Protein 4S1V (pdb70)

Foldseek 3Di:
DFEEEEEAQQVPCLCVAPLVCLCPPYNYDYDRDADPDLVVVLVVCQRGQEYEYDAQSAADDLVSLVRRLNHQEYQYQADDDPRDDQVSNVVSNHHYHYAHDDLVQLLVVLVVLVVCLQQLPVQQVVCVVVVHHRDRPPLDGGDALAPFAEEEEDCPPSSVSNVVVSVVSNHQYEYEYDVVSQVVQVVVVHHYAPHLLRRQQRHQEYEYDDADDPVQFQCAELVSPVNHDLAHEYEYLHEQRSHDPPSVVVSCVVRVNYAYEYLYDPDPPDDVVRHSLVVGSRYHYHPSCRQVDNVSSNSRSSSRSVVVVVVVVD/DFFEEEEAQQVPCLCVFPLVVLQPPHRYDYDRDADPDLVVVLVVQQVGQEYEYDAQRAADDLVNLVSNLNHAEYQYQADDAPRDDQVSCVVSNHHYHYAHFDLVLLLVVLVVLVVCLQALPVQQVVCVVVPHHRDRPPLDGGDALAAFAEEEEDCPPSSVVNVVVSVVSNHQYEYDYDPVNQVVQVVVVHHYDPDLLSRLQRHQEYEYDDGDDPVQFQCAELVSPVNHDLQHEYEYLHEPRSHDPPSVVVSCVVRVNYAYEYQYDPDPVDDVVHHVLVVRSRYHYHPSCSQPDRVRSNRRSSGSSVVVVVVVD/DFAEEEPAQQVPCLCVAPLVVLQPPYRYDYDHDQDQPLVVVLVVCQRGQEYEYEAQSAADDLSSLVRRLNHQEYQYQADDDDRYDQVSCVVSNHDYHYAHFDLPLLLVVLVVLVVCLQALPVQQVVVVVVPHHRDRPPLDGGDQLAAFAEEEEDCPRSNVSNVVVSVVSHHQYEYHYDPVNQVVCVVVPGHYAPDLLSRQQRHQEHEYDDADDPVQQQCAELVSPVNHDLQGEYEYLHEPRSHDPPSVLVSCVVRVNYAYEYQYDPDPVDDPPGGSLVPHSRYHYHPSCSQPDRVRSNRRSSGSSVVVVVVVVVD/DFAEEEEAQQVPCLCVAPLVVLCPPYNYDYYRDQDADQVVVLVVQQVGQEYEYEAQSAADDLSNLVSRLNHAEYQYQADDAPRYDQVSCVVSNHHYHYAHFAQVLLLVVLVVQVVCLQQVPVQQVVVVVVPDHRDRPPLDGGDALAAAAEEEEDCPRRNVSNVVVSVVSNHQYEYHYDPVGQVVCVVVPGHYDPDLLRSLQRHQEYEYDDGDDPVQFQCAELVSVVSHDLQHEYEYLHEPRSHDPPSVVVVCVVRVNYAYEYQYDPDPPDDPVGGSLVVGSRYHYHPSCRQVDRVRSNRSSNRSSVVVVVVVPDD

Structure (mmCIF, N/CA/C/O backbone):
data_4S1V
#
_entry.id   4S1V
#
_cell.length_a   51.916
_cell.length_b   83.258
_cell.length_c   85.986
_cell.angle_alpha   64.39
_cell.angle_beta   81.94
_cell.angle_gamma   76.03
#
_symmetry.space_group_name_H-M   'P 1'
#
loop_
_entity.id
_entity.type
_entity.pdbx_description
1 polymer 'D-3-phosphoglycerate dehydrogenase-related protein'
2 water water
#
loop_
_atom_site.group_PDB
_atom_site.id
_atom_site.type_symbol
_atom_site.label_atom_id
_atom_site.label_alt_id
_atom_site.label_comp_id
_atom_site.label_asym_id
_atom_site.label_entity_id
_atom_site.label_seq_id
_atom_site.pdbx_PDB_ins_code
_atom_site.Cartn_x
_atom_site.Cartn_y
_atom_site.Cartn_z
_atom_site.occupancy
_atom_site.B_iso_or_equiv
_atom_site.auth_seq_id
_atom_site.auth_comp_id
_atom_site.auth_asym_id
_atom_site.auth_atom_id
_atom_site.pdbx_PDB_model_num
ATOM 1 N N . MET A 1 1 ? -9.109 -58.740 -16.894 1.00 40.76 0 MET D N 1
ATOM 2 C CA . MET A 1 1 ? -9.794 -58.248 -18.123 1.00 41.28 0 MET D CA 1
ATOM 3 C C . MET A 1 1 ? -8.780 -57.785 -19.165 1.00 38.47 0 MET D C 1
ATOM 4 O O . MET A 1 1 ? -8.789 -58.283 -20.280 1.00 39.11 0 MET D O 1
ATOM 9 N N . MET A 1 2 ? -7.905 -56.846 -18.801 1.00 37.28 1 MET D N 1
ATOM 10 C CA . MET A 1 2 ? -6.835 -56.385 -19.704 1.00 35.64 1 MET D CA 1
ATOM 11 C C . MET A 1 2 ? -5.413 -56.591 -19.147 1.00 34.81 1 MET D C 1
ATOM 12 O O . MET A 1 2 ? -5.204 -56.577 -17.927 1.00 32.51 1 MET D O 1
ATOM 17 N N . LYS A 1 3 ? -4.440 -56.773 -20.045 1.00 32.13 2 LYS D N 1
ATOM 18 C CA . LYS A 1 3 ? -3.024 -56.710 -19.658 1.00 31.98 2 LYS D CA 1
ATOM 19 C C . LYS A 1 3 ? -2.570 -55.259 -19.692 1.00 29.03 2 LYS D C 1
ATOM 20 O O . LYS A 1 3 ? -2.645 -54.598 -20.730 1.00 30.40 2 LYS D O 1
ATOM 26 N N . ILE A 1 4 ? -2.128 -54.756 -18.548 1.00 26.37 3 ILE D N 1
ATOM 27 C CA . ILE A 1 4 ? -1.839 -53.333 -18.404 1.00 24.53 3 ILE D CA 1
ATOM 28 C C . ILE A 1 4 ? -0.416 -53.097 -17.923 1.00 23.78 3 ILE D C 1
ATOM 29 O O . ILE A 1 4 ? 0.020 -53.688 -16.939 1.00 23.74 3 ILE D O 1
ATOM 34 N N . ALA A 1 5 ? 0.309 -52.246 -18.639 1.00 23.33 4 ALA D N 1
ATOM 35 C CA . ALA A 1 5 ? 1.625 -51.804 -18.182 1.00 24.32 4 ALA D CA 1
ATOM 36 C C . ALA A 1 5 ? 1.536 -50.369 -17.685 1.00 24.51 4 ALA D C 1
ATOM 37 O O . ALA A 1 5 ? 1.002 -49.495 -18.378 1.00 24.71 4 ALA D O 1
ATOM 39 N N . ILE A 1 6 ? 2.052 -50.139 -16.481 1.00 23.71 5 ILE D N 1
ATOM 40 C CA . ILE A 1 6 ? 2.204 -48.785 -15.957 1.00 23.28 5 ILE D CA 1
ATOM 41 C C . ILE A 1 6 ? 3.679 -48.436 -16.041 1.00 23.51 5 ILE D C 1
ATOM 42 O O . ILE A 1 6 ? 4.533 -49.154 -15.518 1.00 23.69 5 ILE D O 1
ATOM 47 N N . LEU A 1 7 ? 3.973 -47.338 -16.721 1.00 23.89 6 LEU D N 1
ATOM 48 C CA . LEU A 1 7 ? 5.343 -47.011 -17.070 1.00 24.32 6 LEU D CA 1
ATOM 49 C C . LEU A 1 7 ? 5.969 -46.022 -16.106 1.00 24.84 6 LEU D C 1
ATOM 50 O O . LEU A 1 7 ? 5.290 -45.124 -15.611 1.00 24.67 6 LEU D O 1
ATOM 55 N N . ASP A 1 8 ? 7.262 -46.225 -15.843 1.00 24.67 7 ASP D N 1
ATOM 56 C CA . ASP A 1 8 ? 8.146 -45.232 -15.240 1.00 25.27 7 ASP D CA 1
ATOM 57 C C . ASP A 1 8 ? 7.812 -44.825 -13.807 1.00 25.29 7 ASP D C 1
ATOM 58 O O . ASP A 1 8 ? 8.042 -43.672 -13.419 1.00 25.43 7 ASP D O 1
ATOM 63 N N . ASP A 1 9 ? 7.292 -45.769 -13.027 1.00 23.76 8 ASP D N 1
ATOM 64 C CA . ASP A 1 9 ? 7.069 -45.563 -11.600 1.00 24.18 8 ASP D CA 1
ATOM 65 C C . ASP A 1 9 ? 8.383 -45.799 -10.858 1.00 24.37 8 ASP D C 1
ATOM 66 O O . ASP A 1 9 ? 8.575 -46.851 -10.229 1.00 23.61 8 ASP D O 1
ATOM 71 N N . TYR A 1 10 ? 9.289 -44.817 -10.933 1.00 22.98 9 TYR D N 1
ATOM 72 C CA . TYR A 1 10 ? 10.664 -45.014 -10.451 1.00 23.17 9 TYR D CA 1
ATOM 73 C C . TYR A 1 10 ? 10.745 -45.396 -8.990 1.00 22.92 9 TYR D C 1
ATOM 74 O O . TYR A 1 10 ? 11.631 -46.157 -8.598 1.00 22.85 9 TYR D O 1
ATOM 83 N N . GLN A 1 11 ? 9.812 -44.881 -8.194 1.00 22.53 10 GLN D N 1
ATOM 84 C CA . GLN A 1 11 ? 9.861 -45.071 -6.752 1.00 23.25 10 GLN D CA 1
ATOM 85 C C . GLN A 1 11 ? 9.054 -46.288 -6.295 1.00 24.02 10 GLN D C 1
ATOM 86 O O . GLN A 1 11 ? 9.028 -46.601 -5.109 1.00 25.16 10 GLN D O 1
ATOM 92 N N . ASN A 1 12 ? 8.402 -46.972 -7.237 1.00 25.06 11 ASN D N 1
ATOM 93 C CA . ASN A 1 12 ? 7.506 -48.097 -6.931 1.00 26.09 11 ASN D CA 1
ATOM 94 C C . ASN A 1 12 ? 6.402 -47.716 -5.949 1.00 25.41 11 ASN D C 1
ATOM 95 O O . ASN A 1 12 ? 6.171 -48.422 -4.974 1.00 25.99 11 ASN D O 1
ATOM 100 N N . VAL A 1 13 ? 5.728 -46.597 -6.203 1.00 25.33 12 VAL D N 1
ATOM 101 C CA . VAL A 1 13 ? 4.709 -46.084 -5.267 1.00 25.14 12 VAL D CA 1
ATOM 102 C C . VAL A 1 13 ? 3.265 -46.181 -5.769 1.00 25.13 12 VAL D C 1
ATOM 103 O O . VAL A 1 13 ? 2.318 -46.017 -4.991 1.00 25.48 12 VAL D O 1
ATOM 107 N N . VAL A 1 14 ? 3.091 -46.448 -7.059 1.00 24.92 13 VAL D N 1
ATOM 108 C CA . VAL A 1 14 ? 1.747 -46.472 -7.646 1.00 24.95 13 VAL D CA 1
ATOM 109 C C . VAL A 1 14 ? 0.863 -47.563 -7.020 1.00 24.77 13 VAL D C 1
ATOM 110 O O . VAL A 1 14 ? -0.312 -47.317 -6.720 1.00 24.07 13 VAL D O 1
ATOM 114 N N . ARG A 1 15 ? 1.443 -48.743 -6.792 1.00 24.10 14 ARG D N 1
ATOM 115 C CA . ARG A 1 15 ? 0.716 -49.860 -6.184 1.00 23.82 14 ARG D CA 1
ATOM 116 C C . ARG A 1 15 ? 0.204 -49.536 -4.788 1.00 24.62 14 ARG D C 1
ATOM 117 O O . ARG A 1 15 ? -0.777 -50.123 -4.339 1.00 25.19 14 ARG D O 1
ATOM 125 N N . GLY A 1 16 ? 0.868 -48.598 -4.116 1.00 24.90 15 GLY D N 1
ATOM 126 C CA . GLY A 1 16 ? 0.502 -48.207 -2.756 1.00 25.55 15 GLY D CA 1
ATOM 127 C C . GLY A 1 16 ? -0.608 -47.172 -2.662 1.00 25.44 15 GLY D C 1
ATOM 128 O O . GLY A 1 16 ? -1.063 -46.854 -1.567 1.00 26.35 15 GLY D O 1
ATOM 129 N N . LEU A 1 17 ? -1.048 -46.641 -3.796 1.00 25.17 16 LEU D N 1
ATOM 130 C CA . LEU A 1 17 ? -2.127 -45.648 -3.802 1.00 25.53 16 LEU D CA 1
ATOM 131 C C . LEU A 1 17 ? -3.483 -46.311 -3.570 1.00 25.36 16 LEU D C 1
ATOM 132 O O . LEU A 1 17 ? -3.679 -47.456 -3.964 1.00 24.95 16 LEU D O 1
ATOM 137 N N . ASN A 1 18 ? -4.416 -45.590 -2.943 1.00 25.79 17 ASN D N 1
ATOM 138 C CA . ASN A 1 18 ? -5.796 -46.074 -2.817 1.00 26.70 17 ASN D CA 1
ATOM 139 C C . ASN A 1 18 ? -6.420 -46.246 -4.200 1.00 26.93 17 ASN D C 1
ATOM 140 O O . ASN A 1 18 ? -7.205 -47.171 -4.431 1.00 26.25 17 ASN D O 1
ATOM 145 N N . ALA A 1 19 ? -6.057 -45.340 -5.112 1.00 26.15 18 ALA D N 1
ATOM 146 C CA . ALA A 1 19 ? -6.498 -45.381 -6.504 1.00 27.01 18 ALA D CA 1
ATOM 147 C C . ALA A 1 19 ? -6.183 -46.706 -7.202 1.00 26.87 18 ALA D C 1
ATOM 148 O O . ALA A 1 19 ? -6.884 -47.084 -8.138 1.00 26.37 18 ALA D O 1
ATOM 150 N N . PHE A 1 20 ? -5.141 -47.410 -6.752 1.00 27.33 19 PHE D N 1
ATOM 151 C CA . PHE A 1 20 ? -4.729 -48.647 -7.432 1.00 27.58 19 PHE D CA 1
ATOM 152 C C . PHE A 1 20 ? -5.808 -49.729 -7.404 1.00 27.65 19 PHE D C 1
ATOM 153 O O . PHE A 1 20 ? -5.863 -50.581 -8.294 1.00 26.93 19 PHE D O 1
ATOM 161 N N . GLN A 1 21 ? -6.668 -49.676 -6.392 1.00 29.14 20 GLN D N 1
ATOM 162 C CA . GLN A 1 21 ? -7.755 -50.638 -6.244 1.00 30.71 20 GLN D CA 1
ATOM 163 C C . GLN A 1 21 ? -8.721 -50.594 -7.426 1.00 30.43 20 GLN D C 1
ATOM 164 O O . GLN A 1 21 ? -9.355 -51.595 -7.739 1.00 30.96 20 GLN D O 1
ATOM 170 N N . CYS A 1 22 ? -8.806 -49.444 -8.096 1.00 30.40 21 CYS D N 1
ATOM 171 C CA . CYS A 1 22 ? -9.570 -49.313 -9.345 1.00 29.95 21 CYS D CA 1
ATOM 172 C C . CYS A 1 22 ? -9.175 -50.339 -10.413 1.00 29.07 21 CYS D C 1
ATOM 173 O O . CYS A 1 22 ? -9.992 -50.689 -11.259 1.00 30.04 21 CYS D O 1
ATOM 176 N N . LEU A 1 23 ? -7.931 -50.818 -10.386 1.00 27.61 22 LEU D N 1
ATOM 177 C CA . LEU A 1 23 ? -7.472 -51.779 -11.390 1.00 26.90 22 LEU D CA 1
ATOM 178 C C . LEU A 1 23 ? -7.613 -53.237 -10.955 1.00 27.00 22 LEU D C 1
ATOM 179 O O . LEU A 1 23 ? -6.975 -54.120 -11.527 1.00 27.18 22 LEU D O 1
ATOM 184 N N . GLN A 1 24 ? -8.436 -53.480 -9.941 1.00 27.39 23 GLN D N 1
ATOM 185 C CA . GLN A 1 24 ? -8.733 -54.835 -9.485 1.00 28.18 23 GLN D CA 1
ATOM 186 C C . GLN A 1 24 ? -9.284 -55.662 -10.649 1.00 27.67 23 GLN D C 1
ATOM 187 O O . GLN A 1 24 ? -10.227 -55.242 -11.329 1.00 26.82 23 GLN D O 1
ATOM 193 N N . GLY A 1 25 ? -8.673 -56.820 -10.887 1.00 27.25 24 GLY D N 1
ATOM 194 C CA . GLY A 1 25 ? -9.098 -57.708 -11.958 1.00 28.14 24 GLY D CA 1
ATOM 195 C C . GLY A 1 25 ? -8.236 -57.659 -13.208 1.00 29.33 24 GLY D C 1
ATOM 196 O O . GLY A 1 25 ? -8.262 -58.581 -14.017 1.00 30.93 24 GLY D O 1
ATOM 197 N N . HIS A 1 26 ? -7.476 -56.586 -13.381 1.00 28.21 25 HIS D N 1
ATOM 198 C CA . HIS A 1 26 ? -6.616 -56.490 -14.554 1.00 28.32 25 HIS D CA 1
ATOM 199 C C . HIS A 1 26 ? -5.284 -57.106 -14.279 1.00 27.50 25 HIS D C 1
ATOM 200 O O . HIS A 1 26 ? -4.864 -57.209 -13.127 1.00 28.61 25 HIS D O 1
ATOM 207 N N . ASP A 1 27 ? -4.625 -57.561 -15.337 1.00 26.97 26 ASP D N 1
ATOM 208 C CA . ASP A 1 27 ? -3.315 -58.169 -15.219 1.00 25.69 26 ASP D CA 1
ATOM 209 C C . ASP A 1 27 ? -2.271 -57.070 -15.388 1.00 25.15 26 ASP D C 1
ATOM 210 O O . ASP A 1 27 ? -1.874 -56.732 -16.511 1.00 24.59 26 ASP D O 1
ATOM 215 N N . VAL A 1 28 ? -1.832 -56.523 -14.257 1.00 24.31 27 VAL D N 1
ATOM 216 C CA . VAL A 1 28 ? -1.052 -55.279 -14.230 1.00 23.37 27 VAL D CA 1
ATOM 217 C C . VAL A 1 28 ? 0.436 -55.516 -13.981 1.00 23.18 27 VAL D C 1
ATOM 218 O O . VAL A 1 28 ? 0.821 -56.200 -13.024 1.00 22.76 27 VAL D O 1
ATOM 222 N N . THR A 1 29 ? 1.266 -54.941 -14.847 1.00 22.16 28 THR D N 1
ATOM 223 C CA . THR A 1 29 ? 2.702 -54.883 -14.612 1.00 21.61 28 THR D CA 1
ATOM 224 C C . THR A 1 29 ? 3.121 -53.420 -14.469 1.00 22.04 28 THR D C 1
ATOM 225 O O . THR A 1 29 ? 2.790 -52.587 -15.315 1.00 21.81 28 THR D O 1
ATOM 229 N N . VAL A 1 30 ? 3.815 -53.103 -13.382 1.00 21.69 29 VAL D N 1
ATOM 230 C CA . VAL A 1 30 ? 4.334 -51.750 -13.178 1.00 21.80 29 VAL D CA 1
ATOM 231 C C . VAL A 1 30 ? 5.836 -51.784 -13.434 1.00 22.16 29 VAL D C 1
ATOM 232 O O . VAL A 1 30 ? 6.552 -52.561 -12.789 1.00 21.91 29 VAL D O 1
ATOM 236 N N . PHE A 1 31 ? 6.298 -50.955 -14.371 1.00 21.58 30 PHE D N 1
ATOM 237 C CA . PHE A 1 31 ? 7.725 -50.805 -14.636 1.00 22.28 30 PHE D CA 1
ATOM 238 C C . PHE A 1 31 ? 8.310 -49.625 -13.868 1.00 22.54 30 PHE D C 1
ATOM 239 O O . PHE A 1 31 ? 7.635 -48.622 -13.650 1.00 21.03 30 PHE D O 1
ATOM 247 N N . ASN A 1 32 ? 9.560 -49.762 -13.435 1.00 23.28 31 ASN D N 1
ATOM 248 C CA . ASN A 1 32 ? 10.170 -48.756 -12.572 1.00 23.62 31 ASN D CA 1
ATOM 249 C C . ASN A 1 32 ? 11.534 -48.248 -13.020 1.00 24.32 31 ASN D C 1
ATOM 250 O O . ASN A 1 32 ? 12.212 -47.542 -12.267 1.00 23.46 31 ASN D O 1
ATOM 255 N N . ASP A 1 33 ? 11.931 -48.605 -14.240 1.00 25.27 32 ASP D N 1
ATOM 256 C CA . ASP A 1 33 ? 13.221 -48.187 -14.782 1.00 26.97 32 ASP D CA 1
ATOM 257 C C . ASP A 1 33 ? 13.003 -47.253 -15.969 1.00 27.71 32 ASP D C 1
ATOM 258 O O . ASP A 1 33 ? 11.876 -46.856 -16.237 1.00 27.81 32 ASP D O 1
ATOM 263 N N . SER A 1 34 ? 14.078 -46.914 -16.675 1.00 29.33 33 SER D N 1
ATOM 264 C CA . SER A 1 34 ? 14.006 -45.955 -17.775 1.00 31.01 33 SER D CA 1
ATOM 265 C C . SER A 1 34 ? 14.718 -46.437 -19.035 1.00 31.03 33 SER D C 1
ATOM 266 O O . SER A 1 34 ? 15.944 -46.328 -19.155 1.00 31.66 33 SER D O 1
ATOM 269 N N . VAL A 1 35 ? 13.938 -46.945 -19.984 1.00 31.07 34 VAL D N 1
ATOM 270 C CA . VAL A 1 35 ? 14.494 -47.540 -21.204 1.00 32.31 34 VAL D CA 1
ATOM 271 C C . VAL A 1 35 ? 14.851 -46.440 -22.212 1.00 34.00 34 VAL D C 1
ATOM 272 O O . VAL A 1 35 ? 14.027 -45.582 -22.512 1.00 32.96 34 VAL D O 1
ATOM 276 N N . SER A 1 36 ? 16.088 -46.461 -22.713 1.00 37.12 35 SER D N 1
ATOM 277 C CA . SER A 1 36 ? 16.566 -45.422 -23.635 1.00 39.33 35 SER D CA 1
ATOM 278 C C . SER A 1 36 ? 16.417 -45.839 -25.098 1.00 39.26 35 SER D C 1
ATOM 279 O O . SER A 1 36 ? 16.397 -44.997 -26.000 1.00 40.26 35 SER D O 1
ATOM 282 N N . ASP A 1 37 ? 16.312 -47.144 -25.320 1.00 38.63 36 ASP D N 1
ATOM 283 C CA . ASP A 1 37 ? 16.194 -47.682 -26.658 1.00 37.43 36 ASP D CA 1
ATOM 284 C C . ASP A 1 37 ? 14.748 -48.080 -26.944 1.00 35.37 36 ASP D C 1
ATOM 285 O O . ASP A 1 37 ? 14.177 -48.927 -26.259 1.00 34.25 36 ASP D O 1
ATOM 290 N N . GLU A 1 38 ? 14.164 -47.451 -27.958 1.00 32.04 37 GLU D N 1
ATOM 291 C CA . GLU A 1 38 ? 12.804 -47.753 -28.378 1.00 30.67 37 GLU D CA 1
ATOM 292 C C . GLU A 1 38 ? 12.632 -49.196 -28.868 1.00 29.37 37 GLU D C 1
ATOM 293 O O . GLU A 1 38 ? 11.547 -49.773 -28.742 1.00 27.88 37 GLU D O 1
ATOM 299 N N . THR A 1 39 ? 13.696 -49.781 -29.414 1.00 28.20 38 THR D N 1
ATOM 300 C CA . THR A 1 39 ? 13.661 -51.191 -29.815 1.00 28.62 38 THR D CA 1
ATOM 301 C C . THR A 1 39 ? 13.411 -52.088 -28.591 1.00 26.59 38 THR D C 1
ATOM 302 O O . THR A 1 39 ? 12.567 -52.993 -28.628 1.00 24.68 38 THR D O 1
ATOM 306 N N . VAL A 1 40 ? 14.129 -51.801 -27.508 1.00 25.58 39 VAL D N 1
ATOM 307 C CA . VAL A 1 40 ? 13.960 -52.503 -26.244 1.00 25.39 39 VAL D CA 1
ATOM 308 C C . VAL A 1 40 ? 12.551 -52.249 -25.682 1.00 25.28 39 VAL D C 1
ATOM 309 O O . VAL A 1 40 ? 11.857 -53.186 -25.276 1.00 23.84 39 VAL D O 1
ATOM 313 N N . LEU A 1 41 ? 12.120 -50.989 -25.709 1.00 24.67 40 LEU D N 1
ATOM 314 C CA . LEU A 1 41 ? 10.790 -50.622 -25.226 1.00 25.47 40 LEU D CA 1
ATOM 315 C C . LEU A 1 41 ? 9.669 -51.389 -25.944 1.00 24.77 40 LEU D C 1
ATOM 316 O O . LEU A 1 41 ? 8.790 -51.943 -25.290 1.00 24.28 40 LEU D O 1
ATOM 321 N N . ILE A 1 42 ? 9.726 -51.428 -27.277 1.00 24.44 41 ILE D N 1
ATOM 322 C CA . ILE A 1 42 ? 8.747 -52.152 -28.103 1.00 25.41 41 ILE D CA 1
ATOM 323 C C . ILE A 1 42 ? 8.632 -53.636 -27.720 1.00 26.68 41 ILE D C 1
ATOM 324 O O . ILE A 1 42 ? 7.520 -54.121 -27.505 1.00 26.43 41 ILE D O 1
ATOM 329 N N . GLU A 1 43 ? 9.764 -54.340 -27.617 1.00 28.39 42 GLU D N 1
ATOM 330 C CA . GLU A 1 43 ? 9.771 -55.747 -27.166 1.00 30.16 42 GLU D CA 1
ATOM 331 C C . GLU A 1 43 ? 9.145 -55.931 -25.789 1.00 28.87 42 GLU D C 1
ATOM 332 O O . GLU A 1 43 ? 8.359 -56.853 -25.580 1.00 29.19 42 GLU D O 1
ATOM 338 N N . ARG A 1 44 ? 9.489 -55.043 -24.859 1.00 27.53 43 ARG D N 1
ATOM 339 C CA . ARG A 1 44 ? 8.932 -55.085 -23.512 1.00 26.62 43 ARG D CA 1
ATOM 340 C C . ARG A 1 44 ? 7.401 -54.916 -23.497 1.00 26.57 43 ARG D C 1
ATOM 341 O O . ARG A 1 44 ? 6.690 -55.616 -22.764 1.00 26.09 43 ARG D O 1
ATOM 349 N N . LEU A 1 45 ? 6.899 -53.997 -24.316 1.00 25.38 44 LEU D N 1
ATOM 350 C CA . LEU A 1 45 ? 5.488 -53.614 -24.257 1.00 25.00 44 LEU D CA 1
ATOM 351 C C . LEU A 1 45 ? 4.559 -54.398 -25.196 1.00 25.29 44 LEU D C 1
ATOM 352 O O . LEU A 1 45 ? 3.336 -54.236 -25.135 1.00 26.01 44 LEU D O 1
ATOM 357 N N . LYS A 1 46 ? 5.129 -55.258 -26.037 1.00 25.63 45 LYS D N 1
ATOM 358 C CA . LYS A 1 46 ? 4.348 -56.073 -26.992 1.00 26.42 45 LYS D CA 1
ATOM 359 C C . LYS A 1 46 ? 3.088 -56.759 -26.422 1.00 25.63 45 LYS D C 1
ATOM 360 O O . LYS A 1 46 ? 2.036 -56.706 -27.054 1.00 24.31 45 LYS D O 1
ATOM 366 N N . PRO A 1 47 ? 3.189 -57.404 -25.237 1.00 24.94 46 PRO D N 1
ATOM 367 C CA . PRO A 1 47 ? 2.042 -58.176 -24.723 1.00 25.18 46 PRO D CA 1
ATOM 368 C C . PRO A 1 47 ? 0.830 -57.341 -24.321 1.00 25.60 46 PRO D C 1
ATOM 369 O O . PRO A 1 47 ? -0.296 -57.860 -24.275 1.00 25.62 46 PRO D O 1
ATOM 373 N N . PHE A 1 48 ? 1.055 -56.058 -24.052 1.00 25.09 47 PHE D N 1
ATOM 374 C CA . PHE A 1 48 ? 0.086 -55.258 -23.312 1.00 25.21 47 PHE D CA 1
ATOM 375 C C . PHE A 1 48 ? -1.059 -54.693 -24.145 1.00 25.67 47 PHE D C 1
ATOM 376 O O . PHE A 1 48 ? -0.876 -54.310 -25.301 1.00 25.57 47 PHE D O 1
ATOM 384 N N . GLU A 1 49 ? -2.240 -54.646 -23.528 1.00 26.19 48 GLU D N 1
ATOM 385 C CA . GLU A 1 49 ? -3.456 -54.143 -24.172 1.00 26.48 48 GLU D CA 1
ATOM 386 C C . GLU A 1 49 ? -3.743 -52.689 -23.799 1.00 25.64 48 GLU D C 1
ATOM 387 O O . GLU A 1 49 ? -4.455 -51.989 -24.519 1.00 24.64 48 GLU D O 1
ATOM 393 N N . ALA A 1 50 ? -3.180 -52.245 -22.676 1.00 24.33 49 ALA D N 1
ATOM 394 C CA . ALA A 1 50 ? -3.313 -50.861 -22.233 1.00 24.25 49 ALA D CA 1
ATOM 395 C C . ALA A 1 50 ? -2.034 -50.356 -21.581 1.00 24.01 49 ALA D C 1
ATOM 396 O O . ALA A 1 50 ? -1.325 -51.115 -20.917 1.00 23.72 49 ALA D O 1
ATOM 398 N N . LEU A 1 51 ? -1.749 -49.072 -21.787 1.00 23.69 50 LEU D N 1
ATOM 399 C CA . LEU A 1 51 ? -0.639 -48.396 -21.129 1.00 24.27 50 LEU D CA 1
ATOM 400 C C . LEU A 1 51 ? -1.169 -47.264 -20.263 1.00 24.82 50 LEU D C 1
ATOM 401 O O . LEU A 1 51 ? -2.043 -46.504 -20.692 1.00 23.57 50 LEU D O 1
ATOM 406 N N . VAL A 1 52 ? -0.641 -47.142 -19.047 1.00 25.04 51 VAL D N 1
ATOM 407 C CA . VAL A 1 52 ? -0.899 -45.951 -18.236 1.00 24.51 51 VAL D CA 1
ATOM 408 C C . VAL A 1 52 ? 0.400 -45.157 -18.170 1.00 24.64 51 VAL D C 1
ATOM 409 O O . VAL A 1 52 ? 1.433 -45.665 -17.705 1.00 25.62 51 VAL D O 1
ATOM 413 N N . LEU A 1 53 ? 0.366 -43.953 -18.697 1.00 23.88 52 LEU D N 1
ATOM 414 C CA . LEU A 1 53 ? 1.486 -43.047 -18.691 1.00 23.63 52 LEU D CA 1
ATOM 415 C C . LEU A 1 53 ? 1.532 -42.113 -17.493 1.00 23.21 52 LEU D C 1
ATOM 416 O O . LEU A 1 53 ? 0.556 -41.577 -17.098 1.00 22.29 52 LEU D O 1
ATOM 421 N N . ILE A 1 54 ? 2.719 -41.944 -16.955 1.00 21.83 53 ILE D N 1
ATOM 422 C CA . ILE A 1 54 ? 3.036 -40.944 -15.964 1.00 22.12 53 ILE D CA 1
ATOM 423 C C . ILE A 1 54 ? 3.581 -39.663 -16.587 1.00 23.30 53 ILE D C 1
ATOM 424 O O . ILE A 1 54 ? 4.733 -39.580 -16.938 1.00 22.81 53 ILE D O 1
ATOM 429 N N . ARG A 1 55 ? 2.707 -38.682 -16.734 1.00 24.55 54 ARG D N 1
ATOM 430 C CA . ARG A 1 55 ? 3.023 -37.417 -17.358 1.00 25.11 54 ARG D CA 1
ATOM 431 C C . ARG A 1 55 ? 3.857 -37.669 -18.586 1.00 25.01 54 ARG D C 1
ATOM 432 O O . ARG A 1 55 ? 3.485 -38.467 -19.366 1.00 24.77 54 ARG D O 1
ATOM 440 N N . GLU A 1 56 ? 4.966 -36.976 -18.730 1.00 25.01 55 GLU D N 1
ATOM 441 C CA . GLU A 1 56 ? 5.772 -37.040 -19.921 1.00 26.53 55 GLU D CA 1
ATOM 442 C C . GLU A 1 56 ? 7.026 -37.922 -19.870 1.00 25.92 55 GLU D C 1
ATOM 443 O O . GLU A 1 56 ? 7.890 -37.770 -20.674 1.00 24.15 55 GLU D O 1
ATOM 449 N N . ARG A 1 57 ? 7.068 -38.849 -18.932 1.00 25.07 56 ARG D N 1
ATOM 450 C CA . ARG A 1 57 ? 8.254 -39.681 -18.683 1.00 24.09 56 ARG D CA 1
ATOM 451 C C . ARG A 1 57 ? 8.579 -40.613 -19.869 1.00 24.47 56 ARG D C 1
ATOM 452 O O . ARG A 1 57 ? 9.731 -40.997 -20.062 1.00 23.58 56 ARG D O 1
ATOM 460 N N . THR A 1 58 ? 7.567 -40.979 -20.651 1.00 24.93 57 THR D N 1
ATOM 461 C CA . THR A 1 58 ? 7.789 -41.733 -21.885 1.00 25.02 57 THR D CA 1
ATOM 462 C C . THR A 1 58 ? 7.033 -41.066 -23.038 1.00 25.97 57 THR D C 1
ATOM 463 O O . THR A 1 58 ? 5.814 -40.894 -22.967 1.00 26.41 57 THR D O 1
ATOM 467 N N . PRO A 1 59 ? 7.751 -40.695 -24.108 1.00 27.10 58 PRO D N 1
ATOM 468 C CA . PRO A 1 59 ? 7.076 -40.107 -25.264 1.00 28.30 58 PRO D CA 1
ATOM 469 C C . PRO A 1 59 ? 6.469 -41.183 -26.159 1.00 29.12 58 PRO D C 1
ATOM 470 O O . PRO A 1 59 ? 7.094 -42.226 -26.383 1.00 28.45 58 PRO D O 1
ATOM 474 N N . ILE A 1 60 ? 5.266 -40.930 -26.669 1.00 28.92 59 ILE D N 1
ATOM 475 C CA . ILE A 1 60 ? 4.606 -41.891 -27.557 1.00 30.43 59 ILE D CA 1
ATOM 476 C C . ILE A 1 60 ? 4.830 -41.509 -29.013 1.00 30.37 59 ILE D C 1
ATOM 477 O O . ILE A 1 60 ? 4.172 -40.613 -29.539 1.00 31.47 59 ILE D O 1
ATOM 482 N N . THR A 1 61 ? 5.768 -42.196 -29.649 1.00 29.42 60 THR D N 1
ATOM 483 C CA . THR A 1 61 ? 6.118 -41.934 -31.035 1.00 29.53 60 THR D CA 1
ATOM 484 C C . THR A 1 61 ? 5.302 -42.812 -31.977 1.00 29.45 60 THR D C 1
ATOM 485 O O . THR A 1 61 ? 4.702 -43.810 -31.554 1.00 29.63 60 THR D O 1
ATOM 489 N N . GLU A 1 62 ? 5.295 -42.445 -33.257 1.00 29.02 61 GLU D N 1
ATOM 490 C CA . GLU A 1 62 ? 4.650 -43.262 -34.279 1.00 28.91 61 GLU D CA 1
ATOM 491 C C . GLU A 1 62 ? 5.273 -44.649 -34.368 1.00 27.52 61 GLU D C 1
ATOM 492 O O . GLU A 1 62 ? 4.558 -45.621 -34.583 1.00 26.45 61 GLU D O 1
ATOM 498 N N . ASN A 1 63 ? 6.597 -44.726 -34.213 1.00 27.02 62 ASN D N 1
ATOM 499 C CA . ASN A 1 63 ? 7.318 -45.999 -34.232 1.00 27.40 62 ASN D CA 1
ATOM 500 C C . ASN A 1 63 ? 6.856 -46.917 -33.108 1.00 28.84 62 ASN D C 1
ATOM 501 O O . ASN A 1 63 ? 6.748 -48.135 -33.288 1.00 28.12 62 ASN D O 1
ATOM 506 N N . LEU A 1 64 ? 6.585 -46.316 -31.951 1.00 28.43 63 LEU D N 1
ATOM 507 C CA . LEU A 1 64 ? 6.077 -47.049 -30.813 1.00 29.12 63 LEU D CA 1
ATOM 508 C C . LEU A 1 64 ? 4.719 -47.648 -31.175 1.00 28.68 63 LEU D C 1
ATOM 509 O O . LEU A 1 64 ? 4.540 -48.872 -31.114 1.00 27.55 63 LEU D O 1
ATOM 514 N N . LEU A 1 65 ? 3.799 -46.781 -31.606 1.00 27.98 64 LEU D N 1
ATOM 515 C CA . LEU A 1 65 ? 2.433 -47.168 -31.962 1.00 27.64 64 LEU D CA 1
ATOM 516 C C . LEU A 1 65 ? 2.373 -48.248 -33.036 1.00 26.65 64 LEU D C 1
ATOM 517 O O . LEU A 1 65 ? 1.661 -49.252 -32.892 1.00 25.62 64 LEU D O 1
ATOM 522 N N . ALA A 1 66 ? 3.142 -48.040 -34.098 1.00 26.07 65 ALA D N 1
ATOM 523 C CA . ALA A 1 66 ? 3.142 -48.926 -35.260 1.00 26.91 65 ALA D CA 1
ATOM 524 C C . ALA A 1 66 ? 3.611 -50.340 -34.956 1.00 26.69 65 ALA D C 1
ATOM 525 O O . ALA A 1 66 ? 3.301 -51.261 -35.713 1.00 26.67 65 ALA D O 1
ATOM 527 N N . HIS A 1 67 ? 4.346 -50.511 -33.854 1.00 26.82 66 HIS D N 1
ATOM 528 C CA . HIS A 1 67 ? 4.878 -51.822 -33.480 1.00 26.39 66 HIS D CA 1
ATOM 529 C C . HIS A 1 67 ? 4.357 -52.370 -32.189 1.00 27.36 66 HIS D C 1
ATOM 530 O O . HIS A 1 67 ? 5.001 -53.220 -31.561 1.00 28.07 66 HIS D O 1
ATOM 537 N N . LEU A 1 68 ? 3.179 -51.902 -31.784 1.00 27.05 67 LEU D N 1
ATOM 538 C CA . LEU A 1 68 ? 2.476 -52.488 -30.646 1.00 27.38 67 LEU D CA 1
ATOM 539 C C . LEU A 1 68 ? 1.066 -52.881 -31.078 1.00 27.58 67 LEU D C 1
ATOM 540 O O . LEU A 1 68 ? 0.108 -52.175 -30.773 1.00 26.49 67 LEU D O 1
ATOM 545 N N . PRO A 1 69 ? 0.942 -54.013 -31.803 1.00 27.87 68 PRO D N 1
ATOM 546 C CA . PRO A 1 69 ? -0.343 -54.424 -32.377 1.00 29.19 68 PRO D CA 1
ATOM 547 C C . PRO A 1 69 ? -1.433 -54.797 -31.364 1.00 30.39 68 PRO D C 1
ATOM 548 O O . PRO A 1 69 ? -2.609 -54.771 -31.725 1.00 31.88 68 PRO D O 1
ATOM 552 N N . ASN A 1 70 ? -1.059 -55.144 -30.130 1.00 29.59 69 ASN D N 1
ATOM 553 C CA . ASN A 1 70 ? -2.046 -55.485 -29.102 1.00 30.01 69 ASN D CA 1
ATOM 554 C C . ASN A 1 70 ? -2.606 -54.277 -28.343 1.00 29.96 69 ASN D C 1
ATOM 555 O O . ASN A 1 70 ? -3.598 -54.396 -27.622 1.00 29.52 69 ASN D O 1
ATOM 560 N N . LEU A 1 71 ? -1.976 -53.118 -28.523 1.00 29.59 70 LEU D N 1
ATOM 561 C CA . LEU A 1 71 ? -2.317 -51.909 -27.778 1.00 29.39 70 LEU D CA 1
ATOM 562 C C . LEU A 1 71 ? -3.696 -51.339 -28.152 1.00 29.23 70 LEU D C 1
ATOM 563 O O . LEU A 1 71 ? -3.943 -50.994 -29.305 1.00 28.33 70 LEU D O 1
ATOM 568 N N . LYS A 1 72 ? -4.581 -51.231 -27.166 1.00 28.51 71 LYS D N 1
ATOM 569 C CA . LYS A 1 72 ? -5.937 -50.739 -27.415 1.00 28.06 71 LYS D CA 1
ATOM 570 C C . LYS A 1 72 ? -6.181 -49.389 -26.755 1.00 26.76 71 LYS D C 1
ATOM 571 O O . LYS A 1 72 ? -6.984 -48.596 -27.232 1.00 26.00 71 LYS D O 1
ATOM 577 N N . LEU A 1 73 ? -5.475 -49.139 -25.656 1.00 25.93 72 LEU D N 1
ATOM 578 C CA . LEU A 1 73 ? -5.710 -47.961 -24.828 1.00 26.20 72 LEU D CA 1
ATOM 579 C C . LEU A 1 73 ? -4.416 -47.402 -24.242 1.00 25.86 72 LEU D C 1
ATOM 580 O O . LEU A 1 73 ? -3.610 -48.141 -23.670 1.00 25.49 72 LEU D O 1
ATOM 585 N N . ILE A 1 74 ? -4.228 -46.097 -24.407 1.00 25.50 73 ILE D N 1
ATOM 586 C CA . ILE A 1 74 ? -3.259 -45.333 -23.634 1.00 25.36 73 ILE D CA 1
ATOM 587 C C . ILE A 1 74 ? -4.081 -44.449 -22.696 1.00 26.31 73 ILE D C 1
ATOM 588 O O . ILE A 1 74 ? -4.870 -43.618 -23.160 1.00 26.66 73 ILE D O 1
ATOM 593 N N . SER A 1 75 ? -3.936 -44.659 -21.387 1.00 26.53 74 SER D N 1
ATOM 594 C CA . SER A 1 75 ? -4.587 -43.801 -20.395 1.00 26.89 74 SER D CA 1
ATOM 595 C C . SER A 1 75 ? -3.560 -42.888 -19.750 1.00 26.49 74 SER D C 1
ATOM 596 O O . SER A 1 75 ? -2.660 -43.355 -19.042 1.00 26.16 74 SER D O 1
ATOM 599 N N . GLN A 1 76 ? -3.714 -41.591 -20.009 1.00 25.24 75 GLN D N 1
ATOM 600 C CA . GLN A 1 76 ? -2.770 -40.557 -19.595 1.00 26.71 75 GLN D CA 1
ATOM 601 C C . GLN A 1 76 ? -3.098 -39.950 -18.232 1.00 26.82 75 GLN D C 1
ATOM 602 O O . GLN A 1 76 ? -4.231 -39.514 -18.001 1.00 27.06 75 GLN D O 1
ATOM 608 N N . THR A 1 77 ? -2.105 -39.909 -17.345 1.00 26.40 76 THR D N 1
ATOM 609 C CA . THR A 1 77 ? -2.221 -39.138 -16.105 1.00 26.74 76 THR D CA 1
ATOM 610 C C . THR A 1 77 ? -2.110 -37.648 -16.455 1.00 27.34 76 THR D C 1
ATOM 611 O O . THR A 1 77 ? -1.156 -37.222 -17.111 1.00 27.01 76 THR D O 1
ATOM 615 N N . GLY A 1 78 ? -3.103 -36.870 -16.038 1.00 28.75 77 GLY D N 1
ATOM 616 C CA . GLY A 1 78 ? -3.201 -35.463 -16.437 1.00 31.27 77 GLY D CA 1
ATOM 617 C C . GLY A 1 78 ? -3.623 -35.303 -17.887 1.00 33.12 77 GLY D C 1
ATOM 618 O O . GLY A 1 78 ? -4.121 -36.247 -18.514 1.00 31.71 77 GLY D O 1
ATOM 619 N N . LYS A 1 79 ? -3.416 -34.104 -18.426 1.00 36.07 78 LYS D N 1
ATOM 620 C CA . LYS A 1 79 ? -3.773 -33.811 -19.813 1.00 37.67 78 LYS D CA 1
ATOM 621 C C . LYS A 1 79 ? -2.705 -34.318 -20.764 1.00 38.51 78 LYS D C 1
ATOM 622 O O . LYS A 1 79 ? -1.523 -34.373 -20.412 1.00 38.84 78 LYS D O 1
ATOM 628 N N . VAL A 1 80 ? -3.135 -34.693 -21.969 1.00 39.90 79 VAL D N 1
ATOM 629 C CA . VAL A 1 80 ? -2.220 -35.019 -23.060 1.00 40.98 79 VAL D CA 1
ATOM 630 C C . VAL A 1 80 ? -1.346 -33.807 -23.388 1.00 43.28 79 VAL D C 1
ATOM 631 O O . VAL A 1 80 ? -1.811 -32.661 -23.380 1.00 45.34 79 VAL D O 1
ATOM 635 N N . SER A 1 81 ? -0.079 -34.072 -23.674 1.00 45.57 80 SER D N 1
ATOM 636 C CA . SER A 1 81 ? 0.922 -33.022 -23.774 1.00 48.18 80 SER D CA 1
ATOM 637 C C . SER A 1 81 ? 1.787 -33.209 -25.021 1.00 49.21 80 SER D C 1
ATOM 638 O O . SER A 1 81 ? 1.362 -33.862 -25.978 1.00 48.55 80 SER D O 1
ATOM 641 N N . ASN A 1 82 ? 2.991 -32.629 -25.001 1.00 52.27 81 ASN D N 1
ATOM 642 C CA . ASN A 1 82 ? 3.929 -32.664 -26.135 1.00 53.90 81 ASN D CA 1
ATOM 643 C C . ASN A 1 82 ? 4.441 -34.068 -26.466 1.00 52.93 81 ASN D C 1
ATOM 644 O O . ASN A 1 82 ? 4.862 -34.341 -27.598 1.00 53.27 81 ASN D O 1
ATOM 649 N N . HIS A 1 83 ? 4.390 -34.950 -25.472 1.00 50.83 82 HIS D N 1
ATOM 650 C CA . HIS A 1 83 ? 4.861 -36.326 -25.610 1.00 50.29 82 HIS D CA 1
ATOM 651 C C . HIS A 1 83 ? 3.855 -37.265 -26.251 1.00 48.71 82 HIS D C 1
ATOM 652 O O . HIS A 1 83 ? 4.141 -38.450 -26.410 1.00 46.95 82 HIS D O 1
ATOM 659 N N . ILE A 1 84 ? 2.673 -36.763 -26.621 1.00 50.01 83 ILE D N 1
ATOM 660 C CA . ILE A 1 84 ? 1.616 -37.628 -27.177 1.00 50.56 83 ILE D CA 1
ATOM 661 C C . ILE A 1 84 ? 0.692 -36.912 -28.180 1.00 50.82 83 ILE D C 1
ATOM 662 O O . ILE A 1 84 ? 0.198 -35.813 -27.918 1.00 51.03 83 ILE D O 1
ATOM 667 N N . ASP A 1 85 ? 0.476 -37.554 -29.327 1.00 50.13 84 ASP D N 1
ATOM 668 C CA . ASP A 1 85 ? -0.406 -37.048 -30.379 1.00 48.93 84 ASP D CA 1
ATOM 669 C C . ASP A 1 85 ? -1.626 -37.954 -30.522 1.00 47.47 84 ASP D C 1
ATOM 670 O O . ASP A 1 85 ? -1.516 -39.076 -31.019 1.00 47.12 84 ASP D O 1
ATOM 675 N N . VAL A 1 86 ? -2.788 -37.453 -30.110 1.00 45.86 85 VAL D N 1
ATOM 676 C CA . VAL A 1 86 ? -4.031 -38.242 -30.100 1.00 43.75 85 VAL D CA 1
ATOM 677 C C . VAL A 1 86 ? -4.532 -38.671 -31.496 1.00 42.98 85 VAL D C 1
ATOM 678 O O . VAL A 1 86 ? -4.806 -39.859 -31.699 1.00 42.00 85 VAL D O 1
ATOM 682 N N . PRO A 1 87 ? -4.663 -37.721 -32.457 1.00 43.85 86 PRO D N 1
ATOM 683 C CA . PRO A 1 87 ? -5.109 -38.131 -33.801 1.00 43.07 86 PRO D CA 1
ATOM 684 C C . PRO A 1 87 ? -4.282 -39.284 -34.378 1.00 44.02 86 PRO D C 1
ATOM 685 O O . PRO A 1 87 ? -4.851 -40.210 -34.975 1.00 44.86 86 PRO D O 1
ATOM 689 N N . LEU A 1 88 ? -2.961 -39.214 -34.183 1.00 42.92 87 LEU D N 1
ATOM 690 C CA . LEU A 1 88 ? -2.007 -40.256 -34.598 1.00 42.69 87 LEU D CA 1
ATOM 691 C C . LEU A 1 88 ? -2.312 -41.621 -33.964 1.00 42.60 87 LEU D C 1
ATOM 692 O O . LEU A 1 88 ? -2.374 -42.642 -34.661 1.00 42.51 87 LEU D O 1
ATOM 697 N N . CYS A 1 89 ? -2.498 -41.627 -32.644 1.00 42.03 88 CYS D N 1
ATOM 698 C CA . CYS A 1 89 ? -2.860 -42.835 -31.906 1.00 43.11 88 CYS D CA 1
ATOM 699 C C . CYS A 1 89 ? -4.111 -43.507 -32.480 1.00 43.03 88 CYS D C 1
ATOM 700 O O . CYS A 1 89 ? -4.143 -44.727 -32.664 1.00 43.08 88 CYS D O 1
ATOM 703 N N . GLU A 1 90 ? -5.124 -42.698 -32.776 1.00 44.75 89 GLU D N 1
ATOM 704 C CA . GLU A 1 90 ? -6.415 -43.198 -33.244 1.00 47.59 89 GLU D CA 1
ATOM 705 C C . GLU A 1 90 ? -6.315 -43.864 -34.614 1.00 47.92 89 GLU D C 1
ATOM 706 O O . GLU A 1 90 ? -6.962 -44.885 -34.859 1.00 47.64 89 GLU D O 1
ATOM 712 N N . ARG A 1 91 ? -5.491 -43.298 -35.494 1.00 47.90 90 ARG D N 1
ATOM 713 C CA . ARG A 1 91 ? -5.217 -43.921 -36.790 1.00 49.71 90 ARG D CA 1
ATOM 714 C C . ARG A 1 91 ? -4.631 -45.332 -36.641 1.00 46.13 90 ARG D C 1
ATOM 715 O O . ARG A 1 91 ? -4.802 -46.169 -37.525 1.00 45.67 90 ARG D O 1
ATOM 723 N N . TYR A 1 92 ? -3.962 -45.594 -35.517 1.00 43.09 91 TYR D N 1
ATOM 724 C CA . TYR A 1 92 ? -3.421 -46.931 -35.231 1.00 39.27 91 TYR D CA 1
ATOM 725 C C . TYR A 1 92 ? -4.357 -47.799 -34.384 1.00 38.45 91 TYR D C 1
ATOM 726 O O . TYR A 1 92 ? -3.973 -48.874 -33.911 1.00 39.21 91 TYR D O 1
ATOM 735 N N . GLY A 1 93 ? -5.590 -47.333 -34.208 1.00 36.70 92 GLY D N 1
ATOM 736 C CA . GLY A 1 93 ? -6.603 -48.084 -33.463 1.00 35.24 92 GLY D CA 1
ATOM 737 C C . GLY A 1 93 ? -6.439 -48.022 -31.952 1.00 33.41 92 GLY D C 1
ATOM 738 O O . GLY A 1 93 ? -6.856 -48.936 -31.232 1.00 33.47 92 GLY D O 1
ATOM 739 N N . VAL A 1 94 ? -5.829 -46.944 -31.471 1.00 30.92 93 VAL D N 1
ATOM 740 C CA . VAL A 1 94 ? -5.569 -46.789 -30.050 1.00 29.82 93 VAL D CA 1
ATOM 741 C C . VAL A 1 94 ? -6.386 -45.612 -29.525 1.00 29.26 93 VAL D C 1
ATOM 742 O O . VAL A 1 94 ? -6.216 -44.480 -29.984 1.00 28.07 93 VAL D O 1
ATOM 746 N N . THR A 1 95 ? -7.273 -45.891 -28.572 1.00 28.49 94 THR D N 1
ATOM 747 C CA . THR A 1 95 ? -7.993 -44.842 -27.853 1.00 28.38 94 THR D CA 1
ATOM 748 C C . THR A 1 95 ? -7.053 -44.196 -26.844 1.00 29.37 94 THR D C 1
ATOM 749 O O . THR A 1 95 ? -6.306 -44.892 -26.153 1.00 29.73 94 THR D O 1
ATOM 753 N N . VAL A 1 96 ? -7.093 -42.869 -26.772 1.00 29.29 95 VAL D N 1
ATOM 754 C CA . VAL A 1 96 ? -6.377 -42.121 -25.747 1.00 29.97 95 VAL D CA 1
ATOM 755 C C . VAL A 1 96 ? -7.372 -41.465 -24.799 1.00 30.70 95 VAL D C 1
ATOM 756 O O . VAL A 1 96 ? -8.223 -40.681 -25.229 1.00 29.92 95 VAL D O 1
ATOM 760 N N . LEU A 1 97 ? -7.270 -41.805 -23.517 1.00 28.97 96 LEU D N 1
ATOM 761 C CA . LEU A 1 97 ? -8.040 -41.134 -22.477 1.00 30.39 96 LEU D CA 1
ATOM 762 C C . LEU A 1 97 ? -7.090 -40.390 -21.527 1.00 31.24 96 LEU D C 1
ATOM 763 O O . LEU A 1 97 ? -5.950 -40.822 -21.317 1.00 29.98 96 LEU D O 1
ATOM 768 N N . GLU A 1 98 ? -7.556 -39.272 -20.972 1.00 30.98 97 GLU D N 1
ATOM 769 C CA . GLU A 1 98 ? -6.689 -38.387 -20.186 1.00 32.42 97 GLU D CA 1
ATOM 770 C C . GLU A 1 98 ? -7.359 -37.910 -18.899 1.00 32.86 97 GLU D C 1
ATOM 771 O O . GLU A 1 98 ? -8.562 -38.086 -18.715 1.00 32.05 97 GLU D O 1
ATOM 777 N N . GLY A 1 99 ? -6.569 -37.303 -18.017 1.00 33.53 98 GLY D N 1
ATOM 778 C CA . GLY A 1 99 ? -7.091 -36.650 -16.814 1.00 36.12 98 GLY D CA 1
ATOM 779 C C . GLY A 1 99 ? -6.955 -35.137 -16.898 1.00 37.52 98 GLY D C 1
ATOM 780 O O . GLY A 1 99 ? -6.890 -34.577 -17.999 1.00 38.27 98 GLY D O 1
ATOM 781 N N . ILE A 1 100 ? -6.906 -34.474 -15.742 1.00 38.12 99 ILE D N 1
ATOM 782 C CA . ILE A 1 100 ? -6.756 -33.013 -15.699 1.00 39.04 99 ILE D CA 1
ATOM 783 C C . ILE A 1 100 ? -5.454 -32.582 -15.035 1.00 38.58 99 ILE D C 1
ATOM 784 O O . ILE A 1 100 ? -4.924 -33.294 -14.179 1.00 36.61 99 ILE D O 1
ATOM 789 N N . GLY A 1 101 ? -4.953 -31.413 -15.441 1.00 38.95 100 GLY D N 1
ATOM 790 C CA . GLY A 1 101 ? -3.751 -30.825 -14.848 1.00 38.44 100 GLY D CA 1
ATOM 791 C C . GLY A 1 101 ? -4.003 -30.357 -13.425 1.00 37.83 100 GLY D C 1
ATOM 792 O O . GLY A 1 101 ? -5.151 -30.161 -13.026 1.00 37.95 100 GLY D O 1
ATOM 793 N N . SER A 1 102 ? -2.933 -30.209 -12.650 1.00 35.61 101 SER D N 1
ATOM 794 C CA . SER A 1 102 ? -3.029 -29.604 -11.323 1.00 34.50 101 SER D CA 1
ATOM 795 C C . SER A 1 102 ? -1.748 -28.848 -10.976 1.00 32.07 101 SER D C 1
ATOM 796 O O . SER A 1 102 ? -0.667 -29.425 -11.000 1.00 31.60 101 SER D O 1
ATOM 799 N N . PRO A 1 103 ? -1.868 -27.545 -10.665 1.00 29.90 102 PRO D N 1
ATOM 800 C CA . PRO A 1 103 ? -0.684 -26.739 -10.431 1.00 28.41 102 PRO D CA 1
ATOM 801 C C . PRO A 1 103 ? -0.219 -26.719 -8.963 1.00 28.06 102 PRO D C 1
ATOM 802 O O . PRO A 1 103 ? 0.850 -26.170 -8.669 1.00 26.52 102 PRO D O 1
ATOM 806 N N . VAL A 1 104 ? -1.010 -27.312 -8.064 1.00 28.13 103 VAL D N 1
ATOM 807 C CA . VAL A 1 104 ? -0.794 -27.173 -6.621 1.00 27.86 103 VAL D CA 1
ATOM 808 C C . VAL A 1 104 ? 0.566 -27.731 -6.205 1.00 27.34 103 VAL D C 1
ATOM 809 O O . VAL A 1 104 ? 1.395 -27.000 -5.659 1.00 26.97 103 VAL D O 1
ATOM 813 N N . ALA A 1 105 ? 0.794 -29.015 -6.489 1.00 26.74 104 ALA D N 1
ATOM 814 C CA . ALA A 1 105 ? 2.008 -29.701 -6.054 1.00 25.71 104 ALA D CA 1
ATOM 815 C C . ALA A 1 105 ? 3.287 -29.116 -6.644 1.00 25.68 104 ALA D C 1
ATOM 816 O O . ALA A 1 105 ? 4.245 -28.926 -5.904 1.00 27.43 104 ALA D O 1
ATOM 818 N N . PRO A 1 106 ? 3.315 -28.826 -7.969 1.00 25.72 105 PRO D N 1
ATOM 819 C CA . PRO A 1 106 ? 4.503 -28.203 -8.565 1.00 24.89 105 PRO D CA 1
ATOM 820 C C . PRO A 1 106 ? 4.842 -26.830 -7.978 1.00 25.10 105 PRO D C 1
ATOM 821 O O . PRO A 1 106 ? 6.018 -26.537 -7.739 1.00 23.75 105 PRO D O 1
ATOM 825 N N . ALA A 1 107 ? 3.827 -25.991 -7.769 1.00 25.11 106 ALA D N 1
ATOM 826 C CA . ALA A 1 107 ? 4.033 -24.672 -7.155 1.00 24.77 106 ALA D CA 1
ATOM 827 C C . ALA A 1 107 ? 4.631 -24.781 -5.749 1.00 24.30 106 ALA D C 1
ATOM 828 O O . ALA A 1 107 ? 5.584 -24.065 -5.408 1.00 23.79 106 ALA D O 1
ATOM 830 N N . GLU A 1 108 ? 4.080 -25.690 -4.945 1.00 23.40 107 GLU D N 1
ATOM 831 C CA . GLU A 1 108 ? 4.578 -25.904 -3.599 1.00 23.11 107 GLU D CA 1
ATOM 832 C C . GLU A 1 108 ? 6.013 -26.399 -3.647 1.00 22.46 107 GLU D C 1
ATOM 833 O O . GLU A 1 108 ? 6.851 -25.948 -2.870 1.00 21.85 107 GLU D O 1
ATOM 839 N N . LEU A 1 109 ? 6.290 -27.317 -4.571 1.00 21.78 108 LEU D N 1
ATOM 840 C CA . LEU A 1 109 ? 7.628 -27.890 -4.712 1.00 21.18 108 LEU D CA 1
ATOM 841 C C . LEU A 1 109 ? 8.637 -26.831 -5.145 1.00 20.77 108 LEU D C 1
ATOM 842 O O . LEU A 1 109 ? 9.769 -26.808 -4.669 1.00 19.66 108 LEU D O 1
ATOM 847 N N . CYS A 1 110 ? 8.221 -25.969 -6.067 1.00 21.09 109 CYS D N 1
ATOM 848 C CA . CYS A 1 110 ? 9.069 -24.870 -6.510 1.00 21.27 109 CYS D CA 1
ATOM 849 C C . CYS A 1 110 ? 9.423 -23.970 -5.326 1.00 21.76 109 CYS D C 1
ATOM 850 O O . CYS A 1 110 ? 10.597 -23.632 -5.138 1.00 23.41 109 CYS D O 1
ATOM 853 N N . TRP A 1 111 ? 8.429 -23.600 -4.516 1.00 20.83 110 TRP D N 1
ATOM 854 C CA . TRP A 1 111 ? 8.703 -22.783 -3.317 1.00 20.91 110 TRP D CA 1
ATOM 855 C C . TRP A 1 111 ? 9.641 -23.432 -2.321 1.00 20.48 110 TRP D C 1
ATOM 856 O O . TRP A 1 111 ? 10.473 -22.749 -1.702 1.00 19.69 110 TRP D O 1
ATOM 867 N N . SER A 1 112 ? 9.511 -24.750 -2.165 1.00 20.11 111 SER D N 1
ATOM 868 C CA . SER A 1 112 ? 10.376 -25.542 -1.285 1.00 21.03 111 SER D CA 1
ATOM 869 C C . SER A 1 112 ? 11.839 -25.484 -1.726 1.00 20.74 111 SER D C 1
ATOM 870 O O . SER A 1 112 ? 12.744 -25.391 -0.897 1.00 21.16 111 SER D O 1
ATOM 873 N N . LEU A 1 113 ? 12.067 -25.537 -3.034 1.00 20.32 112 LEU D N 1
ATOM 874 C CA . LEU A 1 113 ? 13.419 -25.459 -3.570 1.00 20.56 112 LEU D CA 1
ATOM 875 C C . LEU A 1 113 ? 14.015 -24.084 -3.298 1.00 20.49 112 LEU D C 1
ATOM 876 O O . LEU A 1 113 ? 15.191 -23.968 -2.945 1.00 20.88 112 LEU D O 1
ATOM 881 N N . ILE A 1 114 ? 13.189 -23.054 -3.448 1.00 20.63 113 ILE D N 1
ATOM 882 C CA . ILE A 1 114 ? 13.619 -21.674 -3.272 1.00 19.97 113 ILE D CA 1
ATOM 883 C C . ILE A 1 114 ? 14.012 -21.407 -1.818 1.00 20.23 113 ILE D C 1
ATOM 884 O O . ILE A 1 114 ? 15.072 -20.828 -1.567 1.00 20.31 113 ILE D O 1
ATOM 889 N N . LEU A 1 115 ? 13.177 -21.845 -0.874 1.00 19.64 114 LEU D N 1
ATOM 890 C CA . LEU A 1 115 ? 13.464 -21.687 0.547 1.00 19.91 114 LEU D CA 1
ATOM 891 C C . LEU A 1 115 ? 14.707 -22.482 0.928 1.00 19.54 114 LEU D C 1
ATOM 892 O O . LEU A 1 115 ? 15.610 -21.937 1.551 1.00 19.19 114 LEU D O 1
ATOM 897 N N . ALA A 1 116 ? 14.752 -23.754 0.519 1.00 19.87 115 ALA D N 1
ATOM 898 C CA . ALA A 1 116 ? 15.902 -24.629 0.789 1.00 20.05 115 ALA D CA 1
ATOM 899 C C . ALA A 1 116 ? 17.225 -24.052 0.276 1.00 20.35 115 ALA D C 1
ATOM 900 O O . ALA A 1 116 ? 18.209 -23.998 1.015 1.00 20.33 115 ALA D O 1
ATOM 902 N N . ALA A 1 117 ? 17.245 -23.615 -0.981 1.00 20.86 116 ALA D N 1
ATOM 903 C CA . ALA A 1 117 ? 18.463 -23.046 -1.560 1.00 21.64 116 ALA D CA 1
ATOM 904 C C . ALA A 1 117 ? 18.882 -21.745 -0.860 1.00 21.53 116 ALA D C 1
ATOM 905 O O . ALA A 1 117 ? 20.073 -21.528 -0.589 1.00 21.93 116 ALA D O 1
ATOM 907 N N . SER A 1 118 ? 17.904 -20.898 -0.551 1.00 20.29 117 SER D N 1
ATOM 908 C CA . SER A 1 118 ? 18.183 -19.595 0.060 1.00 20.41 117 SER D CA 1
ATOM 909 C C . SER A 1 118 ? 18.730 -19.742 1.481 1.00 20.78 117 SER D C 1
ATOM 910 O O . SER A 1 118 ? 19.430 -18.862 1.972 1.00 20.96 117 SER D O 1
ATOM 913 N N . ARG A 1 119 ? 18.403 -20.852 2.138 1.00 21.49 118 ARG D N 1
ATOM 914 C CA . ARG A 1 119 ? 18.864 -21.095 3.508 1.00 22.08 118 ARG D CA 1
ATOM 915 C C . ARG A 1 119 ? 19.919 -22.211 3.611 1.00 23.31 118 ARG D C 1
ATOM 916 O O . ARG A 1 119 ? 20.261 -22.650 4.724 1.00 23.39 118 ARG D O 1
ATOM 924 N N . HIS A 1 120 ? 20.432 -22.658 2.460 1.00 22.86 119 HIS D N 1
ATOM 925 C CA . HIS A 1 120 ? 21.471 -23.703 2.388 1.00 24.01 119 HIS D CA 1
ATOM 926 C C . HIS A 1 120 ? 21.096 -24.944 3.167 1.00 23.90 119 HIS D C 1
ATOM 927 O O . HIS A 1 120 ? 21.948 -25.578 3.800 1.00 21.48 119 HIS D O 1
ATOM 934 N N . LEU A 1 121 ? 19.815 -25.301 3.112 1.00 24.70 120 LEU D N 1
ATOM 935 C CA . LEU A 1 121 ? 19.252 -26.342 3.984 1.00 25.51 120 LEU D CA 1
ATOM 936 C C . LEU A 1 121 ? 19.854 -27.737 3.777 1.00 25.30 120 LEU D C 1
ATOM 937 O O . LEU A 1 121 ? 20.261 -28.369 4.749 1.00 26.61 120 LEU D O 1
ATOM 942 N N . PRO A 1 122 ? 19.924 -28.221 2.522 1.00 26.31 121 PRO D N 1
ATOM 943 C CA . PRO A 1 122 ? 20.501 -29.554 2.319 1.00 27.28 121 PRO D CA 1
ATOM 944 C C . PRO A 1 122 ? 21.920 -29.668 2.880 1.00 27.25 121 PRO D C 1
ATOM 945 O O . PRO A 1 122 ? 22.221 -30.646 3.565 1.00 27.26 121 PRO D O 1
ATOM 949 N N . SER A 1 123 ? 22.758 -28.664 2.617 1.00 26.82 122 SER D N 1
ATOM 950 C CA . SER A 1 123 ? 24.149 -28.630 3.113 1.00 26.77 122 SER D CA 1
ATOM 951 C C . SER A 1 123 ? 24.277 -28.610 4.629 1.00 25.34 122 SER D C 1
ATOM 952 O O . SER A 1 123 ? 25.084 -29.349 5.190 1.00 26.08 122 SER D O 1
ATOM 955 N N . TYR A 1 124 ? 23.501 -27.748 5.279 1.00 23.71 123 TYR D N 1
ATOM 956 C CA . TYR A 1 124 ? 23.467 -27.668 6.740 1.00 23.17 123 TYR D CA 1
ATOM 957 C C . TYR A 1 124 ? 23.029 -28.997 7.385 1.00 23.39 123 TYR D C 1
ATOM 958 O O . TYR A 1 124 ? 23.594 -29.423 8.403 1.00 23.05 123 TYR D O 1
ATOM 967 N N . ILE A 1 125 ? 22.033 -29.651 6.786 1.00 23.53 124 ILE D N 1
ATOM 968 C CA . ILE A 1 125 ? 21.477 -30.901 7.332 1.00 24.27 124 ILE D CA 1
ATOM 969 C C . ILE A 1 125 ? 22.447 -32.086 7.174 1.00 24.60 124 ILE D C 1
ATOM 970 O O . ILE A 1 125 ? 22.688 -32.835 8.121 1.00 25.09 124 ILE D O 1
ATOM 975 N N . GLU A 1 126 ? 22.986 -32.239 5.972 1.00 26.22 125 GLU D N 1
ATOM 976 C CA . GLU A 1 126 ? 24.032 -33.203 5.689 1.00 28.01 125 GLU D CA 1
ATOM 977 C C . GLU A 1 126 ? 25.197 -33.036 6.668 1.00 27.69 125 GLU D C 1
ATOM 978 O O . GLU A 1 126 ? 25.632 -34.003 7.271 1.00 27.17 125 GLU D O 1
ATOM 984 N N . GLN A 1 127 ? 25.673 -31.805 6.848 1.00 27.73 126 GLN D N 1
ATOM 985 C CA . GLN A 1 127 ? 26.782 -31.539 7.763 1.00 27.60 126 GLN D CA 1
ATOM 986 C C . GLN A 1 127 ? 26.429 -31.822 9.221 1.00 27.43 126 GLN D C 1
ATOM 987 O O . GLN A 1 127 ? 27.282 -32.273 9.990 1.00 27.48 126 GLN D O 1
ATOM 993 N N . LEU A 1 128 ? 25.182 -31.550 9.605 1.00 26.46 127 LEU D N 1
ATOM 994 C CA . LEU A 1 128 ? 24.710 -31.891 10.947 1.00 26.25 127 LEU D CA 1
ATOM 995 C C . LEU A 1 128 ? 24.847 -33.397 11.204 1.00 27.54 127 LEU D C 1
ATOM 996 O O . LEU A 1 128 ? 25.315 -33.810 12.274 1.00 28.24 127 LEU D O 1
ATOM 1001 N N . HIS A 1 129 ? 24.442 -34.204 10.223 1.00 28.03 128 HIS D N 1
ATOM 1002 C CA . HIS A 1 129 ? 24.537 -35.663 10.328 1.00 28.55 128 HIS D CA 1
ATOM 1003 C C . HIS A 1 129 ? 25.951 -36.160 10.168 1.00 30.29 128 HIS D C 1
ATOM 1004 O O . HIS A 1 129 ? 26.234 -37.317 10.486 1.00 31.58 128 HIS D O 1
ATOM 1011 N N . ALA A 1 130 ? 26.852 -35.309 9.667 1.00 29.33 129 ALA D N 1
ATOM 1012 C CA . ALA A 1 130 ? 28.276 -35.664 9.584 1.00 29.15 129 ALA D CA 1
ATOM 1013 C C . ALA A 1 130 ? 29.039 -35.315 10.864 1.00 28.70 129 ALA D C 1
ATOM 1014 O O . ALA A 1 130 ? 30.198 -35.694 11.018 1.00 28.80 129 ALA D O 1
ATOM 1016 N N . GLY A 1 131 ? 28.388 -34.581 11.765 1.00 28.55 130 GLY D N 1
ATOM 1017 C CA . GLY A 1 131 ? 28.977 -34.214 13.051 1.00 28.90 130 GLY D CA 1
ATOM 1018 C C . GLY A 1 131 ? 29.483 -32.785 13.152 1.00 29.30 130 GLY D C 1
ATOM 1019 O O . GLY A 1 131 ? 30.189 -32.446 14.100 1.00 27.94 130 GLY D O 1
ATOM 1020 N N . HIS A 1 132 ? 29.114 -31.946 12.180 1.00 29.18 131 HIS D N 1
ATOM 1021 C CA . HIS A 1 132 ? 29.575 -30.560 12.129 1.00 28.54 131 HIS D CA 1
ATOM 1022 C C . HIS A 1 132 ? 28.432 -29.603 12.306 1.00 28.49 131 HIS D C 1
ATOM 1023 O O . HIS A 1 132 ? 27.659 -29.365 11.372 1.00 28.73 131 HIS D O 1
ATOM 1030 N N . TRP A 1 133 ? 28.323 -29.040 13.508 1.00 26.85 132 TRP D N 1
ATOM 1031 C CA . TRP A 1 133 ? 27.186 -28.206 13.882 1.00 25.07 132 TRP D CA 1
ATOM 1032 C C . TRP A 1 133 ? 27.199 -26.900 13.156 1.00 25.00 132 TRP D C 1
ATOM 1033 O O . TRP A 1 133 ? 28.175 -26.148 13.222 1.00 24.28 132 TRP D O 1
ATOM 1044 N N . GLN A 1 134 ? 26.115 -26.641 12.426 1.00 24.87 133 GLN D N 1
ATOM 1045 C CA . GLN A 1 134 ? 25.896 -25.363 11.754 1.00 24.23 133 GLN D CA 1
ATOM 1046 C C . GLN A 1 134 ? 27.026 -25.009 10.785 1.00 24.34 133 GLN D C 1
ATOM 1047 O O . GLN A 1 134 ? 27.485 -23.867 10.741 1.00 23.46 133 GLN D O 1
ATOM 1053 N N . GLN A 1 135 ? 27.470 -26.009 10.025 1.00 24.99 134 GLN D N 1
ATOM 1054 C CA . GLN A 1 135 ? 28.385 -25.806 8.906 1.00 24.76 134 GLN D CA 1
ATOM 1055 C C . GLN A 1 135 ? 27.661 -26.237 7.642 1.00 25.48 134 GLN D C 1
ATOM 1056 O O . GLN A 1 135 ? 26.700 -27.010 7.707 1.00 25.58 134 GLN D O 1
ATOM 1062 N N . ASN A 1 136 ? 28.092 -25.715 6.498 1.00 25.43 135 ASN D N 1
ATOM 1063 C CA . ASN A 1 136 ? 27.446 -26.030 5.226 1.00 26.14 135 ASN D CA 1
ATOM 1064 C C . ASN A 1 136 ? 28.446 -26.170 4.072 1.00 27.13 135 ASN D C 1
ATOM 1065 O O . ASN A 1 136 ? 28.091 -25.982 2.904 1.00 27.32 135 ASN D O 1
ATOM 1070 N N . GLY A 1 137 ? 29.694 -26.485 4.415 1.00 27.25 136 GLY D N 1
ATOM 1071 C CA . GLY A 1 137 ? 30.768 -26.625 3.426 1.00 28.54 136 GLY D CA 1
ATOM 1072 C C . GLY A 1 137 ? 31.266 -25.299 2.866 1.00 29.24 136 GLY D C 1
ATOM 1073 O O . GLY A 1 137 ? 31.586 -25.201 1.680 1.00 28.33 136 GLY D O 1
ATOM 1074 N N . GLY A 1 138 ? 31.317 -24.280 3.722 1.00 28.02 137 GLY D N 1
ATOM 1075 C CA . GLY A 1 138 ? 31.834 -22.966 3.356 1.00 29.38 137 GLY D CA 1
ATOM 1076 C C . GLY A 1 138 ? 30.946 -22.099 2.481 1.00 29.65 137 GLY D C 1
ATOM 1077 O O . GLY A 1 138 ? 31.443 -21.266 1.727 1.00 30.49 137 GLY D O 1
ATOM 1078 N N . LEU A 1 139 ? 29.632 -22.276 2.580 1.00 29.58 138 LEU D N 1
ATOM 1079 C CA . LEU A 1 139 ? 28.704 -21.498 1.759 1.00 28.28 138 LEU D CA 1
ATOM 1080 C C . LEU A 1 139 ? 28.322 -20.176 2.411 1.00 28.26 138 LEU D C 1
ATOM 1081 O O . LEU A 1 139 ? 27.779 -19.297 1.749 1.00 29.50 138 LEU D O 1
ATOM 1086 N N . GLY A 1 140 ? 28.614 -20.036 3.705 1.00 27.36 139 GLY D N 1
ATOM 1087 C CA . GLY A 1 140 ? 28.287 -18.824 4.450 1.00 26.36 139 GLY D CA 1
ATOM 1088 C C . GLY A 1 140 ? 26.843 -18.794 4.932 1.00 25.87 139 GLY D C 1
ATOM 1089 O O . GLY A 1 140 ? 26.163 -19.822 4.969 1.00 25.40 139 GLY D O 1
ATOM 1090 N N . LEU A 1 141 ? 26.383 -17.607 5.309 1.00 25.62 140 LEU D N 1
ATOM 1091 C CA . LEU A 1 141 ? 25.029 -17.414 5.832 1.00 25.79 140 LEU D CA 1
ATOM 1092 C C . LEU A 1 141 ? 23.983 -17.513 4.729 1.00 25.62 140 LEU D C 1
ATOM 1093 O O . LEU A 1 141 ? 24.235 -17.127 3.592 1.00 24.93 140 LEU D O 1
ATOM 1098 N N . GLY A 1 142 ? 22.813 -18.045 5.076 1.00 25.42 141 GLY D N 1
ATOM 1099 C CA . GLY A 1 142 ? 21.672 -18.060 4.171 1.00 25.38 141 GLY D CA 1
ATOM 1100 C C . GLY A 1 142 ? 20.988 -16.713 4.251 1.00 25.68 141 GLY D C 1
ATOM 1101 O O . GLY A 1 142 ? 21.382 -15.866 5.047 1.00 25.44 141 GLY D O 1
ATOM 1102 N N . ARG A 1 143 ? 19.967 -16.501 3.429 1.00 26.47 142 ARG D N 1
ATOM 1103 C CA . ARG A 1 143 ? 19.273 -15.216 3.435 1.00 27.81 142 ARG D CA 1
ATOM 1104 C C . ARG A 1 143 ? 17.760 -15.317 3.330 1.00 27.51 142 ARG D C 1
ATOM 1105 O O . ARG A 1 143 ? 17.218 -16.311 2.831 1.00 27.68 142 ARG D O 1
ATOM 1113 N N . THR A 1 144 ? 17.091 -14.276 3.815 1.00 26.77 143 THR D N 1
ATOM 1114 C CA . THR A 1 144 ? 15.646 -14.156 3.705 1.00 26.74 143 THR D CA 1
ATOM 1115 C C . THR A 1 144 ? 15.215 -13.810 2.281 1.00 25.70 143 THR D C 1
ATOM 1116 O O . THR A 1 144 ? 15.968 -13.218 1.509 1.00 24.31 143 THR D O 1
ATOM 1120 N N . LEU A 1 145 ? 13.993 -14.207 1.947 1.00 25.46 144 LEU D N 1
ATOM 1121 C CA . LEU A 1 145 ? 13.370 -13.801 0.703 1.00 25.37 144 LEU D CA 1
ATOM 1122 C C . LEU A 1 145 ? 12.781 -12.407 0.886 1.00 25.47 144 LEU D C 1
ATOM 1123 O O . LEU A 1 145 ? 12.643 -11.662 -0.079 1.00 25.77 144 LEU D O 1
ATOM 1128 N N . SER A 1 146 ? 12.474 -12.053 2.135 1.00 26.53 145 SER D N 1
ATOM 1129 C CA . SER A 1 146 ? 11.893 -10.745 2.464 1.00 27.08 145 SER D CA 1
ATOM 1130 C C . SER A 1 146 ? 12.748 -9.579 1.985 1.00 27.36 145 SER D C 1
ATOM 1131 O O . SER A 1 146 ? 13.940 -9.509 2.293 1.00 27.10 145 SER D O 1
ATOM 1134 N N . GLY A 1 147 ? 12.128 -8.667 1.233 1.00 26.91 146 GLY D N 1
ATOM 1135 C CA . GLY A 1 147 ? 12.832 -7.518 0.664 1.00 26.40 146 GLY D CA 1
ATOM 1136 C C . GLY A 1 147 ? 13.668 -7.845 -0.572 1.00 26.50 146 GLY D C 1
ATOM 1137 O O . GLY A 1 147 ? 14.214 -6.941 -1.207 1.00 26.36 146 GLY D O 1
ATOM 1138 N N . ARG A 1 148 ? 13.783 -9.129 -0.908 1.00 25.18 147 ARG D N 1
ATOM 1139 C CA . ARG A 1 148 ? 14.449 -9.546 -2.145 1.00 25.76 147 ARG D CA 1
ATOM 1140 C C . ARG A 1 148 ? 13.452 -9.580 -3.297 1.00 24.56 147 ARG D C 1
ATOM 1141 O O . ARG A 1 148 ? 12.292 -9.973 -3.124 1.00 24.02 147 ARG D O 1
ATOM 1149 N N . THR A 1 149 ? 13.909 -9.169 -4.473 1.00 23.20 148 THR D N 1
ATOM 1150 C CA . THR A 1 149 ? 13.046 -9.125 -5.654 1.00 23.01 148 THR D CA 1
ATOM 1151 C C . THR A 1 149 ? 12.900 -10.511 -6.291 1.00 22.71 148 THR D C 1
ATOM 1152 O O . THR A 1 149 ? 13.894 -11.156 -6.633 1.00 21.92 148 THR D O 1
ATOM 1156 N N . LEU A 1 150 ? 11.655 -10.970 -6.402 1.00 22.15 149 LEU D N 1
ATOM 1157 C CA . LEU A 1 150 ? 11.347 -12.205 -7.111 1.00 22.94 149 LEU D CA 1
ATOM 1158 C C . LEU A 1 150 ? 11.013 -11.931 -8.586 1.00 23.17 149 LEU D C 1
ATOM 1159 O O . LEU A 1 150 ? 9.983 -11.331 -8.906 1.00 22.81 149 LEU D O 1
ATOM 1164 N N . GLY A 1 151 ? 11.896 -12.380 -9.469 1.00 22.89 150 GLY D N 1
ATOM 1165 C CA . GLY A 1 151 ? 11.671 -12.286 -10.906 1.00 24.05 150 GLY D CA 1
ATOM 1166 C C . GLY A 1 151 ? 10.968 -13.519 -11.455 1.00 24.17 150 GLY D C 1
ATOM 1167 O O . GLY A 1 151 ? 11.419 -14.647 -11.246 1.00 23.17 150 GLY D O 1
ATOM 1168 N N . ILE A 1 152 ? 9.867 -13.295 -12.169 1.00 24.50 151 ILE D N 1
ATOM 1169 C CA . ILE A 1 152 ? 9.065 -14.373 -12.737 1.00 25.13 151 ILE D CA 1
ATOM 1170 C C . ILE A 1 152 ? 8.878 -14.159 -14.229 1.00 26.15 151 ILE D C 1
ATOM 1171 O O . ILE A 1 152 ? 8.483 -13.068 -14.647 1.00 24.92 151 ILE D O 1
ATOM 1176 N N . TRP A 1 153 ? 9.157 -15.202 -15.017 1.00 26.62 152 TRP D N 1
ATOM 1177 C CA . TRP A 1 153 ? 8.926 -15.149 -16.459 1.00 29.37 152 TRP D CA 1
ATOM 1178 C C . TRP A 1 153 ? 7.553 -15.633 -16.850 1.00 31.98 152 TRP D C 1
ATOM 1179 O O . TRP A 1 153 ? 6.691 -14.818 -17.155 1.00 39.85 152 TRP D O 1
ATOM 1190 N N . GLY A 1 154 ? 7.295 -16.934 -16.837 1.00 32.54 153 GLY D N 1
ATOM 1191 C CA . GLY A 1 154 ? 5.934 -17.401 -17.172 1.00 31.44 153 GLY D CA 1
ATOM 1192 C C . GLY A 1 154 ? 4.863 -17.079 -16.135 1.00 30.47 153 GLY D C 1
ATOM 1193 O O . GLY A 1 154 ? 4.953 -17.524 -14.997 1.00 29.72 153 GLY D O 1
ATOM 1194 N N . LEU A 1 155 ? 3.844 -16.314 -16.523 1.00 30.67 154 LEU D N 1
ATOM 1195 C CA . LEU A 1 155 ? 2.778 -15.939 -15.584 1.00 31.36 154 LEU D CA 1
ATOM 1196 C C . LEU A 1 155 ? 1.481 -16.748 -15.747 1.00 31.04 154 LEU D C 1
ATOM 1197 O O . LEU A 1 155 ? 0.379 -16.204 -15.669 1.00 31.50 154 LEU D O 1
ATOM 1202 N N . GLY A 1 156 ? 1.625 -18.055 -15.954 1.00 30.68 155 GLY D N 1
ATOM 1203 C CA . GLY A 1 156 ? 0.480 -18.967 -16.011 1.00 30.97 155 GLY D CA 1
ATOM 1204 C C . GLY A 1 156 ? -0.033 -19.342 -14.633 1.00 31.43 155 GLY D C 1
ATOM 1205 O O . GLY A 1 156 ? 0.145 -18.589 -13.667 1.00 31.51 155 GLY D O 1
ATOM 1206 N N . LYS A 1 157 ? -0.673 -20.507 -14.538 1.00 32.30 156 LYS D N 1
ATOM 1207 C CA . LYS A 1 157 ? -1.247 -20.980 -13.271 1.00 33.76 156 LYS D CA 1
ATOM 1208 C C . LYS A 1 157 ? -0.198 -21.154 -12.169 1.00 32.70 156 LYS D C 1
ATOM 1209 O O . LYS A 1 157 ? -0.405 -20.728 -11.030 1.00 33.32 156 LYS D O 1
ATOM 1215 N N . ILE A 1 158 ? 0.924 -21.778 -12.514 1.00 30.29 157 ILE D N 1
ATOM 1216 C CA . ILE A 1 158 ? 1.994 -21.999 -11.552 1.00 29.47 157 ILE D CA 1
ATOM 1217 C C . ILE A 1 158 ? 2.718 -20.682 -11.261 1.00 28.04 157 ILE D C 1
ATOM 1218 O O . ILE A 1 158 ? 2.937 -20.332 -10.110 1.00 27.79 157 ILE D O 1
ATOM 1223 N N . GLY A 1 159 ? 3.055 -19.941 -12.311 1.00 27.99 158 GLY D N 1
ATOM 1224 C CA . GLY A 1 159 ? 3.685 -18.634 -12.165 1.00 27.99 158 GLY D CA 1
ATOM 1225 C C . GLY A 1 159 ? 2.929 -17.682 -11.251 1.00 27.74 158 GLY D C 1
ATOM 1226 O O . GLY A 1 159 ? 3.546 -16.914 -10.512 1.00 27.08 158 GLY D O 1
ATOM 1227 N N . GLN A 1 160 ? 1.597 -17.738 -11.287 1.00 27.01 159 GLN D N 1
ATOM 1228 C CA . GLN A 1 160 ? 0.770 -16.873 -10.438 1.00 27.52 159 GLN D CA 1
ATOM 1229 C C . GLN A 1 160 ? 0.790 -17.287 -8.964 1.00 27.13 159 GLN D C 1
ATOM 1230 O O . GLN A 1 160 ? 0.813 -16.432 -8.078 1.00 26.63 159 GLN D O 1
ATOM 1236 N N . ARG A 1 161 ? 0.784 -18.592 -8.704 1.00 26.41 160 ARG D N 1
ATOM 1237 C CA . ARG A 1 161 ? 0.905 -19.099 -7.337 1.00 25.78 160 ARG D CA 1
ATOM 1238 C C . ARG A 1 161 ? 2.246 -18.731 -6.695 1.00 24.57 160 ARG D C 1
ATOM 1239 O O . ARG A 1 161 ? 2.282 -18.283 -5.556 1.00 24.14 160 ARG D O 1
ATOM 1247 N N . ILE A 1 162 ? 3.332 -18.918 -7.441 1.00 23.99 161 ILE D N 1
ATOM 1248 C CA . ILE A 1 162 ? 4.682 -18.524 -7.020 1.00 23.58 161 ILE D CA 1
ATOM 1249 C C . ILE A 1 162 ? 4.762 -17.027 -6.716 1.00 23.82 161 ILE D C 1
ATOM 1250 O O . ILE A 1 162 ? 5.353 -16.629 -5.713 1.00 24.30 161 ILE D O 1
ATOM 1255 N N . ALA A 1 163 ? 4.146 -16.208 -7.570 1.00 24.80 162 ALA D N 1
ATOM 1256 C CA . ALA A 1 163 ? 4.063 -14.758 -7.349 1.00 25.07 162 ALA D CA 1
ATOM 1257 C C . ALA A 1 163 ? 3.300 -14.413 -6.075 1.00 24.62 162 ALA D C 1
ATOM 1258 O O . ALA A 1 163 ? 3.713 -13.510 -5.345 1.00 25.66 162 ALA D O 1
ATOM 1260 N N . GLN A 1 164 ? 2.194 -15.118 -5.820 1.00 25.15 163 GLN D N 1
ATOM 1261 C CA . GLN A 1 164 ? 1.442 -14.984 -4.561 1.00 25.75 163 GLN D CA 1
ATOM 1262 C C . GLN A 1 164 ? 2.293 -15.337 -3.347 1.00 25.20 163 GLN D C 1
ATOM 1263 O O . GLN A 1 164 ? 2.274 -14.611 -2.347 1.00 24.36 163 GLN D O 1
ATOM 1269 N N . PHE A 1 165 ? 3.012 -16.465 -3.432 1.00 24.50 164 PHE D N 1
ATOM 1270 C CA . PHE A 1 165 ? 3.923 -16.902 -2.366 1.00 23.87 164 PHE D CA 1
ATOM 1271 C C . PHE A 1 165 ? 4.935 -15.801 -2.082 1.00 23.59 164 PHE D C 1
ATOM 1272 O O . PHE A 1 165 ? 5.128 -15.402 -0.928 1.00 23.97 164 PHE D O 1
ATOM 1280 N N . GLY A 1 166 ? 5.563 -15.307 -3.146 1.00 23.35 165 GLY D N 1
ATOM 1281 C CA . GLY A 1 166 ? 6.594 -14.272 -3.043 1.00 23.85 165 GLY D CA 1
ATOM 1282 C C . GLY A 1 166 ? 6.092 -13.009 -2.378 1.00 23.82 165 GLY D C 1
ATOM 1283 O O . GLY A 1 166 ? 6.777 -12.438 -1.531 1.00 22.88 165 GLY D O 1
ATOM 1284 N N . HIS A 1 167 ? 4.885 -12.585 -2.753 1.00 24.37 166 HIS D N 1
ATOM 1285 C CA . HIS A 1 167 ? 4.287 -11.371 -2.191 1.00 25.16 166 HIS D CA 1
ATOM 1286 C C . HIS A 1 167 ? 4.078 -11.493 -0.709 1.00 25.16 166 HIS D C 1
ATOM 1287 O O . HIS A 1 167 ? 4.495 -10.624 0.048 1.00 24.75 166 HIS D O 1
ATOM 1294 N N . VAL A 1 168 ? 3.443 -12.586 -0.289 1.00 25.62 167 VAL D N 1
ATOM 1295 C CA . VAL A 1 168 ? 3.168 -12.847 1.129 1.00 26.66 167 VAL D CA 1
ATOM 1296 C C . VAL A 1 168 ? 4.454 -13.010 1.948 1.00 25.92 167 VAL D C 1
ATOM 1297 O O . VAL A 1 168 ? 4.480 -12.730 3.145 1.00 27.16 167 VAL D O 1
ATOM 1301 N N . PHE A 1 169 ? 5.523 -13.437 1.286 1.00 26.35 168 PHE D N 1
ATOM 1302 C CA . PHE A 1 169 ? 6.843 -13.524 1.909 1.00 25.58 168 PHE D CA 1
ATOM 1303 C C . PHE A 1 169 ? 7.611 -12.201 1.892 1.00 26.07 168 PHE D C 1
ATOM 1304 O O . PHE A 1 169 ? 8.791 -12.163 2.242 1.00 25.84 168 PHE D O 1
ATOM 1312 N N . GLY A 1 170 ? 6.943 -11.123 1.479 1.00 26.76 169 GLY D N 1
ATOM 1313 C CA . GLY A 1 170 ? 7.565 -9.795 1.430 1.00 27.07 169 GLY D CA 1
ATOM 1314 C C . GLY A 1 170 ? 8.495 -9.545 0.252 1.00 26.16 169 GLY D C 1
ATOM 1315 O O . GLY A 1 170 ? 9.452 -8.770 0.359 1.00 26.67 169 GLY D O 1
ATOM 1316 N N . MET A 1 171 ? 8.220 -10.183 -0.879 1.00 25.30 170 MET D N 1
ATOM 1317 C CA . MET A 1 171 ? 9.072 -10.021 -2.056 1.00 25.21 170 MET D CA 1
ATOM 1318 C C . MET A 1 171 ? 8.435 -9.069 -3.053 1.00 25.31 170 MET D C 1
ATOM 1319 O O . MET A 1 171 ? 7.268 -9.255 -3.414 1.00 25.65 170 MET D O 1
ATOM 1324 N N . PRO A 1 172 ? 9.191 -8.041 -3.502 1.00 25.51 171 PRO D N 1
ATOM 1325 C CA . PRO A 1 172 ? 8.745 -7.342 -4.707 1.00 25.06 171 PRO D CA 1
ATOM 1326 C C . PRO A 1 172 ? 8.738 -8.331 -5.871 1.00 24.78 171 PRO D C 1
ATOM 1327 O O . PRO A 1 172 ? 9.666 -9.142 -6.002 1.00 24.31 171 PRO D O 1
ATOM 1331 N N . ILE A 1 173 ? 7.679 -8.284 -6.674 1.00 24.19 172 ILE D N 1
ATOM 1332 C CA . ILE A 1 173 ? 7.502 -9.197 -7.800 1.00 24.63 172 ILE D CA 1
ATOM 1333 C C . ILE A 1 173 ? 7.786 -8.419 -9.082 1.00 24.84 172 ILE D C 1
ATOM 1334 O O . ILE A 1 173 ? 7.200 -7.363 -9.314 1.00 26.13 172 ILE D O 1
ATOM 1339 N N . LEU A 1 174 ? 8.709 -8.933 -9.890 1.00 25.20 173 LEU D N 1
ATOM 1340 C CA . LEU A 1 174 ? 9.072 -8.329 -11.177 1.00 24.73 173 LEU D CA 1
ATOM 1341 C C . LEU A 1 174 ? 8.758 -9.344 -12.259 1.00 25.32 173 LEU D C 1
ATOM 1342 O O . LEU A 1 174 ? 9.188 -10.501 -12.175 1.00 26.61 173 LEU D O 1
ATOM 1347 N N . VAL A 1 175 ? 8.006 -8.919 -13.269 1.00 25.31 174 VAL D N 1
ATOM 1348 C CA . VAL A 1 175 ? 7.578 -9.827 -14.324 1.00 25.43 174 VAL D CA 1
ATOM 1349 C C . VAL A 1 175 ? 8.169 -9.446 -15.687 1.00 25.82 174 VAL D C 1
ATOM 1350 O O . VAL A 1 175 ? 8.252 -8.263 -16.035 1.00 25.56 174 VAL D O 1
ATOM 1354 N N . TRP A 1 176 ? 8.607 -10.461 -16.427 1.00 25.32 175 TRP D N 1
ATOM 1355 C CA . TRP A 1 176 ? 9.007 -10.315 -17.824 1.00 26.62 175 TRP D CA 1
ATOM 1356 C C . TRP A 1 176 ? 8.327 -11.369 -18.661 1.00 27.47 175 TRP D C 1
ATOM 1357 O O . TRP A 1 176 ? 7.940 -12.420 -18.145 1.00 29.73 175 TRP D O 1
ATOM 1368 N N . GLY A 1 177 ? 8.182 -11.097 -19.957 1.00 27.80 176 GLY D N 1
ATOM 1369 C CA . GLY A 1 177 ? 7.447 -11.970 -20.882 1.00 27.48 176 GLY D CA 1
ATOM 1370 C C . GLY A 1 177 ? 6.757 -11.130 -21.941 1.00 28.26 176 GLY D C 1
ATOM 1371 O O . GLY A 1 177 ? 7.191 -10.009 -22.220 1.00 28.27 176 GLY D O 1
ATOM 1372 N N . SER A 1 178 ? 5.685 -11.663 -22.528 1.00 28.61 177 SER D N 1
ATOM 1373 C CA . SER A 1 178 ? 4.843 -10.910 -23.470 1.00 29.77 177 SER D CA 1
ATOM 1374 C C . SER A 1 178 ? 4.237 -9.685 -22.791 1.00 30.00 177 SER D C 1
ATOM 1375 O O . SER A 1 178 ? 4.132 -9.643 -21.563 1.00 28.46 177 SER D O 1
ATOM 1378 N N . GLU A 1 179 ? 3.834 -8.695 -23.590 1.00 30.50 178 GLU D N 1
ATOM 1379 C CA . GLU A 1 179 ? 3.175 -7.501 -23.055 1.00 31.24 178 GLU D CA 1
ATOM 1380 C C . GLU A 1 179 ? 1.875 -7.893 -22.356 1.00 30.88 178 GLU D C 1
ATOM 1381 O O . GLU A 1 179 ? 1.528 -7.330 -21.320 1.00 30.40 178 GLU D O 1
ATOM 1387 N N . ALA A 1 180 ? 1.173 -8.873 -22.922 1.00 31.28 179 ALA D N 1
ATOM 1388 C CA . ALA A 1 180 ? -0.047 -9.404 -22.323 1.00 31.65 179 ALA D CA 1
ATOM 1389 C C . ALA A 1 180 ? 0.195 -9.946 -20.916 1.00 31.51 179 ALA D C 1
ATOM 1390 O O . ALA A 1 180 ? -0.608 -9.699 -20.019 1.00 31.17 179 ALA D O 1
ATOM 1392 N N . SER A 1 181 ? 1.302 -10.671 -20.727 1.00 31.55 180 SER D N 1
ATOM 1393 C CA . SER A 1 181 ? 1.676 -11.202 -19.401 1.00 30.76 180 SER D CA 1
ATOM 1394 C C . SER A 1 181 ? 2.050 -10.073 -18.438 1.00 28.49 180 SER D C 1
ATOM 1395 O O . SER A 1 181 ? 1.631 -10.069 -17.280 1.00 28.76 180 SER D O 1
ATOM 1398 N N . ARG A 1 182 ? 2.848 -9.126 -18.925 1.00 27.40 181 ARG D N 1
ATOM 1399 C CA . ARG A 1 182 ? 3.241 -7.962 -18.131 1.00 26.57 181 ARG D CA 1
ATOM 1400 C C . ARG A 1 182 ? 2.041 -7.088 -17.758 1.00 25.93 181 ARG D C 1
ATOM 1401 O O . ARG A 1 182 ? 1.999 -6.534 -16.653 1.00 24.05 181 ARG D O 1
ATOM 1409 N N . GLN A 1 183 ? 1.071 -6.967 -18.670 1.00 25.44 182 GLN D N 1
ATOM 1410 C CA . GLN A 1 183 ? -0.166 -6.237 -18.361 1.00 26.23 182 GLN D CA 1
ATOM 1411 C C . GLN A 1 183 ? -0.927 -6.921 -17.212 1.00 25.89 182 GLN D C 1
ATOM 1412 O O . GLN A 1 183 ? -1.365 -6.258 -16.268 1.00 26.60 182 GLN D O 1
ATOM 1418 N N . LYS A 1 184 ? -1.068 -8.241 -17.299 1.00 26.26 183 LYS D N 1
ATOM 1419 C CA . LYS A 1 184 ? -1.684 -9.034 -16.231 1.00 27.29 183 LYS D CA 1
ATOM 1420 C C . LYS A 1 184 ? -0.942 -8.832 -14.903 1.00 26.23 183 LYS D C 1
ATOM 1421 O O . LYS A 1 184 ? -1.564 -8.604 -13.866 1.00 25.77 183 LYS D O 1
ATOM 1427 N N . ALA A 1 185 ? 0.388 -8.875 -14.961 1.00 25.75 184 ALA D N 1
ATOM 1428 C CA . ALA A 1 185 ? 1.246 -8.606 -13.801 1.00 25.60 184 ALA D CA 1
ATOM 1429 C C . ALA A 1 185 ? 0.947 -7.265 -13.127 1.00 25.76 184 ALA D C 1
ATOM 1430 O O . ALA A 1 185 ? 0.770 -7.207 -11.903 1.00 25.48 184 ALA D O 1
ATOM 1432 N N . LEU A 1 186 ? 0.898 -6.197 -13.929 1.00 26.28 185 LEU D N 1
ATOM 1433 C CA . LEU A 1 186 ? 0.573 -4.842 -13.429 1.00 27.25 185 LEU D CA 1
ATOM 1434 C C . LEU A 1 186 ? -0.819 -4.751 -12.794 1.00 26.96 185 LEU D C 1
ATOM 1435 O O . LEU A 1 186 ? -1.001 -4.069 -11.786 1.00 29.01 185 LEU D O 1
ATOM 1440 N N . GLU A 1 187 ? -1.796 -5.425 -13.390 1.00 27.35 186 GLU D N 1
ATOM 1441 C CA . GLU A 1 187 ? -3.155 -5.441 -12.841 1.00 28.20 186 GLU D CA 1
ATOM 1442 C C . GLU A 1 187 ? -3.198 -6.150 -11.486 1.00 27.68 186 GLU D C 1
ATOM 1443 O O . GLU A 1 187 ? -4.003 -5.804 -10.616 1.00 27.78 186 GLU D O 1
ATOM 1449 N N . LEU A 1 188 ? -2.305 -7.121 -11.298 1.00 26.86 187 LEU D N 1
ATOM 1450 C CA . LEU A 1 188 ? -2.183 -7.804 -10.011 1.00 27.22 187 LEU D CA 1
ATOM 1451 C C . LEU A 1 188 ? -1.337 -7.032 -9.005 1.00 27.11 187 LEU D C 1
ATOM 1452 O O . LEU A 1 188 ? -1.175 -7.459 -7.867 1.00 27.84 187 LEU D O 1
ATOM 1457 N N . GLY A 1 189 ? -0.801 -5.890 -9.427 1.00 26.59 188 GLY D N 1
ATOM 1458 C CA . GLY A 1 189 ? -0.072 -5.013 -8.519 1.00 26.51 188 GLY D CA 1
ATOM 1459 C C . GLY A 1 189 ? 1.415 -5.275 -8.494 1.00 26.36 188 GLY D C 1
ATOM 1460 O O . GLY A 1 189 ? 2.109 -4.783 -7.606 1.00 27.93 188 GLY D O 1
ATOM 1461 N N . TYR A 1 190 ? 1.903 -6.050 -9.461 1.00 25.93 189 TYR D N 1
ATOM 1462 C CA . TYR A 1 190 ? 3.335 -6.330 -9.575 1.00 25.65 189 TYR D CA 1
ATOM 1463 C C . TYR A 1 190 ? 4.021 -5.357 -10.530 1.00 25.38 189 TYR D C 1
ATOM 1464 O O . TYR A 1 190 ? 3.365 -4.600 -11.240 1.00 26.93 189 TYR D O 1
ATOM 1473 N N . GLN A 1 191 ? 5.348 -5.389 -10.533 1.00 25.29 190 GLN D N 1
ATOM 1474 C CA . GLN A 1 191 ? 6.156 -4.611 -11.457 1.00 25.30 190 GLN D CA 1
ATOM 1475 C C . GLN A 1 191 ? 6.311 -5.353 -12.786 1.00 24.95 190 GLN D C 1
ATOM 1476 O O . GLN A 1 191 ? 6.314 -6.589 -12.818 1.00 23.36 190 GLN D O 1
ATOM 1482 N N . ALA A 1 192 ? 6.437 -4.593 -13.876 1.00 24.15 191 ALA D N 1
ATOM 1483 C CA . ALA A 1 192 ? 6.833 -5.147 -15.176 1.00 25.12 191 ALA D CA 1
ATOM 1484 C C . ALA A 1 192 ? 8.235 -4.661 -15.546 1.00 25.45 191 ALA D C 1
ATOM 1485 O O . ALA A 1 192 ? 8.498 -3.455 -15.551 1.00 26.14 191 ALA D O 1
ATOM 1487 N N . ALA A 1 193 ? 9.132 -5.604 -15.829 1.00 25.68 192 ALA D N 1
ATOM 1488 C CA . ALA A 1 193 ? 10.503 -5.283 -16.229 1.00 26.09 192 ALA D CA 1
ATOM 1489 C C . ALA A 1 193 ? 10.499 -4.569 -17.578 1.00 26.41 192 ALA D C 1
ATOM 1490 O O . ALA A 1 193 ? 9.703 -4.902 -18.455 1.00 26.54 192 ALA D O 1
ATOM 1492 N N . ALA A 1 194 ? 11.377 -3.578 -17.719 1.00 27.25 193 ALA D N 1
ATOM 1493 C CA . ALA A 1 194 ? 11.433 -2.735 -18.916 1.00 27.82 193 ALA D CA 1
ATOM 1494 C C . ALA A 1 194 ? 11.885 -3.533 -20.142 1.00 28.38 193 ALA D C 1
ATOM 1495 O O . ALA A 1 194 ? 11.366 -3.343 -21.244 1.00 27.40 193 ALA D O 1
ATOM 1497 N N . ASP A 1 195 ? 12.861 -4.418 -19.936 1.00 28.45 194 ASP D N 1
ATOM 1498 C CA . ASP A 1 195 ? 13.283 -5.373 -20.954 1.00 28.93 194 ASP D CA 1
ATOM 1499 C C . ASP A 1 195 ? 13.919 -6.609 -20.316 1.00 28.34 194 ASP D C 1
ATOM 1500 O O . ASP A 1 195 ? 14.040 -6.692 -19.089 1.00 27.13 194 ASP D O 1
ATOM 1505 N N . LYS A 1 196 ? 14.318 -7.557 -21.157 1.00 27.57 195 LYS D N 1
ATOM 1506 C CA . LYS A 1 196 ? 14.979 -8.768 -20.697 1.00 28.50 195 LYS D CA 1
ATOM 1507 C C . LYS A 1 196 ? 16.268 -8.464 -19.915 1.00 27.49 195 LYS D C 1
ATOM 1508 O O . LYS A 1 196 ? 16.528 -9.088 -18.890 1.00 26.70 195 LYS D O 1
ATOM 1514 N N . ALA A 1 197 ? 17.045 -7.488 -20.382 1.00 27.18 196 ALA D N 1
ATOM 1515 C CA . ALA A 1 197 ? 18.258 -7.055 -19.680 1.00 27.66 196 ALA D CA 1
ATOM 1516 C C . ALA A 1 197 ? 17.977 -6.649 -18.230 1.00 27.41 196 ALA D C 1
ATOM 1517 O O . ALA A 1 197 ? 18.625 -7.151 -17.307 1.00 26.82 196 ALA D O 1
ATOM 1519 N N . GLU A 1 198 ? 17.001 -5.763 -18.028 1.00 27.98 197 GLU D N 1
ATOM 1520 C CA . GLU A 1 198 ? 16.686 -5.273 -16.685 1.00 28.33 197 GLU D CA 1
ATOM 1521 C C . GLU A 1 198 ? 16.131 -6.394 -15.785 1.00 27.06 197 GLU D C 1
ATOM 1522 O O . GLU A 1 198 ? 16.449 -6.465 -14.594 1.00 26.79 197 GLU D O 1
ATOM 1528 N N . PHE A 1 199 ? 15.322 -7.274 -16.370 1.00 25.56 198 PHE D N 1
ATOM 1529 C CA . PHE A 1 199 ? 14.765 -8.427 -15.659 1.00 24.31 198 PHE D CA 1
ATOM 1530 C C . PHE A 1 199 ? 15.862 -9.299 -15.043 1.00 24.07 198 PHE D C 1
ATOM 1531 O O . PHE A 1 199 ? 15.839 -9.559 -13.845 1.00 24.45 198 PHE D O 1
ATOM 1539 N N . PHE A 1 200 ? 16.823 -9.726 -15.860 1.00 23.88 199 PHE D N 1
ATOM 1540 C CA . PHE A 1 200 ? 17.922 -10.578 -15.394 1.00 24.53 199 PHE D CA 1
ATOM 1541 C C . PHE A 1 200 ? 18.897 -9.852 -14.461 1.00 25.02 199 PHE D C 1
ATOM 1542 O O . PHE A 1 200 ? 19.468 -10.466 -13.551 1.00 25.67 199 PHE D O 1
ATOM 1550 N N . ALA A 1 201 ? 19.050 -8.543 -14.657 1.00 24.99 200 ALA D N 1
ATOM 1551 C CA . ALA A 1 201 ? 19.938 -7.748 -13.815 1.00 24.59 200 ALA D CA 1
ATOM 1552 C C . ALA A 1 201 ? 19.348 -7.430 -12.427 1.00 25.54 200 ALA D C 1
ATOM 1553 O O . ALA A 1 201 ? 20.104 -7.252 -11.459 1.00 25.61 200 ALA D O 1
ATOM 1555 N N . LYS A 1 202 ? 18.015 -7.382 -12.317 1.00 25.28 201 LYS D N 1
ATOM 1556 C CA . LYS A 1 202 ? 17.358 -6.922 -11.074 1.00 26.31 201 LYS D CA 1
ATOM 1557 C C . LYS A 1 202 ? 16.800 -8.007 -10.153 1.00 25.57 201 LYS D C 1
ATOM 1558 O O . LYS A 1 202 ? 16.660 -7.780 -8.950 1.00 25.02 201 LYS D O 1
ATOM 1564 N N . ALA A 1 203 ? 16.458 -9.165 -10.719 1.00 24.57 202 ALA D N 1
ATOM 1565 C CA . ALA A 1 203 ? 15.931 -10.291 -9.940 1.00 23.38 202 ALA D CA 1
ATOM 1566 C C . ALA A 1 203 ? 16.947 -10.822 -8.920 1.00 23.22 202 ALA D C 1
ATOM 1567 O O . ALA A 1 203 ? 18.092 -11.130 -9.267 1.00 23.70 202 ALA D O 1
ATOM 1569 N N . ASP A 1 204 ? 16.533 -10.933 -7.664 1.00 22.23 203 ASP D N 1
ATOM 1570 C CA . ASP A 1 204 ? 17.370 -11.600 -6.665 1.00 22.17 203 ASP D CA 1
ATOM 1571 C C . ASP A 1 204 ? 17.146 -13.104 -6.770 1.00 21.81 203 ASP D C 1
ATOM 1572 O O . ASP A 1 204 ? 18.108 -13.898 -6.779 1.00 21.81 203 ASP D O 1
ATOM 1577 N N . VAL A 1 205 ? 15.870 -13.476 -6.875 1.00 21.02 204 VAL D N 1
ATOM 1578 C CA . VAL A 1 205 ? 15.468 -14.835 -7.215 1.00 21.56 204 VAL D CA 1
ATOM 1579 C C . VAL A 1 205 ? 14.742 -14.775 -8.552 1.00 21.63 204 VAL D C 1
ATOM 1580 O O . VAL A 1 205 ? 13.854 -13.935 -8.752 1.00 20.88 204 VAL D O 1
ATOM 1584 N N . LEU A 1 206 ? 15.136 -15.654 -9.470 1.00 22.18 205 LEU D N 1
ATOM 1585 C CA . LEU A 1 206 ? 14.566 -15.656 -10.814 1.00 23.51 205 LEU D CA 1
ATOM 1586 C C . LEU A 1 206 ? 14.076 -17.052 -11.178 1.00 23.72 205 LEU D C 1
ATOM 1587 O O . LEU A 1 206 ? 14.875 -17.982 -11.344 1.00 23.74 205 LEU D O 1
ATOM 1592 N N . SER A 1 207 ? 12.757 -17.176 -11.314 1.00 23.72 206 SER D N 1
ATOM 1593 C CA . SER A 1 207 ? 12.106 -18.465 -11.545 1.00 24.05 206 SER D CA 1
ATOM 1594 C C . SER A 1 207 ? 11.410 -18.508 -12.909 1.00 24.43 206 SER D C 1
ATOM 1595 O O . SER A 1 207 ? 10.722 -17.554 -13.301 1.00 24.20 206 SER D O 1
ATOM 1598 N N . LEU A 1 208 ? 11.597 -19.613 -13.629 1.00 23.83 207 LEU D N 1
ATOM 1599 C CA . LEU A 1 208 ? 11.003 -19.794 -14.955 1.00 23.45 207 LEU D CA 1
ATOM 1600 C C . LEU A 1 208 ? 9.743 -20.654 -14.902 1.00 24.61 207 LEU D C 1
ATOM 1601 O O . LEU A 1 208 ? 9.720 -21.702 -14.242 1.00 23.84 207 LEU D O 1
ATOM 1606 N N . HIS A 1 209 ? 8.703 -20.217 -15.605 1.00 24.45 208 HIS D N 1
ATOM 1607 C CA . HIS A 1 209 ? 7.419 -20.929 -15.600 1.00 26.79 208 HIS D CA 1
ATOM 1608 C C . HIS A 1 209 ? 6.771 -20.915 -16.953 1.00 27.61 208 HIS D C 1
ATOM 1609 O O . HIS A 1 209 ? 5.604 -20.573 -17.095 1.00 30.24 208 HIS D O 1
ATOM 1616 N N . LEU A 1 210 ? 7.546 -21.302 -17.958 1.00 28.71 209 LEU D N 1
ATOM 1617 C CA . LEU A 1 210 ? 7.109 -21.302 -19.338 1.00 30.25 209 LEU D CA 1
ATOM 1618 C C . LEU A 1 210 ? 6.962 -22.718 -19.859 1.00 31.14 209 LEU D C 1
ATOM 1619 O O . LEU A 1 210 ? 7.734 -23.612 -19.487 1.00 29.50 209 LEU D O 1
ATOM 1624 N N . ARG A 1 211 ? 5.964 -22.907 -20.720 1.00 33.00 210 ARG D N 1
ATOM 1625 C CA . ARG A 1 211 ? 5.830 -24.134 -21.493 1.00 34.39 210 ARG D CA 1
ATOM 1626 C C . ARG A 1 211 ? 6.933 -24.136 -22.542 1.00 33.32 210 ARG D C 1
ATOM 1627 O O . ARG A 1 211 ? 7.339 -23.073 -23.036 1.00 32.45 210 ARG D O 1
ATOM 1635 N N . LEU A 1 212 ? 7.429 -25.325 -22.867 1.00 32.31 211 LEU D N 1
ATOM 1636 C CA . LEU A 1 212 ? 8.422 -25.461 -23.921 1.00 33.13 211 LEU D CA 1
ATOM 1637 C C . LEU A 1 212 ? 7.766 -25.564 -25.299 1.00 34.43 211 LEU D C 1
ATOM 1638 O O . LEU A 1 212 ? 6.889 -26.402 -25.527 1.00 32.65 211 LEU D O 1
ATOM 1643 N N . ASN A 1 213 ? 8.205 -24.695 -26.206 1.00 34.99 212 ASN D N 1
ATOM 1644 C CA . ASN A 1 213 ? 7.819 -24.759 -27.612 1.00 36.96 212 ASN D CA 1
ATOM 1645 C C . ASN A 1 213 ? 8.956 -24.227 -28.485 1.00 37.91 212 ASN D C 1
ATOM 1646 O O . ASN A 1 213 ? 10.086 -24.073 -28.005 1.00 37.91 212 ASN D O 1
ATOM 1651 N N . ASP A 1 214 ? 8.671 -23.944 -29.753 1.00 39.31 213 ASP D N 1
ATOM 1652 C CA . ASP A 1 214 ? 9.694 -23.405 -30.653 1.00 41.34 213 ASP D CA 1
ATOM 1653 C C . ASP A 1 214 ? 10.008 -21.926 -30.393 1.00 39.74 213 ASP D C 1
ATOM 1654 O O . ASP A 1 214 ? 11.086 -21.446 -30.739 1.00 39.44 213 ASP D O 1
ATOM 1659 N N . ALA A 1 215 ? 9.073 -21.209 -29.777 1.00 39.34 214 ALA D N 1
ATOM 1660 C CA . ALA A 1 215 ? 9.312 -19.812 -29.400 1.00 39.61 214 ALA D CA 1
ATOM 1661 C C . ALA A 1 215 ? 10.179 -19.695 -28.134 1.00 38.38 214 ALA D C 1
ATOM 1662 O O . ALA A 1 215 ? 10.873 -18.698 -27.941 1.00 38.95 214 ALA D O 1
ATOM 1664 N N . THR A 1 216 ? 10.138 -20.717 -27.284 1.00 36.38 215 THR D N 1
ATOM 1665 C CA . THR A 1 216 ? 10.765 -20.640 -25.963 1.00 35.66 215 THR D CA 1
ATOM 1666 C C . THR A 1 216 ? 12.051 -21.451 -25.811 1.00 34.20 215 THR D C 1
ATOM 1667 O O . THR A 1 216 ? 12.769 -21.281 -24.833 1.00 34.48 215 THR D O 1
ATOM 1671 N N . ARG A 1 217 ? 12.337 -22.330 -26.769 1.00 34.12 216 ARG D N 1
ATOM 1672 C CA . ARG A 1 217 ? 13.543 -23.150 -26.728 1.00 33.18 216 ARG D CA 1
ATOM 1673 C C . ARG A 1 217 ? 14.788 -22.267 -26.728 1.00 32.58 216 ARG D C 1
ATOM 1674 O O . ARG A 1 217 ? 14.957 -21.420 -27.610 1.00 30.19 216 ARG D O 1
ATOM 1682 N N . GLY A 1 218 ? 15.637 -22.454 -25.719 1.00 30.46 217 GLY D N 1
ATOM 1683 C CA . GLY A 1 218 ? 16.871 -21.683 -25.586 1.00 30.50 217 GLY D CA 1
ATOM 1684 C C . GLY A 1 218 ? 16.642 -20.183 -25.488 1.00 31.15 217 GLY D C 1
ATOM 1685 O O . GLY A 1 218 ? 17.530 -19.395 -25.821 1.00 31.30 217 GLY D O 1
ATOM 1686 N N . ILE A 1 219 ? 15.455 -19.797 -25.022 1.00 29.19 218 ILE D N 1
ATOM 1687 C CA . ILE A 1 219 ? 15.092 -18.388 -24.898 1.00 30.65 218 ILE D CA 1
ATOM 1688 C C . ILE A 1 219 ? 15.893 -17.692 -23.787 1.00 30.17 218 ILE D C 1
ATOM 1689 O O . ILE A 1 219 ? 16.082 -16.473 -23.819 1.00 30.15 218 ILE D O 1
ATOM 1694 N N . VAL A 1 220 ? 16.379 -18.476 -22.825 1.00 29.33 219 VAL D N 1
ATOM 1695 C CA . VAL A 1 220 ? 17.310 -17.966 -21.823 1.00 28.41 219 VAL D CA 1
ATOM 1696 C C . VAL A 1 220 ? 18.737 -18.275 -22.287 1.00 29.20 219 VAL D C 1
ATOM 1697 O O . VAL A 1 220 ? 19.144 -19.441 -22.351 1.00 28.69 219 VAL D O 1
ATOM 1701 N N . THR A 1 221 ? 19.483 -17.222 -22.617 1.00 28.65 220 THR D N 1
ATOM 1702 C CA . THR A 1 221 ? 20.850 -17.359 -23.135 1.00 29.87 220 THR D CA 1
ATOM 1703 C C . THR A 1 221 ? 21.897 -17.360 -22.012 1.00 29.79 220 THR D C 1
ATOM 1704 O O . THR A 1 221 ? 21.618 -16.923 -20.890 1.00 29.25 220 THR D O 1
ATOM 1708 N N . LYS A 1 222 ? 23.102 -17.840 -22.318 1.00 30.21 221 LYS D N 1
ATOM 1709 C CA . LYS A 1 222 ? 24.228 -17.713 -21.393 1.00 31.07 221 LYS D CA 1
ATOM 1710 C C . LYS A 1 222 ? 24.460 -16.240 -21.030 1.00 31.03 221 LYS D C 1
ATOM 1711 O O . LYS A 1 222 ? 24.801 -15.918 -19.890 1.00 30.29 221 LYS D O 1
ATOM 1717 N N . GLN A 1 223 ? 24.269 -15.364 -22.014 1.00 31.10 222 GLN D N 1
ATOM 1718 C CA . GLN A 1 223 ? 24.418 -13.920 -21.839 1.00 32.35 222 GLN D CA 1
ATOM 1719 C C . GLN A 1 223 ? 23.457 -13.398 -20.769 1.00 30.34 222 GLN D C 1
ATOM 1720 O O . GLN A 1 223 ? 23.842 -12.582 -19.929 1.00 29.08 222 GLN D O 1
ATOM 1726 N N . ASP A 1 224 ? 22.216 -13.889 -20.804 1.00 29.17 223 ASP D N 1
ATOM 1727 C CA . ASP A 1 224 ? 21.191 -13.534 -19.810 1.00 29.30 223 ASP D CA 1
ATOM 1728 C C . ASP A 1 224 ? 21.619 -13.950 -18.407 1.00 28.06 223 ASP D C 1
ATOM 1729 O O . ASP A 1 224 ? 21.530 -13.161 -17.466 1.00 26.50 223 ASP D O 1
ATOM 1734 N N . LEU A 1 225 ? 22.091 -15.189 -18.287 1.00 27.75 224 LEU D N 1
ATOM 1735 C CA . LEU A 1 225 ? 22.538 -15.731 -17.000 1.00 27.32 224 LEU D CA 1
ATOM 1736 C C . LEU A 1 225 ? 23.694 -14.916 -16.428 1.00 26.61 224 LEU D C 1
ATOM 1737 O O . LEU A 1 225 ? 23.753 -14.664 -15.217 1.00 25.70 224 LEU D O 1
ATOM 1742 N N . LEU A 1 226 ? 24.596 -14.497 -17.313 1.00 26.34 225 LEU D N 1
ATOM 1743 C CA . LEU A 1 226 ? 25.799 -13.761 -16.919 1.00 27.25 225 LEU D CA 1
ATOM 1744 C C . LEU A 1 226 ? 25.500 -12.330 -16.491 1.00 27.02 225 LEU D C 1
ATOM 1745 O O . LEU A 1 226 ? 26.309 -11.704 -15.810 1.00 27.20 225 LEU D O 1
ATOM 1750 N N . ALA A 1 227 ? 24.336 -11.822 -16.884 1.00 26.82 226 ALA D N 1
ATOM 1751 C CA . ALA A 1 227 ? 23.897 -10.483 -16.481 1.00 27.21 226 ALA D CA 1
ATOM 1752 C C . ALA A 1 227 ? 23.247 -10.465 -15.088 1.00 27.00 226 ALA D C 1
ATOM 1753 O O . ALA A 1 227 ? 22.959 -9.398 -14.545 1.00 27.94 226 ALA D O 1
ATOM 1755 N N . MET A 1 228 ? 23.021 -11.640 -14.509 1.00 26.12 227 MET D N 1
ATOM 1756 C CA . MET A 1 228 ? 22.381 -11.728 -13.193 1.00 25.75 227 MET D CA 1
ATOM 1757 C C . MET A 1 228 ? 23.322 -11.326 -12.064 1.00 25.88 227 MET D C 1
ATOM 1758 O O . MET A 1 228 ? 24.543 -11.382 -12.211 1.00 25.98 227 MET D O 1
ATOM 1763 N N . LYS A 1 229 ? 22.742 -10.918 -10.937 1.00 26.50 228 LYS D N 1
ATOM 1764 C CA . LYS A 1 229 ? 23.510 -10.535 -9.755 1.00 26.55 228 LYS D CA 1
ATOM 1765 C C . LYS A 1 229 ? 24.447 -11.661 -9.323 1.00 27.08 228 LYS D C 1
ATOM 1766 O O . LYS A 1 229 ? 24.126 -12.842 -9.505 1.00 26.71 228 LYS D O 1
ATOM 1772 N N . PRO A 1 230 ? 25.612 -11.299 -8.749 1.00 26.90 229 PRO D N 1
ATOM 1773 C CA . PRO A 1 230 ? 26.605 -12.297 -8.363 1.00 26.42 229 PRO D CA 1
ATOM 1774 C C . PRO A 1 230 ? 26.166 -13.213 -7.216 1.00 26.12 229 PRO D C 1
ATOM 1775 O O . PRO A 1 230 ? 26.781 -14.259 -7.017 1.00 26.62 229 PRO D O 1
ATOM 1779 N N . ASP A 1 231 ? 25.122 -12.826 -6.480 1.00 25.66 230 ASP D N 1
ATOM 1780 C CA . ASP A 1 231 ? 24.567 -13.662 -5.411 1.00 25.12 230 ASP D CA 1
ATOM 1781 C C . ASP A 1 231 ? 23.113 -14.063 -5.692 1.00 25.08 230 ASP D C 1
ATOM 1782 O O . ASP A 1 231 ? 22.342 -14.344 -4.770 1.00 24.99 230 ASP D O 1
ATOM 1787 N N . SER A 1 232 ? 22.752 -14.102 -6.972 1.00 24.61 231 SER D N 1
ATOM 1788 C CA . SER A 1 232 ? 21.395 -14.429 -7.378 1.00 23.10 231 SER D CA 1
ATOM 1789 C C . SER A 1 232 ? 21.104 -15.922 -7.276 1.00 22.73 231 SER D C 1
ATOM 1790 O O . SER A 1 232 ? 22.011 -16.755 -7.292 1.00 23.17 231 SER D O 1
ATOM 1793 N N . LEU A 1 233 ? 19.821 -16.241 -7.153 1.00 22.18 232 LEU D N 1
ATOM 1794 C CA . LEU A 1 233 ? 19.347 -17.617 -7.244 1.00 22.06 232 LEU D CA 1
ATOM 1795 C C . LEU A 1 233 ? 18.514 -17.786 -8.513 1.00 21.78 232 LEU D C 1
ATOM 1796 O O . LEU A 1 233 ? 17.471 -17.141 -8.671 1.00 20.70 232 LEU D O 1
ATOM 1801 N N . PHE A 1 234 ? 18.991 -18.644 -9.413 1.00 21.31 233 PHE D N 1
ATOM 1802 C CA . PHE A 1 234 ? 18.243 -19.012 -10.616 1.00 21.95 233 PHE D CA 1
ATOM 1803 C C . PHE A 1 234 ? 17.446 -20.298 -10.389 1.00 21.86 233 PHE D C 1
ATOM 1804 O O . PHE A 1 234 ? 18.009 -21.323 -9.976 1.00 21.41 233 PHE D O 1
ATOM 1812 N N . VAL A 1 235 ? 16.145 -20.242 -10.676 1.00 20.45 234 VAL D N 1
ATOM 1813 C CA . VAL A 1 235 ? 15.251 -21.373 -10.432 1.00 19.78 234 VAL D CA 1
ATOM 1814 C C . VAL A 1 235 ? 14.599 -21.846 -11.730 1.00 20.92 234 VAL D C 1
ATOM 1815 O O . VAL A 1 235 ? 13.962 -21.062 -12.441 1.00 19.97 234 VAL D O 1
ATOM 1819 N N . ASN A 1 236 ? 14.761 -23.132 -12.042 1.00 21.20 235 ASN D N 1
ATOM 1820 C CA . ASN A 1 236 ? 14.052 -23.712 -13.177 1.00 22.35 235 ASN D CA 1
ATOM 1821 C C . ASN A 1 236 ? 13.348 -25.012 -12.828 1.00 22.59 235 ASN D C 1
ATOM 1822 O O . ASN A 1 236 ? 13.985 -26.054 -12.688 1.00 23.50 235 ASN D O 1
ATOM 1827 N N . THR A 1 237 ? 12.027 -24.932 -12.704 1.00 23.49 236 THR D N 1
ATOM 1828 C CA . THR A 1 237 ? 11.181 -26.093 -12.433 1.00 23.98 236 THR D CA 1
ATOM 1829 C C . THR A 1 237 ? 10.299 -26.425 -13.637 1.00 24.40 236 THR D C 1
ATOM 1830 O O . THR A 1 237 ? 9.392 -27.262 -13.534 1.00 23.82 236 THR D O 1
ATOM 1834 N N . SER A 1 238 ? 10.560 -25.767 -14.766 1.00 24.75 237 SER D N 1
ATOM 1835 C CA . SER A 1 238 ? 9.729 -25.919 -15.968 1.00 27.03 237 SER D CA 1
ATOM 1836 C C . SER A 1 238 ? 10.238 -26.912 -17.004 1.00 27.36 237 SER D C 1
ATOM 1837 O O . SER A 1 238 ? 9.717 -28.020 -17.100 1.00 27.75 237 SER D O 1
ATOM 1840 N N . ARG A 1 239 ? 11.238 -26.500 -17.782 1.00 28.05 238 ARG D N 1
ATOM 1841 C CA . ARG A 1 239 ? 11.941 -27.388 -18.722 1.00 29.27 238 ARG D CA 1
ATOM 1842 C C . ARG A 1 239 ? 13.346 -26.835 -18.855 1.00 28.81 238 ARG D C 1
ATOM 1843 O O . ARG A 1 239 ? 13.526 -25.625 -18.997 1.00 28.84 238 ARG D O 1
ATOM 1851 N N . ALA A 1 240 ? 14.339 -27.717 -18.810 1.00 28.20 239 ALA D N 1
ATOM 1852 C CA . ALA A 1 240 ? 15.736 -27.306 -18.919 1.00 28.49 239 ALA D CA 1
ATOM 1853 C C . ALA A 1 240 ? 16.061 -26.680 -20.279 1.00 28.68 239 ALA D C 1
ATOM 1854 O O . ALA A 1 240 ? 16.959 -25.848 -20.381 1.00 28.35 239 ALA D O 1
ATOM 1856 N N . GLU A 1 241 ? 15.309 -27.071 -21.308 1.00 29.40 240 GLU D N 1
ATOM 1857 C CA . GLU A 1 241 ? 15.574 -26.655 -22.689 1.00 29.31 240 GLU D CA 1
ATOM 1858 C C . GLU A 1 241 ? 15.155 -25.205 -22.980 1.00 29.11 240 GLU D C 1
ATOM 1859 O O . GLU A 1 241 ? 15.378 -24.701 -24.087 1.00 30.20 240 GLU D O 1
ATOM 1865 N N . LEU A 1 242 ? 14.559 -24.543 -21.988 1.00 27.65 241 LEU D N 1
ATOM 1866 C CA . LEU A 1 242 ? 14.315 -23.102 -22.039 1.00 27.69 241 LEU D CA 1
ATOM 1867 C C . LEU A 1 242 ? 15.629 -22.341 -21.999 1.00 27.34 241 LEU D C 1
ATOM 1868 O O . LEU A 1 242 ? 15.697 -21.191 -22.406 1.00 27.24 241 LEU D O 1
ATOM 1873 N N . VAL A 1 243 ? 16.662 -23.001 -21.484 1.00 27.44 242 VAL D N 1
ATOM 1874 C CA . VAL A 1 243 ? 17.974 -22.403 -21.309 1.00 27.79 242 VAL D CA 1
ATOM 1875 C C . VAL A 1 243 ? 18.945 -22.979 -22.342 1.00 28.68 242 VAL D C 1
ATOM 1876 O O . VAL A 1 243 ? 18.984 -24.197 -22.561 1.00 27.84 242 VAL D O 1
ATOM 1880 N N . GLU A 1 244 ? 19.699 -22.087 -22.983 1.00 28.99 243 GLU D N 1
ATOM 1881 C CA . GLU A 1 244 ? 20.798 -22.444 -23.879 1.00 30.57 243 GLU D CA 1
ATOM 1882 C C . GLU A 1 244 ? 21.604 -23.610 -23.308 1.00 30.59 243 GLU D C 1
ATOM 1883 O O . GLU A 1 244 ? 21.953 -23.616 -22.123 1.00 31.56 243 GLU D O 1
ATOM 1889 N N . SER A 1 245 ? 21.890 -24.592 -24.159 1.00 31.31 244 SER D N 1
ATOM 1890 C CA . SER A 1 245 ? 22.521 -25.845 -23.740 1.00 30.90 244 SER D CA 1
ATOM 1891 C C . SER A 1 245 ? 23.873 -25.636 -23.066 1.00 29.78 244 SER D C 1
ATOM 1892 O O . SER A 1 245 ? 24.726 -24.901 -23.574 1.00 29.90 244 SER D O 1
ATOM 1895 N N . GLY A 1 246 ? 24.041 -26.268 -21.905 1.00 28.99 245 GLY D N 1
ATOM 1896 C CA . GLY A 1 246 ? 25.278 -26.184 -21.124 1.00 28.32 245 GLY D CA 1
ATOM 1897 C C . GLY A 1 246 ? 25.577 -24.818 -20.525 1.00 28.74 245 GLY D C 1
ATOM 1898 O O . GLY A 1 246 ? 26.600 -24.649 -19.860 1.00 28.19 245 GLY D O 1
ATOM 1899 N N . ALA A 1 247 ? 24.688 -23.845 -20.750 1.00 27.77 246 ALA D N 1
ATOM 1900 C CA . ALA A 1 247 ? 24.899 -22.489 -20.251 1.00 27.40 246 ALA D CA 1
ATOM 1901 C C . ALA A 1 247 ? 24.799 -22.410 -18.730 1.00 27.49 246 ALA D C 1
ATOM 1902 O O . ALA A 1 247 ? 25.586 -21.707 -18.095 1.00 26.60 246 ALA D O 1
ATOM 1904 N N . LEU A 1 248 ? 23.845 -23.135 -18.144 1.00 27.32 247 LEU D N 1
ATOM 1905 C CA . LEU A 1 248 ? 23.708 -23.118 -16.690 1.00 25.72 247 LEU D CA 1
ATOM 1906 C C . LEU A 1 248 ? 24.968 -23.648 -16.013 1.00 25.96 247 LEU D C 1
ATOM 1907 O O . LEU A 1 248 ? 25.551 -22.955 -15.181 1.00 25.35 247 LEU D O 1
ATOM 1912 N N . TYR A 1 249 ? 25.399 -24.857 -16.383 1.00 26.22 248 TYR D N 1
ATOM 1913 C CA . TYR A 1 249 ? 26.603 -25.440 -15.789 1.00 27.67 248 TYR D CA 1
ATOM 1914 C C . TYR A 1 249 ? 27.808 -24.497 -15.853 1.00 27.68 248 TYR D C 1
ATOM 1915 O O . TYR A 1 249 ? 28.499 -24.302 -14.850 1.00 27.55 248 TYR D O 1
ATOM 1924 N N . SER A 1 250 ? 28.037 -23.923 -17.032 1.00 28.35 249 SER D N 1
ATOM 1925 C CA . SER A 1 250 ? 29.171 -23.033 -17.292 1.00 29.61 249 SER D CA 1
ATOM 1926 C C . SER A 1 250 ? 29.206 -21.845 -16.328 1.00 30.32 249 SER D C 1
ATOM 1927 O O . SER A 1 250 ? 30.227 -21.593 -15.684 1.00 31.07 249 SER D O 1
ATOM 1930 N N . VAL A 1 251 ? 28.079 -21.142 -16.214 1.00 30.50 250 VAL D N 1
ATOM 1931 C CA . VAL A 1 251 ? 27.964 -19.962 -15.352 1.00 30.33 250 VAL D CA 1
ATOM 1932 C C . VAL A 1 251 ? 28.080 -20.297 -13.851 1.00 30.59 250 VAL D C 1
ATOM 1933 O O . VAL A 1 251 ? 28.750 -19.584 -13.093 1.00 29.78 250 VAL D O 1
ATOM 1937 N N . MET A 1 252 ? 27.445 -21.390 -13.434 1.00 29.92 251 MET D N 1
ATOM 1938 C CA . MET A 1 252 ? 27.466 -21.811 -12.035 1.00 30.24 251 MET D CA 1
ATOM 1939 C C . MET A 1 252 ? 28.865 -22.246 -11.585 1.00 31.06 251 MET D C 1
ATOM 1940 O O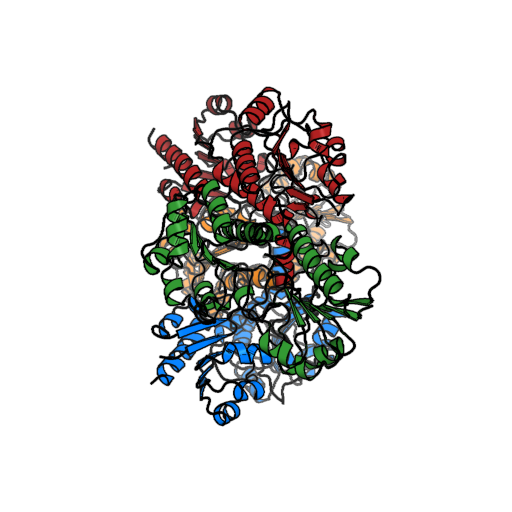 . MET A 1 252 ? 29.285 -21.957 -10.463 1.00 31.36 251 MET D O 1
ATOM 1945 N N . GLN A 1 253 ? 29.572 -22.939 -12.473 1.00 32.45 252 GLN D N 1
ATOM 1946 C CA . GLN A 1 253 ? 30.961 -23.363 -12.260 1.00 33.87 252 GLN D CA 1
ATOM 1947 C C . GLN A 1 253 ? 31.915 -22.181 -12.035 1.00 33.47 252 GLN D C 1
ATOM 1948 O O . GLN A 1 253 ? 32.792 -22.249 -11.176 1.00 31.95 252 GLN D O 1
ATOM 1954 N N . ALA A 1 254 ? 31.719 -21.108 -12.804 1.00 34.33 253 ALA D N 1
ATOM 1955 C CA . ALA A 1 254 ? 32.598 -19.933 -12.789 1.00 34.65 253 ALA D CA 1
ATOM 1956 C C . ALA A 1 254 ? 32.387 -19.026 -11.574 1.00 34.72 253 ALA D C 1
ATOM 1957 O O . ALA A 1 254 ? 33.260 -18.232 -11.224 1.00 35.14 253 ALA D O 1
ATOM 1959 N N . ASN A 1 255 ? 31.235 -19.152 -10.927 1.00 34.42 254 ASN D N 1
ATOM 1960 C CA . ASN A 1 255 ? 30.891 -18.268 -9.819 1.00 32.92 254 ASN D CA 1
ATOM 1961 C C . ASN A 1 255 ? 30.244 -19.027 -8.664 1.00 32.19 254 ASN D C 1
ATOM 1962 O O . ASN A 1 255 ? 29.025 -19.227 -8.661 1.00 31.66 254 ASN D O 1
ATOM 1967 N N . PRO A 1 256 ? 31.059 -19.466 -7.680 1.00 32.72 255 PRO D N 1
ATOM 1968 C CA . PRO A 1 256 ? 30.490 -20.135 -6.505 1.00 32.59 255 PRO D CA 1
ATOM 1969 C C . PRO A 1 256 ? 29.687 -19.205 -5.575 1.00 33.55 255 PRO D C 1
ATOM 1970 O O . PRO A 1 256 ? 29.072 -19.689 -4.623 1.00 34.06 255 PRO D O 1
ATOM 1974 N N . MET A 1 257 ? 29.684 -17.897 -5.854 1.00 33.68 256 MET D N 1
ATOM 1975 C CA . MET A 1 257 ? 28.913 -16.922 -5.058 1.00 34.21 256 MET D CA 1
ATOM 1976 C C . MET A 1 257 ? 27.419 -16.995 -5.356 1.00 32.14 256 MET D C 1
ATOM 1977 O O . MET A 1 257 ? 26.594 -16.627 -4.519 1.00 30.69 256 MET D O 1
ATOM 1982 N N . ARG A 1 258 ? 27.082 -17.424 -6.565 1.00 30.06 257 ARG D N 1
ATOM 1983 C CA . ARG A 1 258 ? 25.683 -17.514 -6.973 1.00 30.67 257 ARG D CA 1
ATOM 1984 C C . ARG A 1 258 ? 25.163 -18.944 -6.836 1.00 28.97 257 ARG D C 1
ATOM 1985 O O . ARG A 1 258 ? 25.938 -19.883 -6.690 1.00 28.53 257 ARG D O 1
ATOM 1993 N N . GLN A 1 259 ? 23.848 -19.099 -6.880 1.00 28.66 258 GLN D N 1
ATOM 1994 C CA . GLN A 1 259 ? 23.238 -20.413 -6.730 1.00 27.75 258 GLN D CA 1
ATOM 1995 C C . GLN A 1 259 ? 22.121 -20.659 -7.731 1.00 26.32 258 GLN D C 1
ATOM 1996 O O . GLN A 1 259 ? 21.602 -19.726 -8.355 1.00 25.67 258 GLN D O 1
ATOM 2002 N N . ALA A 1 260 ? 21.775 -21.929 -7.904 1.00 24.37 259 ALA D N 1
ATOM 2003 C CA . ALA A 1 260 ? 20.629 -22.307 -8.717 1.00 22.54 259 ALA D CA 1
ATOM 2004 C C . ALA A 1 260 ? 19.894 -23.453 -8.055 1.00 22.35 259 ALA D C 1
ATOM 2005 O O . ALA A 1 260 ? 20.486 -24.229 -7.302 1.00 21.25 259 ALA D O 1
ATOM 2007 N N . ALA A 1 261 ? 18.599 -23.538 -8.340 1.00 21.63 260 ALA D N 1
ATOM 2008 C CA . ALA A 1 261 ? 17.753 -24.624 -7.876 1.00 21.83 260 ALA D CA 1
ATOM 2009 C C . ALA A 1 261 ? 17.005 -25.151 -9.085 1.00 22.07 260 ALA D C 1
ATOM 2010 O O . ALA A 1 261 ? 16.267 -24.390 -9.731 1.00 21.11 260 ALA D O 1
ATOM 2012 N N . VAL A 1 262 ? 17.207 -26.436 -9.400 1.00 21.77 261 VAL D N 1
ATOM 2013 C CA . VAL A 1 262 ? 16.579 -27.063 -10.571 1.00 21.88 261 VAL D CA 1
ATOM 2014 C C . VAL A 1 262 ? 15.827 -28.357 -10.247 1.00 22.35 261 VAL D C 1
ATOM 2015 O O . VAL A 1 262 ? 16.215 -29.100 -9.346 1.00 23.13 261 VAL D O 1
ATOM 2019 N N . ASP A 1 263 ? 14.748 -28.602 -10.994 1.00 22.65 262 ASP D N 1
ATOM 2020 C CA . ASP A 1 263 ? 13.907 -29.790 -10.841 1.00 22.75 262 ASP D CA 1
ATOM 2021 C C . ASP A 1 263 ? 13.908 -30.587 -12.136 1.00 22.95 262 ASP D C 1
ATOM 2022 O O . ASP A 1 263 ? 13.492 -31.744 -12.166 1.00 22.31 262 ASP D O 1
ATOM 2027 N N . VAL A 1 264 ? 14.371 -29.948 -13.209 1.00 23.05 263 VAL D N 1
ATOM 2028 C CA . VAL A 1 264 ? 14.323 -30.528 -14.550 1.00 23.41 263 VAL D CA 1
ATOM 2029 C C . VAL A 1 264 ? 15.681 -30.430 -15.248 1.00 24.04 263 VAL D C 1
ATOM 2030 O O . VAL A 1 264 ? 16.490 -29.550 -14.931 1.00 25.89 263 VAL D O 1
ATOM 2034 N N . TYR A 1 265 ? 15.926 -31.340 -16.185 1.00 23.70 264 TYR D N 1
ATOM 2035 C CA . TYR A 1 265 ? 17.227 -31.470 -16.850 1.00 24.74 264 TYR D CA 1
ATOM 2036 C C . TYR A 1 265 ? 17.046 -31.812 -18.338 1.00 25.62 264 TYR D C 1
ATOM 2037 O O . TYR A 1 265 ? 15.968 -32.222 -18.754 1.00 23.93 264 TYR D O 1
ATOM 2046 N N . GLU A 1 266 ? 18.101 -31.630 -19.131 1.00 28.28 265 GLU D N 1
ATOM 2047 C CA . GLU A 1 266 ? 18.071 -31.954 -20.566 1.00 30.55 265 GLU D CA 1
ATOM 2048 C C . GLU A 1 266 ? 17.801 -33.436 -20.833 1.00 30.34 265 GLU D C 1
ATOM 2049 O O . GLU A 1 266 ? 17.104 -33.779 -21.783 1.00 30.31 265 GLU D O 1
ATOM 2055 N N . ASN A 1 267 ? 18.371 -34.298 -19.993 1.00 29.29 266 ASN D N 1
ATOM 2056 C CA . ASN A 1 267 ? 18.146 -35.737 -20.059 1.00 29.63 266 ASN D CA 1
ATOM 2057 C C . ASN A 1 267 ? 17.770 -36.285 -18.693 1.00 28.81 266 ASN D C 1
ATOM 2058 O O . ASN A 1 267 ? 18.504 -36.106 -17.718 1.00 28.12 266 ASN D O 1
ATOM 2063 N N . GLU A 1 268 ? 16.612 -36.930 -18.627 1.00 27.19 267 GLU D N 1
ATOM 2064 C CA . GLU A 1 268 ? 16.124 -37.500 -17.385 1.00 26.89 267 GLU D CA 1
ATOM 2065 C C . GLU A 1 268 ? 15.845 -38.997 -17.544 1.00 26.96 267 GLU D C 1
ATOM 2066 O O . GLU A 1 268 ? 15.346 -39.415 -18.578 1.00 25.40 267 GLU D O 1
ATOM 2072 N N . PRO A 1 269 ? 16.170 -39.813 -16.519 1.00 27.64 268 PRO D N 1
ATOM 2073 C CA . PRO A 1 269 ? 16.882 -39.507 -15.281 1.00 27.79 268 PRO D CA 1
ATOM 2074 C C . PRO A 1 269 ? 18.219 -38.816 -15.505 1.00 28.25 268 PRO D C 1
ATOM 2075 O O . PRO A 1 269 ? 18.977 -39.193 -16.400 1.00 27.71 268 PRO D O 1
ATOM 2079 N N . ALA A 1 270 ? 18.473 -37.794 -14.696 1.00 27.47 269 ALA D N 1
ATOM 2080 C CA . ALA A 1 270 ? 19.755 -37.126 -14.643 1.00 28.10 269 ALA D CA 1
ATOM 2081 C C . ALA A 1 270 ? 20.496 -37.721 -13.466 1.00 28.86 269 ALA D C 1
ATOM 2082 O O . ALA A 1 270 ? 19.989 -37.724 -12.350 1.00 30.07 269 ALA D O 1
ATOM 2084 N N . LEU A 1 271 ? 21.685 -38.245 -13.723 1.00 29.58 270 LEU D N 1
ATOM 2085 C CA . LEU A 1 271 ? 22.483 -38.889 -12.689 1.00 30.72 270 LEU D CA 1
ATOM 2086 C C . LEU A 1 271 ? 23.884 -38.273 -12.690 1.00 31.02 270 LEU D C 1
ATOM 2087 O O . LEU A 1 271 ? 24.270 -37.650 -13.684 1.00 30.71 270 LEU D O 1
ATOM 2092 N N . PRO A 1 272 ? 24.645 -38.430 -11.585 1.00 31.51 271 PRO D N 1
ATOM 2093 C CA . PRO A 1 272 ? 25.976 -37.824 -11.539 1.00 32.97 271 PRO D CA 1
ATOM 2094 C C . PRO A 1 272 ? 26.831 -38.157 -12.767 1.00 34.56 271 PRO D C 1
ATOM 2095 O O . PRO A 1 272 ? 27.590 -37.298 -13.227 1.00 33.29 271 PRO D O 1
ATOM 2099 N N . ASN A 1 273 ? 26.696 -39.374 -13.302 1.00 35.31 272 ASN D N 1
ATOM 2100 C CA . ASN A 1 273 ? 27.511 -39.779 -14.447 1.00 37.91 272 ASN D CA 1
ATOM 2101 C C . ASN A 1 273 ? 27.119 -39.101 -15.775 1.00 38.33 272 ASN D C 1
ATOM 2102 O O . ASN A 1 273 ? 27.937 -39.038 -16.697 1.00 39.58 272 ASN D O 1
ATOM 2107 N N . ASN A 1 274 ? 25.891 -38.582 -15.865 1.00 36.15 273 ASN D N 1
ATOM 2108 C CA . ASN A 1 274 ? 25.440 -37.904 -17.095 1.00 35.66 273 ASN D CA 1
ATOM 2109 C C . ASN A 1 274 ? 25.034 -36.429 -16.950 1.00 33.42 273 ASN D C 1
ATOM 2110 O O . ASN A 1 274 ? 24.676 -35.789 -17.934 1.00 33.25 273 ASN D O 1
ATOM 2115 N N . GLU A 1 275 ? 25.096 -35.899 -15.730 1.00 31.72 274 GLU D N 1
ATOM 2116 C CA . GLU A 1 275 ? 24.642 -34.541 -15.452 1.00 30.03 274 GLU D CA 1
ATOM 2117 C C . GLU A 1 275 ? 25.657 -33.766 -14.603 1.00 29.04 274 GLU D C 1
ATOM 2118 O O . GLU A 1 275 ? 25.731 -33.967 -13.393 1.00 28.92 274 GLU D O 1
ATOM 2124 N N . PRO A 1 276 ? 26.441 -32.877 -15.248 1.00 28.24 275 PRO D N 1
ATOM 2125 C CA . PRO A 1 276 ? 27.503 -32.065 -14.623 1.00 27.43 275 PRO D CA 1
ATOM 2126 C C . PRO A 1 276 ? 27.027 -31.091 -13.535 1.00 27.42 275 PRO D C 1
ATOM 2127 O O . PRO A 1 276 ? 27.803 -30.727 -12.647 1.00 27.35 275 PRO D O 1
ATOM 2131 N N . LEU A 1 277 ? 25.766 -30.677 -13.597 1.00 26.69 276 LEU D N 1
ATOM 2132 C CA . LEU A 1 277 ? 25.202 -29.823 -12.559 1.00 26.60 276 LEU D CA 1
ATOM 2133 C C . LEU A 1 277 ? 25.233 -30.490 -11.192 1.00 26.34 276 LEU D C 1
ATOM 2134 O O . LEU A 1 277 ? 25.297 -29.811 -10.166 1.00 26.57 276 LEU D O 1
ATOM 2139 N N . LEU A 1 278 ? 25.197 -31.818 -11.177 1.00 25.78 277 LEU D N 1
ATOM 2140 C CA . LEU A 1 278 ? 25.210 -32.554 -9.915 1.00 26.54 277 LEU D CA 1
ATOM 2141 C C . LEU A 1 278 ? 26.557 -32.512 -9.196 1.00 27.13 277 LEU D C 1
ATOM 2142 O O . LEU A 1 278 ? 26.662 -32.918 -8.039 1.00 27.63 277 LEU D O 1
ATOM 2147 N N . SER A 1 279 ? 27.579 -32.007 -9.875 1.00 27.86 278 SER D N 1
ATOM 2148 C CA . SER A 1 279 ? 28.916 -31.936 -9.294 1.00 28.68 278 SER D CA 1
ATOM 2149 C C . SER A 1 279 ? 29.195 -30.587 -8.629 1.00 29.17 278 SER D C 1
ATOM 2150 O O . SER A 1 279 ? 30.258 -30.396 -8.039 1.00 32.15 278 SER D O 1
ATOM 2153 N N . LEU A 1 280 ? 28.251 -29.655 -8.721 1.00 29.60 279 LEU D N 1
ATOM 2154 C CA . LEU A 1 280 ? 28.468 -28.311 -8.190 1.00 30.02 279 LEU D CA 1
ATOM 2155 C C . LEU A 1 280 ? 27.751 -28.070 -6.859 1.00 30.50 279 LEU D C 1
ATOM 2156 O O . LEU A 1 280 ? 26.539 -28.278 -6.766 1.00 30.88 279 LEU D O 1
ATOM 2161 N N . PRO A 1 281 ? 28.500 -27.615 -5.830 1.00 30.79 280 PRO D N 1
ATOM 2162 C CA . PRO A 1 281 ? 27.945 -27.381 -4.495 1.00 30.48 280 PRO D CA 1
ATOM 2163 C C . PRO A 1 281 ? 26.960 -26.212 -4.449 1.00 29.77 280 PRO D C 1
ATOM 2164 O O . PRO A 1 281 ? 26.148 -26.133 -3.533 1.00 28.66 280 PRO D O 1
ATOM 2168 N N . ASN A 1 282 ? 27.025 -25.328 -5.438 1.00 29.54 281 ASN D N 1
ATOM 2169 C CA . ASN A 1 282 ? 26.137 -24.169 -5.484 1.00 29.46 281 ASN D CA 1
ATOM 2170 C C . ASN A 1 282 ? 24.866 -24.393 -6.314 1.00 28.69 281 ASN D C 1
ATOM 2171 O O . ASN A 1 282 ? 24.114 -23.451 -6.580 1.00 28.10 281 ASN D O 1
ATOM 2176 N N . VAL A 1 283 ? 24.629 -25.636 -6.722 1.00 27.49 282 VAL D N 1
ATOM 2177 C CA . VAL A 1 283 ? 23.391 -25.980 -7.416 1.00 26.94 282 VAL D CA 1
ATOM 2178 C C . VAL A 1 283 ? 22.608 -27.009 -6.608 1.00 26.14 282 VAL D C 1
ATOM 2179 O O . VAL A 1 283 ? 23.115 -28.091 -6.315 1.00 27.34 282 VAL D O 1
ATOM 2183 N N . LEU A 1 284 ? 21.385 -26.658 -6.233 1.00 24.39 283 LEU D N 1
ATOM 2184 C CA . LEU A 1 284 ? 20.474 -27.604 -5.610 1.00 24.91 283 LEU D CA 1
ATOM 2185 C C . LEU A 1 284 ? 19.706 -28.331 -6.721 1.00 24.41 283 LEU D C 1
ATOM 2186 O O . LEU A 1 284 ? 18.988 -27.708 -7.510 1.00 23.91 283 LEU D O 1
ATOM 2191 N N . CYS A 1 285 ? 19.877 -29.647 -6.779 1.00 23.71 284 CYS D N 1
ATOM 2192 C CA . CYS A 1 285 ? 19.243 -30.478 -7.788 1.00 23.42 284 CYS D CA 1
ATOM 2193 C C . CYS A 1 285 ? 18.185 -31.397 -7.157 1.00 23.35 284 CYS D C 1
ATOM 2194 O O . CYS A 1 285 ? 18.484 -32.160 -6.228 1.00 23.71 284 CYS D O 1
ATOM 2197 N N . ALA A 1 286 ? 16.957 -31.321 -7.670 1.00 22.10 285 ALA D N 1
ATOM 2198 C CA . ALA A 1 286 ? 15.866 -32.197 -7.248 1.00 20.80 285 ALA D CA 1
ATOM 2199 C C . ALA A 1 286 ? 15.436 -33.090 -8.418 1.00 20.22 285 ALA D C 1
ATOM 2200 O O . ALA A 1 286 ? 15.509 -32.660 -9.564 1.00 20.29 285 ALA D O 1
ATOM 2202 N N . PRO A 1 287 ? 15.007 -34.343 -8.131 1.00 19.94 286 PRO D N 1
ATOM 2203 C CA . PRO A 1 287 ? 14.732 -35.342 -9.178 1.00 19.74 286 PRO D CA 1
ATOM 2204 C C . PRO A 1 287 ? 13.334 -35.251 -9.800 1.00 20.12 286 PRO D C 1
ATOM 2205 O O . PRO A 1 287 ? 12.508 -36.169 -9.641 1.00 19.80 286 PRO D O 1
ATOM 2209 N N . HIS A 1 288 ? 13.093 -34.156 -10.520 1.00 19.63 287 HIS D N 1
ATOM 2210 C CA . HIS A 1 288 ? 11.803 -33.873 -11.147 1.00 19.92 287 HIS D CA 1
ATOM 2211 C C . HIS A 1 288 ? 10.639 -34.153 -10.230 1.00 19.71 287 HIS D C 1
ATOM 2212 O O . HIS A 1 288 ? 9.754 -34.949 -10.555 1.00 19.81 287 HIS D O 1
ATOM 2219 N N . LEU A 1 289 ? 10.640 -33.492 -9.073 1.00 19.53 288 LEU D N 1
ATOM 2220 C CA . LEU A 1 289 ? 9.674 -33.764 -7.994 1.00 20.11 288 LEU D CA 1
ATOM 2221 C C . LEU A 1 289 ? 8.441 -32.880 -7.911 1.00 20.18 288 LEU D C 1
ATOM 2222 O O . LEU A 1 289 ? 7.706 -32.943 -6.922 1.00 19.86 288 LEU D O 1
ATOM 2227 N N . GLY A 1 290 ? 8.218 -32.068 -8.948 1.00 21.02 289 GLY D N 1
ATOM 2228 C CA . GLY A 1 290 ? 7.123 -31.083 -8.980 1.00 21.58 289 GLY D CA 1
ATOM 2229 C C . GLY A 1 290 ? 5.696 -31.597 -8.833 1.00 22.13 289 GLY D C 1
ATOM 2230 O O . GLY A 1 290 ? 4.877 -30.973 -8.164 1.00 22.44 289 GLY D O 1
ATOM 2231 N N . TYR A 1 291 ? 5.406 -32.733 -9.463 1.00 22.43 290 TYR D N 1
ATOM 2232 C CA . TYR A 1 291 ? 4.052 -33.299 -9.471 1.00 23.84 290 TYR D CA 1
ATOM 2233 C C . TYR A 1 291 ? 4.106 -34.630 -8.709 1.00 24.69 290 TYR D C 1
ATOM 2234 O O . TYR A 1 291 ? 3.079 -35.281 -8.530 1.00 27.27 290 TYR D O 1
ATOM 2243 N N . VAL A 1 292 ? 5.303 -35.042 -8.294 1.00 24.72 291 VAL D N 1
ATOM 2244 C CA . VAL A 1 292 ? 5.492 -36.297 -7.561 1.00 24.82 291 VAL D CA 1
ATOM 2245 C C . VAL A 1 292 ? 5.116 -36.110 -6.094 1.00 24.68 291 VAL D C 1
ATOM 2246 O O . VAL A 1 292 ? 5.947 -35.721 -5.275 1.00 25.42 291 VAL D O 1
ATOM 2250 N N . GLU A 1 293 ? 3.857 -36.390 -5.770 1.00 25.29 292 GLU D N 1
ATOM 2251 C CA . GLU A 1 293 ? 3.316 -36.136 -4.435 1.00 25.79 292 GLU D CA 1
ATOM 2252 C C . GLU A 1 293 ? 2.021 -36.943 -4.202 1.00 25.84 292 GLU D C 1
ATOM 2253 O O . GLU A 1 293 ? 1.329 -37.301 -5.157 1.00 25.20 292 GLU D O 1
ATOM 2259 N N . LYS A 1 294 ? 1.702 -37.210 -2.935 1.00 26.32 293 LYS D N 1
ATOM 2260 C CA . LYS A 1 294 ? 0.587 -38.089 -2.567 1.00 27.24 293 LYS D CA 1
ATOM 2261 C C . LYS A 1 294 ? -0.767 -37.684 -3.174 1.00 27.15 293 LYS D C 1
ATOM 2262 O O . LYS A 1 294 ? -1.417 -38.511 -3.814 1.00 26.13 293 LYS D O 1
ATOM 2268 N N . ASN A 1 295 ? -1.175 -36.426 -2.989 1.00 27.05 294 ASN D N 1
ATOM 2269 C CA . ASN A 1 295 ? -2.449 -35.950 -3.523 1.00 29.62 294 ASN D CA 1
ATOM 2270 C C . ASN A 1 295 ? -2.458 -35.874 -5.035 1.00 29.14 294 ASN D C 1
ATOM 2271 O O . ASN A 1 295 ? -3.457 -36.219 -5.669 1.00 28.98 294 ASN D O 1
ATOM 2276 N N . SER A 1 296 ? -1.339 -35.419 -5.595 1.00 27.73 295 SER D N 1
ATOM 2277 C CA . SER A 1 296 ? -1.156 -35.331 -7.034 1.00 27.03 295 SER D CA 1
ATOM 2278 C C . SER A 1 296 ? -1.339 -36.709 -7.658 1.00 26.23 295 SER D C 1
ATOM 2279 O O . SER A 1 296 ? -2.149 -36.876 -8.568 1.00 25.63 295 SER D O 1
ATOM 2282 N N . TYR A 1 297 ? -0.619 -37.700 -7.132 1.00 25.76 296 TYR D N 1
ATOM 2283 C CA . TYR A 1 297 ? -0.742 -39.093 -7.589 1.00 25.43 296 TYR D CA 1
ATOM 2284 C C . TYR A 1 297 ? -2.152 -39.668 -7.492 1.00 25.53 296 TYR D C 1
ATOM 2285 O O . TYR A 1 297 ? -2.675 -40.177 -8.487 1.00 25.22 296 TYR D O 1
ATOM 2294 N N . GLU A 1 298 ? -2.762 -39.583 -6.308 1.00 25.26 297 GLU D N 1
ATOM 2295 C CA . GLU A 1 298 ? -4.111 -40.118 -6.099 1.00 25.69 297 GLU D CA 1
ATOM 2296 C C . GLU A 1 298 ? -5.085 -39.527 -7.114 1.00 25.77 297 GLU D C 1
ATOM 2297 O O . GLU A 1 298 ? -5.862 -40.257 -7.725 1.00 24.64 297 GLU D O 1
ATOM 2303 N N . ILE A 1 299 ? -5.021 -38.207 -7.298 1.00 26.39 298 ILE D N 1
ATOM 2304 C CA . ILE A 1 299 ? -5.853 -37.507 -8.288 1.00 27.98 298 ILE D CA 1
ATOM 2305 C C . ILE A 1 299 ? -5.532 -37.945 -9.719 1.00 27.98 298 ILE D C 1
ATOM 2306 O O . ILE A 1 299 ? -6.445 -38.261 -10.488 1.00 26.83 298 ILE D O 1
ATOM 2311 N N . TYR A 1 300 ? -4.239 -37.970 -10.067 1.00 28.23 299 TYR D N 1
ATOM 2312 C CA . TYR A 1 300 ? -3.806 -38.410 -11.396 1.00 27.04 299 TYR D CA 1
ATOM 2313 C C . TYR A 1 300 ? -4.289 -39.828 -11.699 1.00 26.19 299 TYR D C 1
ATOM 2314 O O . TYR A 1 300 ? -4.896 -40.078 -12.741 1.00 25.18 299 TYR D O 1
ATOM 2323 N N . PHE A 1 301 ? -3.994 -40.755 -10.790 1.00 24.51 300 PHE D N 1
ATOM 2324 C CA . PHE A 1 301 ? -4.264 -42.163 -11.046 1.00 25.08 300 PHE D CA 1
ATOM 2325 C C . PHE A 1 301 ? -5.713 -42.576 -10.811 1.00 25.61 300 PHE D C 1
ATOM 2326 O O . PHE A 1 301 ? -6.173 -43.543 -11.422 1.00 25.23 300 PHE D O 1
ATOM 2334 N N . GLN A 1 302 ? -6.437 -41.858 -9.949 1.00 26.04 301 GLN D N 1
ATOM 2335 C CA . GLN A 1 302 ? -7.882 -42.089 -9.840 1.00 27.18 301 GLN D CA 1
ATOM 2336 C C . GLN A 1 302 ? -8.540 -41.877 -11.203 1.00 26.62 301 GLN D C 1
ATOM 2337 O O . GLN A 1 302 ? -9.268 -42.742 -11.685 1.00 26.04 301 GLN D O 1
ATOM 2343 N N . ALA A 1 303 ? -8.253 -40.737 -11.825 1.00 26.64 302 ALA D N 1
ATOM 2344 C CA . ALA A 1 303 ? -8.782 -40.427 -13.146 1.00 27.47 302 ALA D CA 1
ATOM 2345 C C . ALA A 1 303 ? -8.284 -41.430 -14.187 1.00 28.06 302 ALA D C 1
ATOM 2346 O O . ALA A 1 303 ? -9.088 -42.017 -14.917 1.00 28.79 302 ALA D O 1
ATOM 2348 N N . ALA A 1 304 ? -6.968 -41.647 -14.224 1.00 27.62 303 ALA D N 1
ATOM 2349 C CA . ALA A 1 304 ? -6.344 -42.561 -15.192 1.00 27.40 303 ALA D CA 1
ATOM 2350 C C . ALA A 1 304 ? -6.874 -43.986 -15.084 1.00 26.70 303 ALA D C 1
ATOM 2351 O O . ALA A 1 304 ? -7.199 -44.596 -16.098 1.00 26.84 303 ALA D O 1
ATOM 2353 N N . PHE A 1 305 ? -6.951 -44.513 -13.861 1.00 26.62 304 PHE D N 1
ATOM 2354 C CA . PHE A 1 305 ? -7.462 -45.875 -13.643 1.00 27.63 304 PHE D CA 1
ATOM 2355 C C . PHE A 1 305 ? -8.974 -46.002 -13.883 1.00 28.35 304 PHE D C 1
ATOM 2356 O O . PHE A 1 305 ? -9.428 -47.028 -14.385 1.00 28.33 304 PHE D O 1
ATOM 2364 N N . GLU A 1 306 ? -9.751 -44.980 -13.519 1.00 30.02 305 GLU D N 1
ATOM 2365 C CA . GLU A 1 306 ? -11.192 -44.988 -13.819 1.00 32.13 305 GLU D CA 1
ATOM 2366 C C . GLU A 1 306 ? -11.419 -45.009 -15.329 1.00 31.27 305 GLU D C 1
ATOM 2367 O O . GLU A 1 306 ? -12.313 -45.694 -15.828 1.00 30.72 305 GLU D O 1
ATOM 2373 N N . ASN A 1 307 ? -10.581 -44.274 -16.055 1.00 30.82 306 ASN D N 1
ATOM 2374 C CA . ASN A 1 307 ? -10.607 -44.310 -17.506 1.00 29.89 306 ASN D CA 1
ATOM 2375 C C . ASN A 1 307 ? -10.379 -45.712 -18.071 1.00 29.66 306 ASN D C 1
ATOM 2376 O O . ASN A 1 307 ? -11.057 -46.122 -19.011 1.00 29.58 306 ASN D O 1
ATOM 2381 N N . VAL A 1 308 ? -9.448 -46.451 -17.475 1.00 28.51 307 VAL D N 1
ATOM 2382 C CA . VAL A 1 308 ? -9.246 -47.854 -17.830 1.00 28.77 307 VAL D CA 1
ATOM 2383 C C . VAL A 1 308 ? -10.537 -48.654 -17.610 1.00 29.54 307 VAL D C 1
ATOM 2384 O O . VAL A 1 308 ? -10.984 -49.368 -18.506 1.00 30.67 307 VAL D O 1
ATOM 2388 N N . VAL A 1 309 ? -11.132 -48.502 -16.428 1.00 30.18 308 VAL D N 1
ATOM 2389 C CA . VAL A 1 309 ? -12.409 -49.131 -16.072 1.00 31.44 308 VAL D CA 1
ATOM 2390 C C . VAL A 1 309 ? -13.524 -48.764 -17.057 1.00 31.95 308 VAL D C 1
ATOM 2391 O O . VAL A 1 309 ? -14.219 -49.652 -17.552 1.00 32.47 308 VAL D O 1
ATOM 2395 N N . LYS A 1 310 ? -13.682 -47.469 -17.345 1.00 32.11 309 LYS D N 1
ATOM 2396 C CA . LYS A 1 310 ? -14.662 -46.995 -18.333 1.00 32.57 309 LYS D CA 1
ATOM 2397 C C . LYS A 1 310 ? -14.457 -47.687 -19.677 1.00 32.69 309 LYS D C 1
ATOM 2398 O O . LYS A 1 310 ? -15.411 -48.185 -20.278 1.00 33.56 309 LYS D O 1
ATOM 2404 N N . PHE A 1 311 ? -13.208 -47.712 -20.136 1.00 31.31 310 PHE D N 1
ATOM 2405 C CA . PHE A 1 311 ? -12.830 -48.395 -21.371 1.00 30.99 310 PHE D CA 1
ATOM 2406 C C . PHE A 1 311 ? -13.069 -49.909 -21.318 1.00 31.75 310 PHE D C 1
ATOM 2407 O O . PHE A 1 311 ? -13.530 -50.497 -22.303 1.00 31.42 310 PHE D O 1
ATOM 2415 N N . ALA A 1 312 ? -12.746 -50.535 -20.184 1.00 31.76 311 ALA D N 1
ATOM 2416 C CA . ALA A 1 312 ? -12.969 -51.977 -19.999 1.00 34.29 311 ALA D CA 1
ATOM 2417 C C . ALA A 1 312 ? -14.433 -52.387 -20.196 1.00 36.77 311 ALA D C 1
ATOM 2418 O O . ALA A 1 312 ? -14.709 -53.497 -20.658 1.00 39.10 311 ALA D O 1
ATOM 2420 N N . HIS A 1 313 ? -15.353 -51.486 -19.848 1.00 38.89 312 HIS D N 1
ATOM 2421 C CA . HIS A 1 313 ? -16.799 -51.718 -19.959 1.00 41.22 312 HIS D CA 1
ATOM 2422 C C . HIS A 1 313 ? -17.380 -51.392 -21.308 1.00 43.33 312 HIS D C 1
ATOM 2423 O O . HIS A 1 313 ? -18.494 -51.826 -21.620 1.00 43.43 312 HIS D O 1
ATOM 2430 N N . SER A 1 314 ? -16.646 -50.616 -22.109 1.00 45.00 313 SER D N 1
ATOM 2431 C CA . SER A 1 314 ? -17.172 -50.022 -23.353 1.00 46.28 313 SER D CA 1
ATOM 2432 C C . SER A 1 314 ? -17.664 -51.041 -24.387 1.00 47.06 313 SER D C 1
ATOM 2433 O O . SER A 1 314 ? -16.961 -51.994 -24.727 1.00 49.40 313 SER D O 1
ATOM 2436 N N . MET B 1 1 ? 4.855 -50.459 34.202 1.00 55.57 0 MET A N 1
ATOM 2437 C CA . MET B 1 1 ? 5.365 -51.249 35.364 1.00 56.28 0 MET A CA 1
ATOM 2438 C C . MET B 1 1 ? 6.881 -51.110 35.518 1.00 53.79 0 MET A C 1
ATOM 2439 O O . MET B 1 1 ? 7.414 -51.247 36.624 1.00 53.61 0 MET A O 1
ATOM 2444 N N . MET B 1 2 ? 7.564 -50.835 34.408 1.00 49.71 1 MET A N 1
ATOM 2445 C CA . MET B 1 2 ? 9.018 -50.705 34.397 1.00 47.01 1 MET A CA 1
ATOM 2446 C C . MET B 1 2 ? 9.500 -49.959 33.154 1.00 43.74 1 MET A C 1
ATOM 2447 O O . MET B 1 2 ? 9.130 -50.323 32.037 1.00 43.53 1 MET A O 1
ATOM 2452 N N . LYS B 1 3 ? 10.307 -48.914 33.351 1.00 41.51 2 LYS A N 1
ATOM 2453 C CA . LYS B 1 3 ? 10.930 -48.184 32.235 1.00 39.53 2 LYS A CA 1
ATOM 2454 C C . LYS B 1 3 ? 12.104 -48.951 31.629 1.00 36.89 2 LYS A C 1
ATOM 2455 O O . LYS B 1 3 ? 13.129 -49.166 32.279 1.00 37.35 2 LYS A O 1
ATOM 2461 N N . ILE B 1 4 ? 11.937 -49.350 30.371 1.00 33.81 3 ILE A N 1
ATOM 2462 C CA . ILE B 1 4 ? 12.855 -50.258 29.699 1.00 31.52 3 ILE A CA 1
ATOM 2463 C C . ILE B 1 4 ? 13.542 -49.598 28.502 1.00 29.77 3 ILE A C 1
ATOM 2464 O O . ILE B 1 4 ? 12.898 -48.925 27.704 1.00 28.17 3 ILE A O 1
ATOM 2469 N N . ALA B 1 5 ? 14.852 -49.797 28.383 1.00 28.81 4 ALA A N 1
ATOM 2470 C CA . ALA B 1 5 ? 15.570 -49.389 27.179 1.00 28.54 4 ALA A CA 1
ATOM 2471 C C . ALA B 1 5 ? 16.190 -50.589 26.472 1.00 28.10 4 ALA A C 1
ATOM 2472 O O . ALA B 1 5 ? 16.875 -51.406 27.090 1.00 28.00 4 ALA A O 1
ATOM 2474 N N . ILE B 1 6 ? 15.925 -50.690 25.174 1.00 27.43 5 ILE A N 1
ATOM 2475 C CA . ILE B 1 6 ? 16.552 -51.687 24.326 1.00 26.88 5 ILE A CA 1
ATOM 2476 C C . ILE B 1 6 ? 17.595 -50.953 23.485 1.00 27.20 5 ILE A C 1
ATOM 2477 O O . ILE B 1 6 ? 17.261 -50.074 22.691 1.00 27.64 5 ILE A O 1
ATOM 2482 N N . LEU B 1 7 ? 18.858 -51.305 23.674 1.00 27.25 6 LEU A N 1
ATOM 2483 C CA . LEU B 1 7 ? 19.955 -50.585 23.023 1.00 27.43 6 LEU A CA 1
ATOM 2484 C C . LEU B 1 7 ? 20.379 -51.244 21.719 1.00 26.33 6 LEU A C 1
ATOM 2485 O O . LEU B 1 7 ? 20.267 -52.456 21.578 1.00 25.71 6 LEU A O 1
ATOM 2490 N N . ASP B 1 8 ? 20.846 -50.422 20.780 1.00 25.48 7 ASP A N 1
ATOM 2491 C CA . ASP B 1 8 ? 21.634 -50.865 19.625 1.00 25.68 7 ASP A CA 1
ATOM 2492 C C . ASP B 1 8 ? 20.860 -51.623 18.560 1.00 25.33 7 ASP A C 1
ATOM 2493 O O . ASP B 1 8 ? 21.435 -52.470 17.877 1.00 24.62 7 ASP A O 1
ATOM 2498 N N . ASP B 1 9 ? 19.569 -51.332 18.422 1.00 24.73 8 ASP A N 1
ATOM 2499 C CA . ASP B 1 9 ? 18.765 -51.966 17.384 1.00 24.41 8 ASP A CA 1
ATOM 2500 C C . ASP B 1 9 ? 18.945 -51.210 16.074 1.00 24.34 8 ASP A C 1
ATOM 2501 O O . ASP B 1 9 ? 18.093 -50.400 15.689 1.00 22.85 8 ASP A O 1
ATOM 2506 N N . TYR B 1 10 ? 20.061 -51.481 15.394 1.00 23.86 9 TYR A N 1
ATOM 2507 C CA . TYR B 1 10 ? 20.497 -50.649 14.269 1.00 24.30 9 TYR A CA 1
ATOM 2508 C C . TYR B 1 10 ? 19.446 -50.504 13.166 1.00 24.60 9 TYR A C 1
ATOM 2509 O O . TYR B 1 10 ? 19.158 -49.394 12.733 1.00 23.62 9 TYR A O 1
ATOM 2518 N N . GLN B 1 11 ? 18.869 -51.619 12.731 1.00 24.83 10 GLN A N 1
ATOM 2519 C CA . GLN B 1 11 ? 17.833 -51.583 11.688 1.00 26.10 10 GLN A CA 1
ATOM 2520 C C . GLN B 1 11 ? 16.417 -51.280 12.194 1.00 26.67 10 GLN A C 1
ATOM 2521 O O . GLN B 1 11 ? 15.487 -51.258 11.401 1.00 27.85 10 GLN A O 1
ATOM 2527 N N . ASN B 1 12 ? 16.256 -51.069 13.502 1.00 27.93 11 ASN A N 1
ATOM 2528 C CA . ASN B 1 12 ? 14.933 -50.878 14.105 1.00 28.56 11 ASN A CA 1
ATOM 2529 C C . ASN B 1 12 ? 13.974 -52.049 13.876 1.00 28.09 11 ASN A C 1
ATOM 2530 O O . ASN B 1 12 ? 12.832 -51.851 13.451 1.00 27.60 11 ASN A O 1
ATOM 2535 N N . VAL B 1 13 ? 14.432 -53.266 14.160 1.00 26.51 12 VAL A N 1
ATOM 2536 C CA . VAL B 1 13 ? 13.662 -54.460 13.791 1.00 25.49 12 VAL A CA 1
ATOM 2537 C C . VAL B 1 13 ? 12.990 -55.141 14.978 1.00 26.42 12 VAL A C 1
ATOM 2538 O O . VAL B 1 13 ? 12.058 -55.946 14.800 1.00 26.79 12 VAL A O 1
ATOM 2542 N N . VAL B 1 14 ? 13.458 -54.812 16.181 1.00 26.41 13 VAL A N 1
ATOM 2543 C CA . VAL B 1 14 ? 12.986 -55.465 17.406 1.00 27.00 13 VAL A CA 1
ATOM 2544 C C . VAL B 1 14 ? 11.477 -55.277 17.640 1.00 26.85 13 VAL A C 1
ATOM 2545 O O . VAL B 1 14 ? 10.780 -56.233 18.000 1.00 25.42 13 VAL A O 1
ATOM 2549 N N . ARG B 1 15 ? 10.978 -54.060 17.414 1.00 26.56 14 ARG A N 1
ATOM 2550 C CA . ARG B 1 15 ? 9.559 -53.770 17.630 1.00 27.21 14 ARG A CA 1
ATOM 2551 C C . ARG B 1 15 ? 8.655 -54.622 16.762 1.00 27.66 14 ARG A C 1
ATOM 2552 O O . ARG B 1 15 ? 7.532 -54.922 17.149 1.00 28.46 14 ARG A O 1
ATOM 2560 N N . GLY B 1 16 ? 9.167 -55.022 15.601 1.00 28.92 15 GLY A N 1
ATOM 2561 C CA . GLY B 1 16 ? 8.411 -55.814 14.645 1.00 30.47 15 GLY A CA 1
ATOM 2562 C C . GLY B 1 16 ? 8.490 -57.306 14.904 1.00 30.90 15 GLY A C 1
ATOM 2563 O O . GLY B 1 16 ? 7.903 -58.090 14.167 1.00 31.88 15 GLY A O 1
ATOM 2564 N N . LEU B 1 17 ? 9.221 -57.708 15.940 1.00 30.75 16 LEU A N 1
ATOM 2565 C CA . LEU B 1 17 ? 9.285 -59.127 16.306 1.00 30.43 16 LEU A CA 1
ATOM 2566 C C . LEU B 1 17 ? 7.993 -59.534 17.003 1.00 30.94 16 LEU A C 1
ATOM 2567 O O . LEU B 1 17 ? 7.404 -58.731 17.718 1.00 31.27 16 LEU A O 1
ATOM 2572 N N . ASN B 1 18 ? 7.557 -60.775 16.809 1.00 31.55 17 ASN A N 1
ATOM 2573 C CA . ASN B 1 18 ? 6.416 -61.301 17.562 1.00 32.61 17 ASN A CA 1
ATOM 2574 C C . ASN B 1 18 ? 6.664 -61.259 19.071 1.00 32.89 17 ASN A C 1
ATOM 2575 O O . ASN B 1 18 ? 5.732 -61.060 19.866 1.00 32.77 17 ASN A O 1
ATOM 2580 N N . ALA B 1 19 ? 7.931 -61.447 19.444 1.00 31.45 18 ALA A N 1
ATOM 2581 C CA . ALA B 1 19 ? 8.389 -61.428 20.834 1.00 31.83 18 ALA A CA 1
ATOM 2582 C C . ALA B 1 19 ? 8.140 -60.096 21.535 1.00 32.21 18 ALA A C 1
ATOM 2583 O O . ALA B 1 19 ? 8.107 -60.042 22.763 1.00 32.96 18 ALA A O 1
ATOM 2585 N N . PHE B 1 20 ? 7.988 -59.024 20.763 1.00 32.91 19 PHE A N 1
ATOM 2586 C CA . PHE B 1 20 ? 7.804 -57.696 21.347 1.00 34.49 19 PHE A CA 1
ATOM 2587 C C . PHE B 1 20 ? 6.491 -57.571 22.131 1.00 35.72 19 PHE A C 1
ATOM 2588 O O . PHE B 1 20 ? 6.427 -56.845 23.123 1.00 36.07 19 PHE A O 1
ATOM 2596 N N . GLN B 1 21 ? 5.466 -58.309 21.698 1.00 38.81 20 GLN A N 1
ATOM 2597 C CA . GLN B 1 21 ? 4.180 -58.392 22.412 1.00 42.21 20 GLN A CA 1
ATOM 2598 C C . GLN B 1 21 ? 4.319 -58.811 23.882 1.00 42.41 20 GLN A C 1
ATOM 2599 O O . GLN B 1 21 ? 3.446 -58.509 24.693 1.00 45.09 20 GLN A O 1
ATOM 2605 N N . CYS B 1 22 ? 5.418 -59.490 24.221 1.00 42.91 21 CYS A N 1
ATOM 2606 C CA . CYS B 1 22 ? 5.742 -59.833 25.613 1.00 43.23 21 CYS A CA 1
ATOM 2607 C C . CYS B 1 22 ? 5.930 -58.621 26.533 1.00 44.83 21 CYS A C 1
ATOM 2608 O O . CYS B 1 22 ? 6.009 -58.781 27.755 1.00 43.50 21 CYS A O 1
ATOM 2611 N N . LEU B 1 23 ? 6.013 -57.425 25.942 1.00 44.66 22 LEU A N 1
ATOM 2612 C CA . LEU B 1 23 ? 6.237 -56.181 26.685 1.00 45.41 22 LEU A CA 1
ATOM 2613 C C . LEU B 1 23 ? 5.015 -55.262 26.703 1.00 47.28 22 LEU A C 1
ATOM 2614 O O . LEU B 1 23 ? 5.142 -54.068 26.978 1.00 47.45 22 LEU A O 1
ATOM 2619 N N . GLN B 1 24 ? 3.842 -55.811 26.399 1.00 51.29 23 GLN A N 1
ATOM 2620 C CA . GLN B 1 24 ? 2.592 -55.053 26.499 1.00 54.26 23 GLN A CA 1
ATOM 2621 C C . GLN B 1 24 ? 2.395 -54.597 27.938 1.00 53.59 23 GLN A C 1
ATOM 2622 O O . GLN B 1 24 ? 2.517 -55.395 28.870 1.00 53.62 23 GLN A O 1
ATOM 2628 N N . GLY B 1 25 ? 2.117 -53.308 28.110 1.00 53.33 24 GLY A N 1
ATOM 2629 C CA . GLY B 1 25 ? 1.933 -52.726 29.440 1.00 51.98 24 GLY A CA 1
ATOM 2630 C C . GLY B 1 25 ? 3.222 -52.259 30.093 1.00 49.76 24 GLY A C 1
ATOM 2631 O O . GLY B 1 25 ? 3.261 -52.011 31.299 1.00 50.28 24 GLY A O 1
ATOM 2632 N N . HIS B 1 26 ? 4.282 -52.146 29.298 1.00 47.26 25 HIS A N 1
ATOM 2633 C CA . HIS B 1 26 ? 5.554 -51.630 29.788 1.00 44.29 25 HIS A CA 1
ATOM 2634 C C . HIS B 1 26 ? 5.954 -50.385 29.052 1.00 41.73 25 HIS A C 1
ATOM 2635 O O . HIS B 1 26 ? 5.515 -50.161 27.925 1.00 39.21 25 HIS A O 1
ATOM 2642 N N . ASP B 1 27 ? 6.774 -49.553 29.693 1.00 41.19 26 ASP A N 1
ATOM 2643 C CA . ASP B 1 27 ? 7.264 -48.321 29.079 1.00 41.13 26 ASP A CA 1
ATOM 2644 C C . ASP B 1 27 ? 8.598 -48.606 28.385 1.00 40.46 26 ASP A C 1
ATOM 2645 O O . ASP B 1 27 ? 9.641 -48.745 29.042 1.00 41.50 26 ASP A O 1
ATOM 2650 N N . VAL B 1 28 ? 8.550 -48.688 27.055 1.00 36.89 27 VAL A N 1
ATOM 2651 C CA . VAL B 1 28 ? 9.676 -49.181 26.262 1.00 35.55 27 VAL A CA 1
ATOM 2652 C C . VAL B 1 28 ? 10.221 -48.112 25.312 1.00 34.36 27 VAL A C 1
ATOM 2653 O O . VAL B 1 28 ? 9.466 -47.440 24.613 1.00 33.32 27 VAL A O 1
ATOM 2657 N N . THR B 1 29 ? 11.541 -47.957 25.315 1.00 32.91 28 THR A N 1
ATOM 2658 C CA . THR B 1 29 ? 12.234 -47.070 24.390 1.00 31.83 28 THR A CA 1
ATOM 2659 C C . THR B 1 29 ? 13.352 -47.848 23.699 1.00 29.84 28 THR A C 1
ATOM 2660 O O . THR B 1 29 ? 14.116 -48.554 24.357 1.00 30.03 28 THR A O 1
ATOM 2664 N N . VAL B 1 30 ? 13.443 -47.720 22.379 1.00 28.45 29 VAL A N 1
ATOM 2665 C CA . VAL B 1 30 ? 14.478 -48.410 21.610 1.00 28.04 29 VAL A CA 1
ATOM 2666 C C . VAL B 1 30 ? 15.443 -47.399 20.994 1.00 27.78 29 VAL A C 1
ATOM 2667 O O . VAL B 1 30 ? 15.017 -46.438 20.353 1.00 28.30 29 VAL A O 1
ATOM 2671 N N . PHE B 1 31 ? 16.741 -47.616 21.183 1.00 27.12 30 PHE A N 1
ATOM 2672 C CA . PHE B 1 31 ? 17.740 -46.798 20.506 1.00 27.61 30 PHE A CA 1
ATOM 2673 C C . PHE B 1 31 ? 18.360 -47.545 19.320 1.00 28.52 30 PHE A C 1
ATOM 2674 O O . PHE B 1 31 ? 18.589 -48.750 19.385 1.00 28.79 30 PHE A O 1
ATOM 2682 N N . ASN B 1 32 ? 18.609 -46.832 18.230 1.00 30.09 31 ASN A N 1
ATOM 2683 C CA . ASN B 1 32 ? 19.125 -47.464 17.017 1.00 31.16 31 ASN A CA 1
ATOM 2684 C C . ASN B 1 32 ? 20.463 -46.934 16.542 1.00 31.00 31 ASN A C 1
ATOM 2685 O O . ASN B 1 32 ? 21.004 -47.418 15.551 1.00 29.58 31 ASN A O 1
ATOM 2690 N N . ASP B 1 33 ? 20.984 -45.926 17.234 1.00 30.97 32 ASP A N 1
ATOM 2691 C CA . ASP B 1 33 ? 22.323 -45.431 16.951 1.00 30.26 32 ASP A CA 1
ATOM 2692 C C . ASP B 1 33 ? 23.337 -46.213 17.786 1.00 30.90 32 ASP A C 1
ATOM 2693 O O . ASP B 1 33 ? 23.008 -47.258 18.346 1.00 31.33 32 ASP A O 1
ATOM 2698 N N . SER B 1 34 ? 24.559 -45.699 17.867 1.00 31.63 33 SER A N 1
ATOM 2699 C CA . SER B 1 34 ? 25.632 -46.354 18.591 1.00 32.96 33 SER A CA 1
ATOM 2700 C C . SER B 1 34 ? 26.515 -45.326 19.293 1.00 33.66 33 SER A C 1
ATOM 2701 O O . SER B 1 34 ? 27.296 -44.618 18.651 1.00 35.44 33 SER A O 1
ATOM 2704 N N . VAL B 1 35 ? 26.377 -45.247 20.612 1.00 34.75 34 VAL A N 1
ATOM 2705 C CA . VAL B 1 35 ? 27.125 -44.296 21.424 1.00 36.72 34 VAL A CA 1
ATOM 2706 C C . VAL B 1 35 ? 28.327 -44.986 22.077 1.00 40.15 34 VAL A C 1
ATOM 2707 O O . VAL B 1 35 ? 28.181 -46.010 22.755 1.00 39.93 34 VAL A O 1
ATOM 2711 N N . SER B 1 36 ? 29.510 -44.418 21.857 1.00 44.08 35 SER A N 1
ATOM 2712 C CA . SER B 1 36 ? 30.748 -44.901 22.476 1.00 46.90 35 SER A CA 1
ATOM 2713 C C . SER B 1 36 ? 31.031 -44.133 23.770 1.00 46.84 35 SER A C 1
ATOM 2714 O O . SER B 1 36 ? 31.377 -44.726 24.800 1.00 47.65 35 SER A O 1
ATOM 2717 N N . ASP B 1 37 ? 30.869 -42.812 23.690 1.00 47.73 36 ASP A N 1
ATOM 2718 C CA . ASP B 1 37 ? 31.083 -41.873 24.791 1.00 47.25 36 ASP A CA 1
ATOM 2719 C C . ASP B 1 37 ? 30.196 -42.187 26.001 1.00 45.91 36 ASP A C 1
ATOM 2720 O O . ASP B 1 37 ? 28.978 -41.990 25.956 1.00 46.25 36 ASP A O 1
ATOM 2725 N N . GLU B 1 38 ? 30.820 -42.650 27.084 1.00 43.15 37 GLU A N 1
ATOM 2726 C CA . GLU B 1 38 ? 30.091 -43.078 28.280 1.00 41.78 37 GLU A CA 1
ATOM 2727 C C . GLU B 1 38 ? 29.329 -41.960 28.986 1.00 40.12 37 GLU A C 1
ATOM 2728 O O . GLU B 1 38 ? 28.243 -42.194 29.518 1.00 38.74 37 GLU A O 1
ATOM 2734 N N . THR B 1 39 ? 29.894 -40.753 28.990 1.00 38.57 38 THR A N 1
ATOM 2735 C CA . THR B 1 39 ? 29.221 -39.597 29.588 1.00 37.32 38 THR A CA 1
ATOM 2736 C C . THR B 1 39 ? 27.884 -39.340 28.883 1.00 36.86 38 THR A C 1
ATOM 2737 O O . THR B 1 39 ? 26.882 -39.052 29.537 1.00 35.54 38 THR A O 1
ATOM 2741 N N . VAL B 1 40 ? 27.874 -39.471 27.555 1.00 35.52 39 VAL A N 1
ATOM 2742 C CA . VAL B 1 40 ? 26.641 -39.365 26.778 1.00 34.90 39 VAL A CA 1
ATOM 2743 C C . VAL B 1 40 ? 25.691 -40.510 27.158 1.00 33.94 39 VAL A C 1
ATOM 2744 O O . VAL B 1 40 ? 24.522 -40.277 27.482 1.00 33.32 39 VAL A O 1
ATOM 2748 N N . LEU B 1 41 ? 26.214 -41.737 27.150 1.00 34.15 40 LEU A N 1
ATOM 2749 C CA . LEU B 1 41 ? 25.431 -42.927 27.482 1.00 32.16 40 LEU A CA 1
ATOM 2750 C C . LEU B 1 41 ? 24.829 -42.862 28.889 1.00 32.14 40 LEU A C 1
ATOM 2751 O O . LEU B 1 41 ? 23.646 -43.156 29.074 1.00 31.02 40 LEU A O 1
ATOM 2756 N N . ILE B 1 42 ? 25.642 -42.457 29.868 1.00 31.95 41 ILE A N 1
ATOM 2757 C CA . ILE B 1 42 ? 25.182 -42.285 31.251 1.00 31.95 41 ILE A CA 1
ATOM 2758 C C . ILE B 1 42 ? 23.936 -41.397 31.307 1.00 31.72 41 ILE A C 1
ATOM 2759 O O . ILE B 1 42 ? 22.952 -41.747 31.967 1.00 31.13 41 ILE A O 1
ATOM 2764 N N . GLU B 1 43 ? 23.980 -40.268 30.595 1.00 31.48 42 GLU A N 1
ATOM 2765 C CA . GLU B 1 43 ? 22.873 -39.311 30.563 1.00 32.76 42 GLU A CA 1
ATOM 2766 C C . GLU B 1 43 ? 21.634 -39.903 29.895 1.00 31.00 42 GLU A C 1
ATOM 2767 O O . GLU B 1 43 ? 20.536 -39.827 30.437 1.00 29.75 42 GLU A O 1
ATOM 2773 N N . ARG B 1 44 ? 21.830 -40.493 28.719 1.00 30.74 43 ARG A N 1
ATOM 2774 C CA . ARG B 1 44 ? 20.763 -41.157 27.985 1.00 29.97 43 ARG A CA 1
ATOM 2775 C C . ARG B 1 44 ? 20.028 -42.174 28.854 1.00 30.14 43 ARG A C 1
ATOM 2776 O O . ARG B 1 44 ? 18.799 -42.197 28.874 1.00 29.38 43 ARG A O 1
ATOM 2784 N N . LEU B 1 45 ? 20.786 -42.984 29.593 1.00 31.84 44 LEU A N 1
ATOM 2785 C CA . LEU B 1 45 ? 20.233 -44.170 30.269 1.00 33.02 44 LEU A CA 1
ATOM 2786 C C . LEU B 1 45 ? 19.729 -43.988 31.710 1.00 34.82 44 LEU A C 1
ATOM 2787 O O . LEU B 1 45 ? 19.075 -44.890 32.260 1.00 35.05 44 LEU A O 1
ATOM 2792 N N . LYS B 1 46 ? 20.007 -42.826 32.308 1.00 35.73 45 LYS A N 1
ATOM 2793 C CA . LYS B 1 46 ? 19.620 -42.553 33.703 1.00 35.49 45 LYS A CA 1
ATOM 2794 C C . LYS B 1 46 ? 18.175 -42.917 34.077 1.00 34.61 45 LYS A C 1
ATOM 2795 O O . LYS B 1 46 ? 17.971 -43.575 35.092 1.00 34.00 45 LYS A O 1
ATOM 2801 N N . PRO B 1 47 ? 17.173 -42.516 33.255 1.00 34.40 46 PRO A N 1
ATOM 2802 C CA . PRO B 1 47 ? 15.784 -42.746 33.668 1.00 33.14 46 PRO A CA 1
ATOM 2803 C C . PRO B 1 47 ? 15.325 -44.207 33.675 1.00 33.75 46 PRO A C 1
ATOM 2804 O O . PRO B 1 47 ? 14.259 -44.503 34.225 1.00 32.12 46 PRO A O 1
ATOM 2808 N N . PHE B 1 48 ? 16.099 -45.106 33.064 1.00 33.42 47 PHE A N 1
ATOM 2809 C CA . PHE B 1 48 ? 15.635 -46.481 32.845 1.00 33.14 47 PHE A CA 1
ATOM 2810 C C . PHE B 1 48 ? 15.913 -47.408 34.017 1.00 33.85 47 PHE A C 1
ATOM 2811 O O . PHE B 1 48 ? 16.993 -47.372 34.620 1.00 33.37 47 PHE A O 1
ATOM 2819 N N . GLU B 1 49 ? 14.921 -48.238 34.323 1.00 35.06 48 GLU A N 1
ATOM 2820 C CA . GLU B 1 49 ? 15.027 -49.243 35.381 1.00 35.89 48 GLU A CA 1
ATOM 2821 C C . GLU B 1 49 ? 15.616 -50.544 34.841 1.00 35.25 48 GLU A C 1
ATOM 2822 O O . GLU B 1 49 ? 16.394 -51.216 35.524 1.00 34.81 48 GLU A O 1
ATOM 2828 N N . ALA B 1 50 ? 15.237 -50.898 33.615 1.00 33.52 49 ALA A N 1
ATOM 2829 C CA . ALA B 1 50 ? 15.765 -52.093 32.956 1.00 31.36 49 ALA A CA 1
ATOM 2830 C C . ALA B 1 50 ? 16.402 -51.762 31.608 1.00 29.90 49 ALA A C 1
ATOM 2831 O O . ALA B 1 50 ? 15.900 -50.901 30.876 1.00 29.20 49 ALA A O 1
ATOM 2833 N N . LEU B 1 51 ? 17.513 -52.438 31.304 1.00 27.76 50 LEU A N 1
ATOM 2834 C CA . LEU B 1 51 ? 18.072 -52.478 29.955 1.00 26.78 50 LEU A CA 1
ATOM 2835 C C . LEU B 1 51 ? 17.993 -53.885 29.370 1.00 25.95 50 LEU A C 1
ATOM 2836 O O . LEU B 1 51 ? 18.248 -54.874 30.069 1.00 24.92 50 LEU A O 1
ATOM 2841 N N . VAL B 1 52 ? 17.600 -53.962 28.100 1.00 25.03 51 VAL A N 1
ATOM 2842 C CA . VAL B 1 52 ? 17.800 -55.160 27.275 1.00 24.71 51 VAL A CA 1
ATOM 2843 C C . VAL B 1 52 ? 19.032 -54.932 26.384 1.00 24.62 51 VAL A C 1
ATOM 2844 O O . VAL B 1 52 ? 19.078 -53.973 25.596 1.00 23.93 51 VAL A O 1
ATOM 2848 N N . LEU B 1 53 ? 20.027 -55.808 26.519 1.00 23.47 52 LEU A N 1
ATOM 2849 C CA . LEU B 1 53 ? 21.242 -55.713 25.711 1.00 24.14 52 LEU A CA 1
ATOM 2850 C C . LEU B 1 53 ? 21.179 -56.637 24.501 1.00 25.15 52 LEU A C 1
ATOM 2851 O O . LEU B 1 53 ? 20.650 -57.753 24.588 1.00 24.81 52 LEU A O 1
ATOM 2856 N N . ILE B 1 54 ? 21.718 -56.168 23.377 1.00 23.72 53 ILE A N 1
ATOM 2857 C CA . ILE B 1 54 ? 21.833 -57.004 22.186 1.00 23.23 53 ILE A CA 1
ATOM 2858 C C . ILE B 1 54 ? 23.255 -57.553 22.102 1.00 23.77 53 ILE A C 1
ATOM 2859 O O . ILE B 1 54 ? 24.186 -56.842 21.693 1.00 23.68 53 ILE A O 1
ATOM 2864 N N . ARG B 1 55 ? 23.402 -58.822 22.492 1.00 23.99 54 ARG A N 1
ATOM 2865 C CA A ARG B 1 55 ? 24.701 -59.487 22.563 0.50 23.98 54 ARG A CA 1
ATOM 2866 C CA B ARG B 1 55 ? 24.710 -59.481 22.547 0.50 24.69 54 ARG A CA 1
ATOM 2867 C C . ARG B 1 55 ? 25.785 -58.580 23.177 1.00 25.03 54 ARG A C 1
ATOM 2868 O O . ARG B 1 55 ? 25.634 -58.129 24.315 1.00 25.07 54 ARG A O 1
ATOM 2883 N N . GLU B 1 56 ? 26.862 -58.307 22.439 1.00 25.35 55 GLU A N 1
ATOM 2884 C CA . GLU B 1 56 ? 27.999 -57.558 22.992 1.00 26.93 55 GLU A CA 1
ATOM 2885 C C . GLU B 1 56 ? 28.135 -56.120 22.489 1.00 26.23 55 GLU A C 1
ATOM 2886 O O . GLU B 1 56 ? 29.201 -55.518 22.629 1.00 25.48 55 GLU A O 1
ATOM 2892 N N . ARG B 1 57 ? 27.056 -55.571 21.940 1.00 24.95 56 ARG A N 1
ATOM 2893 C CA . ARG B 1 57 ? 27.116 -54.270 21.256 1.00 25.73 56 ARG A CA 1
ATOM 2894 C C . ARG B 1 57 ? 27.461 -53.106 22.189 1.00 26.56 56 ARG A C 1
ATOM 2895 O O . ARG B 1 57 ? 28.070 -52.124 21.760 1.00 26.57 56 ARG A O 1
ATOM 2903 N N . THR B 1 58 ? 27.076 -53.223 23.458 1.00 27.46 57 THR A N 1
ATOM 2904 C CA . THR B 1 58 ? 27.430 -52.224 24.465 1.00 27.41 57 THR A CA 1
ATOM 2905 C C . THR B 1 58 ? 28.063 -52.901 25.689 1.00 28.03 57 THR A C 1
ATOM 2906 O O . THR B 1 58 ? 27.492 -53.841 26.256 1.00 29.02 57 THR A O 1
ATOM 2910 N N . PRO B 1 59 ? 29.255 -52.434 26.093 1.00 28.32 58 PRO A N 1
ATOM 2911 C CA . PRO B 1 59 ? 29.857 -52.978 27.308 1.00 28.89 58 PRO A CA 1
ATOM 2912 C C . PRO B 1 59 ? 29.272 -52.346 28.572 1.00 29.17 58 PRO A C 1
ATOM 2913 O O . PRO B 1 59 ? 28.917 -51.169 28.578 1.00 28.63 58 PRO A O 1
ATOM 2917 N N . ILE B 1 60 ? 29.184 -53.131 29.637 1.00 30.05 59 ILE A N 1
ATOM 2918 C CA . ILE B 1 60 ? 28.733 -52.608 30.916 1.00 30.97 59 ILE A CA 1
ATOM 2919 C C . ILE B 1 60 ? 29.944 -52.439 31.834 1.00 32.07 59 ILE A C 1
ATOM 2920 O O . ILE B 1 60 ? 30.352 -53.374 32.528 1.00 32.65 59 ILE A O 1
ATOM 2925 N N . THR B 1 61 ? 30.523 -51.243 31.814 1.00 32.02 60 THR A N 1
ATOM 2926 C CA . THR B 1 61 ? 31.699 -50.940 32.619 1.00 32.32 60 THR A CA 1
ATOM 2927 C C . THR B 1 61 ? 31.278 -50.487 34.013 1.00 33.01 60 THR A C 1
ATOM 2928 O O . THR B 1 61 ? 30.095 -50.199 34.254 1.00 32.72 60 THR A O 1
ATOM 2932 N N . GLU B 1 62 ? 32.242 -50.418 34.930 1.00 33.17 61 GLU A N 1
ATOM 2933 C CA . GLU B 1 62 ? 31.944 -49.984 36.293 1.00 34.15 61 GLU A CA 1
ATOM 2934 C C . GLU B 1 62 ? 31.499 -48.527 36.305 1.00 33.26 61 GLU A C 1
ATOM 2935 O O . GLU B 1 62 ? 30.528 -48.185 36.977 1.00 33.21 61 GLU A O 1
ATOM 2941 N N . ASN B 1 63 ? 32.198 -47.682 35.546 1.00 34.34 62 ASN A N 1
ATOM 2942 C CA . ASN B 1 63 ? 31.813 -46.275 35.400 1.00 35.02 62 ASN A CA 1
ATOM 2943 C C . ASN B 1 63 ? 30.355 -46.106 34.969 1.00 35.03 62 ASN A C 1
ATOM 2944 O O . ASN B 1 63 ? 29.709 -45.131 35.338 1.00 34.94 62 ASN A O 1
ATOM 2949 N N . LEU B 1 64 ? 29.846 -47.057 34.185 1.00 35.64 63 LEU A N 1
ATOM 2950 C CA . LEU B 1 64 ? 28.460 -47.018 33.724 1.00 35.46 63 LEU A CA 1
ATOM 2951 C C . LEU B 1 64 ? 27.488 -47.352 34.854 1.00 34.15 63 LEU A C 1
ATOM 2952 O O . LEU B 1 64 ? 26.579 -46.577 35.139 1.00 34.50 63 LEU A O 1
ATOM 2957 N N . LEU B 1 65 ? 27.697 -48.498 35.501 1.00 33.73 64 LEU A N 1
ATOM 2958 C CA . LEU B 1 65 ? 26.850 -48.943 36.612 1.00 32.86 64 LEU A CA 1
ATOM 2959 C C . LEU B 1 65 ? 26.849 -47.931 37.757 1.00 31.73 64 LEU A C 1
ATOM 2960 O O . LEU B 1 65 ? 25.806 -47.644 38.344 1.00 29.06 64 LEU A O 1
ATOM 2965 N N . ALA B 1 66 ? 28.029 -47.386 38.044 1.00 31.84 65 ALA A N 1
ATOM 2966 C CA . ALA B 1 66 ? 28.215 -46.458 39.159 1.00 33.34 65 ALA A CA 1
ATOM 2967 C C . ALA B 1 66 ? 27.423 -45.169 38.987 1.00 33.61 65 ALA A C 1
ATOM 2968 O O . ALA B 1 66 ? 27.191 -44.459 39.959 1.00 35.39 65 ALA A O 1
ATOM 2970 N N . HIS B 1 67 ? 27.004 -44.872 37.757 1.00 34.27 66 HIS A N 1
ATOM 2971 C CA . HIS B 1 67 ? 26.247 -43.648 37.485 1.00 33.89 66 HIS A CA 1
ATOM 2972 C C . HIS B 1 67 ? 24.859 -43.876 36.945 1.00 34.48 66 HIS A C 1
ATOM 2973 O O . HIS B 1 67 ? 24.231 -42.947 36.429 1.00 35.08 66 HIS A O 1
ATOM 2980 N N . LEU B 1 68 ? 24.356 -45.103 37.093 1.00 34.32 67 LEU A N 1
ATOM 2981 C CA . LEU B 1 68 ? 22.969 -45.427 36.744 1.00 34.25 67 LEU A CA 1
ATOM 2982 C C . LEU B 1 68 ? 22.196 -45.902 37.972 1.00 35.88 67 LEU A C 1
ATOM 2983 O O . LEU B 1 68 ? 21.953 -47.104 38.129 1.00 34.59 67 LEU A O 1
ATOM 2988 N N . PRO B 1 69 ? 21.780 -44.951 38.836 1.00 36.51 68 PRO A N 1
ATOM 2989 C CA . PRO B 1 69 ? 21.220 -45.306 40.134 1.00 36.77 68 PRO A CA 1
ATOM 2990 C C . PRO B 1 69 ? 19.828 -45.920 40.042 1.00 37.25 68 PRO A C 1
ATOM 2991 O O . PRO B 1 69 ? 19.414 -46.630 40.961 1.00 37.58 68 PRO A O 1
ATOM 2995 N N . ASN B 1 70 ? 19.119 -45.659 38.947 1.00 36.85 69 ASN A N 1
ATOM 2996 C CA . ASN B 1 70 ? 17.781 -46.212 38.767 1.00 36.27 69 ASN A CA 1
ATOM 2997 C C . ASN B 1 70 ? 17.789 -47.629 38.199 1.00 35.56 69 ASN A C 1
ATOM 2998 O O . ASN B 1 70 ? 16.764 -48.308 38.206 1.00 35.88 69 ASN A O 1
ATOM 3003 N N . LEU B 1 71 ? 18.950 -48.073 37.723 1.00 36.13 70 LEU A N 1
ATOM 3004 C CA . LEU B 1 71 ? 19.068 -49.371 37.051 1.00 35.44 70 LEU A CA 1
ATOM 3005 C C . LEU B 1 71 ? 18.849 -50.550 37.996 1.00 35.72 70 LEU A C 1
ATOM 3006 O O . LEU B 1 71 ? 19.615 -50.746 38.937 1.00 34.42 70 LEU A O 1
ATOM 3011 N N . LYS B 1 72 ? 17.804 -51.332 37.729 1.00 36.63 71 LYS A N 1
ATOM 3012 C CA . LYS B 1 72 ? 17.465 -52.502 38.545 1.00 36.78 71 LYS A CA 1
ATOM 3013 C C . LYS B 1 72 ? 17.788 -53.819 37.849 1.00 35.95 71 LYS A C 1
ATOM 3014 O O . LYS B 1 72 ? 18.122 -54.803 38.507 1.00 36.10 71 LYS A O 1
ATOM 3020 N N . LEU B 1 73 ? 17.697 -53.828 36.519 1.00 34.84 72 LEU A N 1
ATOM 3021 C CA . LEU B 1 73 ? 17.796 -55.064 35.744 1.00 33.38 72 LEU A CA 1
ATOM 3022 C C . LEU B 1 73 ? 18.550 -54.902 34.418 1.00 32.18 72 LEU A C 1
ATOM 3023 O O . LEU B 1 73 ? 18.324 -53.947 33.673 1.00 32.82 72 LEU A O 1
ATOM 3028 N N . ILE B 1 74 ? 19.457 -55.837 34.148 1.00 29.64 73 ILE A N 1
ATOM 3029 C CA . ILE B 1 74 ? 19.987 -56.044 32.802 1.00 28.60 73 ILE A CA 1
ATOM 3030 C C . ILE B 1 74 ? 19.501 -57.396 32.285 1.00 28.07 73 ILE A C 1
ATOM 3031 O O . ILE B 1 74 ? 19.856 -58.440 32.836 1.00 29.32 73 ILE A O 1
ATOM 3036 N N . SER B 1 75 ? 18.675 -57.375 31.245 1.00 27.99 74 SER A N 1
ATOM 3037 C CA . SER B 1 75 ? 18.239 -58.609 30.598 1.00 28.82 74 SER A CA 1
ATOM 3038 C C . SER B 1 75 ? 19.067 -58.844 29.343 1.00 29.69 74 SER A C 1
ATOM 3039 O O . SER B 1 75 ? 18.945 -58.103 28.356 1.00 28.90 74 SER A O 1
ATOM 3042 N N . GLN B 1 76 ? 19.915 -59.870 29.402 1.00 29.04 75 GLN A N 1
ATOM 3043 C CA . GLN B 1 76 ? 20.838 -60.204 28.324 1.00 28.76 75 GLN A CA 1
ATOM 3044 C C . GLN B 1 76 ? 20.176 -61.086 27.273 1.00 29.11 75 GLN A C 1
ATOM 3045 O O . GLN B 1 76 ? 19.520 -62.069 27.611 1.00 28.45 75 GLN A O 1
ATOM 3051 N N . THR B 1 77 ? 20.346 -60.722 25.999 1.00 28.51 76 THR A N 1
ATOM 3052 C CA . THR B 1 77 ? 20.026 -61.629 24.901 1.00 27.57 76 THR A CA 1
ATOM 3053 C C . THR B 1 77 ? 21.172 -62.623 24.781 1.00 27.82 76 THR A C 1
ATOM 3054 O O . THR B 1 77 ? 22.338 -62.232 24.695 1.00 26.90 76 THR A O 1
ATOM 3058 N N . GLY B 1 78 ? 20.831 -63.910 24.793 1.00 29.74 77 GLY A N 1
ATOM 3059 C CA . GLY B 1 78 ? 21.829 -64.974 24.880 1.00 31.07 77 GLY A CA 1
ATOM 3060 C C . GLY B 1 78 ? 22.491 -65.009 26.249 1.00 33.16 77 GLY A C 1
ATOM 3061 O O . GLY B 1 78 ? 21.886 -64.623 27.253 1.00 31.37 77 GLY A O 1
ATOM 3062 N N . LYS B 1 79 ? 23.738 -65.465 26.287 1.00 35.03 78 LYS A N 1
ATOM 3063 C CA . LYS B 1 79 ? 24.463 -65.616 27.547 1.00 38.17 78 LYS A CA 1
ATOM 3064 C C . LYS B 1 79 ? 25.433 -64.462 27.758 1.00 38.72 78 LYS A C 1
ATOM 3065 O O . LYS B 1 79 ? 25.862 -63.818 26.798 1.00 39.93 78 LYS A O 1
ATOM 3071 N N . VAL B 1 80 ? 25.776 -64.208 29.018 1.00 40.08 79 VAL A N 1
ATOM 3072 C CA . VAL B 1 80 ? 26.754 -63.174 29.373 1.00 40.40 79 VAL A CA 1
ATOM 3073 C C . VAL B 1 80 ? 28.094 -63.421 28.679 1.00 40.47 79 VAL A C 1
ATOM 3074 O O . VAL B 1 80 ? 28.406 -64.553 28.297 1.00 41.69 79 VAL A O 1
ATOM 3078 N N . SER B 1 81 ? 28.876 -62.362 28.499 1.00 40.81 80 SER A N 1
ATOM 3079 C CA . SER B 1 81 ? 30.125 -62.480 27.756 1.00 42.24 80 SER A CA 1
ATOM 3080 C C . SER B 1 81 ? 31.172 -61.462 28.202 1.00 41.73 80 SER A C 1
ATOM 3081 O O . SER B 1 81 ? 31.104 -60.948 29.319 1.00 42.12 80 SER A O 1
ATOM 3084 N N . ASN B 1 82 ? 32.134 -61.189 27.321 1.00 43.03 81 ASN A N 1
ATOM 3085 C CA . ASN B 1 82 ? 33.235 -60.256 27.580 1.00 44.03 81 ASN A CA 1
ATOM 3086 C C . ASN B 1 82 ? 32.800 -58.832 27.926 1.00 43.70 81 ASN A C 1
ATOM 3087 O O . ASN B 1 82 ? 33.529 -58.101 28.603 1.00 43.41 81 ASN A O 1
ATOM 3092 N N . HIS B 1 83 ? 31.614 -58.449 27.463 1.00 41.76 82 HIS A N 1
ATOM 3093 C CA . HIS B 1 83 ? 31.093 -57.097 27.656 1.00 42.10 82 HIS A CA 1
ATOM 3094 C C . HIS B 1 83 ? 30.500 -56.840 29.028 1.00 41.46 82 HIS A C 1
ATOM 3095 O O . HIS B 1 83 ? 30.177 -55.689 29.352 1.00 41.31 82 HIS A O 1
ATOM 3102 N N . ILE B 1 84 ? 30.337 -57.887 29.841 1.00 40.55 83 ILE A N 1
ATOM 3103 C CA . ILE B 1 84 ? 29.601 -57.758 31.117 1.00 41.91 83 ILE A CA 1
ATOM 3104 C C . ILE B 1 84 ? 30.112 -58.648 32.264 1.00 42.47 83 ILE A C 1
ATOM 3105 O O . ILE B 1 84 ? 30.361 -59.843 32.081 1.00 40.29 83 ILE A O 1
ATOM 3110 N N . ASP B 1 85 ? 30.243 -58.043 33.446 1.00 43.41 84 ASP A N 1
ATOM 3111 C CA . ASP B 1 85 ? 30.729 -58.712 34.654 1.00 43.87 84 ASP A CA 1
ATOM 3112 C C . ASP B 1 85 ? 29.601 -58.760 35.691 1.00 44.81 84 ASP A C 1
ATOM 3113 O O . ASP B 1 85 ? 29.276 -57.749 36.311 1.00 44.97 84 ASP A O 1
ATOM 3118 N N . VAL B 1 86 ? 29.019 -59.945 35.875 1.00 44.87 85 VAL A N 1
ATOM 3119 C CA . VAL B 1 86 ? 27.798 -60.118 36.683 1.00 45.46 85 VAL A CA 1
ATOM 3120 C C . VAL B 1 86 ? 27.931 -59.809 38.192 1.00 45.47 85 VAL A C 1
ATOM 3121 O O . VAL B 1 86 ? 27.063 -59.124 38.739 1.00 45.31 85 VAL A O 1
ATOM 3125 N N . PRO B 1 87 ? 28.991 -60.311 38.869 1.00 45.29 86 PRO A N 1
ATOM 3126 C CA . PRO B 1 87 ? 29.153 -59.899 40.270 1.00 45.43 86 PRO A CA 1
ATOM 3127 C C . PRO B 1 87 ? 29.446 -58.408 40.441 1.00 44.74 86 PRO A C 1
ATOM 3128 O O . PRO B 1 87 ? 29.124 -57.841 41.487 1.00 44.85 86 PRO A O 1
ATOM 3132 N N . LEU B 1 88 ? 30.054 -57.787 39.430 1.00 44.53 87 LEU A N 1
ATOM 3133 C CA . LEU B 1 88 ? 30.255 -56.342 39.434 1.00 43.52 87 LEU A CA 1
ATOM 3134 C C . LEU B 1 88 ? 28.905 -55.633 39.357 1.00 43.81 87 LEU A C 1
ATOM 3135 O O . LEU B 1 88 ? 28.659 -54.683 40.098 1.00 44.54 87 LEU A O 1
ATOM 3140 N N . CYS B 1 89 ? 28.038 -56.112 38.465 1.00 44.60 88 CYS A N 1
ATOM 3141 C CA . CYS B 1 89 ? 26.669 -55.607 38.349 1.00 45.50 88 CYS A CA 1
ATOM 3142 C C . CYS B 1 89 ? 25.902 -55.766 39.662 1.00 46.45 88 CYS A C 1
ATOM 3143 O O . CYS B 1 89 ? 25.232 -54.830 40.116 1.00 45.30 88 CYS A O 1
ATOM 3146 N N . GLU B 1 90 ? 26.016 -56.955 40.259 1.00 47.24 89 GLU A N 1
ATOM 3147 C CA . GLU B 1 90 ? 25.373 -57.272 41.534 1.00 47.89 89 GLU A CA 1
ATOM 3148 C C . GLU B 1 90 ? 25.877 -56.388 42.672 1.00 46.45 89 GLU A C 1
ATOM 3149 O O . GLU B 1 90 ? 25.096 -55.976 43.530 1.00 44.94 89 GLU A O 1
ATOM 3155 N N . ARG B 1 91 ? 27.179 -56.097 42.661 1.00 46.63 90 ARG A N 1
ATOM 3156 C CA . ARG B 1 91 ? 27.810 -55.209 43.643 1.00 46.68 90 ARG A CA 1
ATOM 3157 C C . ARG B 1 91 ? 27.146 -53.825 43.677 1.00 43.68 90 ARG A C 1
ATOM 3158 O O . ARG B 1 91 ? 27.133 -53.171 44.720 1.00 43.02 90 ARG A O 1
ATOM 3166 N N . TYR B 1 92 ? 26.603 -53.399 42.534 1.00 40.45 91 TYR A N 1
ATOM 3167 C CA . TYR B 1 92 ? 25.853 -52.140 42.422 1.00 38.57 91 TYR A CA 1
ATOM 3168 C C . TYR B 1 92 ? 24.340 -52.339 42.462 1.00 38.24 91 TYR A C 1
ATOM 3169 O O . TYR B 1 92 ? 23.581 -51.443 42.090 1.00 41.32 91 TYR A O 1
ATOM 3178 N N . GLY B 1 93 ? 23.906 -53.512 42.919 1.00 38.10 92 GLY A N 1
ATOM 3179 C CA . GLY B 1 93 ? 22.484 -53.806 43.086 1.00 36.69 92 GLY A CA 1
ATOM 3180 C C . GLY B 1 93 ? 21.712 -54.020 41.797 1.00 36.79 92 GLY A C 1
ATOM 3181 O O . GLY B 1 93 ? 20.498 -53.812 41.761 1.00 37.64 92 GLY A O 1
ATOM 3182 N N . VAL B 1 94 ? 22.405 -54.442 40.738 1.00 35.60 93 VAL A N 1
ATOM 3183 C CA . VAL B 1 94 ? 21.761 -54.688 39.439 1.00 34.79 93 VAL A CA 1
ATOM 3184 C C . VAL B 1 94 ? 21.667 -56.187 39.156 1.00 33.48 93 VAL A C 1
ATOM 3185 O O . VAL B 1 94 ? 22.671 -56.893 39.198 1.00 34.17 93 VAL A O 1
ATOM 3189 N N . THR B 1 95 ? 20.457 -56.657 38.868 1.00 34.02 94 THR A N 1
ATOM 3190 C CA . THR B 1 95 ? 20.220 -58.065 38.528 1.00 35.18 94 THR A CA 1
ATOM 3191 C C . THR B 1 95 ? 20.478 -58.334 37.043 1.00 35.81 94 THR A C 1
ATOM 3192 O O . THR B 1 95 ? 19.906 -57.668 36.176 1.00 34.93 94 THR A O 1
ATOM 3196 N N . VAL B 1 96 ? 21.339 -59.308 36.756 1.00 35.70 95 VAL A N 1
ATOM 3197 C CA . VAL B 1 96 ? 21.571 -59.740 35.378 1.00 35.57 95 VAL A CA 1
ATOM 3198 C C . VAL B 1 96 ? 20.839 -61.058 35.123 1.00 36.32 95 VAL A C 1
ATOM 3199 O O . VAL B 1 96 ? 21.056 -62.052 35.818 1.00 35.51 95 VAL A O 1
ATOM 3203 N N . LEU B 1 97 ? 19.959 -61.049 34.131 1.00 36.08 96 LEU A N 1
ATOM 3204 C CA . LEU B 1 97 ? 19.326 -62.272 33.660 1.00 35.31 96 LEU A CA 1
ATOM 3205 C C . LEU B 1 97 ? 19.774 -62.535 32.229 1.00 36.01 96 LEU A C 1
ATOM 3206 O O . LEU B 1 97 ? 19.802 -61.619 31.400 1.00 34.36 96 LEU A O 1
ATOM 3211 N N . GLU B 1 98 ? 20.157 -63.780 31.952 1.00 35.74 97 GLU A N 1
ATOM 3212 C CA . GLU B 1 98 ? 20.560 -64.173 30.605 1.00 36.04 97 GLU A CA 1
ATOM 3213 C C . GLU B 1 98 ? 19.494 -65.023 29.939 1.00 35.76 97 GLU A C 1
ATOM 3214 O O . GLU B 1 98 ? 18.725 -65.715 30.610 1.00 33.36 97 GLU A O 1
ATOM 3220 N N . GLY B 1 99 ? 19.446 -64.952 28.614 1.00 35.78 98 GLY A N 1
ATOM 3221 C CA . GLY B 1 99 ? 18.474 -65.707 27.842 1.00 35.89 98 GLY A CA 1
ATOM 3222 C C . GLY B 1 99 ? 19.119 -66.870 27.121 1.00 36.56 98 GLY A C 1
ATOM 3223 O O . GLY B 1 99 ? 20.307 -67.139 27.301 1.00 37.11 98 GLY A O 1
ATOM 3224 N N . ILE B 1 100 ? 18.330 -67.575 26.314 1.00 37.40 99 ILE A N 1
ATOM 3225 C CA . ILE B 1 100 ? 18.857 -68.695 25.538 1.00 38.41 99 ILE A CA 1
ATOM 3226 C C . ILE B 1 100 ? 19.339 -68.213 24.170 1.00 37.75 99 ILE A C 1
ATOM 3227 O O . ILE B 1 100 ? 18.743 -67.306 23.584 1.00 37.59 99 ILE A O 1
ATOM 3232 N N . GLY B 1 101 ? 20.436 -68.800 23.694 1.00 36.38 100 GLY A N 1
ATOM 3233 C CA . GLY B 1 101 ? 20.989 -68.478 22.378 1.00 37.28 100 GLY A CA 1
ATOM 3234 C C . GLY B 1 101 ? 20.655 -69.501 21.303 1.00 36.77 100 GLY A C 1
ATOM 3235 O O . GLY B 1 101 ? 19.808 -70.376 21.505 1.00 37.51 100 GLY A O 1
ATOM 3236 N N . SER B 1 102 ? 21.321 -69.385 20.155 1.00 36.04 101 SER A N 1
ATOM 3237 C CA . SER B 1 102 ? 21.133 -70.316 19.038 1.00 34.12 101 SER A CA 1
ATOM 3238 C C . SER B 1 102 ? 22.361 -70.311 18.115 1.00 31.78 101 SER A C 1
ATOM 3239 O O . SER B 1 102 ? 22.833 -69.242 17.729 1.00 31.69 101 SER A O 1
ATOM 3242 N N . PRO B 1 103 ? 22.899 -71.504 17.776 1.00 29.69 102 PRO A N 1
ATOM 3243 C CA . PRO B 1 103 ? 24.059 -71.548 16.883 1.00 28.58 102 PRO A CA 1
ATOM 3244 C C . PRO B 1 103 ? 23.691 -71.609 15.388 1.00 28.20 102 PRO A C 1
ATOM 3245 O O . PRO B 1 103 ? 24.588 -71.555 14.531 1.00 28.43 102 PRO A O 1
ATOM 3249 N N . VAL B 1 104 ? 22.395 -71.713 15.082 1.00 26.99 103 VAL A N 1
ATOM 3250 C CA . VAL B 1 104 ? 21.938 -71.973 13.709 1.00 26.69 103 VAL A CA 1
ATOM 3251 C C . VAL B 1 104 ? 22.261 -70.834 12.743 1.00 25.66 103 VAL A C 1
ATOM 3252 O O . VAL B 1 104 ? 22.900 -71.057 11.716 1.00 25.74 103 VAL A O 1
ATOM 3256 N N . ALA B 1 105 ? 21.820 -69.623 13.077 1.00 24.75 104 ALA A N 1
ATOM 3257 C CA . ALA B 1 105 ? 22.054 -68.458 12.222 1.00 24.24 104 ALA A CA 1
ATOM 3258 C C . ALA B 1 105 ? 23.539 -68.138 12.020 1.00 23.19 104 ALA A C 1
ATOM 3259 O O . ALA B 1 105 ? 23.939 -67.873 10.901 1.00 23.89 104 ALA A O 1
ATOM 3261 N N . PRO B 1 106 ? 24.356 -68.155 13.097 1.00 23.46 105 PRO A N 1
ATOM 3262 C CA . PRO B 1 106 ? 25.790 -67.886 12.911 1.00 22.91 105 PRO A CA 1
ATOM 3263 C C . PRO B 1 106 ? 26.495 -68.860 11.962 1.00 22.91 105 PRO A C 1
ATOM 3264 O O . PRO B 1 106 ? 27.291 -68.422 11.131 1.00 22.78 105 PRO A O 1
ATOM 3268 N N . ALA B 1 107 ? 26.211 -70.160 12.082 1.00 22.75 106 ALA A N 1
ATOM 3269 C CA . ALA B 1 107 ? 26.815 -71.160 11.190 1.00 22.99 106 ALA A CA 1
ATOM 3270 C C . ALA B 1 107 ? 26.431 -70.948 9.727 1.00 23.01 106 ALA A C 1
ATOM 3271 O O . ALA B 1 107 ? 27.287 -71.026 8.845 1.00 23.02 106 ALA A O 1
ATOM 3273 N N . GLU B 1 108 ? 25.149 -70.679 9.478 1.00 22.89 107 GLU A N 1
ATOM 3274 C CA . GLU B 1 108 ? 24.669 -70.441 8.117 1.00 22.45 107 GLU A CA 1
ATOM 3275 C C . GLU B 1 108 ? 25.335 -69.204 7.507 1.00 21.87 107 GLU A C 1
ATOM 3276 O O . GLU B 1 108 ? 25.794 -69.233 6.356 1.00 21.13 107 GLU A O 1
ATOM 3282 N N . LEU B 1 109 ? 25.389 -68.130 8.293 1.00 21.13 108 LEU A N 1
ATOM 3283 C CA . LEU B 1 109 ? 26.014 -66.880 7.871 1.00 21.01 108 LEU A CA 1
ATOM 3284 C C . LEU B 1 109 ? 27.498 -67.074 7.552 1.00 21.07 108 LEU A C 1
ATOM 3285 O O . LEU B 1 109 ? 27.978 -66.583 6.526 1.00 20.59 108 LEU A O 1
ATOM 3290 N N . CYS B 1 110 ? 28.215 -67.768 8.437 1.00 21.20 109 CYS A N 1
ATOM 3291 C CA . CYS B 1 110 ? 29.614 -68.104 8.197 1.00 21.39 109 CYS A CA 1
ATOM 3292 C C . CYS B 1 110 ? 29.741 -68.822 6.856 1.00 21.47 109 CYS A C 1
ATOM 3293 O O . CYS B 1 110 ? 30.582 -68.452 6.029 1.00 20.36 109 CYS A O 1
ATOM 3296 N N . TRP B 1 111 ? 28.882 -69.824 6.633 1.00 21.18 110 TRP A N 1
ATOM 3297 C CA . TRP B 1 111 ? 28.899 -70.553 5.369 1.00 21.56 110 TRP A CA 1
ATOM 3298 C C . TRP B 1 111 ? 28.585 -69.693 4.170 1.00 22.16 110 TRP A C 1
ATOM 3299 O O . TRP B 1 111 ? 29.167 -69.883 3.097 1.00 22.97 110 TRP A O 1
ATOM 3310 N N . SER B 1 112 ? 27.685 -68.726 4.327 1.00 22.37 111 SER A N 1
ATOM 3311 C CA . SER B 1 112 ? 27.332 -67.872 3.194 1.00 22.54 111 SER A CA 1
ATOM 3312 C C . SER B 1 112 ? 28.500 -66.963 2.806 1.00 21.69 111 SER A C 1
ATOM 3313 O O . SER B 1 112 ? 28.676 -66.660 1.631 1.00 20.76 111 SER A O 1
ATOM 3316 N N . LEU B 1 113 ? 29.293 -66.543 3.791 1.00 21.04 112 LEU A N 1
ATOM 3317 C CA . LEU B 1 113 ? 30.461 -65.694 3.529 1.00 21.86 112 LEU A CA 1
ATOM 3318 C C . LEU B 1 113 ? 31.573 -66.476 2.855 1.00 21.68 112 LEU A C 1
ATOM 3319 O O . LEU B 1 113 ? 32.314 -65.922 2.030 1.00 22.13 112 LEU A O 1
ATOM 3324 N N . ILE B 1 114 ? 31.685 -67.752 3.222 1.00 21.43 113 ILE A N 1
ATOM 3325 C CA . ILE B 1 114 ? 32.673 -68.663 2.651 1.00 21.89 113 ILE A CA 1
ATOM 3326 C C . ILE B 1 114 ? 32.407 -68.862 1.161 1.00 22.05 113 ILE A C 1
ATOM 3327 O O . ILE B 1 114 ? 33.338 -68.801 0.353 1.00 21.55 113 ILE A O 1
ATOM 3332 N N . LEU B 1 115 ? 31.137 -69.092 0.811 1.00 21.39 114 LEU A N 1
ATOM 3333 C CA . LEU B 1 115 ? 30.738 -69.247 -0.584 1.00 21.29 114 LEU A CA 1
ATOM 3334 C C . LEU B 1 115 ? 30.847 -67.929 -1.341 1.00 21.62 114 LEU A C 1
ATOM 3335 O O . LEU B 1 115 ? 31.348 -67.904 -2.467 1.00 22.02 114 LEU A O 1
ATOM 3340 N N . ALA B 1 116 ? 30.370 -66.845 -0.727 1.00 21.09 115 ALA A N 1
ATOM 3341 C CA . ALA B 1 116 ? 30.383 -65.525 -1.367 1.00 21.24 115 ALA A CA 1
ATOM 3342 C C . ALA B 1 116 ? 31.801 -65.063 -1.685 1.00 21.15 115 ALA A C 1
ATOM 3343 O O . ALA B 1 116 ? 32.065 -64.538 -2.778 1.00 20.87 115 ALA A O 1
ATOM 3345 N N . ALA B 1 117 ? 32.707 -65.270 -0.730 1.00 21.24 116 ALA A N 1
ATOM 3346 C CA . ALA B 1 117 ? 34.122 -64.948 -0.912 1.00 20.68 116 ALA A CA 1
ATOM 3347 C C . ALA B 1 117 ? 34.735 -65.833 -1.999 1.00 20.36 116 ALA A C 1
ATOM 3348 O O . ALA B 1 117 ? 35.333 -65.325 -2.934 1.00 19.87 116 ALA A O 1
ATOM 3350 N N . SER B 1 118 ? 34.556 -67.149 -1.875 1.00 21.25 117 SER A N 1
ATOM 3351 C CA . SER B 1 118 ? 35.066 -68.132 -2.849 1.00 21.49 117 SER A CA 1
ATOM 3352 C C . SER B 1 118 ? 34.640 -67.845 -4.290 1.00 21.21 117 SER A C 1
ATOM 3353 O O . SER B 1 118 ? 35.373 -68.159 -5.220 1.00 22.37 117 SER A O 1
ATOM 3356 N N . ARG B 1 119 ? 33.459 -67.262 -4.468 1.00 21.20 118 ARG A N 1
ATOM 3357 C CA . ARG B 1 119 ? 32.936 -66.965 -5.809 1.00 21.31 118 ARG A CA 1
ATOM 3358 C C . ARG B 1 119 ? 32.882 -65.469 -6.176 1.00 21.35 118 ARG A C 1
ATOM 3359 O O . ARG B 1 119 ? 32.411 -65.125 -7.262 1.00 21.43 118 ARG A O 1
ATOM 3367 N N . HIS B 1 120 ? 33.356 -64.600 -5.276 1.00 21.08 119 HIS A N 1
ATOM 3368 C CA . HIS B 1 120 ? 33.356 -63.145 -5.479 1.00 21.61 119 HIS A CA 1
ATOM 3369 C C . HIS B 1 120 ? 31.997 -62.633 -5.865 1.00 22.24 119 HIS A C 1
ATOM 3370 O O . HIS B 1 120 ? 31.879 -61.757 -6.713 1.00 22.36 119 HIS A O 1
ATOM 3377 N N . LEU B 1 121 ? 30.970 -63.184 -5.221 1.00 22.87 120 LEU A N 1
ATOM 3378 C CA . LEU B 1 121 ? 29.568 -62.903 -5.534 1.00 23.99 120 LEU A CA 1
ATOM 3379 C C . LEU B 1 121 ? 29.108 -61.442 -5.367 1.00 24.37 120 LEU A C 1
ATOM 3380 O O . LEU B 1 121 ? 28.514 -60.892 -6.295 1.00 25.48 120 LEU A O 1
ATOM 3385 N N . PRO B 1 122 ? 29.366 -60.814 -4.195 1.00 25.02 121 PRO A N 1
ATOM 3386 C CA . PRO B 1 122 ? 28.932 -59.420 -4.041 1.00 25.21 121 PRO A CA 1
ATOM 3387 C C . PRO B 1 122 ? 29.537 -58.493 -5.090 1.00 24.57 121 PRO A C 1
ATOM 3388 O O . PRO B 1 122 ? 28.854 -57.588 -5.556 1.00 23.79 121 PRO A O 1
ATOM 3392 N N . SER B 1 123 ? 30.795 -58.732 -5.461 1.00 24.16 122 SER A N 1
ATOM 3393 C CA . SER B 1 123 ? 31.488 -57.913 -6.457 1.00 24.40 122 SER A CA 1
ATOM 3394 C C . SER B 1 123 ? 30.888 -58.098 -7.842 1.00 24.28 122 SER A C 1
ATOM 3395 O O . SER B 1 123 ? 30.711 -57.126 -8.583 1.00 23.89 122 SER A O 1
ATOM 3398 N N . TYR B 1 124 ? 30.578 -59.347 -8.188 1.00 23.56 123 TYR A N 1
ATOM 3399 C CA . TYR B 1 124 ? 29.929 -59.647 -9.457 1.00 22.99 123 TYR A CA 1
ATOM 3400 C C . TYR B 1 124 ? 28.558 -58.984 -9.555 1.00 22.31 123 TYR A C 1
ATOM 3401 O O . TYR B 1 124 ? 28.176 -58.503 -10.625 1.00 21.68 123 TYR A O 1
ATOM 3410 N N . ILE B 1 125 ? 27.817 -58.972 -8.446 1.00 23.79 124 ILE A N 1
ATOM 3411 C CA . ILE B 1 125 ? 26.466 -58.371 -8.410 1.00 23.32 124 ILE A CA 1
ATOM 3412 C C . ILE B 1 125 ? 26.541 -56.847 -8.585 1.00 24.26 124 ILE A C 1
ATOM 3413 O O . ILE B 1 125 ? 25.835 -56.269 -9.421 1.00 22.80 124 ILE A O 1
ATOM 3418 N N . GLU B 1 126 ? 27.413 -56.213 -7.807 1.00 25.40 125 GLU A N 1
ATOM 3419 C CA . GLU B 1 126 ? 27.657 -54.780 -7.916 1.00 27.79 125 GLU A CA 1
ATOM 3420 C C . GLU B 1 126 ? 28.003 -54.377 -9.356 1.00 26.56 125 GLU A C 1
ATOM 3421 O O . GLU B 1 126 ? 27.411 -53.451 -9.912 1.00 25.45 125 GLU A O 1
ATOM 3427 N N . GLN B 1 127 ? 28.942 -55.101 -9.960 1.00 26.22 126 GLN A N 1
ATOM 3428 C CA . GLN B 1 127 ? 29.364 -54.840 -11.338 1.00 25.91 126 GLN A CA 1
ATOM 3429 C C . GLN B 1 127 ? 28.250 -55.003 -12.367 1.00 25.21 126 GLN A C 1
ATOM 3430 O O . GLN B 1 127 ? 28.151 -54.210 -13.303 1.00 25.29 126 GLN A O 1
ATOM 3436 N N . LEU B 1 128 ? 27.427 -56.035 -12.188 1.00 25.39 127 LEU A N 1
ATOM 3437 C CA . LEU B 1 128 ? 26.270 -56.284 -13.045 1.00 25.52 127 LEU A CA 1
ATOM 3438 C C . LEU B 1 128 ? 25.310 -55.104 -12.992 1.00 25.53 127 LEU A C 1
ATOM 3439 O O . LEU B 1 128 ? 24.831 -54.642 -14.030 1.00 26.63 127 LEU A O 1
ATOM 3444 N N . HIS B 1 129 ? 25.048 -54.607 -11.784 1.00 25.61 128 HIS A N 1
ATOM 3445 C CA . HIS B 1 129 ? 24.168 -53.452 -11.601 1.00 26.20 128 HIS A CA 1
ATOM 3446 C C . HIS B 1 129 ? 24.719 -52.162 -12.153 1.00 27.11 128 HIS A C 1
ATOM 3447 O O . HIS B 1 129 ? 23.948 -51.266 -12.497 1.00 27.51 128 HIS A O 1
ATOM 3454 N N . ALA B 1 130 ? 26.045 -52.050 -12.256 1.00 26.50 129 ALA A N 1
ATOM 3455 C CA . ALA B 1 130 ? 26.653 -50.875 -12.885 1.00 27.46 129 ALA A CA 1
ATOM 3456 C C . ALA B 1 130 ? 26.767 -51.013 -14.416 1.00 27.72 129 ALA A C 1
ATOM 3457 O O . ALA B 1 130 ? 27.228 -50.094 -15.092 1.00 27.72 129 ALA A O 1
ATOM 3459 N N . GLY B 1 131 ? 26.336 -52.159 -14.949 1.00 27.02 130 GLY A N 1
ATOM 3460 C CA . GLY B 1 131 ? 26.316 -52.399 -16.390 1.00 26.20 130 GLY A CA 1
ATOM 3461 C C . GLY B 1 131 ? 27.552 -53.068 -16.961 1.00 26.37 130 GLY A C 1
ATOM 3462 O O . GLY B 1 131 ? 27.818 -52.952 -18.158 1.00 27.42 130 GLY A O 1
ATOM 3463 N N . HIS B 1 132 ? 28.310 -53.762 -16.111 1.00 26.02 131 HIS A N 1
ATOM 3464 C CA . HIS B 1 132 ? 29.517 -54.479 -16.534 1.00 25.15 131 HIS A CA 1
ATOM 3465 C C . HIS B 1 132 ? 29.316 -55.961 -16.364 1.00 24.98 131 HIS A C 1
ATOM 3466 O O . HIS B 1 132 ? 29.466 -56.493 -15.257 1.00 26.30 131 HIS A O 1
ATOM 3473 N N . TRP B 1 133 ? 28.974 -56.636 -17.460 1.00 22.87 132 TRP A N 1
ATOM 3474 C CA . TRP B 1 133 ? 28.577 -58.043 -17.432 1.00 22.02 132 TRP A CA 1
ATOM 3475 C C . TRP B 1 133 ? 29.688 -58.996 -17.082 1.00 21.41 132 TRP A C 1
ATOM 3476 O O . TRP B 1 133 ? 30.691 -59.100 -17.800 1.00 20.32 132 TRP A O 1
ATOM 3487 N N . GLN B 1 134 ? 29.511 -59.706 -15.967 1.00 21.83 133 GLN A N 1
ATOM 3488 C CA . GLN B 1 134 ? 30.452 -60.737 -15.509 1.00 21.89 133 GLN A CA 1
ATOM 3489 C C . GLN B 1 134 ? 31.843 -60.161 -15.205 1.00 22.18 133 GLN A C 1
ATOM 3490 O O . GLN B 1 134 ? 32.867 -60.689 -15.633 1.00 21.91 133 GLN A O 1
ATOM 3496 N N . GLN B 1 135 ? 31.850 -59.068 -14.455 1.00 22.75 134 GLN A N 1
ATOM 3497 C CA . GLN B 1 135 ? 33.066 -58.481 -13.922 1.00 23.55 134 GLN A CA 1
ATOM 3498 C C . GLN B 1 135 ? 32.911 -58.436 -12.408 1.00 23.60 134 GLN A C 1
ATOM 3499 O O . GLN B 1 135 ? 31.790 -58.471 -11.893 1.00 23.86 134 GLN A O 1
ATOM 3505 N N . ASN B 1 136 ? 34.030 -58.373 -11.694 1.00 24.32 135 ASN A N 1
ATOM 3506 C CA . ASN B 1 136 ? 34.004 -58.396 -10.227 1.00 23.50 135 ASN A CA 1
ATOM 3507 C C . ASN B 1 136 ? 35.048 -57.472 -9.594 1.00 23.48 135 ASN A C 1
ATOM 3508 O O . ASN B 1 136 ? 35.448 -57.675 -8.453 1.00 23.28 135 ASN A O 1
ATOM 3513 N N . GLY B 1 137 ? 35.491 -56.470 -10.345 1.00 23.71 136 GLY A N 1
ATOM 3514 C CA . GLY B 1 137 ? 36.536 -55.565 -9.877 1.00 24.33 136 GLY A CA 1
ATOM 3515 C C . GLY B 1 137 ? 37.930 -56.167 -9.969 1.00 25.58 136 GLY A C 1
ATOM 3516 O O . GLY B 1 137 ? 38.832 -55.770 -9.228 1.00 26.68 136 GLY A O 1
ATOM 3517 N N . GLY B 1 138 ? 38.114 -57.129 -10.871 1.00 25.39 137 GLY A N 1
ATOM 3518 C CA . GLY B 1 138 ? 39.439 -57.709 -11.110 1.00 25.48 137 GLY A CA 1
ATOM 3519 C C . GLY B 1 138 ? 39.858 -58.765 -10.098 1.00 25.68 137 GLY A C 1
ATOM 3520 O O . GLY B 1 138 ? 41.053 -58.980 -9.866 1.00 24.91 137 GLY A O 1
ATOM 3521 N N . LEU B 1 139 ? 38.878 -59.432 -9.492 1.00 25.24 138 LEU A N 1
ATOM 3522 C CA . LEU B 1 139 ? 39.173 -60.489 -8.532 1.00 25.35 138 LEU A CA 1
ATOM 3523 C C . LEU B 1 139 ? 39.392 -61.845 -9.211 1.00 25.32 138 LEU A C 1
ATOM 3524 O O . LEU B 1 139 ? 39.847 -62.794 -8.577 1.00 26.45 138 LEU A O 1
ATOM 3529 N N . GLY B 1 140 ? 39.066 -61.931 -10.497 1.00 25.92 139 GLY A N 1
ATOM 3530 C CA . GLY B 1 140 ? 39.326 -63.136 -11.289 1.00 25.87 139 GLY A CA 1
ATOM 3531 C C . GLY B 1 140 ? 38.260 -64.201 -11.118 1.00 27.53 139 GLY A C 1
ATOM 3532 O O . GLY B 1 140 ? 37.149 -63.910 -10.656 1.00 27.43 139 GLY A O 1
ATOM 3533 N N . LEU B 1 141 ? 38.590 -65.431 -11.513 1.00 26.85 140 LEU A N 1
ATOM 3534 C CA . LEU B 1 141 ? 37.649 -66.550 -11.422 1.00 27.32 140 LEU A CA 1
ATOM 3535 C C . LEU B 1 141 ? 37.479 -66.963 -9.979 1.00 27.26 140 LEU A C 1
ATOM 3536 O O . LEU B 1 141 ? 38.439 -66.934 -9.206 1.00 27.17 140 LEU A O 1
ATOM 3541 N N . GLY B 1 142 ? 36.258 -67.345 -9.618 1.00 26.06 141 GLY A N 1
ATOM 3542 C CA . GLY B 1 142 ? 36.020 -67.954 -8.317 1.00 26.46 141 GLY A CA 1
ATOM 3543 C C . GLY B 1 142 ? 36.542 -69.381 -8.271 1.00 26.56 141 GLY A C 1
ATOM 3544 O O . GLY B 1 142 ? 37.090 -69.887 -9.253 1.00 25.20 141 GLY A O 1
ATOM 3545 N N . ARG B 1 143 ? 36.371 -70.034 -7.128 1.00 26.18 142 ARG A N 1
ATOM 3546 C CA . ARG B 1 143 ? 36.760 -71.428 -7.006 1.00 27.22 142 ARG A CA 1
ATOM 3547 C C . ARG B 1 143 ? 35.713 -72.223 -6.231 1.00 26.83 142 ARG A C 1
ATOM 3548 O O . ARG B 1 143 ? 34.977 -71.666 -5.415 1.00 26.40 142 ARG A O 1
ATOM 3556 N N . THR B 1 144 ? 35.658 -73.522 -6.501 1.00 26.13 143 THR A N 1
ATOM 3557 C CA . THR B 1 144 ? 34.789 -74.433 -5.759 1.00 27.01 143 THR A CA 1
ATOM 3558 C C . THR B 1 144 ? 35.425 -74.865 -4.453 1.00 26.47 143 THR A C 1
ATOM 3559 O O . THR B 1 144 ? 36.652 -74.873 -4.312 1.00 26.86 143 THR A O 1
ATOM 3563 N N . LEU B 1 145 ? 34.580 -75.251 -3.506 1.00 26.40 144 LEU A N 1
ATOM 3564 C CA . LEU B 1 145 ? 35.045 -75.732 -2.215 1.00 25.98 144 LEU A CA 1
ATOM 3565 C C . LEU B 1 145 ? 35.354 -77.222 -2.226 1.00 26.89 144 LEU A C 1
ATOM 3566 O O . LEU B 1 145 ? 36.185 -77.692 -1.442 1.00 26.97 144 LEU A O 1
ATOM 3571 N N . SER B 1 146 ? 34.681 -77.953 -3.115 1.00 27.57 145 SER A N 1
ATOM 3572 C CA . SER B 1 146 ? 34.814 -79.408 -3.221 1.00 27.93 145 SER A CA 1
ATOM 3573 C C . SER B 1 146 ? 36.275 -79.834 -3.338 1.00 28.45 145 SER A C 1
ATOM 3574 O O . SER B 1 146 ? 36.996 -79.349 -4.208 1.00 27.86 145 SER A O 1
ATOM 3577 N N . GLY B 1 147 ? 36.713 -80.715 -2.440 1.00 29.21 146 GLY A N 1
ATOM 3578 C CA . GLY B 1 147 ? 38.083 -81.241 -2.480 1.00 30.38 146 GLY A CA 1
ATOM 3579 C C . GLY B 1 147 ? 39.150 -80.361 -1.839 1.00 31.12 146 GLY A C 1
ATOM 3580 O O . GLY B 1 147 ? 40.301 -80.777 -1.703 1.00 31.55 146 GLY A O 1
ATOM 3581 N N . ARG B 1 148 ? 38.775 -79.141 -1.461 1.00 30.37 147 ARG A N 1
ATOM 3582 C CA . ARG B 1 148 ? 39.652 -78.245 -0.711 1.00 30.31 147 ARG A CA 1
ATOM 3583 C C . ARG B 1 148 ? 39.500 -78.545 0.774 1.00 29.32 147 ARG A C 1
ATOM 3584 O O . ARG B 1 148 ? 38.394 -78.829 1.234 1.00 28.50 147 ARG A O 1
ATOM 3592 N N . THR B 1 149 ? 40.607 -78.494 1.515 1.00 28.68 148 THR A N 1
ATOM 3593 C CA . THR B 1 149 ? 40.585 -78.787 2.951 1.00 27.61 148 THR A CA 1
ATOM 3594 C C . THR B 1 149 ? 39.999 -77.636 3.761 1.00 26.27 148 THR A C 1
ATOM 3595 O O . THR B 1 149 ? 40.481 -76.506 3.698 1.00 26.33 148 THR A O 1
ATOM 3599 N N . LEU B 1 150 ? 38.943 -77.936 4.510 1.00 25.77 149 LEU A N 1
ATOM 3600 C CA . LEU B 1 150 ? 38.364 -76.979 5.445 1.00 24.76 149 LEU A CA 1
ATOM 3601 C C . LEU B 1 150 ? 39.026 -77.132 6.812 1.00 24.74 149 LEU A C 1
ATOM 3602 O O . LEU B 1 150 ? 38.913 -78.179 7.456 1.00 24.22 149 LEU A O 1
ATOM 3607 N N . GLY B 1 151 ? 39.736 -76.089 7.230 1.00 25.13 150 GLY A N 1
ATOM 3608 C CA . GLY B 1 151 ? 40.379 -76.060 8.535 1.00 26.39 150 GLY A CA 1
ATOM 3609 C C . GLY B 1 151 ? 39.529 -75.320 9.550 1.00 27.15 150 GLY A C 1
ATOM 3610 O O . GLY B 1 151 ? 39.167 -74.160 9.335 1.00 27.99 150 GLY A O 1
ATOM 3611 N N . ILE B 1 152 ? 39.210 -75.996 10.651 1.00 27.30 151 ILE A N 1
ATOM 3612 C CA . ILE B 1 152 ? 38.386 -75.423 11.717 1.00 28.82 151 ILE A CA 1
ATOM 3613 C C . ILE B 1 152 ? 39.142 -75.358 13.048 1.00 30.16 151 ILE A C 1
ATOM 3614 O O . ILE B 1 152 ? 39.651 -76.377 13.541 1.00 28.67 151 ILE A O 1
ATOM 3619 N N . TRP B 1 153 ? 39.226 -74.150 13.611 1.00 29.84 152 TRP A N 1
ATOM 3620 C CA . TRP B 1 153 ? 39.777 -73.958 14.948 1.00 30.67 152 TRP A CA 1
ATOM 3621 C C . TRP B 1 153 ? 38.656 -73.669 15.912 1.00 30.40 152 TRP A C 1
ATOM 3622 O O . TRP B 1 153 ? 38.063 -72.587 15.887 1.00 30.27 152 TRP A O 1
ATOM 3633 N N . GLY B 1 154 ? 38.363 -74.656 16.759 1.00 31.82 153 GLY A N 1
ATOM 3634 C CA . GLY B 1 154 ? 37.250 -74.624 17.710 1.00 31.61 153 GLY A CA 1
ATOM 3635 C C . GLY B 1 154 ? 36.125 -75.525 17.228 1.00 32.23 153 GLY A C 1
ATOM 3636 O O . GLY B 1 154 ? 35.449 -75.207 16.247 1.00 33.37 153 GLY A O 1
ATOM 3637 N N . LEU B 1 155 ? 35.929 -76.661 17.890 1.00 31.18 154 LEU A N 1
ATOM 3638 C CA . LEU B 1 155 ? 34.866 -77.574 17.481 1.00 32.10 154 LEU A CA 1
ATOM 3639 C C . LEU B 1 155 ? 33.682 -77.568 18.453 1.00 31.66 154 LEU A C 1
ATOM 3640 O O . LEU B 1 155 ? 33.217 -78.616 18.891 1.00 33.04 154 LEU A O 1
ATOM 3645 N N . GLY B 1 156 ? 33.194 -76.373 18.770 1.00 31.49 155 GLY A N 1
ATOM 3646 C CA . GLY B 1 156 ? 31.955 -76.216 19.534 1.00 31.35 155 GLY A CA 1
ATOM 3647 C C . GLY B 1 156 ? 30.734 -76.321 18.630 1.00 31.44 155 GLY A C 1
ATOM 3648 O O . GLY B 1 156 ? 30.816 -76.830 17.512 1.00 30.96 155 GLY A O 1
ATOM 3649 N N . LYS B 1 157 ? 29.601 -75.819 19.106 1.00 32.39 156 LYS A N 1
ATOM 3650 C CA . LYS B 1 157 ? 28.328 -75.965 18.393 1.00 32.21 156 LYS A CA 1
ATOM 3651 C C . LYS B 1 157 ? 28.328 -75.388 16.976 1.00 31.14 156 LYS A C 1
ATOM 3652 O O . LYS B 1 157 ? 27.737 -75.979 16.070 1.00 31.35 156 LYS A O 1
ATOM 3658 N N . ILE B 1 158 ? 28.981 -74.244 16.785 1.00 29.25 157 ILE A N 1
ATOM 3659 C CA . ILE B 1 158 ? 29.060 -73.637 15.457 1.00 28.64 157 ILE A CA 1
ATOM 3660 C C . ILE B 1 158 ? 30.061 -74.391 14.590 1.00 28.45 157 ILE A C 1
ATOM 3661 O O . ILE B 1 158 ? 29.724 -74.801 13.477 1.00 29.40 157 ILE A O 1
ATOM 3666 N N . GLY B 1 159 ? 31.276 -74.576 15.110 1.00 28.12 158 GLY A N 1
ATOM 3667 C CA . GLY B 1 159 ? 32.350 -75.300 14.411 1.00 28.28 158 GLY A CA 1
ATOM 3668 C C . GLY B 1 159 ? 31.922 -76.656 13.875 1.00 28.40 158 GLY A C 1
ATOM 3669 O O . GLY B 1 159 ? 32.311 -77.045 12.770 1.00 28.54 158 GLY A O 1
ATOM 3670 N N . GLN B 1 160 ? 31.107 -77.363 14.655 1.00 28.05 159 GLN A N 1
ATOM 3671 C CA . GLN B 1 160 ? 30.601 -78.684 14.278 1.00 28.40 159 GLN A CA 1
ATOM 3672 C C . GLN B 1 160 ? 29.647 -78.632 13.091 1.00 28.14 159 GLN A C 1
ATOM 3673 O O . GLN B 1 160 ? 29.700 -79.491 12.210 1.00 28.82 159 GLN A O 1
ATOM 3679 N N . ARG B 1 161 ? 28.782 -77.622 13.072 1.00 27.46 160 ARG A N 1
ATOM 3680 C CA . ARG B 1 161 ? 27.866 -77.417 11.955 1.00 27.45 160 ARG A CA 1
ATOM 3681 C C . ARG B 1 161 ? 28.639 -77.030 10.698 1.00 26.07 160 ARG A C 1
ATOM 3682 O O . ARG B 1 161 ? 28.347 -77.522 9.608 1.00 26.37 160 ARG A O 1
ATOM 3690 N N . ILE B 1 162 ? 29.623 -76.148 10.858 1.00 25.50 161 ILE A N 1
ATOM 3691 C CA . ILE B 1 162 ? 30.518 -75.750 9.760 1.00 25.58 161 ILE A CA 1
ATOM 3692 C C . ILE B 1 162 ? 31.236 -76.968 9.167 1.00 24.82 161 ILE A C 1
ATOM 3693 O O . ILE B 1 162 ? 31.411 -77.068 7.949 1.00 24.65 161 ILE A O 1
ATOM 3698 N N . ALA B 1 163 ? 31.627 -77.901 10.031 1.00 24.16 162 ALA A N 1
ATOM 3699 C CA . ALA B 1 163 ? 32.262 -79.144 9.592 1.00 25.26 162 ALA A CA 1
ATOM 3700 C C . ALA B 1 163 ? 31.293 -80.018 8.796 1.00 25.45 162 ALA A C 1
ATOM 3701 O O . ALA B 1 163 ? 31.673 -80.617 7.792 1.00 24.70 162 ALA A O 1
ATOM 3703 N N . GLN B 1 164 ? 30.039 -80.077 9.245 1.00 25.65 163 GLN A N 1
ATOM 3704 C CA . GLN B 1 164 ? 29.014 -80.832 8.535 1.00 25.34 163 GLN A CA 1
ATOM 3705 C C . GLN B 1 164 ? 28.769 -80.250 7.146 1.00 24.85 163 GLN A C 1
ATOM 3706 O O . GLN B 1 164 ? 28.617 -80.997 6.178 1.00 24.75 163 GLN A O 1
ATOM 3712 N N . PHE B 1 165 ? 28.724 -78.919 7.057 1.00 24.41 164 PHE A N 1
ATOM 3713 C CA . PHE B 1 165 ? 28.587 -78.228 5.771 1.00 23.78 164 PHE A CA 1
ATOM 3714 C C . PHE B 1 165 ? 29.774 -78.600 4.880 1.00 23.96 164 PHE A C 1
ATOM 3715 O O . PHE B 1 165 ? 29.591 -79.069 3.752 1.00 24.16 164 PHE A O 1
ATOM 3723 N N . GLY B 1 166 ? 30.983 -78.431 5.415 1.00 23.04 165 GLY A N 1
ATOM 3724 C CA . GLY B 1 166 ? 32.211 -78.745 4.694 1.00 23.19 165 GLY A CA 1
ATOM 3725 C C . GLY B 1 166 ? 32.208 -80.159 4.155 1.00 23.65 165 GLY A C 1
ATOM 3726 O O . GLY B 1 166 ? 32.460 -80.376 2.979 1.00 22.84 165 GLY A O 1
ATOM 3727 N N . HIS B 1 167 ? 31.900 -81.126 5.016 1.00 25.32 166 HIS A N 1
ATOM 3728 C CA . HIS B 1 167 ? 31.882 -82.527 4.596 1.00 25.80 166 HIS A CA 1
ATOM 3729 C C . HIS B 1 167 ? 30.962 -82.745 3.421 1.00 25.25 166 HIS A C 1
ATOM 3730 O O . HIS B 1 167 ? 31.344 -83.383 2.442 1.00 25.66 166 HIS A O 1
ATOM 3737 N N . VAL B 1 168 ? 29.748 -82.204 3.512 1.00 25.06 167 VAL A N 1
ATOM 3738 C CA . VAL B 1 168 ? 28.744 -82.376 2.469 1.00 24.67 167 VAL A CA 1
ATOM 3739 C C . VAL B 1 168 ? 29.120 -81.646 1.179 1.00 24.81 167 VAL A C 1
ATOM 3740 O O . VAL B 1 168 ? 28.742 -82.078 0.094 1.00 25.75 167 VAL A O 1
ATOM 3744 N N . PHE B 1 169 ? 29.864 -80.547 1.294 1.00 24.06 168 PHE A N 1
ATOM 3745 C CA . PHE B 1 169 ? 30.397 -79.886 0.111 1.00 24.86 168 PHE A CA 1
ATOM 3746 C C . PHE B 1 169 ? 31.647 -80.589 -0.431 1.00 26.22 168 PHE A C 1
ATOM 3747 O O . PHE B 1 169 ? 32.304 -80.062 -1.323 1.00 25.06 168 PHE A O 1
ATOM 3755 N N . GLY B 1 170 ? 31.964 -81.771 0.113 1.00 27.10 169 GLY A N 1
ATOM 3756 C CA . GLY B 1 170 ? 33.102 -82.577 -0.346 1.00 27.66 169 GLY A CA 1
ATOM 3757 C C . GLY B 1 170 ? 34.457 -82.066 0.113 1.00 28.68 169 GLY A C 1
ATOM 3758 O O . GLY B 1 170 ? 35.459 -82.233 -0.588 1.00 29.45 169 GLY A O 1
ATOM 3759 N N . MET B 1 171 ? 34.488 -81.448 1.294 1.00 28.60 170 MET A N 1
ATOM 3760 C CA . MET B 1 171 ? 35.721 -80.900 1.863 1.00 28.03 170 MET A CA 1
ATOM 3761 C C . MET B 1 171 ? 36.264 -81.819 2.952 1.00 27.82 170 MET A C 1
ATOM 3762 O O . MET B 1 171 ? 35.543 -82.130 3.912 1.00 27.52 170 MET A O 1
ATOM 3767 N N . PRO B 1 172 ? 37.537 -82.252 2.813 1.00 27.13 171 PRO A N 1
ATOM 3768 C CA . PRO B 1 172 ? 38.243 -82.853 3.942 1.00 27.54 171 PRO A CA 1
ATOM 3769 C C . PRO B 1 172 ? 38.255 -81.880 5.122 1.00 27.61 171 PRO A C 1
ATOM 3770 O O . PRO B 1 172 ? 38.500 -80.684 4.933 1.00 27.43 171 PRO A O 1
ATOM 3774 N N . ILE B 1 173 ? 37.976 -82.394 6.318 1.00 27.10 172 ILE A N 1
ATOM 3775 C CA . ILE B 1 173 ? 37.912 -81.572 7.524 1.00 27.98 172 ILE A CA 1
ATOM 3776 C C . ILE B 1 173 ? 39.162 -81.796 8.381 1.00 28.58 172 ILE A C 1
ATOM 3777 O O . ILE B 1 173 ? 39.458 -82.929 8.770 1.00 29.23 172 ILE A O 1
ATOM 3782 N N . LEU B 1 174 ? 39.889 -80.716 8.657 1.00 28.47 173 LEU A N 1
ATOM 3783 C CA . LEU B 1 174 ? 41.066 -80.772 9.514 1.00 30.52 173 LEU A CA 1
ATOM 3784 C C . LEU B 1 174 ? 40.904 -79.789 10.664 1.00 31.33 173 LEU A C 1
ATOM 3785 O O . LEU B 1 174 ? 40.737 -78.587 10.439 1.00 30.78 173 LEU A O 1
ATOM 3790 N N . VAL B 1 175 ? 40.971 -80.306 11.890 1.00 33.01 174 VAL A N 1
ATOM 3791 C CA . VAL B 1 175 ? 40.693 -79.517 13.092 1.00 34.26 174 VAL A CA 1
ATOM 3792 C C . VAL B 1 175 ? 41.944 -79.232 13.922 1.00 36.05 174 VAL A C 1
ATOM 3793 O O . VAL B 1 175 ? 42.812 -80.092 14.074 1.00 37.89 174 VAL A O 1
ATOM 3797 N N . TRP B 1 176 ? 42.010 -78.017 14.461 1.00 38.27 175 TRP A N 1
ATOM 3798 C CA . TRP B 1 176 ? 43.017 -77.629 15.445 1.00 39.15 175 TRP A CA 1
ATOM 3799 C C . TRP B 1 176 ? 42.372 -77.041 16.679 1.00 40.49 175 TRP A C 1
ATOM 3800 O O . TRP B 1 176 ? 41.213 -76.619 16.647 1.00 41.91 175 TRP A O 1
ATOM 3811 N N . GLY B 1 177 ? 43.117 -77.022 17.781 1.00 41.70 176 GLY A N 1
ATOM 3812 C CA . GLY B 1 177 ? 42.632 -76.494 19.0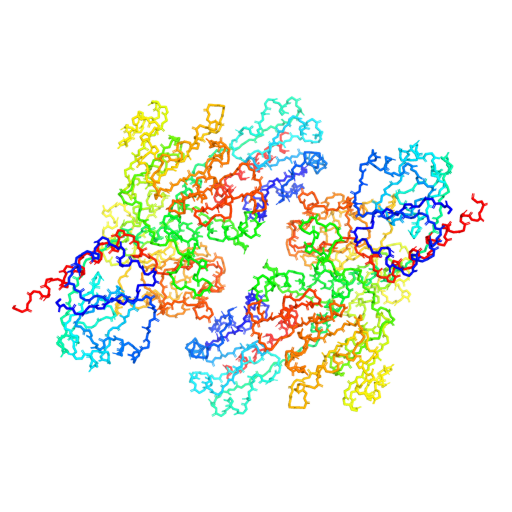53 1.00 43.43 176 GLY A CA 1
ATOM 3813 C C . GLY B 1 177 ? 43.186 -77.296 20.213 1.00 45.86 176 GLY A C 1
ATOM 3814 O O . GLY B 1 177 ? 44.306 -77.815 20.143 1.00 47.25 176 GLY A O 1
ATOM 3815 N N . SER B 1 178 ? 42.398 -77.402 21.279 1.00 46.66 177 SER A N 1
ATOM 3816 C CA . SER B 1 178 ? 42.760 -78.215 22.442 1.00 48.35 177 SER A CA 1
ATOM 3817 C C . SER B 1 178 ? 42.690 -79.702 22.106 1.00 48.73 177 SER A C 1
ATOM 3818 O O . SER B 1 178 ? 42.119 -80.085 21.079 1.00 47.17 177 SER A O 1
ATOM 3821 N N . GLU B 1 179 ? 43.258 -80.538 22.977 1.00 49.99 178 GLU A N 1
ATOM 3822 C CA . GLU B 1 179 ? 43.169 -81.991 22.812 1.00 51.07 178 GLU A CA 1
ATOM 3823 C C . GLU B 1 179 ? 41.711 -82.445 22.845 1.00 50.44 178 GLU A C 1
ATOM 3824 O O . GLU B 1 179 ? 41.343 -83.410 22.178 1.00 49.81 178 GLU A O 1
ATOM 3830 N N . ALA B 1 180 ? 40.888 -81.719 23.602 1.00 49.86 179 ALA A N 1
ATOM 3831 C CA . ALA B 1 180 ? 39.450 -81.961 23.683 1.00 47.94 179 ALA A CA 1
ATOM 3832 C C . ALA B 1 180 ? 38.773 -81.819 22.322 1.00 47.93 179 ALA A C 1
ATOM 3833 O O . ALA B 1 180 ? 38.040 -82.713 21.893 1.00 49.04 179 ALA A O 1
ATOM 3835 N N . SER B 1 181 ? 39.024 -80.696 21.652 1.00 46.25 180 SER A N 1
ATOM 3836 C CA . SER B 1 181 ? 38.475 -80.430 20.323 1.00 45.75 180 SER A CA 1
ATOM 3837 C C . SER B 1 181 ? 38.959 -81.446 19.285 1.00 43.72 180 SER A C 1
ATOM 3838 O O . SER B 1 181 ? 38.192 -81.863 18.418 1.00 43.78 180 SER A O 1
ATOM 3841 N N . ARG B 1 182 ? 40.227 -81.839 19.385 1.00 42.11 181 ARG A N 1
ATOM 3842 C CA . ARG B 1 182 ? 40.817 -82.775 18.428 1.00 42.06 181 ARG A CA 1
ATOM 3843 C C . ARG B 1 182 ? 40.352 -84.214 18.624 1.00 42.46 181 ARG A C 1
ATOM 3844 O O . ARG B 1 182 ? 40.201 -84.943 17.644 1.00 43.09 181 ARG A O 1
ATOM 3852 N N . GLN B 1 183 ? 40.114 -84.615 19.875 1.00 42.86 182 GLN A N 1
ATOM 3853 C CA . GLN B 1 183 ? 39.525 -85.928 20.165 1.00 43.23 182 GLN A CA 1
ATOM 3854 C C . GLN B 1 183 ? 38.158 -86.036 19.516 1.00 42.50 182 GLN A C 1
ATOM 3855 O O . GLN B 1 183 ? 37.854 -87.033 18.854 1.00 40.49 182 GLN A O 1
ATOM 3861 N N . LYS B 1 184 ? 37.346 -84.996 19.732 1.00 42.34 183 LYS A N 1
ATOM 3862 C CA . LYS B 1 184 ? 36.003 -84.878 19.17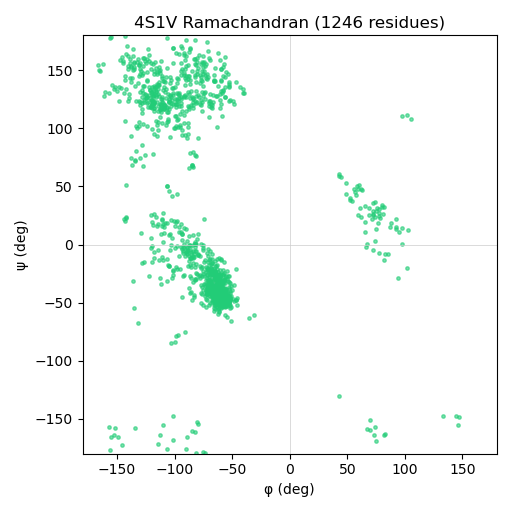4 1.00 40.90 183 LYS A CA 1
ATOM 3863 C C . LYS B 1 184 ? 36.069 -84.958 17.657 1.00 37.22 183 LYS A C 1
ATOM 3864 O O . LYS B 1 184 ? 35.302 -85.693 17.042 1.00 36.18 183 LYS A O 1
ATOM 3870 N N . ALA B 1 185 ? 37.003 -84.215 17.067 1.00 35.76 184 ALA A N 1
ATOM 3871 C CA . ALA B 1 185 ? 37.231 -84.248 15.623 1.00 34.80 184 ALA A CA 1
ATOM 3872 C C . ALA B 1 185 ? 37.394 -85.679 15.108 1.00 34.59 184 ALA A C 1
ATOM 3873 O O . ALA B 1 185 ? 36.682 -86.107 14.194 1.00 33.99 184 ALA A O 1
ATOM 3875 N N . LEU B 1 186 ? 38.317 -86.422 15.710 1.00 34.44 185 LEU A N 1
ATOM 3876 C CA . LEU B 1 186 ? 38.614 -87.777 15.244 1.00 33.49 185 LEU A CA 1
ATOM 3877 C C . LEU B 1 186 ? 37.441 -88.695 15.501 1.00 32.77 185 LEU A C 1
ATOM 3878 O O . LEU B 1 186 ? 37.145 -89.564 14.691 1.00 31.80 185 LEU A O 1
ATOM 3883 N N . GLU B 1 187 ? 36.767 -88.478 16.626 1.00 34.83 186 GLU A N 1
ATOM 3884 C CA . GLU B 1 187 ? 35.578 -89.241 16.994 1.00 39.35 186 GLU A CA 1
ATOM 3885 C C . GLU B 1 187 ? 34.424 -89.030 16.012 1.00 40.31 186 GLU A C 1
ATOM 3886 O O . GLU B 1 187 ? 33.640 -89.951 15.752 1.00 42.42 186 GLU A O 1
ATOM 3892 N N . LEU B 1 188 ? 34.329 -87.820 15.465 1.00 39.40 187 LEU A N 1
ATOM 3893 C CA . LEU B 1 188 ? 33.301 -87.501 14.475 1.00 39.31 187 LEU A CA 1
ATOM 3894 C C . LEU B 1 188 ? 33.698 -87.981 13.081 1.00 39.75 187 LEU A C 1
ATOM 3895 O O . LEU B 1 188 ? 32.910 -87.895 12.140 1.00 39.75 187 LEU A O 1
ATOM 3900 N N . GLY B 1 189 ? 34.924 -88.491 12.958 1.00 40.53 188 GLY A N 1
ATOM 3901 C CA . GLY B 1 189 ? 35.411 -89.024 11.692 1.00 39.45 188 GLY A CA 1
ATOM 3902 C C . GLY B 1 189 ? 36.208 -88.016 10.887 1.00 39.68 188 GLY A C 1
ATOM 3903 O O . GLY B 1 189 ? 36.513 -88.250 9.716 1.00 40.68 188 GLY A O 1
ATOM 3904 N N . TYR B 1 190 ? 36.547 -86.893 11.512 1.00 38.32 189 TYR A N 1
ATOM 3905 C CA . TYR B 1 190 ? 37.366 -85.872 10.862 1.00 38.04 189 TYR A CA 1
ATOM 3906 C C . TYR B 1 190 ? 38.841 -86.136 11.136 1.00 38.94 189 TYR A C 1
ATOM 3907 O O . TYR B 1 190 ? 39.191 -87.149 11.746 1.00 39.59 189 TYR A O 1
ATOM 3916 N N . GLN B 1 191 ? 39.702 -85.236 10.675 1.00 39.09 190 GLN A N 1
ATOM 3917 C CA . GLN B 1 191 ? 41.129 -85.341 10.953 1.00 40.51 190 GLN A CA 1
ATOM 3918 C C . GLN B 1 191 ? 41.577 -84.211 11.870 1.00 39.59 190 GLN A C 1
ATOM 3919 O O . GLN B 1 191 ? 40.919 -83.171 11.959 1.00 38.45 190 GLN A O 1
ATOM 3925 N N . ALA B 1 192 ? 42.692 -84.432 12.561 1.00 39.40 191 ALA A N 1
ATOM 3926 C CA . ALA B 1 192 ? 43.245 -83.440 13.477 1.00 40.46 191 ALA A CA 1
ATOM 3927 C C . ALA B 1 192 ? 44.666 -83.070 13.088 1.00 39.73 191 ALA A C 1
ATOM 3928 O O . ALA B 1 192 ? 45.475 -83.940 12.757 1.00 41.55 191 ALA A O 1
ATOM 3930 N N . ALA B 1 193 ? 44.959 -81.774 13.114 1.00 39.25 192 ALA A N 1
ATOM 3931 C CA . ALA B 1 193 ? 46.311 -81.296 12.869 1.00 40.55 192 ALA A CA 1
ATOM 3932 C C . ALA B 1 193 ? 47.227 -81.773 13.989 1.00 41.32 192 ALA A C 1
ATOM 3933 O O . ALA B 1 193 ? 46.822 -81.824 15.158 1.00 39.66 192 ALA A O 1
ATOM 3935 N N . ALA B 1 194 ? 48.449 -82.156 13.620 1.00 43.46 193 ALA A N 1
ATOM 3936 C CA . ALA B 1 194 ? 49.430 -82.648 14.591 1.00 43.80 193 ALA A CA 1
ATOM 3937 C C . ALA B 1 194 ? 49.956 -81.492 15.433 1.00 42.78 193 ALA A C 1
ATOM 3938 O O . ALA B 1 194 ? 50.113 -81.620 16.646 1.00 43.66 193 ALA A O 1
ATOM 3940 N N . ASP B 1 195 ? 50.227 -80.371 14.771 1.00 43.81 194 ASP A N 1
ATOM 3941 C CA . ASP B 1 195 ? 50.575 -79.121 15.438 1.00 43.56 194 ASP A CA 1
ATOM 3942 C C . ASP B 1 195 ? 49.941 -77.946 14.702 1.00 42.34 194 ASP A C 1
ATOM 3943 O O . ASP B 1 195 ? 49.394 -78.114 13.604 1.00 41.55 194 ASP A O 1
ATOM 3948 N N . LYS B 1 196 ? 50.025 -76.766 15.311 1.00 40.50 195 LYS A N 1
ATOM 3949 C CA . LYS B 1 196 ? 49.432 -75.547 14.768 1.00 39.97 195 LYS A CA 1
ATOM 3950 C C . LYS B 1 196 ? 49.974 -75.192 13.387 1.00 40.57 195 LYS A C 1
ATOM 3951 O O . LYS B 1 196 ? 49.235 -74.667 12.538 1.00 39.04 195 LYS A O 1
ATOM 3957 N N . ALA B 1 197 ? 51.261 -75.474 13.180 1.00 39.66 196 ALA A N 1
ATOM 3958 C CA . ALA B 1 197 ? 51.958 -75.163 11.933 1.00 39.86 196 ALA A CA 1
ATOM 3959 C C . ALA B 1 197 ? 51.400 -75.930 10.733 1.00 39.74 196 ALA A C 1
ATOM 3960 O O . ALA B 1 197 ? 51.246 -75.365 9.654 1.00 40.36 196 ALA A O 1
ATOM 3962 N N . GLU B 1 198 ? 51.107 -77.216 10.926 1.00 41.36 197 GLU A N 1
ATOM 3963 C CA . GLU B 1 198 ? 50.507 -78.043 9.879 1.00 41.75 197 GLU A CA 1
ATOM 3964 C C . GLU B 1 198 ? 49.106 -77.527 9.515 1.00 40.94 197 GLU A C 1
ATOM 3965 O O . GLU B 1 198 ? 48.753 -77.449 8.333 1.00 39.85 197 GLU A O 1
ATOM 3971 N N . PHE B 1 199 ? 48.333 -77.159 10.540 1.00 38.58 198 PHE A N 1
ATOM 3972 C CA . PHE B 1 199 ? 46.980 -76.618 10.372 1.00 36.43 198 PHE A CA 1
ATOM 3973 C C . PHE B 1 199 ? 46.932 -75.417 9.426 1.00 36.57 198 PHE A C 1
ATOM 3974 O O . PHE B 1 199 ? 46.132 -75.398 8.488 1.00 35.42 198 PHE A O 1
ATOM 3982 N N . PHE B 1 200 ? 47.785 -74.424 9.673 1.00 37.52 199 PHE A N 1
ATOM 3983 C CA . PHE B 1 200 ? 47.839 -73.225 8.832 1.00 38.41 199 PHE A CA 1
ATOM 3984 C C . PHE B 1 200 ? 48.422 -73.473 7.437 1.00 39.88 199 PHE A C 1
ATOM 3985 O O . PHE B 1 200 ? 48.065 -72.783 6.482 1.00 42.80 199 PHE A O 1
ATOM 3993 N N . ALA B 1 201 ? 49.300 -74.465 7.319 1.00 40.32 200 ALA A N 1
ATOM 3994 C CA . ALA B 1 201 ? 49.920 -74.788 6.036 1.00 40.34 200 ALA A CA 1
ATOM 3995 C C . ALA B 1 201 ? 48.976 -75.545 5.096 1.00 39.52 200 ALA A C 1
ATOM 3996 O O . ALA B 1 201 ? 48.985 -75.323 3.888 1.00 39.43 200 ALA A O 1
ATOM 3998 N N . LYS B 1 202 ? 48.150 -76.420 5.662 1.00 39.67 201 LYS A N 1
ATOM 3999 C CA . LYS B 1 202 ? 47.336 -77.346 4.875 1.00 39.57 201 LYS A CA 1
ATOM 4000 C C . LYS B 1 202 ? 45.934 -76.834 4.517 1.00 38.75 201 LYS A C 1
ATOM 4001 O O . LYS B 1 202 ? 45.363 -77.246 3.506 1.00 39.03 201 LYS A O 1
ATOM 4007 N N . ALA B 1 203 ? 45.390 -75.939 5.333 1.00 36.83 202 ALA A N 1
ATOM 4008 C CA . ALA B 1 203 ? 44.016 -75.469 5.148 1.00 35.24 202 ALA A CA 1
ATOM 4009 C C . ALA B 1 203 ? 43.863 -74.603 3.899 1.00 32.89 202 ALA A C 1
ATOM 4010 O O . ALA B 1 203 ? 44.641 -73.673 3.682 1.00 34.78 202 ALA A O 1
ATOM 4012 N N . ASP B 1 204 ? 42.874 -74.925 3.071 1.00 28.96 203 ASP A N 1
ATOM 4013 C CA . ASP B 1 204 ? 42.563 -74.083 1.920 1.00 28.89 203 ASP A CA 1
ATOM 4014 C C . ASP B 1 204 ? 41.620 -72.987 2.365 1.00 27.45 203 ASP A C 1
ATOM 4015 O O . ASP B 1 204 ? 41.748 -71.847 1.951 1.00 27.81 203 ASP A O 1
ATOM 4020 N N . VAL B 1 205 ? 40.663 -73.364 3.206 1.00 27.62 204 VAL A N 1
ATOM 4021 C CA . VAL B 1 205 ? 39.774 -72.413 3.852 1.00 27.51 204 VAL A CA 1
ATOM 4022 C C . VAL B 1 205 ? 39.980 -72.617 5.337 1.00 26.94 204 VAL A C 1
ATOM 4023 O O . VAL B 1 205 ? 39.884 -73.738 5.828 1.00 27.53 204 VAL A O 1
ATOM 4027 N N . LEU B 1 206 ? 40.293 -71.540 6.045 1.00 27.10 205 LEU A N 1
ATOM 4028 C CA . LEU B 1 206 ? 40.565 -71.643 7.469 1.00 27.59 205 LEU A CA 1
ATOM 4029 C C . LEU B 1 206 ? 39.615 -70.762 8.269 1.00 27.16 205 LEU A C 1
ATOM 4030 O O . LEU B 1 206 ? 39.617 -69.545 8.121 1.00 26.83 205 LEU A O 1
ATOM 4035 N N . SER B 1 207 ? 38.819 -71.401 9.126 1.00 27.10 206 SER A N 1
ATOM 4036 C CA . SER B 1 207 ? 37.714 -70.737 9.812 1.00 26.85 206 SER A CA 1
ATOM 4037 C C . SER B 1 207 ? 37.826 -70.828 11.332 1.00 26.08 206 SER A C 1
ATOM 4038 O O . SER B 1 207 ? 38.001 -71.911 11.885 1.00 25.27 206 SER A O 1
ATOM 4041 N N . LEU B 1 208 ? 37.718 -69.681 11.999 1.00 26.80 207 LEU A N 1
ATOM 4042 C CA . LEU B 1 208 ? 37.847 -69.609 13.459 1.00 27.72 207 LEU A CA 1
ATOM 4043 C C . LEU B 1 208 ? 36.501 -69.637 14.179 1.00 28.43 207 LEU A C 1
ATOM 4044 O O . LEU B 1 208 ? 35.605 -68.856 13.856 1.00 26.58 207 LEU A O 1
ATOM 4049 N N . HIS B 1 209 ? 36.381 -70.537 15.156 1.00 30.51 208 HIS A N 1
ATOM 4050 C CA . HIS B 1 209 ? 35.179 -70.664 15.994 1.00 32.32 208 HIS A CA 1
ATOM 4051 C C . HIS B 1 209 ? 35.556 -70.859 17.434 1.00 34.92 208 HIS A C 1
ATOM 4052 O O . HIS B 1 209 ? 35.370 -71.933 18.014 1.00 37.00 208 HIS A O 1
ATOM 4059 N N . LEU B 1 210 ? 36.109 -69.793 18.008 1.00 36.81 209 LEU A N 1
ATOM 4060 C CA . LEU B 1 210 ? 36.608 -69.786 19.374 1.00 38.10 209 LEU A CA 1
ATOM 4061 C C . LEU B 1 210 ? 35.951 -68.685 20.189 1.00 38.46 209 LEU A C 1
ATOM 4062 O O . LEU B 1 210 ? 35.595 -67.632 19.649 1.00 36.27 209 LEU A O 1
ATOM 4067 N N . ARG B 1 211 ? 35.791 -68.946 21.487 1.00 39.45 210 ARG A N 1
ATOM 4068 C CA . ARG B 1 211 ? 35.475 -67.904 22.460 1.00 40.00 210 ARG A CA 1
ATOM 4069 C C . ARG B 1 211 ? 36.729 -67.082 22.714 1.00 38.90 210 ARG A C 1
ATOM 4070 O O . ARG B 1 211 ? 37.846 -67.597 22.628 1.00 38.57 210 ARG A O 1
ATOM 4078 N N . LEU B 1 212 ? 36.539 -65.803 23.018 1.00 38.27 211 LEU A N 1
ATOM 4079 C CA . LEU B 1 212 ? 37.644 -64.919 23.344 1.00 38.15 211 LEU A CA 1
ATOM 4080 C C . LEU B 1 212 ? 37.825 -64.829 24.856 1.00 40.14 211 LEU A C 1
ATOM 4081 O O . LEU B 1 212 ? 36.869 -64.545 25.590 1.00 40.94 211 LEU A O 1
ATOM 4086 N N . ASN B 1 213 ? 39.050 -65.101 25.302 1.00 41.19 212 ASN A N 1
ATOM 4087 C CA . ASN B 1 213 ? 39.473 -64.951 26.701 1.00 42.60 212 ASN A CA 1
ATOM 4088 C C . ASN B 1 213 ? 40.992 -64.751 26.775 1.00 44.60 212 ASN A C 1
ATOM 4089 O O . ASN B 1 213 ? 41.628 -64.466 25.750 1.00 45.25 212 ASN A O 1
ATOM 4094 N N . ASP B 1 214 ? 41.566 -64.896 27.972 1.00 45.83 213 ASP A N 1
ATOM 4095 C CA . ASP B 1 214 ? 43.011 -64.706 28.191 1.00 47.77 213 ASP A CA 1
ATOM 4096 C C . ASP B 1 214 ? 43.857 -65.704 27.404 1.00 46.97 213 ASP A C 1
ATOM 4097 O O . ASP B 1 214 ? 44.943 -65.369 26.926 1.00 47.36 213 ASP A O 1
ATOM 4102 N N . ALA B 1 215 ? 43.346 -66.928 27.282 1.00 46.65 214 ALA A N 1
ATOM 4103 C CA . ALA B 1 215 ? 44.026 -68.006 26.565 1.00 45.26 214 ALA A CA 1
ATOM 4104 C C . ALA B 1 215 ? 44.028 -67.787 25.049 1.00 43.89 214 ALA A C 1
ATOM 4105 O O . ALA B 1 215 ? 45.001 -68.119 24.370 1.00 43.06 214 ALA A O 1
ATOM 4107 N N . THR B 1 216 ? 42.947 -67.209 24.529 1.00 41.65 215 THR A N 1
ATOM 4108 C CA . THR B 1 216 ? 42.743 -67.123 23.080 1.00 40.00 215 THR A CA 1
ATOM 4109 C C . THR B 1 216 ? 42.999 -65.742 22.470 1.00 39.42 215 THR A C 1
ATOM 4110 O O . THR B 1 216 ? 42.950 -65.578 21.247 1.00 39.11 215 THR A O 1
ATOM 4114 N N . ARG B 1 217 ? 43.281 -64.751 23.311 1.00 39.89 216 ARG A N 1
ATOM 4115 C CA . ARG B 1 217 ? 43.571 -63.408 22.813 1.00 39.31 216 ARG A CA 1
ATOM 4116 C C . ARG B 1 217 ? 44.879 -63.430 22.034 1.00 37.85 216 ARG A C 1
ATOM 4117 O O . ARG B 1 217 ? 45.913 -63.838 22.563 1.00 37.26 216 ARG A O 1
ATOM 4125 N N . GLY B 1 218 ? 44.819 -63.014 20.770 1.00 36.83 217 GLY A N 1
ATOM 4126 C CA . GLY B 1 218 ? 45.985 -63.016 19.887 1.00 36.20 217 GLY A CA 1
ATOM 4127 C C . GLY B 1 218 ? 46.589 -64.389 19.623 1.00 36.95 217 GLY A C 1
ATOM 4128 O O . GLY B 1 218 ? 47.765 -64.496 19.274 1.00 35.99 217 GLY A O 1
ATOM 4129 N N . ILE B 1 219 ? 45.788 -65.442 19.777 1.00 36.95 218 ILE A N 1
ATOM 4130 C CA . ILE B 1 219 ? 46.273 -66.815 19.570 1.00 37.95 218 ILE A CA 1
ATOM 4131 C C . ILE B 1 219 ? 46.683 -67.089 18.105 1.00 37.77 218 ILE A C 1
ATOM 4132 O O . ILE B 1 219 ? 47.501 -67.980 17.835 1.00 37.70 218 ILE A O 1
ATOM 4137 N N . VAL B 1 220 ? 46.121 -66.315 17.177 1.00 35.63 219 VAL A N 1
ATOM 4138 C CA . VAL B 1 220 ? 46.533 -66.346 15.771 1.00 35.89 219 VAL A CA 1
ATOM 4139 C C . VAL B 1 220 ? 47.484 -65.183 15.515 1.00 36.98 219 VAL A C 1
ATOM 4140 O O . VAL B 1 220 ? 47.109 -64.022 15.682 1.00 37.18 219 VAL A O 1
ATOM 4144 N N . THR B 1 221 ? 48.716 -65.507 15.122 1.00 39.56 220 THR A N 1
ATOM 4145 C CA . THR B 1 221 ? 49.757 -64.501 14.888 1.00 41.08 220 THR A CA 1
ATOM 4146 C C . THR B 1 221 ? 49.837 -64.092 13.417 1.00 41.76 220 THR A C 1
ATOM 4147 O O . THR B 1 221 ? 49.207 -64.710 12.553 1.00 40.73 220 THR A O 1
ATOM 4151 N N . LYS B 1 222 ? 50.623 -63.050 13.149 1.00 41.98 221 LYS A N 1
ATOM 4152 C CA . LYS B 1 222 ? 50.952 -62.620 11.787 1.00 43.97 221 LYS A CA 1
ATOM 4153 C C . LYS B 1 222 ? 51.668 -63.742 11.026 1.00 44.83 221 LYS A C 1
ATOM 4154 O O . LYS B 1 222 ? 51.431 -63.946 9.830 1.00 44.84 221 LYS A O 1
ATOM 4160 N N . GLN B 1 223 ? 52.518 -64.479 11.739 1.00 46.24 222 GLN A N 1
ATOM 4161 C CA . GLN B 1 223 ? 53.306 -65.565 11.161 1.00 48.29 222 GLN A CA 1
ATOM 4162 C C . GLN B 1 223 ? 52.439 -66.751 10.743 1.00 47.37 222 GLN A C 1
ATOM 4163 O O . GLN B 1 223 ? 52.725 -67.409 9.740 1.00 46.51 222 GLN A O 1
ATOM 4169 N N . ASP B 1 224 ? 51.385 -67.017 11.512 1.00 45.04 223 ASP A N 1
ATOM 4170 C CA . ASP B 1 224 ? 50.426 -68.072 11.178 1.00 43.06 223 ASP A CA 1
ATOM 4171 C C . ASP B 1 224 ? 49.713 -67.776 9.865 1.00 41.01 223 ASP A C 1
ATOM 4172 O O . ASP B 1 224 ? 49.602 -68.646 9.000 1.00 39.61 223 ASP A O 1
ATOM 4177 N N . LEU B 1 225 ? 49.247 -66.538 9.724 1.00 39.30 224 LEU A N 1
ATOM 4178 C CA . LEU B 1 225 ? 48.603 -66.083 8.500 1.00 39.84 224 LEU A CA 1
ATOM 4179 C C . LEU B 1 225 ? 49.553 -66.148 7.311 1.00 40.05 224 LEU A C 1
ATOM 4180 O O . LEU B 1 225 ? 49.122 -66.397 6.181 1.00 40.34 224 LEU A O 1
ATOM 4185 N N . LEU B 1 226 ? 50.841 -65.922 7.574 1.00 40.28 225 LEU A N 1
ATOM 4186 C CA . LEU B 1 226 ? 51.863 -65.928 6.530 1.00 40.46 225 LEU A CA 1
ATOM 4187 C C . LEU B 1 226 ? 52.209 -67.344 6.073 1.00 40.25 225 LEU A C 1
ATOM 4188 O O . LEU B 1 226 ? 52.650 -67.545 4.938 1.00 39.65 225 LEU A O 1
ATOM 4193 N N . ALA B 1 227 ? 51.986 -68.306 6.965 1.00 38.58 226 ALA A N 1
ATOM 4194 C CA . ALA B 1 227 ? 52.196 -69.729 6.697 1.00 39.31 226 ALA A CA 1
ATOM 4195 C C . ALA B 1 227 ? 51.130 -70.363 5.781 1.00 38.67 226 ALA A C 1
ATOM 4196 O O . ALA B 1 227 ? 51.317 -71.481 5.290 1.00 39.19 226 ALA A O 1
ATOM 4198 N N . MET B 1 228 ? 50.024 -69.655 5.557 1.00 38.57 227 MET A N 1
ATOM 4199 C CA . MET B 1 228 ? 48.903 -70.168 4.757 1.00 37.67 227 MET A CA 1
ATOM 4200 C C . MET B 1 228 ? 49.204 -70.111 3.264 1.00 38.31 227 MET A C 1
ATOM 4201 O O . MET B 1 228 ? 50.009 -69.288 2.821 1.00 38.75 227 MET A O 1
ATOM 4206 N N . LYS B 1 229 ? 48.543 -70.976 2.495 1.00 37.72 228 LYS A N 1
ATOM 4207 C CA . LYS B 1 229 ? 48.672 -71.000 1.030 1.00 37.27 228 LYS A CA 1
ATOM 4208 C C . LYS B 1 229 ? 48.401 -69.626 0.411 1.00 37.17 228 LYS A C 1
ATOM 4209 O O . LYS B 1 229 ? 47.592 -68.869 0.939 1.00 36.84 228 LYS A O 1
ATOM 4215 N N . PRO B 1 230 ? 49.092 -69.290 -0.699 1.00 37.73 229 PRO A N 1
ATOM 4216 C CA . PRO B 1 230 ? 48.861 -67.992 -1.359 1.00 37.91 229 PRO A CA 1
ATOM 4217 C C . PRO B 1 230 ? 47.478 -67.829 -2.007 1.00 37.74 229 PRO A C 1
ATOM 4218 O O . PRO B 1 230 ? 47.083 -66.703 -2.326 1.00 37.90 229 PRO A O 1
ATOM 4222 N N . ASP B 1 231 ? 46.751 -68.930 -2.201 1.00 36.61 230 ASP A N 1
ATOM 4223 C CA . ASP B 1 231 ? 45.368 -68.851 -2.684 1.00 35.19 230 ASP A CA 1
ATOM 4224 C C . ASP B 1 231 ? 44.344 -69.255 -1.608 1.00 33.83 230 ASP A C 1
ATOM 4225 O O . ASP B 1 231 ? 43.213 -69.608 -1.923 1.00 34.20 230 ASP A O 1
ATOM 4230 N N . SER B 1 232 ? 44.750 -69.184 -0.341 1.00 33.78 231 SER A N 1
ATOM 4231 C CA . SER B 1 232 ? 43.899 -69.589 0.790 1.00 32.28 231 SER A CA 1
ATOM 4232 C C . SER B 1 232 ? 42.797 -68.584 1.116 1.00 30.72 231 SER A C 1
ATOM 4233 O O . SER B 1 232 ? 42.851 -67.427 0.703 1.00 28.70 231 SER A O 1
ATOM 4236 N N . LEU B 1 233 ? 41.797 -69.047 1.864 1.00 30.35 232 LEU A N 1
ATOM 4237 C CA . LEU B 1 233 ? 40.765 -68.164 2.406 1.00 30.05 232 LEU A CA 1
ATOM 4238 C C . LEU B 1 233 ? 40.784 -68.198 3.934 1.00 28.84 232 LEU A C 1
ATOM 4239 O O . LEU B 1 233 ? 40.506 -69.232 4.534 1.00 28.71 232 LEU A O 1
ATOM 4244 N N . PHE B 1 234 ? 41.110 -67.065 4.552 1.00 28.35 233 PHE A N 1
ATOM 4245 C CA . PHE B 1 234 ? 41.008 -66.936 6.006 1.00 28.72 233 PHE A CA 1
ATOM 4246 C C . PHE B 1 234 ? 39.647 -66.377 6.425 1.00 28.00 233 PHE A C 1
ATOM 4247 O O . PHE B 1 234 ? 39.226 -65.327 5.938 1.00 28.81 233 PHE A O 1
ATOM 4255 N N . VAL B 1 235 ? 38.972 -67.079 7.333 1.00 27.50 234 VAL A N 1
ATOM 4256 C CA . VAL B 1 235 ? 37.618 -66.698 7.784 1.00 26.85 234 VAL A CA 1
ATOM 4257 C C . VAL B 1 235 ? 37.569 -66.412 9.287 1.00 26.58 234 VAL A C 1
ATOM 4258 O O . VAL B 1 235 ? 37.882 -67.285 10.098 1.00 27.02 234 VAL A O 1
ATOM 4262 N N . ASN B 1 236 ? 37.174 -65.198 9.666 1.00 27.77 235 ASN A N 1
ATOM 4263 C CA . ASN B 1 236 ? 36.903 -64.911 11.091 1.00 27.84 235 ASN A CA 1
ATOM 4264 C C . ASN B 1 236 ? 35.496 -64.377 11.347 1.00 27.28 235 ASN A C 1
ATOM 4265 O O . ASN B 1 236 ? 35.223 -63.197 11.125 1.00 27.04 235 ASN A O 1
ATOM 4270 N N . THR B 1 237 ? 34.622 -65.257 11.831 1.00 27.05 236 THR A N 1
ATOM 4271 C CA . THR B 1 237 ? 33.274 -64.879 12.260 1.00 27.71 236 THR A CA 1
ATOM 4272 C C . THR B 1 237 ? 33.092 -64.951 13.796 1.00 28.62 236 THR A C 1
ATOM 4273 O O . THR B 1 237 ? 31.966 -64.946 14.288 1.00 27.22 236 THR A O 1
ATOM 4277 N N . SER B 1 238 ? 34.198 -65.020 14.540 1.00 29.89 237 SER A N 1
ATOM 4278 C CA . SER B 1 238 ? 34.152 -65.080 16.011 1.00 30.80 237 SER A CA 1
ATOM 4279 C C . SER B 1 238 ? 34.412 -63.721 16.654 1.00 31.62 237 SER A C 1
ATOM 4280 O O . SER B 1 238 ? 33.476 -63.008 17.014 1.00 32.51 237 SER A O 1
ATOM 4283 N N . ARG B 1 239 ? 35.690 -63.380 16.807 1.00 32.27 238 ARG A N 1
ATOM 4284 C CA . ARG B 1 239 ? 36.116 -62.119 17.410 1.00 32.92 238 ARG A CA 1
ATOM 4285 C C . ARG B 1 239 ? 37.422 -61.725 16.756 1.00 32.93 238 ARG A C 1
ATOM 4286 O O . ARG B 1 239 ? 38.312 -62.566 16.578 1.00 33.20 238 ARG A O 1
ATOM 4294 N N . ALA B 1 240 ? 37.549 -60.450 16.405 1.00 31.90 239 ALA A N 1
ATOM 4295 C CA . ALA B 1 240 ? 38.745 -59.971 15.735 1.00 33.37 239 ALA A CA 1
ATOM 4296 C C . ALA B 1 240 ? 39.982 -60.143 16.611 1.00 33.54 239 ALA A C 1
ATOM 4297 O O . ALA B 1 240 ? 41.065 -60.408 16.104 1.00 32.70 239 ALA A O 1
ATOM 4299 N N . GLU B 1 241 ? 39.798 -60.023 17.925 1.00 35.11 240 GLU A N 1
ATOM 4300 C CA . GLU B 1 241 ? 40.895 -60.053 18.896 1.00 36.78 240 GLU A CA 1
ATOM 4301 C C . GLU B 1 241 ? 41.553 -61.430 19.100 1.00 37.41 240 GLU A C 1
ATOM 4302 O O . GLU B 1 241 ? 42.535 -61.550 19.841 1.00 36.94 240 GLU A O 1
ATOM 4308 N N . LEU B 1 242 ? 41.015 -62.463 18.448 1.00 37.09 241 LEU A N 1
ATOM 4309 C CA . LEU B 1 242 ? 41.661 -63.777 18.409 1.00 36.32 241 LEU A CA 1
ATOM 4310 C C . LEU B 1 242 ? 42.930 -63.708 17.567 1.00 38.15 241 LEU A C 1
ATOM 4311 O O . LEU B 1 242 ? 43.852 -64.507 17.744 1.00 39.70 241 LEU A O 1
ATOM 4316 N N . VAL B 1 243 ? 42.956 -62.759 16.635 1.00 38.80 242 VAL A N 1
ATOM 4317 C CA . VAL B 1 243 ? 44.083 -62.581 15.734 1.00 39.18 242 VAL A CA 1
ATOM 4318 C C . VAL B 1 243 ? 44.885 -61.381 16.205 1.00 41.21 242 VAL A C 1
ATOM 4319 O O . VAL B 1 243 ? 44.304 -60.366 16.602 1.00 41.30 242 VAL A O 1
ATOM 4323 N N . GLU B 1 244 ? 46.213 -61.510 16.159 1.00 41.47 243 GLU A N 1
ATOM 4324 C CA . GLU B 1 244 ? 47.136 -60.421 16.488 1.00 42.98 243 GLU A CA 1
ATOM 4325 C C . GLU B 1 244 ? 46.657 -59.112 15.868 1.00 42.97 243 GLU A C 1
ATOM 4326 O O . GLU B 1 244 ? 46.245 -59.082 14.708 1.00 43.00 243 GLU A O 1
ATOM 4332 N N . SER B 1 245 ? 46.705 -58.039 16.653 1.00 43.98 244 SER A N 1
ATOM 4333 C CA . SER B 1 245 ? 46.141 -56.755 16.247 1.00 43.99 244 SER A CA 1
ATOM 4334 C C . SER B 1 245 ? 46.778 -56.203 14.977 1.00 43.59 244 SER A C 1
ATOM 4335 O O . SER B 1 245 ? 48.006 -56.186 14.839 1.00 42.79 244 SER A O 1
ATOM 4338 N N . GLY B 1 246 ? 45.926 -55.768 14.050 1.00 41.97 245 GLY A N 1
ATOM 4339 C CA . GLY B 1 246 ? 46.365 -55.176 12.787 1.00 42.00 245 GLY A CA 1
ATOM 4340 C C . GLY B 1 246 ? 47.085 -56.126 11.846 1.00 41.27 245 GLY A C 1
ATOM 4341 O O . GLY B 1 246 ? 47.455 -55.735 10.744 1.00 43.47 245 GLY A O 1
ATOM 4342 N N . ALA B 1 247 ? 47.279 -57.373 12.276 1.00 40.79 246 ALA A N 1
ATOM 4343 C CA . ALA B 1 247 ? 48.042 -58.353 11.507 1.00 40.07 246 ALA A CA 1
ATOM 4344 C C . ALA B 1 247 ? 47.309 -58.826 10.258 1.00 40.38 246 ALA A C 1
ATOM 4345 O O . ALA B 1 247 ? 47.936 -59.095 9.230 1.00 40.72 246 ALA A O 1
ATOM 4347 N N . LEU B 1 248 ? 45.985 -58.932 10.347 1.00 40.66 247 LEU A N 1
ATOM 4348 C CA . LEU B 1 248 ? 45.188 -59.381 9.212 1.00 38.66 247 LEU A CA 1
ATOM 4349 C C . LEU B 1 248 ? 45.280 -58.382 8.073 1.00 39.51 247 LEU A C 1
ATOM 4350 O O . LEU B 1 248 ? 45.448 -58.775 6.917 1.00 39.03 247 LEU A O 1
ATOM 4355 N N . TYR B 1 249 ? 45.188 -57.094 8.400 1.00 39.98 248 TYR A N 1
ATOM 4356 C CA . TYR B 1 249 ? 45.337 -56.050 7.385 1.00 42.04 248 TYR A CA 1
ATOM 4357 C C . TYR B 1 249 ? 46.699 -56.111 6.692 1.00 41.89 248 TYR A C 1
ATOM 4358 O O . TYR B 1 249 ? 46.773 -55.977 5.470 1.00 43.04 248 TYR A O 1
ATOM 4367 N N . SER B 1 250 ? 47.762 -56.307 7.472 1.00 42.88 249 SER A N 1
ATOM 4368 C CA . SER B 1 250 ? 49.131 -56.325 6.944 1.00 42.61 249 SER A CA 1
ATOM 4369 C C . SER B 1 250 ? 49.341 -57.456 5.951 1.00 42.33 249 SER A C 1
ATOM 4370 O O . SER B 1 250 ? 49.881 -57.236 4.868 1.00 42.86 249 SER A O 1
ATOM 4373 N N . VAL B 1 251 ? 48.926 -58.665 6.330 1.00 42.29 250 VAL A N 1
ATOM 4374 C CA . VAL B 1 251 ? 49.078 -59.834 5.466 1.00 41.54 250 VAL A CA 1
ATOM 4375 C C . VAL B 1 251 ? 48.249 -59.673 4.196 1.00 41.71 250 VAL A C 1
ATOM 4376 O O . VAL B 1 251 ? 48.739 -59.950 3.102 1.00 41.52 250 VAL A O 1
ATOM 4380 N N . MET B 1 252 ? 47.014 -59.192 4.339 1.00 40.74 251 MET A N 1
ATOM 4381 C CA . MET B 1 252 ? 46.113 -59.068 3.189 1.00 41.04 251 MET A CA 1
ATOM 4382 C C . MET B 1 252 ? 46.501 -57.958 2.215 1.00 40.86 251 MET A C 1
ATOM 4383 O O . MET B 1 252 ? 46.361 -58.133 1.005 1.00 41.17 251 MET A O 1
ATOM 4388 N N . GLN B 1 253 ? 46.991 -56.834 2.740 1.00 40.35 252 GLN A N 1
ATOM 4389 C CA . GLN B 1 253 ? 47.530 -55.757 1.903 1.00 41.00 252 GLN A CA 1
ATOM 4390 C C . GLN B 1 253 ? 48.698 -56.245 1.044 1.00 42.85 252 GLN A C 1
ATOM 4391 O O . GLN B 1 253 ? 48.701 -56.053 -0.173 1.00 44.21 252 GLN A O 1
ATOM 4397 N N . ALA B 1 254 ? 49.676 -56.885 1.683 1.00 43.59 253 ALA A N 1
ATOM 4398 C CA . ALA B 1 254 ? 50.943 -57.213 1.038 1.00 43.91 253 ALA A CA 1
ATOM 4399 C C . ALA B 1 254 ? 50.854 -58.431 0.110 1.00 45.57 253 ALA A C 1
ATOM 4400 O O . ALA B 1 254 ? 51.792 -58.726 -0.631 1.00 44.36 253 ALA A O 1
ATOM 4402 N N . ASN B 1 255 ? 49.727 -59.136 0.163 1.00 46.69 254 ASN A N 1
ATOM 4403 C CA . ASN B 1 255 ? 49.547 -60.378 -0.582 1.00 48.82 254 ASN A CA 1
ATOM 4404 C C . ASN B 1 255 ? 48.193 -60.407 -1.287 1.00 50.54 254 ASN A C 1
ATOM 4405 O O . ASN B 1 255 ? 47.298 -61.157 -0.888 1.00 50.67 254 ASN A O 1
ATOM 4410 N N . PRO B 1 256 ? 48.042 -59.597 -2.355 1.00 53.62 255 PRO A N 1
ATOM 4411 C CA . PRO B 1 256 ? 46.731 -59.361 -2.978 1.00 52.74 255 PRO A CA 1
ATOM 4412 C C . PRO B 1 256 ? 46.069 -60.636 -3.505 1.00 52.77 255 PRO A C 1
ATOM 4413 O O . PRO B 1 256 ? 44.880 -60.629 -3.822 1.00 51.73 255 PRO A O 1
ATOM 4417 N N . MET B 1 257 ? 46.840 -61.718 -3.569 1.00 53.87 256 MET A N 1
ATOM 4418 C CA . MET B 1 257 ? 46.368 -62.999 -4.088 1.00 54.70 256 MET A CA 1
ATOM 4419 C C . MET B 1 257 ? 45.715 -63.883 -3.023 1.00 51.37 256 MET A C 1
ATOM 4420 O O . MET B 1 257 ? 44.985 -64.821 -3.353 1.00 51.92 256 MET A O 1
ATOM 4425 N N . ARG B 1 258 ? 45.985 -63.593 -1.753 1.00 48.42 257 ARG A N 1
ATOM 4426 C CA . ARG B 1 258 ? 45.284 -64.249 -0.648 1.00 44.91 257 ARG A CA 1
ATOM 4427 C C . ARG B 1 258 ? 43.936 -63.569 -0.466 1.00 42.84 257 ARG A C 1
ATOM 4428 O O . ARG B 1 258 ? 43.765 -62.415 -0.860 1.00 40.19 257 ARG A O 1
ATOM 4436 N N . GLN B 1 259 ? 42.981 -64.278 0.128 1.00 40.73 258 GLN A N 1
ATOM 4437 C CA . GLN B 1 259 ? 41.687 -63.670 0.442 1.00 38.54 258 GLN A CA 1
ATOM 4438 C C . GLN B 1 259 ? 41.203 -63.951 1.867 1.00 35.96 258 GLN A C 1
ATOM 4439 O O . GLN B 1 259 ? 41.629 -64.917 2.507 1.00 34.82 258 GLN A O 1
ATOM 4445 N N . ALA B 1 260 ? 40.329 -63.078 2.366 1.00 32.87 259 ALA A N 1
ATOM 4446 C CA . ALA B 1 260 ? 39.759 -63.235 3.697 1.00 29.86 259 ALA A CA 1
ATOM 4447 C C . ALA B 1 260 ? 38.280 -62.860 3.722 1.00 29.12 259 ALA A C 1
ATOM 4448 O O . ALA B 1 260 ? 37.835 -62.031 2.928 1.00 29.06 259 ALA A O 1
ATOM 4450 N N . ALA B 1 261 ? 37.533 -63.487 4.631 1.00 27.38 260 ALA A N 1
ATOM 4451 C CA . ALA B 1 261 ? 36.138 -63.144 4.882 1.00 27.05 260 ALA A CA 1
ATOM 4452 C C . ALA B 1 261 ? 35.939 -62.906 6.379 1.00 26.49 260 ALA A C 1
ATOM 4453 O O . ALA B 1 261 ? 36.227 -63.790 7.194 1.00 27.17 260 ALA A O 1
ATOM 4455 N N . VAL B 1 262 ? 35.469 -61.710 6.738 1.00 25.88 261 VAL A N 1
ATOM 4456 C CA . VAL B 1 262 ? 35.255 -61.354 8.152 1.00 26.24 261 VAL A CA 1
ATOM 4457 C C . VAL B 1 262 ? 33.858 -60.801 8.437 1.00 25.51 261 VAL A C 1
ATOM 4458 O O . VAL B 1 262 ? 33.261 -60.114 7.604 1.00 24.75 261 VAL A O 1
ATOM 4462 N N . ASP B 1 263 ? 33.358 -61.120 9.630 1.00 26.77 262 ASP A N 1
ATOM 4463 C CA . ASP B 1 263 ? 32.062 -60.649 10.122 1.00 25.79 262 ASP A CA 1
ATOM 4464 C C . ASP B 1 263 ? 32.279 -59.813 11.379 1.00 26.58 262 ASP A C 1
ATOM 4465 O O . ASP B 1 263 ? 31.364 -59.154 11.861 1.00 28.06 262 ASP A O 1
ATOM 4470 N N . VAL B 1 264 ? 33.496 -59.855 11.919 1.00 26.54 263 VAL A N 1
ATOM 4471 C CA . VAL B 1 264 ? 33.794 -59.222 13.210 1.00 26.73 263 VAL A CA 1
ATOM 4472 C C . VAL B 1 264 ? 35.030 -58.345 13.124 1.00 27.14 263 VAL A C 1
ATOM 4473 O O . VAL B 1 264 ? 35.926 -58.607 12.320 1.00 27.12 263 VAL A O 1
ATOM 4477 N N . TYR B 1 265 ? 35.061 -57.306 13.957 1.00 27.10 264 TYR A N 1
ATOM 4478 C CA . TYR B 1 265 ? 36.109 -56.284 13.913 1.00 28.68 264 TYR A CA 1
ATOM 4479 C C . TYR B 1 265 ? 36.508 -55.880 15.328 1.00 30.16 264 TYR A C 1
ATOM 4480 O O . TYR B 1 265 ? 35.773 -56.149 16.290 1.00 30.32 264 TYR A O 1
ATOM 4489 N N . GLU B 1 266 ? 37.677 -55.259 15.452 1.00 31.23 265 GLU A N 1
ATOM 4490 C CA . GLU B 1 266 ? 38.183 -54.811 16.744 1.00 33.53 265 GLU A CA 1
ATOM 4491 C C . GLU B 1 266 ? 37.251 -53.770 17.337 1.00 33.96 265 GLU A C 1
ATOM 4492 O O . GLU B 1 266 ? 36.856 -53.866 18.500 1.00 33.18 265 GLU A O 1
ATOM 4498 N N . ASN B 1 267 ? 36.877 -52.794 16.521 1.00 33.75 266 ASN A N 1
ATOM 4499 C CA . ASN B 1 267 ? 35.930 -51.789 16.960 1.00 33.95 266 ASN A CA 1
ATOM 4500 C C . ASN B 1 267 ? 34.662 -51.826 16.127 1.00 33.80 266 ASN A C 1
ATOM 4501 O O . ASN B 1 267 ? 34.702 -51.710 14.908 1.00 33.40 266 ASN A O 1
ATOM 4506 N N . GLU B 1 268 ? 33.542 -52.032 16.807 1.00 34.13 267 GLU A N 1
ATOM 4507 C CA . GLU B 1 268 ? 32.243 -52.140 16.159 1.00 34.57 267 GLU A CA 1
ATOM 4508 C C . GLU B 1 268 ? 31.313 -51.065 16.709 1.00 34.42 267 GLU A C 1
ATOM 4509 O O . GLU B 1 268 ? 31.253 -50.869 17.921 1.00 34.05 267 GLU A O 1
ATOM 4515 N N . PRO B 1 269 ? 30.607 -50.335 15.820 1.00 35.45 268 PRO A N 1
ATOM 4516 C CA . PRO B 1 269 ? 30.607 -50.366 14.347 1.00 34.81 268 PRO A CA 1
ATOM 4517 C C . PRO B 1 269 ? 31.964 -50.102 13.675 1.00 34.92 268 PRO A C 1
ATOM 4518 O O . PRO B 1 269 ? 32.663 -49.147 14.028 1.00 33.74 268 PRO A O 1
ATOM 4522 N N . ALA B 1 270 ? 32.315 -50.950 12.708 1.00 34.98 269 ALA A N 1
ATOM 4523 C CA . ALA B 1 270 ? 33.495 -50.748 11.870 1.00 34.11 269 ALA A CA 1
ATOM 4524 C C . ALA B 1 270 ? 33.076 -50.029 10.605 1.00 33.77 269 ALA A C 1
ATOM 4525 O O . ALA B 1 270 ? 32.219 -50.517 9.864 1.00 34.42 269 ALA A O 1
ATOM 4527 N N . LEU B 1 271 ? 33.679 -48.866 10.370 1.00 32.47 270 LEU A N 1
ATOM 4528 C CA . LEU B 1 271 ? 33.330 -48.016 9.235 1.00 32.89 270 LEU A CA 1
ATOM 4529 C C . LEU B 1 271 ? 34.568 -47.684 8.394 1.00 33.73 270 LEU A C 1
ATOM 4530 O O . LEU B 1 271 ? 35.695 -47.780 8.892 1.00 32.96 270 LEU A O 1
ATOM 4535 N N . PRO B 1 272 ? 34.371 -47.314 7.111 1.00 33.96 271 PRO A N 1
ATOM 4536 C CA . PRO B 1 272 ? 35.518 -47.038 6.240 1.00 35.13 271 PRO A CA 1
ATOM 4537 C C . PRO B 1 272 ? 36.555 -46.100 6.871 1.00 35.62 271 PRO A C 1
ATOM 4538 O O . PRO B 1 272 ? 37.751 -46.280 6.661 1.00 36.49 271 PRO A O 1
ATOM 4542 N N . ASN B 1 273 ? 36.101 -45.136 7.665 1.00 37.64 272 ASN A N 1
ATOM 4543 C CA . ASN B 1 273 ? 36.999 -44.154 8.271 1.00 39.91 272 ASN A CA 1
ATOM 4544 C C . ASN B 1 273 ? 37.756 -44.644 9.516 1.00 39.81 272 ASN A C 1
ATOM 4545 O O . ASN B 1 273 ? 38.647 -43.954 10.009 1.00 40.97 272 ASN A O 1
ATOM 4550 N N . ASN B 1 274 ? 37.402 -45.829 10.016 1.00 38.49 273 ASN A N 1
ATOM 4551 C CA . ASN B 1 274 ? 38.095 -46.411 11.170 1.00 37.22 273 ASN A CA 1
ATOM 4552 C C . ASN B 1 274 ? 38.584 -47.845 10.965 1.00 37.47 273 ASN A C 1
ATOM 4553 O O . ASN B 1 274 ? 39.410 -48.336 11.735 1.00 39.21 273 ASN A O 1
ATOM 4558 N N . GLU B 1 275 ? 38.074 -48.518 9.936 1.00 36.91 274 GLU A N 1
ATOM 4559 C CA . GLU B 1 275 ? 38.427 -49.917 9.676 1.00 34.92 274 GLU A CA 1
ATOM 4560 C C . GLU B 1 275 ? 39.087 -50.092 8.304 1.00 35.16 274 GLU A C 1
ATOM 4561 O O . GLU B 1 275 ? 38.393 -50.151 7.285 1.00 34.03 274 GLU A O 1
ATOM 4567 N N . PRO B 1 276 ? 40.434 -50.176 8.285 1.00 35.92 275 PRO A N 1
ATOM 4568 C CA . PRO B 1 276 ? 41.243 -50.306 7.065 1.00 36.47 275 PRO A CA 1
ATOM 4569 C C . PRO B 1 276 ? 40.954 -51.566 6.246 1.00 36.40 275 PRO A C 1
ATOM 4570 O O . PRO B 1 276 ? 41.087 -51.532 5.025 1.00 37.14 275 PRO A O 1
ATOM 4574 N N . LEU B 1 277 ? 40.552 -52.657 6.903 1.00 36.24 276 LEU A N 1
ATOM 4575 C CA . LEU B 1 277 ? 40.124 -53.869 6.196 1.00 34.68 276 LEU A CA 1
ATOM 4576 C C . LEU B 1 277 ? 39.045 -53.595 5.144 1.00 34.02 276 LEU A C 1
ATOM 4577 O O . LEU B 1 277 ? 38.942 -54.320 4.161 1.00 34.31 276 LEU A O 1
ATOM 4582 N N . LEU B 1 278 ? 38.253 -52.546 5.350 1.00 33.41 277 LEU A N 1
ATOM 4583 C CA . LEU B 1 278 ? 37.189 -52.188 4.406 1.00 32.90 277 LEU A CA 1
ATOM 4584 C C . LEU B 1 278 ? 37.704 -51.639 3.067 1.00 33.41 277 LEU A C 1
ATOM 4585 O O . LEU B 1 278 ? 36.973 -51.610 2.073 1.00 32.87 277 LEU A O 1
ATOM 4590 N N . SER B 1 279 ? 38.961 -51.208 3.037 1.00 34.86 278 SER A N 1
ATOM 4591 C CA . SER B 1 279 ? 39.529 -50.640 1.818 1.00 35.44 278 SER A CA 1
ATOM 4592 C C . SER B 1 279 ? 40.234 -51.691 0.959 1.00 35.81 278 SER A C 1
ATOM 4593 O O . SER B 1 279 ? 40.766 -51.361 -0.101 1.00 36.81 278 SER A O 1
ATOM 4596 N N . LEU B 1 280 ? 40.240 -52.945 1.414 1.00 34.93 279 LEU A N 1
ATOM 4597 C CA . LEU B 1 280 ? 40.930 -54.022 0.694 1.00 34.09 279 LEU A CA 1
ATOM 4598 C C . LEU B 1 280 ? 39.997 -54.868 -0.185 1.00 34.49 279 LEU A C 1
ATOM 4599 O O . LEU B 1 280 ? 39.049 -55.487 0.322 1.00 33.74 279 LEU A O 1
ATOM 4604 N N . PRO B 1 281 ? 40.277 -54.908 -1.505 1.00 34.12 280 PRO A N 1
ATOM 4605 C CA . PRO B 1 281 ? 39.479 -55.666 -2.476 1.00 33.68 280 PRO A CA 1
ATOM 4606 C C . PRO B 1 281 ? 39.451 -57.172 -2.212 1.00 32.87 280 PRO A C 1
ATOM 4607 O O . PRO B 1 281 ? 38.480 -57.838 -2.580 1.00 32.77 280 PRO A O 1
ATOM 4611 N N . ASN B 1 282 ? 40.497 -57.696 -1.576 1.00 32.41 281 ASN A N 1
ATOM 4612 C CA . ASN B 1 282 ? 40.598 -59.129 -1.314 1.00 31.78 281 ASN A CA 1
ATOM 4613 C C . ASN B 1 282 ? 40.059 -59.573 0.055 1.00 30.35 281 ASN A C 1
ATOM 4614 O O . ASN B 1 282 ? 40.242 -60.719 0.455 1.00 30.17 281 ASN A O 1
ATOM 4619 N N . VAL B 1 283 ? 39.401 -58.659 0.765 1.00 30.16 282 VAL A N 1
ATOM 4620 C CA . VAL B 1 283 ? 38.744 -58.987 2.035 1.00 28.94 282 VAL A CA 1
ATOM 4621 C C . VAL B 1 283 ? 37.241 -58.707 1.950 1.00 28.51 282 VAL A C 1
ATOM 4622 O O . VAL B 1 283 ? 36.820 -57.571 1.728 1.00 28.50 282 VAL A O 1
ATOM 4626 N N . LEU B 1 284 ? 36.439 -59.758 2.100 1.00 27.71 283 LEU A N 1
ATOM 4627 C CA . LEU B 1 284 ? 34.981 -59.620 2.125 1.00 26.71 283 LEU A CA 1
ATOM 4628 C C . LEU B 1 284 ? 34.543 -59.254 3.545 1.00 25.94 283 LEU A C 1
ATOM 4629 O O . LEU B 1 284 ? 34.759 -60.019 4.477 1.00 26.03 283 LEU A O 1
ATOM 4634 N N . CYS B 1 285 ? 33.935 -58.083 3.702 1.00 25.57 284 CYS A N 1
ATOM 4635 C CA . CYS B 1 285 ? 33.540 -57.596 5.026 1.00 24.71 284 CYS A CA 1
ATOM 4636 C C . CYS B 1 285 ? 32.024 -57.566 5.199 1.00 24.03 284 CYS A C 1
ATOM 4637 O O . CYS B 1 285 ? 31.312 -56.983 4.380 1.00 24.78 284 CYS A O 1
ATOM 4640 N N . ALA B 1 286 ? 31.547 -58.189 6.272 1.00 22.98 285 ALA A N 1
ATOM 4641 C CA . ALA B 1 286 ? 30.128 -58.180 6.620 1.00 22.15 285 ALA A CA 1
ATOM 4642 C C . ALA B 1 286 ? 29.943 -57.502 7.980 1.00 21.43 285 ALA A C 1
ATOM 4643 O O . ALA B 1 286 ? 30.817 -57.609 8.840 1.00 20.84 285 ALA A O 1
ATOM 4645 N N . PRO B 1 287 ? 28.813 -56.791 8.178 1.00 21.34 286 PRO A N 1
ATOM 4646 C CA . PRO B 1 287 ? 28.634 -56.049 9.430 1.00 20.74 286 PRO A CA 1
ATOM 4647 C C . PRO B 1 287 ? 28.075 -56.864 10.607 1.00 20.55 286 PRO A C 1
ATOM 4648 O O . PRO B 1 287 ? 26.944 -56.622 11.052 1.00 20.36 286 PRO A O 1
ATOM 4652 N N . HIS B 1 288 ? 28.877 -57.812 11.107 1.00 20.40 287 HIS A N 1
ATOM 4653 C CA . HIS B 1 288 ? 28.508 -58.686 12.236 1.00 20.05 287 HIS A CA 1
ATOM 4654 C C . HIS B 1 288 ? 27.093 -59.198 12.132 1.00 19.70 287 HIS A C 1
ATOM 4655 O O . HIS B 1 288 ? 26.250 -58.952 12.992 1.00 18.65 287 HIS A O 1
ATOM 4662 N N . LEU B 1 289 ? 26.836 -59.926 11.053 1.00 20.05 288 LEU A N 1
ATOM 4663 C CA . LEU B 1 289 ? 25.514 -60.450 10.755 1.00 20.12 288 LEU A CA 1
ATOM 4664 C C . LEU B 1 289 ? 25.304 -61.914 11.145 1.00 20.53 288 LEU A C 1
ATOM 4665 O O . LEU B 1 289 ? 24.396 -62.550 10.630 1.00 21.06 288 LEU A O 1
ATOM 4670 N N . GLY B 1 290 ? 26.144 -62.441 12.040 1.00 21.04 289 GLY A N 1
ATOM 4671 C CA . GLY B 1 290 ? 26.100 -63.867 12.431 1.00 21.12 289 GLY A CA 1
ATOM 4672 C C . GLY B 1 290 ? 24.756 -64.184 13.078 1.00 21.94 289 GLY A C 1
ATOM 4673 O O . GLY B 1 290 ? 23.991 -65.034 12.586 1.00 21.92 289 GLY A O 1
ATOM 4674 N N . TYR B 1 291 ? 24.458 -63.483 14.170 1.00 21.61 290 TYR A N 1
ATOM 4675 C CA . TYR B 1 291 ? 23.235 -63.714 14.943 1.00 22.29 290 TYR A CA 1
ATOM 4676 C C . TYR B 1 291 ? 22.065 -62.804 14.532 1.00 22.64 290 TYR A C 1
ATOM 4677 O O . TYR B 1 291 ? 21.001 -62.850 15.157 1.00 22.43 290 TYR A O 1
ATOM 4686 N N . VAL B 1 292 ? 22.266 -61.981 13.499 1.00 23.17 291 VAL A N 1
ATOM 4687 C CA . VAL B 1 292 ? 21.259 -61.005 13.048 1.00 23.07 291 VAL A CA 1
ATOM 4688 C C . VAL B 1 292 ? 20.329 -61.630 12.002 1.00 23.77 291 VAL A C 1
ATOM 4689 O O . VAL B 1 292 ? 20.607 -61.597 10.806 1.00 24.18 291 VAL A O 1
ATOM 4693 N N . GLU B 1 293 ? 19.218 -62.196 12.463 1.00 24.68 292 GLU A N 1
ATOM 4694 C CA . GLU B 1 293 ? 18.334 -62.997 11.614 1.00 24.42 292 GLU A CA 1
ATOM 4695 C C . GLU B 1 293 ? 17.007 -63.205 12.343 1.00 24.71 292 GLU A C 1
ATOM 4696 O O . GLU B 1 293 ? 16.958 -63.125 13.570 1.00 24.15 292 GLU A O 1
ATOM 4702 N N . LYS B 1 294 ? 15.931 -63.432 11.588 1.00 25.64 293 LYS A N 1
ATOM 4703 C CA . LYS B 1 294 ? 14.575 -63.487 12.159 1.00 26.36 293 LYS A CA 1
ATOM 4704 C C . LYS B 1 294 ? 14.432 -64.485 13.311 1.00 26.29 293 LYS A C 1
ATOM 4705 O O . LYS B 1 294 ? 14.131 -64.084 14.439 1.00 25.32 293 LYS A O 1
ATOM 4711 N N . ASN B 1 295 ? 14.649 -65.769 13.035 1.00 27.05 294 ASN A N 1
ATOM 4712 C CA . ASN B 1 295 ? 14.514 -66.812 14.068 1.00 27.77 294 ASN A CA 1
ATOM 4713 C C . ASN B 1 295 ? 15.419 -66.561 15.260 1.00 27.13 294 ASN A C 1
ATOM 4714 O O . ASN B 1 295 ? 14.992 -66.660 16.406 1.00 25.48 294 ASN A O 1
ATOM 4719 N N . SER B 1 296 ? 16.668 -66.208 14.977 1.00 25.18 295 SER A N 1
ATOM 4720 C CA . SER B 1 296 ? 17.631 -65.918 16.020 1.00 25.21 295 SER A CA 1
ATOM 4721 C C . SER B 1 296 ? 17.113 -64.807 16.955 1.00 24.53 295 SER A C 1
ATOM 4722 O O . SER B 1 296 ? 17.136 -64.953 18.184 1.00 23.72 295 SER A O 1
ATOM 4725 N N . TYR B 1 297 ? 16.611 -63.725 16.361 1.00 24.33 296 TYR A N 1
ATOM 4726 C CA . TYR B 1 297 ? 16.084 -62.589 17.111 1.00 24.13 296 TYR A CA 1
ATOM 4727 C C . TYR B 1 297 ? 14.833 -62.943 17.934 1.00 24.36 296 TYR A C 1
ATOM 4728 O O . TYR B 1 297 ? 14.730 -62.568 19.102 1.00 22.57 296 TYR A O 1
ATOM 4737 N N . GLU B 1 298 ? 13.902 -63.682 17.333 1.00 24.40 297 GLU A N 1
ATOM 4738 C CA . GLU B 1 298 ? 12.721 -64.155 18.057 1.00 25.83 297 GLU A CA 1
ATOM 4739 C C . GLU B 1 298 ? 13.102 -64.984 19.281 1.00 26.14 297 GLU A C 1
ATOM 4740 O O . GLU B 1 298 ? 12.588 -64.742 20.369 1.00 26.77 297 GLU A O 1
ATOM 4746 N N . ILE B 1 299 ? 14.028 -65.922 19.106 1.00 26.45 298 ILE A N 1
ATOM 4747 C CA . ILE B 1 299 ? 14.584 -66.709 20.216 1.00 27.52 298 ILE A CA 1
ATOM 4748 C C . ILE B 1 299 ? 15.256 -65.816 21.282 1.00 27.49 298 ILE A C 1
ATOM 4749 O O . ILE B 1 299 ? 14.912 -65.894 22.465 1.00 28.03 298 ILE A O 1
ATOM 4754 N N . TYR B 1 300 ? 16.194 -64.967 20.859 1.00 28.63 299 TYR A N 1
ATOM 4755 C CA . TYR B 1 300 ? 16.910 -64.056 21.766 1.00 28.69 299 TYR A CA 1
ATOM 4756 C C . TYR B 1 300 ? 15.977 -63.155 22.554 1.00 28.62 299 TYR A C 1
ATOM 4757 O O . TYR B 1 300 ? 16.124 -63.012 23.766 1.00 26.97 299 TYR A O 1
ATOM 4766 N N . PHE B 1 301 ? 15.041 -62.519 21.852 1.00 28.28 300 PHE A N 1
ATOM 4767 C CA . PHE B 1 301 ? 14.173 -61.534 22.476 1.00 28.50 300 PHE A CA 1
ATOM 4768 C C . PHE B 1 301 ? 12.979 -62.145 23.209 1.00 29.98 300 PHE A C 1
ATOM 4769 O O . PHE B 1 301 ? 12.532 -61.588 24.207 1.00 30.09 300 PHE A O 1
ATOM 4777 N N . GLN B 1 302 ? 12.487 -63.294 22.739 1.00 30.54 301 GLN A N 1
ATOM 4778 C CA . GLN B 1 302 ? 11.463 -64.037 23.481 1.00 30.98 301 GLN A CA 1
ATOM 4779 C C . GLN B 1 302 ? 11.954 -64.297 24.901 1.00 30.29 301 GLN A C 1
ATOM 4780 O O . GLN B 1 302 ? 11.252 -64.015 25.865 1.00 29.12 301 GLN A O 1
ATOM 4786 N N . ALA B 1 303 ? 13.176 -64.809 25.011 1.00 30.79 302 ALA A N 1
ATOM 4787 C CA . ALA B 1 303 ? 13.800 -65.094 26.298 1.00 30.54 302 ALA A CA 1
ATOM 4788 C C . ALA B 1 303 ? 14.109 -63.843 27.133 1.00 32.37 302 ALA A C 1
ATOM 4789 O O . ALA B 1 303 ? 13.835 -63.817 28.343 1.00 31.79 302 ALA A O 1
ATOM 4791 N N . ALA B 1 304 ? 14.671 -62.815 26.493 1.00 31.29 303 ALA A N 1
ATOM 4792 C CA . ALA B 1 304 ? 15.079 -61.602 27.201 1.00 31.89 303 ALA A CA 1
ATOM 4793 C C . ALA B 1 304 ? 13.876 -60.820 27.730 1.00 32.07 303 ALA A C 1
ATOM 4794 O O . ALA B 1 304 ? 13.945 -60.217 28.797 1.00 30.79 303 ALA A O 1
ATOM 4796 N N . PHE B 1 305 ? 12.777 -60.852 26.983 1.00 33.71 304 PHE A N 1
ATOM 4797 C CA . PHE B 1 305 ? 11.562 -60.142 27.369 1.00 35.65 304 PHE A CA 1
ATOM 4798 C C . PHE B 1 305 ? 10.755 -60.883 28.429 1.00 37.03 304 PHE A C 1
ATOM 4799 O O . PHE B 1 305 ? 10.009 -60.269 29.189 1.00 37.91 304 PHE A O 1
ATOM 4807 N N . GLU B 1 306 ? 10.892 -62.203 28.466 1.00 38.98 305 GLU A N 1
ATOM 4808 C CA . GLU B 1 306 ? 10.260 -63.001 29.512 1.00 40.06 305 GLU A CA 1
ATOM 4809 C C . GLU B 1 306 ? 10.993 -62.810 30.829 1.00 39.35 305 GLU A C 1
ATOM 4810 O O . GLU B 1 306 ? 10.379 -62.792 31.892 1.00 40.43 305 GLU A O 1
ATOM 4816 N N . ASN B 1 307 ? 12.311 -62.654 30.751 1.00 40.40 306 ASN A N 1
ATOM 4817 C CA . ASN B 1 307 ? 13.122 -62.340 31.925 1.00 40.03 306 ASN A CA 1
ATOM 4818 C C . ASN B 1 307 ? 12.758 -60.994 32.565 1.00 40.51 306 ASN A C 1
ATOM 4819 O O . ASN B 1 307 ? 12.862 -60.836 33.780 1.00 40.36 306 ASN A O 1
ATOM 4824 N N . VAL B 1 308 ? 12.324 -60.040 31.741 1.00 39.46 307 VAL A N 1
ATOM 4825 C CA . VAL B 1 308 ? 11.833 -58.748 32.216 1.00 39.77 307 VAL A CA 1
ATOM 4826 C C . VAL B 1 308 ? 10.490 -58.949 32.927 1.00 41.06 307 VAL A C 1
ATOM 4827 O O . VAL B 1 308 ? 10.308 -58.511 34.066 1.00 40.38 307 VAL A O 1
ATOM 4831 N N . VAL B 1 309 ? 9.565 -59.624 32.243 1.00 41.93 308 VAL A N 1
ATOM 4832 C CA . VAL B 1 309 ? 8.254 -59.978 32.790 1.00 42.36 308 VAL A CA 1
ATOM 4833 C C . VAL B 1 309 ? 8.378 -60.707 34.135 1.00 43.44 308 VAL A C 1
ATOM 4834 O O . VAL B 1 309 ? 7.767 -60.296 35.123 1.00 43.59 308 VAL A O 1
ATOM 4838 N N . LYS B 1 310 ? 9.185 -61.768 34.167 1.00 43.77 309 LYS A N 1
ATOM 4839 C CA . LYS B 1 310 ? 9.418 -62.540 35.387 1.00 44.53 309 LYS A CA 1
ATOM 4840 C C . LYS B 1 310 ? 10.027 -61.698 36.506 1.00 45.79 309 LYS A C 1
ATOM 4841 O O . LYS B 1 310 ? 9.611 -61.811 37.656 1.00 46.53 309 LYS A O 1
ATOM 4847 N N . PHE B 1 311 ? 10.994 -60.848 36.161 1.00 45.69 310 PHE A N 1
ATOM 4848 C CA . PHE B 1 311 ? 11.654 -59.974 37.135 1.00 46.97 310 PHE A CA 1
ATOM 4849 C C . PHE B 1 311 ? 10.700 -58.947 37.753 1.00 48.75 310 PHE A C 1
ATOM 4850 O O . PHE B 1 311 ? 10.794 -58.641 38.944 1.00 47.81 310 PHE A O 1
ATOM 4858 N N . ALA B 1 312 ? 9.788 -58.426 36.938 1.00 51.73 311 ALA A N 1
ATOM 4859 C CA . ALA B 1 312 ? 8.863 -57.378 37.363 1.00 53.81 311 ALA A CA 1
ATOM 4860 C C . ALA B 1 312 ? 7.734 -57.875 38.286 1.00 57.02 311 ALA A C 1
ATOM 4861 O O . ALA B 1 312 ? 6.691 -57.229 38.402 1.00 57.65 311 ALA A O 1
ATOM 4863 N N . HIS B 1 313 ? 7.950 -59.013 38.944 1.00 60.88 312 HIS A N 1
ATOM 4864 C CA . HIS B 1 313 ? 6.980 -59.550 39.901 1.00 62.95 312 HIS A CA 1
ATOM 4865 C C . HIS B 1 313 ? 7.596 -59.837 41.242 1.00 62.42 312 HIS A C 1
ATOM 4866 O O . HIS B 1 313 ? 8.552 -60.604 41.353 1.00 60.86 312 HIS A O 1
ATOM 4873 N N . MET C 1 1 ? 49.811 -74.310 -36.688 1.00 55.32 0 MET B N 1
ATOM 4874 C CA . MET C 1 1 ? 48.798 -74.972 -37.557 1.00 56.19 0 MET B CA 1
ATOM 4875 C C . MET C 1 1 ? 47.588 -74.065 -37.788 1.00 55.08 0 MET B C 1
ATOM 4876 O O . MET C 1 1 ? 47.599 -73.233 -38.697 1.00 58.48 0 MET B O 1
ATOM 4881 N N . MET C 1 2 ? 46.558 -74.217 -36.954 1.00 50.94 1 MET B N 1
ATOM 4882 C CA . MET C 1 2 ? 45.281 -73.527 -37.149 1.00 46.02 1 MET B CA 1
ATOM 4883 C C . MET C 1 2 ? 45.226 -72.149 -36.501 1.00 41.83 1 MET B C 1
ATOM 4884 O O . MET C 1 2 ? 45.807 -71.926 -35.436 1.00 40.49 1 MET B O 1
ATOM 4889 N N . LYS C 1 3 ? 44.524 -71.230 -37.159 1.00 39.65 2 LYS B N 1
ATOM 4890 C CA . LYS C 1 3 ? 44.141 -69.965 -36.549 1.00 37.79 2 LYS B CA 1
ATOM 4891 C C . LYS C 1 3 ? 42.854 -70.200 -35.762 1.00 35.67 2 LYS B C 1
ATOM 4892 O O . LYS C 1 3 ? 41.831 -70.595 -36.338 1.00 34.66 2 LYS B O 1
ATOM 4898 N N . ILE C 1 4 ? 42.928 -69.954 -34.451 1.00 32.45 3 ILE B N 1
ATOM 4899 C CA . ILE C 1 4 ? 41.864 -70.294 -33.502 1.00 30.96 3 ILE B CA 1
ATOM 4900 C C . ILE C 1 4 ? 41.332 -69.059 -32.784 1.00 29.76 3 ILE B C 1
ATOM 4901 O O . ILE C 1 4 ? 42.103 -68.280 -32.233 1.00 27.81 3 ILE B O 1
ATOM 4906 N N . ALA C 1 5 ? 40.008 -68.894 -32.786 1.00 30.28 4 ALA B N 1
ATOM 4907 C CA . ALA C 1 5 ? 39.365 -67.836 -32.012 1.00 29.89 4 ALA B CA 1
ATOM 4908 C C . ALA C 1 5 ? 38.560 -68.387 -30.830 1.00 31.04 4 ALA B C 1
ATOM 4909 O O . ALA C 1 5 ? 37.796 -69.348 -30.974 1.00 31.26 4 ALA B O 1
ATOM 4911 N N . ILE C 1 6 ? 38.746 -67.776 -29.661 1.00 30.98 5 ILE B N 1
ATOM 4912 C CA . ILE C 1 6 ? 37.931 -68.084 -28.489 1.00 30.38 5 ILE B CA 1
ATOM 4913 C C . ILE C 1 6 ? 37.022 -66.892 -28.226 1.00 30.35 5 ILE B C 1
ATOM 4914 O O . ILE C 1 6 ? 37.503 -65.777 -28.000 1.00 32.56 5 ILE B O 1
ATOM 4919 N N . LEU C 1 7 ? 35.713 -67.127 -28.271 1.00 29.12 6 LEU B N 1
ATOM 4920 C CA . LEU C 1 7 ? 34.734 -66.051 -28.095 1.00 29.05 6 LEU B CA 1
ATOM 4921 C C . LEU C 1 7 ? 34.310 -65.820 -26.633 1.00 27.53 6 LEU B C 1
ATOM 4922 O O . LEU C 1 7 ? 34.393 -66.721 -25.794 1.00 27.06 6 LEU B O 1
ATOM 4927 N N . ASP C 1 8 ? 33.900 -64.589 -26.343 1.00 26.82 7 ASP B N 1
ATOM 4928 C CA . ASP C 1 8 ? 33.164 -64.246 -25.114 1.00 27.37 7 ASP B CA 1
ATOM 4929 C C . ASP C 1 8 ? 33.857 -64.490 -23.757 1.00 26.19 7 ASP B C 1
ATOM 4930 O O . ASP C 1 8 ? 33.177 -64.755 -22.765 1.00 27.06 7 ASP B O 1
ATOM 4935 N N . ASP C 1 9 ? 35.185 -64.381 -23.701 1.00 25.65 8 ASP B N 1
ATOM 4936 C CA . ASP C 1 9 ? 35.905 -64.504 -22.424 1.00 25.87 8 ASP B CA 1
ATOM 4937 C C . ASP C 1 9 ? 35.973 -63.145 -21.721 1.00 25.50 8 ASP B C 1
ATOM 4938 O O . ASP C 1 9 ? 37.009 -62.473 -21.749 1.00 26.40 8 ASP B O 1
ATOM 4943 N N . TYR C 1 10 ? 34.871 -62.759 -21.073 1.00 24.04 9 TYR B N 1
ATOM 4944 C CA . TYR C 1 10 ? 34.707 -61.386 -20.556 1.00 24.55 9 TYR B CA 1
ATOM 4945 C C . TYR C 1 10 ? 35.773 -60.896 -19.559 1.00 24.17 9 TYR B C 1
ATOM 4946 O O . TYR C 1 10 ? 36.073 -59.700 -19.497 1.00 24.97 9 TYR B O 1
ATOM 4955 N N . GLN C 1 11 ? 36.340 -61.811 -18.787 1.00 23.39 10 GLN B N 1
ATOM 4956 C CA . GLN C 1 11 ? 37.356 -61.450 -17.807 1.00 23.55 10 GLN B CA 1
ATOM 4957 C C . GLN C 1 11 ? 38.770 -61.725 -18.314 1.00 24.42 10 GLN B C 1
ATOM 4958 O O . GLN C 1 11 ? 39.752 -61.422 -17.623 1.00 25.03 10 GLN B O 1
ATOM 4964 N N . ASN C 1 12 ? 38.865 -62.302 -19.514 1.00 24.96 11 ASN B N 1
ATOM 4965 C CA . ASN C 1 12 ? 40.151 -62.591 -20.158 1.00 25.61 11 ASN B CA 1
ATOM 4966 C C . ASN C 1 12 ? 41.017 -63.512 -19.305 1.00 25.48 11 ASN B C 1
ATOM 4967 O O . ASN C 1 12 ? 42.201 -63.250 -19.084 1.00 25.76 11 ASN B O 1
ATOM 4972 N N . VAL C 1 13 ? 40.401 -64.589 -18.827 1.00 25.07 12 VAL B N 1
ATOM 4973 C CA . VAL C 1 13 ? 41.029 -65.511 -17.886 1.00 24.93 12 VAL B CA 1
ATOM 4974 C C . VAL C 1 13 ? 41.457 -66.819 -18.551 1.00 25.28 12 VAL B C 1
ATOM 4975 O O . VAL C 1 13 ? 42.279 -67.557 -18.009 1.00 24.73 12 VAL B O 1
ATOM 4979 N N . VAL C 1 14 ? 40.889 -67.105 -19.721 1.00 26.62 13 VAL B N 1
ATOM 4980 C CA . VAL C 1 14 ? 41.189 -68.344 -20.447 1.00 26.94 13 VAL B CA 1
ATOM 4981 C C . VAL C 1 14 ? 42.690 -68.476 -20.750 1.00 27.53 13 VAL B C 1
ATOM 4982 O O . VAL C 1 14 ? 43.257 -69.558 -20.578 1.00 27.27 13 VAL B O 1
ATOM 4986 N N . ARG C 1 15 ? 43.329 -67.369 -21.139 1.00 28.94 14 ARG B N 1
ATOM 4987 C CA . ARG C 1 15 ? 44.783 -67.332 -21.407 1.00 30.35 14 ARG B CA 1
ATOM 4988 C C . ARG C 1 15 ? 45.594 -67.893 -20.252 1.00 29.83 14 ARG B C 1
ATOM 4989 O O . ARG C 1 15 ? 46.652 -68.480 -20.466 1.00 31.10 14 ARG B O 1
ATOM 4997 N N . GLY C 1 16 ? 45.099 -67.689 -19.033 1.00 28.97 15 GLY B N 1
ATOM 4998 C CA . GLY C 1 16 ? 45.813 -68.065 -17.818 1.00 28.42 15 GLY B CA 1
ATOM 4999 C C . GLY C 1 16 ? 45.576 -69.466 -17.283 1.00 28.47 15 GLY B C 1
ATOM 5000 O O . GLY C 1 16 ? 46.175 -69.854 -16.276 1.00 28.28 15 GLY B O 1
ATOM 5001 N N . LEU C 1 17 ? 44.703 -70.230 -17.936 1.00 28.71 16 LEU B N 1
ATOM 5002 C CA . LEU C 1 17 ? 44.393 -71.592 -17.482 1.00 28.96 16 LEU B CA 1
ATOM 5003 C C . LEU C 1 17 ? 45.524 -72.562 -17.825 1.00 30.06 16 LEU B C 1
ATOM 5004 O O . LEU C 1 17 ? 46.251 -72.344 -18.796 1.00 29.84 16 LEU B O 1
ATOM 5009 N N . ASN C 1 18 ? 45.657 -73.633 -17.034 1.00 31.00 17 ASN B N 1
ATOM 5010 C CA . ASN C 1 18 ? 46.568 -74.740 -17.352 1.00 31.70 17 ASN B CA 1
ATOM 5011 C C . ASN C 1 18 ? 46.280 -75.305 -18.727 1.00 32.06 17 ASN B C 1
ATOM 5012 O O . ASN C 1 18 ? 47.195 -75.655 -19.474 1.00 32.76 17 ASN B O 1
ATOM 5017 N N . ALA C 1 19 ? 44.994 -75.389 -19.052 1.00 31.82 18 ALA B N 1
ATOM 5018 C CA . ALA C 1 19 ? 44.553 -75.952 -20.318 1.00 31.28 18 ALA B CA 1
ATOM 5019 C C . ALA C 1 19 ? 45.039 -75.164 -21.543 1.00 31.95 18 ALA B C 1
ATOM 5020 O O . ALA C 1 19 ? 45.141 -75.724 -22.631 1.00 31.77 18 ALA B O 1
ATOM 5022 N N . PHE C 1 20 ? 45.346 -73.879 -21.361 1.00 32.21 19 PHE B N 1
ATOM 5023 C CA . PHE C 1 20 ? 45.790 -73.027 -22.467 1.00 33.40 19 PHE B CA 1
ATOM 5024 C C . PHE C 1 20 ? 47.106 -73.491 -23.091 1.00 36.09 19 PHE B C 1
ATOM 5025 O O . PHE C 1 20 ? 47.324 -73.294 -24.286 1.00 36.39 19 PHE B O 1
ATOM 5033 N N . GLN C 1 21 ? 47.971 -74.117 -22.292 1.00 40.14 20 GLN B N 1
ATOM 5034 C CA . GLN C 1 21 ? 49.244 -74.648 -22.801 1.00 44.10 20 GLN B CA 1
ATOM 5035 C C . GLN C 1 21 ? 49.061 -75.755 -23.832 1.00 42.95 20 GLN B C 1
ATOM 5036 O O . GLN C 1 21 ? 49.939 -75.970 -24.668 1.00 43.43 20 GLN B O 1
ATOM 5042 N N . CYS C 1 22 ? 47.915 -76.434 -23.767 1.00 42.76 21 CYS B N 1
ATOM 5043 C CA . CYS C 1 22 ? 47.522 -77.444 -24.751 1.00 43.37 21 CYS B CA 1
ATOM 5044 C C . CYS C 1 22 ? 47.411 -76.885 -26.173 1.00 43.12 21 CYS B C 1
ATOM 5045 O O . CYS C 1 22 ? 47.320 -77.649 -27.136 1.00 42.71 21 CYS B O 1
ATOM 5048 N N . LEU C 1 23 ? 47.409 -75.558 -26.300 1.00 43.57 22 LEU B N 1
ATOM 5049 C CA . LEU C 1 23 ? 47.287 -74.908 -27.610 1.00 43.82 22 LEU B CA 1
ATOM 5050 C C . LEU C 1 23 ? 48.606 -74.343 -28.154 1.00 44.95 22 LEU B C 1
ATOM 5051 O O . LEU C 1 23 ? 48.616 -73.637 -29.169 1.00 43.18 22 LEU B O 1
ATOM 5056 N N . GLN C 1 24 ? 49.708 -74.658 -27.481 1.00 45.41 23 GLN B N 1
ATOM 5057 C CA . GLN C 1 24 ? 51.040 -74.248 -27.920 1.00 49.27 23 GLN B CA 1
ATOM 5058 C C . GLN C 1 24 ? 51.280 -74.665 -29.377 1.00 48.88 23 GLN B C 1
ATOM 5059 O O . GLN C 1 24 ? 50.867 -75.747 -29.799 1.00 48.37 23 GLN B O 1
ATOM 5065 N N . GLY C 1 25 ? 51.923 -73.793 -30.148 1.00 49.18 24 GLY B N 1
ATOM 5066 C CA . GLY C 1 25 ? 52.163 -74.060 -31.569 1.00 50.62 24 GLY B CA 1
ATOM 5067 C C . GLY C 1 25 ? 50.934 -73.872 -32.450 1.00 51.42 24 GLY B C 1
ATOM 5068 O O . GLY C 1 25 ? 50.880 -74.385 -33.570 1.00 54.04 24 GLY B O 1
ATOM 5069 N N . HIS C 1 26 ? 49.940 -73.153 -31.934 1.00 48.04 25 HIS B N 1
ATOM 5070 C CA . HIS C 1 26 ? 48.792 -72.720 -32.726 1.00 45.92 25 HIS B CA 1
ATOM 5071 C C . HIS C 1 26 ? 48.675 -71.231 -32.627 1.00 44.15 25 HIS B C 1
ATOM 5072 O O . HIS C 1 26 ? 49.212 -70.625 -31.696 1.00 43.48 25 HIS B O 1
ATOM 5079 N N . ASP C 1 27 ? 47.969 -70.630 -33.581 1.00 43.09 26 ASP B N 1
ATOM 5080 C CA . ASP C 1 27 ? 47.714 -69.193 -33.573 1.00 42.41 26 ASP B CA 1
ATOM 5081 C C . ASP C 1 27 ? 46.353 -68.893 -32.928 1.00 41.52 26 ASP B C 1
ATOM 5082 O O . ASP C 1 27 ? 45.299 -69.074 -33.555 1.00 39.53 26 ASP B O 1
ATOM 5087 N N . VAL C 1 28 ? 46.386 -68.431 -31.677 1.00 39.47 27 VAL B N 1
ATOM 5088 C CA . VAL C 1 28 ? 45.169 -68.248 -30.874 1.00 37.23 27 VAL B CA 1
ATOM 5089 C C . VAL C 1 28 ? 44.867 -66.774 -30.553 1.00 36.69 27 VAL B C 1
ATOM 5090 O O . VAL C 1 28 ? 45.723 -66.054 -30.035 1.00 36.62 27 VAL B O 1
ATOM 5094 N N . THR C 1 29 ? 43.645 -66.341 -30.858 1.00 35.89 28 THR B N 1
ATOM 5095 C CA . THR C 1 29 ? 43.131 -65.048 -30.390 1.00 35.95 28 THR B CA 1
ATOM 5096 C C . THR C 1 29 ? 41.935 -65.268 -29.467 1.00 35.52 28 THR B C 1
ATOM 5097 O O . THR C 1 29 ? 40.987 -65.981 -29.820 1.00 35.47 28 THR B O 1
ATOM 5101 N N . VAL C 1 30 ? 41.995 -64.653 -28.288 1.00 34.07 29 VAL B N 1
ATOM 5102 C CA . VAL C 1 30 ? 40.912 -64.701 -27.314 1.00 34.02 29 VAL B CA 1
ATOM 5103 C C . VAL C 1 30 ? 40.185 -63.360 -27.272 1.00 34.09 29 VAL B C 1
ATOM 5104 O O . VAL C 1 30 ? 40.774 -62.332 -26.923 1.00 32.92 29 VAL B O 1
ATOM 5108 N N . PHE C 1 31 ? 38.904 -63.376 -27.625 1.00 33.71 30 PHE B N 1
ATOM 5109 C CA . PHE C 1 31 ? 38.090 -62.168 -27.555 1.00 33.45 30 PHE B CA 1
ATOM 5110 C C . PHE C 1 31 ? 37.397 -62.044 -26.202 1.00 33.90 30 PHE B C 1
ATOM 5111 O O . PHE C 1 31 ? 37.115 -63.050 -25.548 1.00 33.55 30 PHE B O 1
ATOM 5119 N N . ASN C 1 32 ? 37.151 -60.805 -25.781 1.00 33.83 31 ASN B N 1
ATOM 5120 C CA . ASN C 1 32 ? 36.730 -60.518 -24.407 1.00 34.79 31 ASN B CA 1
ATOM 5121 C C . ASN C 1 32 ? 35.451 -59.698 -24.317 1.00 34.82 31 ASN B C 1
ATOM 5122 O O . ASN C 1 32 ? 34.841 -59.590 -23.251 1.00 35.46 31 ASN B O 1
ATOM 5127 N N . ASP C 1 33 ? 35.057 -59.103 -25.433 1.00 36.73 32 ASP B N 1
ATOM 5128 C CA . ASP C 1 33 ? 33.859 -58.288 -25.462 1.00 37.57 32 ASP B CA 1
ATOM 5129 C C . ASP C 1 33 ? 32.661 -59.133 -25.865 1.00 37.48 32 ASP B C 1
ATOM 5130 O O . ASP C 1 33 ? 32.812 -60.242 -26.373 1.00 38.60 32 ASP B O 1
ATOM 5135 N N . SER C 1 34 ? 31.470 -58.616 -25.609 1.00 37.22 33 SER B N 1
ATOM 5136 C CA . SER C 1 34 ? 30.264 -59.289 -26.028 1.00 38.19 33 SER B CA 1
ATOM 5137 C C . SER C 1 34 ? 29.778 -58.644 -27.319 1.00 38.86 33 SER B C 1
ATOM 5138 O O . SER C 1 34 ? 29.346 -57.493 -27.328 1.00 40.20 33 SER B O 1
ATOM 5141 N N . VAL C 1 35 ? 29.877 -59.391 -28.410 1.00 39.75 34 VAL B N 1
ATOM 5142 C CA . VAL C 1 35 ? 29.435 -58.919 -29.709 1.00 40.97 34 VAL B CA 1
ATOM 5143 C C . VAL C 1 35 ? 28.306 -59.813 -30.218 1.00 42.88 34 VAL B C 1
ATOM 5144 O O . VAL C 1 35 ? 28.489 -61.016 -30.423 1.00 44.68 34 VAL B O 1
ATOM 5148 N N . SER C 1 36 ? 27.134 -59.215 -30.398 1.00 44.04 35 SER B N 1
ATOM 5149 C CA . SER C 1 36 ? 25.988 -59.906 -30.980 1.00 44.59 35 SER B CA 1
ATOM 5150 C C . SER C 1 36 ? 25.768 -59.451 -32.425 1.00 44.24 35 SER B C 1
ATOM 5151 O O . SER C 1 36 ? 25.081 -60.121 -33.202 1.00 42.49 35 SER B O 1
ATOM 5154 N N . ASP C 1 37 ? 26.354 -58.301 -32.764 1.00 45.16 36 ASP B N 1
ATOM 5155 C CA . ASP C 1 37 ? 26.342 -57.754 -34.122 1.00 44.52 36 ASP B CA 1
ATOM 5156 C C . ASP C 1 37 ? 27.071 -58.702 -35.084 1.00 42.68 36 ASP B C 1
ATOM 5157 O O . ASP C 1 37 ? 28.308 -58.729 -35.138 1.00 42.72 36 ASP B O 1
ATOM 5162 N N . GLU C 1 38 ? 26.291 -59.473 -35.840 1.00 40.79 37 GLU B N 1
ATOM 5163 C CA . GLU C 1 38 ? 26.832 -60.511 -36.721 1.00 41.95 37 GLU B CA 1
ATOM 5164 C C . GLU C 1 38 ? 27.723 -59.944 -37.822 1.00 42.64 37 GLU B C 1
ATOM 5165 O O . GLU C 1 38 ? 28.629 -60.627 -38.296 1.00 43.89 37 GLU B O 1
ATOM 5171 N N . THR C 1 39 ? 27.467 -58.694 -38.212 1.00 42.61 38 THR B N 1
ATOM 5172 C CA . THR C 1 39 ? 28.322 -57.979 -39.159 1.00 42.26 38 THR B CA 1
ATOM 5173 C C . THR C 1 39 ? 29.751 -57.868 -38.604 1.00 42.16 38 THR B C 1
ATOM 5174 O O . THR C 1 39 ? 30.718 -58.196 -39.295 1.00 41.21 38 THR B O 1
ATOM 5178 N N . VAL C 1 40 ? 29.868 -57.430 -37.350 1.00 42.77 39 VAL B N 1
ATOM 5179 C CA . VAL C 1 40 ? 31.162 -57.321 -36.663 1.00 41.51 39 VAL B CA 1
ATOM 5180 C C . VAL C 1 40 ? 31.805 -58.694 -36.466 1.00 41.48 39 VAL B C 1
ATOM 5181 O O . VAL C 1 40 ? 33.023 -58.839 -36.629 1.00 39.37 39 VAL B O 1
ATOM 5185 N N . LEU C 1 41 ? 30.981 -59.689 -36.132 1.00 40.17 40 LEU B N 1
ATOM 5186 C CA . LEU C 1 41 ? 31.453 -61.056 -35.901 1.00 40.12 40 LEU B CA 1
ATOM 5187 C C . LEU C 1 41 ? 32.020 -61.691 -37.159 1.00 39.35 40 LEU B C 1
ATOM 5188 O O . LEU C 1 41 ? 33.106 -62.265 -37.123 1.00 37.95 40 LEU B O 1
ATOM 5193 N N . ILE C 1 42 ? 31.276 -61.590 -38.260 1.00 40.67 41 ILE B N 1
ATOM 5194 C CA . ILE C 1 42 ? 31.734 -62.080 -39.561 1.00 39.58 41 ILE B CA 1
ATOM 5195 C C . ILE C 1 42 ? 33.053 -61.419 -39.949 1.00 40.43 41 ILE B C 1
ATOM 5196 O O . ILE C 1 42 ? 34.010 -62.106 -40.320 1.00 39.80 41 ILE B O 1
ATOM 5201 N N . GLU C 1 43 ? 33.114 -60.093 -39.832 1.00 42.33 42 GLU B N 1
ATOM 5202 C CA . GLU C 1 43 ? 34.337 -59.362 -40.168 1.00 44.78 42 GLU B CA 1
ATOM 5203 C C . GLU C 1 43 ? 35.493 -59.728 -39.242 1.00 44.30 42 GLU B C 1
ATOM 5204 O O . GLU C 1 43 ? 36.646 -59.761 -39.668 1.00 47.53 42 GLU B O 1
ATOM 5210 N N . ARG C 1 44 ? 35.173 -60.014 -37.984 1.00 42.88 43 ARG B N 1
ATOM 5211 C CA . ARG C 1 44 ? 36.175 -60.383 -36.985 1.00 42.63 43 ARG B CA 1
ATOM 5212 C C . ARG C 1 44 ? 36.692 -61.820 -37.171 1.00 40.94 43 ARG B C 1
ATOM 5213 O O . ARG C 1 44 ? 37.891 -62.079 -37.025 1.00 39.92 43 ARG B O 1
ATOM 5221 N N . LEU C 1 45 ? 35.792 -62.736 -37.524 1.00 39.40 44 LEU B N 1
ATOM 5222 C CA . LEU C 1 45 ? 36.110 -64.168 -37.556 1.00 39.06 44 LEU B CA 1
ATOM 5223 C C . LEU C 1 45 ? 36.554 -64.728 -38.915 1.00 39.12 44 LEU B C 1
ATOM 5224 O O . LEU C 1 45 ? 36.890 -65.914 -39.012 1.00 37.06 44 LEU B O 1
ATOM 5229 N N . LYS C 1 46 ? 36.563 -63.887 -39.953 1.00 39.68 45 LYS B N 1
ATOM 5230 C CA . LYS C 1 46 ? 36.922 -64.344 -41.304 1.00 39.77 45 LYS B CA 1
ATOM 5231 C C . LYS C 1 46 ? 38.180 -65.230 -41.385 1.00 38.83 45 LYS B C 1
ATOM 5232 O O . LYS C 1 46 ? 38.104 -66.327 -41.940 1.00 38.53 45 LYS B O 1
ATOM 5238 N N . PRO C 1 47 ? 39.322 -64.776 -40.815 1.00 37.68 46 PRO B N 1
ATOM 5239 C CA . PRO C 1 47 ? 40.566 -65.542 -40.995 1.00 37.81 46 PRO B CA 1
ATOM 5240 C C . PRO C 1 47 ? 40.671 -66.825 -40.152 1.00 38.13 46 PRO B C 1
ATOM 5241 O O . PRO C 1 47 ? 41.674 -67.539 -40.246 1.00 38.22 46 PRO B O 1
ATOM 5245 N N . PHE C 1 48 ? 39.657 -67.119 -39.341 1.00 37.02 47 PHE B N 1
ATOM 5246 C CA . PHE C 1 48 ? 39.754 -68.241 -38.406 1.00 35.24 47 PHE B CA 1
ATOM 5247 C C . PHE C 1 48 ? 39.262 -69.567 -38.969 1.00 34.15 47 PHE B C 1
ATOM 5248 O O . PHE C 1 48 ? 38.277 -69.623 -39.702 1.00 33.94 47 PHE B O 1
ATOM 5256 N N . GLU C 1 49 ? 39.978 -70.627 -38.608 1.00 33.89 48 GLU B N 1
ATOM 5257 C CA . GLU C 1 49 ? 39.689 -71.988 -39.063 1.00 33.42 48 GLU B CA 1
ATOM 5258 C C . GLU C 1 49 ? 38.963 -72.822 -37.999 1.00 31.27 48 GLU B C 1
ATOM 5259 O O . GLU C 1 49 ? 38.296 -73.811 -38.323 1.00 30.96 48 GLU B O 1
ATOM 5265 N N . ALA C 1 50 ? 39.106 -72.424 -36.737 1.00 29.45 49 ALA B N 1
ATOM 5266 C CA . ALA C 1 50 ? 38.386 -73.054 -35.628 1.00 29.71 49 ALA B CA 1
ATOM 5267 C C . ALA C 1 50 ? 37.877 -71.997 -34.659 1.00 29.19 49 ALA B C 1
ATOM 5268 O O . ALA C 1 50 ? 38.574 -71.022 -34.378 1.00 29.92 49 ALA B O 1
ATOM 5270 N N . LEU C 1 51 ? 36.662 -72.198 -34.159 1.00 29.15 50 LEU B N 1
ATOM 5271 C CA . LEU C 1 51 ? 36.118 -71.383 -33.077 1.00 29.55 50 LEU B CA 1
ATOM 5272 C C . LEU C 1 51 ? 35.918 -72.250 -31.852 1.00 28.30 50 LEU B C 1
ATOM 5273 O O . LEU C 1 51 ? 35.429 -73.377 -31.959 1.00 28.64 50 LEU B O 1
ATOM 5278 N N . VAL C 1 52 ? 36.292 -71.711 -30.696 1.00 26.43 51 VAL B N 1
ATOM 5279 C CA . VAL C 1 52 ? 36.030 -72.349 -29.420 1.00 24.98 51 VAL B CA 1
ATOM 5280 C C . VAL C 1 52 ? 34.963 -71.525 -28.722 1.00 25.04 51 VAL B C 1
ATOM 5281 O O . VAL C 1 52 ? 35.174 -70.344 -28.422 1.00 25.51 51 VAL B O 1
ATOM 5285 N N . LEU C 1 53 ? 33.812 -72.150 -28.493 1.00 24.14 52 LEU B N 1
ATOM 5286 C CA . LEU C 1 53 ? 32.668 -71.477 -27.899 1.00 23.68 52 LEU B CA 1
ATOM 5287 C C . LEU C 1 53 ? 32.565 -71.732 -26.406 1.00 23.28 52 LEU B C 1
ATOM 5288 O O . LEU C 1 53 ? 32.757 -72.863 -25.947 1.00 22.16 52 LEU B O 1
ATOM 5293 N N . ILE C 1 54 ? 32.235 -70.677 -25.663 1.00 22.25 53 ILE B N 1
ATOM 5294 C CA . ILE C 1 54 ? 31.983 -70.788 -24.234 1.00 21.77 53 ILE B CA 1
ATOM 5295 C C . ILE C 1 54 ? 30.483 -70.936 -24.004 1.00 21.48 53 ILE B C 1
ATOM 5296 O O . ILE C 1 54 ? 29.732 -69.962 -24.055 1.00 20.85 53 ILE B O 1
ATOM 5301 N N . ARG C 1 55 ? 30.066 -72.181 -23.757 1.00 22.01 54 ARG B N 1
ATOM 5302 C CA A ARG C 1 55 ? 28.653 -72.526 -23.589 0.50 21.97 54 ARG B CA 1
ATOM 5303 C CA B ARG C 1 55 ? 28.652 -72.514 -23.579 0.50 21.98 54 ARG B CA 1
ATOM 5304 C C . ARG C 1 55 ? 27.781 -71.792 -24.621 1.00 21.75 54 ARG B C 1
ATOM 5305 O O . ARG C 1 55 ? 28.069 -71.863 -25.823 1.00 21.17 54 ARG B O 1
ATOM 5320 N N . GLU C 1 56 ? 26.740 -71.088 -24.168 1.00 22.29 55 GLU B N 1
ATOM 5321 C CA . GLU C 1 56 ? 25.755 -70.464 -25.071 1.00 23.94 55 GLU B CA 1
ATOM 5322 C C . GLU C 1 56 ? 25.902 -68.941 -25.263 1.00 25.16 55 GLU B C 1
ATOM 5323 O O . GLU C 1 56 ? 24.947 -68.280 -25.664 1.00 25.41 55 GLU B O 1
ATOM 5329 N N . ARG C 1 57 ? 27.079 -68.383 -24.985 1.00 25.44 56 ARG B N 1
ATOM 5330 C CA . ARG C 1 57 ? 27.264 -66.917 -25.037 1.00 25.06 56 ARG B CA 1
ATOM 5331 C C . ARG C 1 57 ? 27.116 -66.299 -26.438 1.00 25.54 56 ARG B C 1
ATOM 5332 O O . ARG C 1 57 ? 26.817 -65.113 -26.564 1.00 25.14 56 ARG B O 1
ATOM 5340 N N . THR C 1 58 ? 27.314 -67.105 -27.478 1.00 26.16 57 THR B N 1
ATOM 5341 C CA . THR C 1 58 ? 27.055 -66.671 -28.857 1.00 25.98 57 THR B CA 1
ATOM 5342 C C . THR C 1 58 ? 26.256 -67.721 -29.634 1.00 26.45 57 THR B C 1
ATOM 5343 O O . THR C 1 58 ? 26.671 -68.872 -29.727 1.00 26.88 57 THR B O 1
ATOM 5347 N N . PRO C 1 59 ? 25.098 -67.330 -30.194 1.00 27.35 58 PRO B N 1
ATOM 5348 C CA . PRO C 1 59 ? 24.414 -68.276 -31.074 1.00 26.77 58 PRO B CA 1
ATOM 5349 C C . PRO C 1 59 ? 25.165 -68.423 -32.406 1.00 26.88 58 PRO B C 1
ATOM 5350 O O . PRO C 1 59 ? 25.705 -67.448 -32.923 1.00 25.71 58 PRO B O 1
ATOM 5354 N N . ILE C 1 60 ? 25.208 -69.638 -32.938 1.00 27.08 59 ILE B N 1
ATOM 5355 C CA . ILE C 1 60 ? 25.745 -69.871 -34.274 1.00 28.33 59 ILE B CA 1
ATOM 5356 C C . ILE C 1 60 ? 24.578 -69.928 -35.257 1.00 28.79 59 ILE B C 1
ATOM 5357 O O . ILE C 1 60 ? 23.802 -70.884 -35.255 1.00 30.58 59 ILE B O 1
ATOM 5362 N N . THR C 1 61 ? 24.444 -68.890 -36.073 1.00 29.85 60 THR B N 1
ATOM 5363 C CA . THR C 1 61 ? 23.336 -68.797 -37.024 1.00 31.06 60 THR B CA 1
ATOM 5364 C C . THR C 1 61 ? 23.787 -69.181 -38.432 1.00 31.51 60 THR B C 1
ATOM 5365 O O . THR C 1 61 ? 24.981 -69.321 -38.683 1.00 31.27 60 THR B O 1
ATOM 5369 N N . GLU C 1 62 ? 22.830 -69.348 -39.343 1.00 32.42 61 GLU B N 1
ATOM 5370 C CA . GLU C 1 62 ? 23.155 -69.593 -40.747 1.00 34.37 61 GLU B CA 1
ATOM 5371 C C . GLU C 1 62 ? 23.920 -68.408 -41.338 1.00 35.24 61 GLU B C 1
ATOM 5372 O O . GLU C 1 62 ? 24.859 -68.590 -42.117 1.00 35.23 61 GLU B O 1
ATOM 5378 N N . ASN C 1 63 ? 23.519 -67.202 -40.945 1.00 35.58 62 ASN B N 1
ATOM 5379 C CA . ASN C 1 63 ? 24.217 -65.980 -41.328 1.00 36.65 62 ASN B CA 1
ATOM 5380 C C . ASN C 1 63 ? 25.722 -66.047 -41.034 1.00 36.23 62 ASN B C 1
ATOM 5381 O O . ASN C 1 63 ? 26.537 -65.708 -41.890 1.00 36.59 62 ASN B O 1
ATOM 5386 N N . LEU C 1 64 ? 26.089 -66.493 -39.833 1.00 34.94 63 LEU B N 1
ATOM 5387 C CA . LEU C 1 64 ? 27.500 -66.677 -39.495 1.00 34.74 63 LEU B CA 1
ATOM 5388 C C . LEU C 1 64 ? 28.150 -67.737 -40.386 1.00 34.09 63 LEU B C 1
ATOM 5389 O O . LEU C 1 64 ? 29.191 -67.492 -40.988 1.00 34.74 63 LEU B O 1
ATOM 5394 N N . LEU C 1 65 ? 27.518 -68.903 -40.473 1.00 32.65 64 LEU B N 1
ATOM 5395 C CA . LEU C 1 65 ? 28.040 -70.026 -41.249 1.00 33.31 64 LEU B CA 1
ATOM 5396 C C . LEU C 1 65 ? 28.148 -69.710 -42.742 1.00 34.37 64 LEU B C 1
ATOM 5397 O O . LEU C 1 65 ? 29.084 -70.154 -43.410 1.00 35.93 64 LEU B O 1
ATOM 5402 N N . ALA C 1 66 ? 27.196 -68.933 -43.257 1.00 34.84 65 ALA B N 1
ATOM 5403 C CA . ALA C 1 66 ? 27.188 -68.549 -44.669 1.00 34.70 65 ALA B CA 1
ATOM 5404 C C . ALA C 1 66 ? 28.367 -67.649 -45.029 1.00 35.06 65 ALA B C 1
ATOM 5405 O O . ALA C 1 66 ? 28.825 -67.659 -46.172 1.00 35.75 65 ALA B O 1
ATOM 5407 N N . HIS C 1 67 ? 28.871 -66.895 -44.052 1.00 34.41 66 HIS B N 1
ATOM 5408 C CA . HIS C 1 67 ? 29.887 -65.878 -44.319 1.00 35.28 66 HIS B CA 1
ATOM 5409 C C . HIS C 1 67 ? 31.231 -66.124 -43.700 1.00 36.21 66 HIS B C 1
ATOM 5410 O O . HIS C 1 67 ? 32.051 -65.202 -43.580 1.00 37.06 66 HIS B O 1
ATOM 5417 N N . LEU C 1 68 ? 31.474 -67.369 -43.303 1.00 35.44 67 LEU B N 1
ATOM 5418 C CA . LEU C 1 68 ? 32.761 -67.762 -42.740 1.00 35.79 67 LEU B CA 1
ATOM 5419 C C . LEU C 1 68 ? 33.293 -69.026 -43.436 1.00 35.61 67 LEU B C 1
ATOM 5420 O O . LEU C 1 68 ? 33.263 -70.120 -42.854 1.00 35.00 67 LEU B O 1
ATOM 5425 N N . PRO C 1 69 ? 33.792 -68.873 -44.685 1.00 36.65 68 PRO B N 1
ATOM 5426 C CA . PRO C 1 69 ? 34.216 -70.010 -45.519 1.00 36.32 68 PRO B CA 1
ATOM 5427 C C . PRO C 1 69 ? 35.508 -70.711 -45.075 1.00 35.87 68 PRO B C 1
ATOM 5428 O O . PRO C 1 69 ? 35.740 -71.861 -45.459 1.00 36.87 68 PRO B O 1
ATOM 5432 N N . ASN C 1 70 ? 36.346 -70.034 -44.294 1.00 34.74 69 ASN B N 1
ATOM 5433 C CA . ASN C 1 70 ? 37.564 -70.670 -43.778 1.00 35.38 69 ASN B CA 1
ATOM 5434 C C . ASN C 1 70 ? 37.331 -71.516 -42.517 1.00 34.52 69 ASN B C 1
ATOM 5435 O O . ASN C 1 70 ? 38.214 -72.260 -42.097 1.00 34.43 69 ASN B O 1
ATOM 5440 N N . LEU C 1 71 ? 36.147 -71.397 -41.920 1.00 33.65 70 LEU B N 1
ATOM 5441 C CA . LEU C 1 71 ? 35.815 -72.155 -40.710 1.00 33.40 70 LEU B CA 1
ATOM 5442 C C . LEU C 1 71 ? 35.668 -73.651 -40.990 1.00 33.04 70 LEU B C 1
ATOM 5443 O O . LEU C 1 71 ? 34.860 -74.057 -41.822 1.00 33.92 70 LEU B O 1
ATOM 5448 N N . LYS C 1 72 ? 36.449 -74.465 -40.281 1.00 32.91 71 LYS B N 1
ATOM 5449 C CA . LYS C 1 72 ? 36.390 -75.919 -40.427 1.00 31.72 71 LYS B CA 1
ATOM 5450 C C . LYS C 1 72 ? 35.835 -76.575 -39.165 1.00 30.38 71 LYS B C 1
ATOM 5451 O O . LYS C 1 72 ? 35.137 -77.587 -39.238 1.00 28.97 71 LYS B O 1
ATOM 5457 N N . LEU C 1 73 ? 36.135 -75.984 -38.011 1.00 28.36 72 LEU B N 1
ATOM 5458 C CA . LEU C 1 73 ? 35.756 -76.586 -36.741 1.00 28.36 72 LEU B CA 1
ATOM 5459 C C . LEU C 1 73 ? 35.132 -75.620 -35.736 1.00 26.79 72 LEU B C 1
ATOM 5460 O O . LEU C 1 73 ? 35.612 -74.506 -35.534 1.00 27.31 72 LEU B O 1
ATOM 5465 N N . ILE C 1 74 ? 34.060 -76.076 -35.101 1.00 25.69 73 ILE B N 1
ATOM 5466 C CA . ILE C 1 74 ? 33.589 -75.464 -33.873 1.00 24.00 73 ILE B CA 1
ATOM 5467 C C . ILE C 1 74 ? 33.805 -76.456 -32.727 1.00 23.87 73 ILE B C 1
ATOM 5468 O O . ILE C 1 74 ? 33.295 -77.571 -32.764 1.00 23.53 73 ILE B O 1
ATOM 5473 N N . SER C 1 75 ? 34.576 -76.052 -31.721 1.00 24.32 74 SER B N 1
ATOM 5474 C CA . SER C 1 75 ? 34.776 -76.893 -30.543 1.00 24.75 74 SER B CA 1
ATOM 5475 C C . SER C 1 75 ? 34.004 -76.317 -29.368 1.00 24.42 74 SER B C 1
ATOM 5476 O O . SER C 1 75 ? 34.311 -75.228 -28.887 1.00 25.42 74 SER B O 1
ATOM 5479 N N . GLN C 1 76 ? 32.995 -77.059 -28.925 1.00 23.63 75 GLN B N 1
ATOM 5480 C CA . GLN C 1 76 ? 32.077 -76.612 -27.895 1.00 23.21 75 GLN B CA 1
ATOM 5481 C C . GLN C 1 76 ? 32.606 -76.981 -26.516 1.00 23.33 75 GLN B C 1
ATOM 5482 O O . GLN C 1 76 ? 33.026 -78.121 -26.289 1.00 24.00 75 GLN B O 1
ATOM 5488 N N . THR C 1 77 ? 32.619 -76.010 -25.605 1.00 22.61 76 THR B N 1
ATOM 5489 C CA . THR C 1 77 ? 32.817 -76.303 -24.188 1.00 22.06 76 THR B CA 1
ATOM 5490 C C . THR C 1 77 ? 31.503 -76.892 -23.687 1.00 22.70 76 THR B C 1
ATOM 5491 O O . THR C 1 77 ? 30.430 -76.307 -23.911 1.00 22.72 76 THR B O 1
ATOM 5495 N N . GLY C 1 78 ? 31.580 -78.051 -23.040 1.00 22.25 77 GLY B N 1
ATOM 5496 C CA . GLY C 1 78 ? 30.382 -78.764 -22.618 1.00 23.71 77 GLY B CA 1
ATOM 5497 C C . GLY C 1 78 ? 29.659 -79.306 -23.835 1.00 25.36 77 GLY B C 1
ATOM 5498 O O . GLY C 1 78 ? 30.251 -79.431 -24.908 1.00 24.96 77 GLY B O 1
ATOM 5499 N N . LYS C 1 79 ? 28.376 -79.610 -23.676 1.00 27.25 78 LYS B N 1
ATOM 5500 C CA . LYS C 1 79 ? 27.588 -80.188 -24.757 1.00 29.04 78 LYS B CA 1
ATOM 5501 C C . LYS C 1 79 ? 26.906 -79.101 -25.582 1.00 29.58 78 LYS B C 1
ATOM 5502 O O . LYS C 1 79 ? 26.733 -77.977 -25.113 1.00 27.71 78 LYS B O 1
ATOM 5508 N N . VAL C 1 80 ? 26.531 -79.444 -26.815 1.00 30.03 79 VAL B N 1
ATOM 5509 C CA . VAL C 1 80 ? 25.738 -78.554 -27.671 1.00 30.89 79 VAL B CA 1
ATOM 5510 C C . VAL C 1 80 ? 24.339 -78.318 -27.072 1.00 31.40 79 VAL B C 1
ATOM 5511 O O . VAL C 1 80 ? 23.821 -79.156 -26.327 1.00 31.58 79 VAL B O 1
ATOM 5515 N N . SER C 1 81 ? 23.747 -77.165 -27.368 1.00 30.87 80 SER B N 1
ATOM 5516 C CA . SER C 1 81 ? 22.363 -76.906 -26.970 1.00 32.40 80 SER B CA 1
ATOM 5517 C C . SER C 1 81 ? 21.754 -75.837 -27.862 1.00 31.47 80 SER B C 1
ATOM 5518 O O . SER C 1 81 ? 22.219 -75.623 -28.984 1.00 32.15 80 SER B O 1
ATOM 5521 N N . ASN C 1 82 ? 20.721 -75.173 -27.353 1.00 30.54 81 ASN B N 1
ATOM 5522 C CA . ASN C 1 82 ? 19.912 -74.237 -28.125 1.00 31.06 81 ASN B CA 1
ATOM 5523 C C . ASN C 1 82 ? 20.616 -73.193 -29.001 1.00 30.29 81 ASN B C 1
ATOM 5524 O O . ASN C 1 82 ? 20.025 -72.671 -29.933 1.00 29.78 81 ASN B O 1
ATOM 5529 N N . HIS C 1 83 ? 21.877 -72.902 -28.703 1.00 29.93 82 HIS B N 1
ATOM 5530 C CA . HIS C 1 83 ? 22.609 -71.828 -29.376 1.00 29.69 82 HIS B CA 1
ATOM 5531 C C . HIS C 1 83 ? 23.260 -72.268 -30.669 1.00 30.45 82 HIS B C 1
ATOM 5532 O O . HIS C 1 83 ? 23.820 -71.433 -31.395 1.00 28.88 82 HIS B O 1
ATOM 5539 N N . ILE C 1 84 ? 23.204 -73.570 -30.965 1.00 30.70 83 ILE B N 1
ATOM 5540 C CA . ILE C 1 84 ? 23.905 -74.144 -32.119 1.00 31.36 83 ILE B CA 1
ATOM 5541 C C . ILE C 1 84 ? 23.105 -75.271 -32.803 1.00 32.37 83 ILE B C 1
ATOM 5542 O O . ILE C 1 84 ? 22.444 -76.069 -32.138 1.00 33.91 83 ILE B O 1
ATOM 5547 N N . ASP C 1 85 ? 23.167 -75.316 -34.131 1.00 31.62 84 ASP B N 1
ATOM 5548 C CA . ASP C 1 85 ? 22.401 -76.276 -34.929 1.00 32.15 84 ASP B CA 1
ATOM 5549 C C . ASP C 1 85 ? 23.363 -77.172 -35.704 1.00 31.49 84 ASP B C 1
ATOM 5550 O O . ASP C 1 85 ? 23.820 -76.817 -36.800 1.00 31.45 84 ASP B O 1
ATOM 5555 N N . VAL C 1 86 ? 23.660 -78.335 -35.132 1.00 31.58 85 VAL B N 1
ATOM 5556 C CA . VAL C 1 86 ? 24.749 -79.192 -35.630 1.00 32.17 85 VAL B CA 1
ATOM 5557 C C . VAL C 1 86 ? 24.517 -79.694 -37.066 1.00 32.59 85 VAL B C 1
ATOM 5558 O O . VAL C 1 86 ? 25.442 -79.642 -37.880 1.00 31.75 85 VAL B O 1
ATOM 5562 N N . PRO C 1 87 ? 23.291 -80.170 -37.386 1.00 32.92 86 PRO B N 1
ATOM 5563 C CA . PRO C 1 87 ? 23.036 -80.482 -38.793 1.00 33.50 86 PRO B CA 1
ATOM 5564 C C . PRO C 1 87 ? 23.368 -79.311 -39.732 1.00 34.29 86 PRO B C 1
ATOM 5565 O O . PRO C 1 87 ? 24.017 -79.522 -40.759 1.00 34.59 86 PRO B O 1
ATOM 5569 N N . LEU C 1 88 ? 22.967 -78.092 -39.358 1.00 34.58 87 LEU B N 1
ATOM 5570 C CA . LEU C 1 88 ? 23.197 -76.905 -40.192 1.00 34.57 87 LEU B CA 1
ATOM 5571 C C . LEU C 1 88 ? 24.685 -76.581 -40.339 1.00 33.04 87 LEU B C 1
ATOM 5572 O O . LEU C 1 88 ? 25.137 -76.227 -41.427 1.00 33.47 87 LEU B O 1
ATOM 5577 N N . CYS C 1 89 ? 25.438 -76.694 -39.245 1.00 32.66 88 CYS B N 1
ATOM 5578 C CA . CYS C 1 89 ? 26.885 -76.472 -39.275 1.00 32.49 88 CYS B CA 1
ATOM 5579 C C . CYS C 1 89 ? 27.591 -77.380 -40.291 1.00 32.63 88 CYS B C 1
ATOM 5580 O O . CYS C 1 89 ? 28.428 -76.923 -41.066 1.00 32.11 88 CYS B O 1
ATOM 5583 N N . GLU C 1 90 ? 27.236 -78.661 -40.278 1.00 34.06 89 GLU B N 1
ATOM 5584 C CA . GLU C 1 90 ? 27.876 -79.666 -41.132 1.00 36.20 89 GLU B CA 1
ATOM 5585 C C . GLU C 1 90 ? 27.499 -79.461 -42.591 1.00 37.27 89 GLU B C 1
ATOM 5586 O O . GLU C 1 90 ? 28.328 -79.637 -43.483 1.00 36.60 89 GLU B O 1
ATOM 5592 N N . ARG C 1 91 ? 26.251 -79.048 -42.817 1.00 39.49 90 ARG B N 1
ATOM 5593 C CA . ARG C 1 91 ? 25.775 -78.667 -44.144 1.00 40.04 90 ARG B CA 1
ATOM 5594 C C . ARG C 1 91 ? 26.643 -77.558 -44.764 1.00 39.43 90 ARG B C 1
ATOM 5595 O O . ARG C 1 91 ? 26.753 -77.468 -45.985 1.00 39.48 90 ARG B O 1
ATOM 5603 N N . TYR C 1 92 ? 27.264 -76.727 -43.923 1.00 37.32 91 TYR B N 1
ATOM 5604 C CA . TYR C 1 92 ? 28.236 -75.732 -44.391 1.00 35.24 91 TYR B CA 1
ATOM 5605 C C . TYR C 1 92 ? 29.680 -76.207 -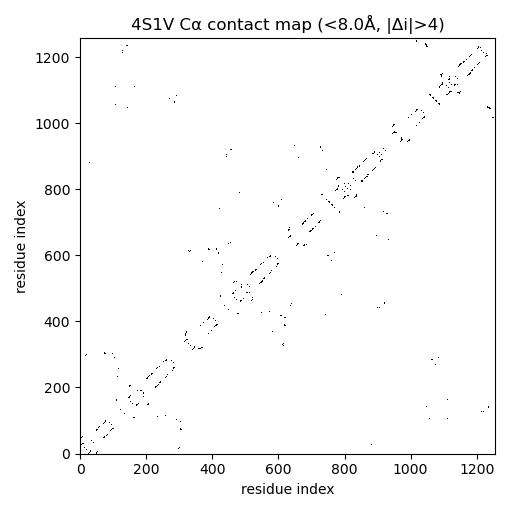44.278 1.00 33.31 91 TYR B C 1
ATOM 5606 O O . TYR C 1 92 ? 30.611 -75.399 -44.355 1.00 31.87 91 TYR B O 1
ATOM 5615 N N . GLY C 1 93 ? 29.854 -77.513 -44.087 1.00 33.36 92 GLY B N 1
ATOM 5616 C CA . GLY C 1 93 ? 31.180 -78.120 -43.969 1.00 33.16 92 GLY B CA 1
ATOM 5617 C C . GLY C 1 93 ? 31.896 -77.807 -42.666 1.00 32.85 92 GLY B C 1
ATOM 5618 O O . GLY C 1 93 ? 33.126 -77.819 -42.610 1.00 33.04 92 GLY B O 1
ATOM 5619 N N . VAL C 1 94 ? 31.139 -77.530 -41.610 1.00 31.10 93 VAL B N 1
ATOM 5620 C CA . VAL C 1 94 ? 31.763 -77.256 -40.318 1.00 30.75 93 VAL B CA 1
ATOM 5621 C C . VAL C 1 94 ? 31.540 -78.414 -39.363 1.00 30.17 93 VAL B C 1
ATOM 5622 O O . VAL C 1 94 ? 30.399 -78.784 -39.077 1.00 31.74 93 VAL B O 1
ATOM 5626 N N . THR C 1 95 ? 32.647 -79.002 -38.918 1.00 29.98 94 THR B N 1
ATOM 5627 C CA . THR C 1 95 ? 32.638 -80.030 -37.884 1.00 30.98 94 THR B CA 1
ATOM 5628 C C . THR C 1 95 ? 32.352 -79.375 -36.536 1.00 31.06 94 THR B C 1
ATOM 5629 O O . THR C 1 95 ? 32.960 -78.357 -36.189 1.00 32.14 94 THR B O 1
ATOM 5633 N N . VAL C 1 96 ? 31.410 -79.957 -35.796 1.00 31.26 95 VAL B N 1
ATOM 5634 C CA . VAL C 1 96 ? 31.130 -79.550 -34.423 1.00 30.75 95 VAL B CA 1
ATOM 5635 C C . VAL C 1 96 ? 31.521 -80.670 -33.464 1.00 29.69 95 VAL B C 1
ATOM 5636 O O . VAL C 1 96 ? 30.963 -81.765 -33.512 1.00 29.25 95 VAL B O 1
ATOM 5640 N N . LEU C 1 97 ? 32.491 -80.391 -32.603 1.00 28.71 96 LEU B N 1
ATOM 5641 C CA . LEU C 1 97 ? 32.885 -81.340 -31.562 1.00 28.79 96 LEU B CA 1
ATOM 5642 C C . LEU C 1 97 ? 32.468 -80.815 -30.186 1.00 28.30 96 LEU B C 1
ATOM 5643 O O . LEU C 1 97 ? 32.562 -79.613 -29.915 1.00 26.37 96 LEU B O 1
ATOM 5648 N N . GLU C 1 98 ? 32.003 -81.715 -29.322 1.00 27.96 97 GLU B N 1
ATOM 5649 C CA . GLU C 1 98 ? 31.595 -81.308 -27.981 1.00 27.82 97 GLU B CA 1
ATOM 5650 C C . GLU C 1 98 ? 32.486 -81.839 -26.867 1.00 26.95 97 GLU B C 1
ATOM 5651 O O . GLU C 1 98 ? 33.092 -82.911 -26.996 1.00 25.73 97 GLU B O 1
ATOM 5657 N N . GLY C 1 99 ? 32.564 -81.075 -25.783 1.00 25.54 98 GLY B N 1
ATOM 5658 C CA . GLY C 1 99 ? 33.392 -81.434 -24.644 1.00 25.34 98 GLY B CA 1
ATOM 5659 C C . GLY C 1 99 ? 32.602 -82.037 -23.496 1.00 26.34 98 GLY B C 1
ATOM 5660 O O . GLY C 1 99 ? 31.590 -82.725 -23.699 1.00 26.17 98 GLY B O 1
ATOM 5661 N N . ILE C 1 100 ? 33.082 -81.777 -22.285 1.00 24.51 99 ILE B N 1
ATOM 5662 C CA . ILE C 1 100 ? 32.491 -82.317 -21.079 1.00 24.23 99 ILE B CA 1
ATOM 5663 C C . ILE C 1 100 ? 32.409 -81.187 -20.066 1.00 23.64 99 ILE B C 1
ATOM 5664 O O . ILE C 1 100 ? 33.167 -80.220 -20.157 1.00 23.35 99 ILE B O 1
ATOM 5669 N N . GLY C 1 101 ? 31.510 -81.324 -19.099 1.00 23.00 100 GLY B N 1
ATOM 5670 C CA . GLY C 1 101 ? 31.306 -80.288 -18.085 1.00 24.21 100 GLY B CA 1
ATOM 5671 C C . GLY C 1 101 ? 30.968 -80.862 -16.726 1.00 24.36 100 GLY B C 1
ATOM 5672 O O . GLY C 1 101 ? 30.492 -81.996 -16.623 1.00 25.43 100 GLY B O 1
ATOM 5673 N N . SER C 1 102 ? 31.206 -80.069 -15.686 1.00 24.06 101 SER B N 1
ATOM 5674 C CA . SER C 1 102 ? 31.016 -80.500 -14.314 1.00 23.87 101 SER B CA 1
ATOM 5675 C C . SER C 1 102 ? 29.805 -79.820 -13.680 1.00 24.18 101 SER B C 1
ATOM 5676 O O . SER C 1 102 ? 29.588 -78.630 -13.910 1.00 24.54 101 SER B O 1
ATOM 5679 N N . PRO C 1 103 ? 29.011 -80.576 -12.883 1.00 23.55 102 PRO B N 1
ATOM 5680 C CA . PRO C 1 103 ? 27.842 -80.023 -12.173 1.00 23.58 102 PRO B CA 1
ATOM 5681 C C . PRO C 1 103 ? 28.173 -79.347 -10.840 1.00 23.32 102 PRO B C 1
ATOM 5682 O O . PRO C 1 103 ? 27.303 -78.699 -10.255 1.00 23.64 102 PRO B O 1
ATOM 5686 N N . VAL C 1 104 ? 29.410 -79.497 -10.369 1.00 22.78 103 VAL B N 1
ATOM 5687 C CA . VAL C 1 104 ? 29.798 -79.030 -9.034 1.00 22.50 103 VAL B CA 1
ATOM 5688 C C . VAL C 1 104 ? 29.753 -77.505 -8.851 1.00 21.70 103 VAL B C 1
ATOM 5689 O O . VAL C 1 104 ? 29.052 -77.019 -7.966 1.00 20.52 103 VAL B O 1
ATOM 5693 N N . ALA C 1 105 ? 30.489 -76.755 -9.672 1.00 22.02 104 ALA B N 1
ATOM 5694 C CA . ALA C 1 105 ? 30.465 -75.279 -9.572 1.00 21.55 104 ALA B CA 1
ATOM 5695 C C . ALA C 1 105 ? 29.067 -74.657 -9.665 1.00 20.92 104 ALA B C 1
ATOM 5696 O O . ALA C 1 105 ? 28.750 -73.774 -8.871 1.00 21.45 104 ALA B O 1
ATOM 5698 N N . PRO C 1 106 ? 28.237 -75.099 -10.637 1.00 21.00 105 PRO B N 1
ATOM 5699 C CA . PRO C 1 106 ? 26.853 -74.617 -10.686 1.00 20.67 105 PRO B CA 1
ATOM 5700 C C . PRO C 1 106 ? 26.068 -74.909 -9.411 1.00 19.90 105 PRO B C 1
ATOM 5701 O O . PRO C 1 106 ? 25.363 -74.041 -8.925 1.00 18.72 105 PRO B O 1
ATOM 5705 N N . ALA C 1 107 ? 26.199 -76.119 -8.873 1.00 20.10 106 ALA B N 1
ATOM 5706 C CA . ALA C 1 107 ? 25.495 -76.474 -7.647 1.00 20.57 106 ALA B CA 1
ATOM 5707 C C . ALA C 1 107 ? 25.913 -75.555 -6.497 1.00 20.49 106 ALA B C 1
ATOM 5708 O O . ALA C 1 107 ? 25.054 -74.971 -5.829 1.00 20.56 106 ALA B O 1
ATOM 5710 N N . GLU C 1 108 ? 27.227 -75.427 -6.289 1.00 20.86 107 GLU B N 1
ATOM 5711 C CA . GLU C 1 108 ? 27.789 -74.556 -5.246 1.00 21.61 107 GLU B CA 1
ATOM 5712 C C . GLU C 1 108 ? 27.366 -73.087 -5.420 1.00 21.02 107 GLU B C 1
ATOM 5713 O O . GLU C 1 108 ? 27.056 -72.410 -4.435 1.00 21.74 107 GLU B O 1
ATOM 5719 N N . LEU C 1 109 ? 27.340 -72.606 -6.666 1.00 20.34 108 LEU B N 1
ATOM 5720 C CA . LEU C 1 109 ? 26.921 -71.231 -6.957 1.00 20.50 108 LEU B CA 1
ATOM 5721 C C . LEU C 1 109 ? 25.438 -71.004 -6.643 1.00 20.67 108 LEU B C 1
ATOM 5722 O O . LEU C 1 109 ? 25.079 -69.992 -6.037 1.00 21.10 108 LEU B O 1
ATOM 5727 N N . CYS C 1 110 ? 24.591 -71.950 -7.047 1.00 21.02 109 CYS B N 1
ATOM 5728 C CA . CYS C 1 110 ? 23.169 -71.901 -6.732 1.00 21.30 109 CYS B CA 1
ATOM 5729 C C . CYS C 1 110 ? 22.990 -71.757 -5.224 1.00 21.56 109 CYS B C 1
ATOM 5730 O O . CYS C 1 110 ? 22.197 -70.939 -4.767 1.00 20.98 109 CYS B O 1
ATOM 5733 N N . TRP C 1 111 ? 23.754 -72.533 -4.455 1.00 21.40 110 TRP B N 1
ATOM 5734 C CA . TRP C 1 111 ? 23.655 -72.467 -3.009 1.00 21.06 110 TRP B CA 1
ATOM 5735 C C . TRP C 1 111 ? 24.096 -71.142 -2.460 1.00 20.66 110 TRP B C 1
ATOM 5736 O O . TRP C 1 111 ? 23.489 -70.604 -1.526 1.00 20.10 110 TRP B O 1
ATOM 5747 N N . SER C 1 112 ? 25.164 -70.603 -3.040 1.00 21.15 111 SER B N 1
ATOM 5748 C CA . SER C 1 112 ? 25.678 -69.293 -2.664 1.00 21.62 111 SER B CA 1
ATOM 5749 C C . SER C 1 112 ? 24.634 -68.192 -2.887 1.00 21.68 111 SER B C 1
ATOM 5750 O O . SER C 1 112 ? 24.528 -67.256 -2.088 1.00 21.83 111 SER B O 1
ATOM 5753 N N . LEU C 1 113 ? 23.870 -68.314 -3.971 1.00 21.08 112 LEU B N 1
ATOM 5754 C CA . LEU C 1 113 ? 22.796 -67.374 -4.281 1.00 20.87 112 LEU B CA 1
ATOM 5755 C C . LEU C 1 113 ? 21.694 -67.496 -3.245 1.00 20.25 112 LEU B C 1
ATOM 5756 O O . LEU C 1 113 ? 21.175 -66.495 -2.748 1.00 19.87 112 LEU B O 1
ATOM 5761 N N . ILE C 1 114 ? 21.347 -68.735 -2.919 1.00 19.68 113 ILE B N 1
ATOM 5762 C CA . ILE C 1 114 ? 20.278 -69.010 -1.959 1.00 19.68 113 ILE B CA 1
ATOM 5763 C C . ILE C 1 114 ? 20.609 -68.410 -0.591 1.00 19.25 113 ILE B C 1
ATOM 5764 O O . ILE C 1 114 ? 19.770 -67.746 0.022 1.00 19.00 113 ILE B O 1
ATOM 5769 N N . LEU C 1 115 ? 21.843 -68.617 -0.143 1.00 19.74 114 LEU B N 1
ATOM 5770 C CA . LEU C 1 115 ? 22.297 -68.105 1.148 1.00 20.25 114 LEU B CA 1
ATOM 5771 C C . LEU C 1 115 ? 22.457 -66.591 1.163 1.00 20.63 114 LEU B C 1
ATOM 5772 O O . LEU C 1 115 ? 22.081 -65.950 2.140 1.00 20.58 114 LEU B O 1
ATOM 5777 N N . ALA C 1 116 ? 22.998 -66.024 0.080 1.00 21.68 115 ALA B N 1
ATOM 5778 C CA . ALA C 1 116 ? 23.142 -64.566 -0.051 1.00 21.88 115 ALA B CA 1
ATOM 5779 C C . ALA C 1 116 ? 21.785 -63.853 -0.049 1.00 22.13 115 ALA B C 1
ATOM 5780 O O . ALA C 1 116 ? 21.599 -62.842 0.632 1.00 21.78 115 ALA B O 1
ATOM 5782 N N . ALA C 1 117 ? 20.850 -64.391 -0.823 1.00 22.93 116 ALA B N 1
ATOM 5783 C CA . ALA C 1 117 ? 19.498 -63.851 -0.911 1.00 23.18 116 ALA B CA 1
ATOM 5784 C C . ALA C 1 117 ? 18.800 -63.927 0.444 1.00 22.60 116 ALA B C 1
ATOM 5785 O O . ALA C 1 117 ? 18.182 -62.962 0.889 1.00 22.49 116 ALA B O 1
ATOM 5787 N N . SER C 1 118 ? 18.923 -65.076 1.099 1.00 22.80 117 SER B N 1
ATOM 5788 C CA . SER C 1 118 ? 18.274 -65.308 2.387 1.00 21.90 117 SER B CA 1
ATOM 5789 C C . SER C 1 118 ? 18.755 -64.315 3.426 1.00 21.82 117 SER B C 1
ATOM 5790 O O . SER C 1 118 ? 17.972 -63.850 4.244 1.00 21.67 117 SER B O 1
ATOM 5793 N N . ARG C 1 119 ? 20.038 -63.976 3.388 1.00 21.38 118 ARG B N 1
ATOM 5794 C CA . ARG C 1 119 ? 20.588 -63.140 4.443 1.00 21.47 118 ARG B CA 1
ATOM 5795 C C . ARG C 1 119 ? 20.828 -61.688 4.037 1.00 21.23 118 ARG B C 1
ATOM 5796 O O . ARG C 1 119 ? 21.394 -60.923 4.818 1.00 20.11 118 ARG B O 1
ATOM 5804 N N . HIS C 1 120 ? 20.354 -61.315 2.841 1.00 21.34 119 HIS B N 1
ATOM 5805 C CA . HIS C 1 120 ? 20.529 -59.968 2.269 1.00 22.90 119 HIS B CA 1
ATOM 5806 C C . HIS C 1 120 ? 21.960 -59.538 2.233 1.00 23.39 119 HIS B C 1
ATOM 5807 O O . HIS C 1 120 ? 22.281 -58.368 2.452 1.00 23.38 119 HIS B O 1
ATOM 5814 N N . LEU C 1 121 ? 22.836 -60.492 1.942 1.00 23.81 120 LEU B N 1
ATOM 5815 C CA . LEU C 1 121 ? 24.264 -60.274 2.066 1.00 25.23 120 LEU B CA 1
ATOM 5816 C C . LEU C 1 121 ? 24.834 -59.136 1.182 1.00 25.60 120 LEU B C 1
ATOM 5817 O O . LEU C 1 121 ? 25.590 -58.299 1.690 1.00 24.69 120 LEU B O 1
ATOM 5822 N N . PRO C 1 122 ? 24.466 -59.081 -0.122 1.00 25.61 121 PRO B N 1
ATOM 5823 C CA . PRO C 1 122 ? 25.070 -58.028 -0.955 1.00 25.96 121 PRO B CA 1
ATOM 5824 C C . PRO C 1 122 ? 24.713 -56.600 -0.515 1.00 25.63 121 PRO B C 1
ATOM 5825 O O . PRO C 1 122 ? 25.587 -55.731 -0.505 1.00 24.62 121 PRO B O 1
ATOM 5829 N N . SER C 1 123 ? 23.451 -56.375 -0.141 1.00 26.11 122 SER B N 1
ATOM 5830 C CA . SER C 1 123 ? 22.996 -55.057 0.320 1.00 26.26 122 SER B CA 1
ATOM 5831 C C . SER C 1 123 ? 23.638 -54.661 1.647 1.00 24.64 122 SER B C 1
ATOM 5832 O O . SER C 1 123 ? 24.003 -53.507 1.834 1.00 23.52 122 SER B O 1
ATOM 5835 N N . TYR C 1 124 ? 23.737 -55.614 2.572 1.00 24.05 123 TYR B N 1
ATOM 5836 C CA . TYR C 1 124 ? 24.402 -55.379 3.856 1.00 24.05 123 TYR B CA 1
ATOM 5837 C C . TYR C 1 124 ? 25.851 -54.938 3.631 1.00 24.60 123 TYR B C 1
ATOM 5838 O O . TYR C 1 124 ? 26.297 -53.937 4.189 1.00 24.95 123 TYR B O 1
ATOM 5847 N N . ILE C 1 125 ? 26.565 -55.704 2.806 1.00 25.22 124 ILE B N 1
ATOM 5848 C CA . ILE C 1 125 ? 27.955 -55.437 2.447 1.00 26.35 124 ILE B CA 1
ATOM 5849 C C . ILE C 1 125 ? 28.112 -54.080 1.751 1.00 27.48 124 ILE B C 1
ATOM 5850 O O . ILE C 1 125 ? 28.947 -53.267 2.150 1.00 27.42 124 ILE B O 1
ATOM 5855 N N . GLU C 1 126 ? 27.289 -53.826 0.739 1.00 28.55 125 GLU B N 1
ATOM 5856 C CA . GLU C 1 126 ? 27.331 -52.545 0.023 1.00 30.18 125 GLU B CA 1
ATOM 5857 C C . GLU C 1 126 ? 27.069 -51.337 0.933 1.00 28.52 125 GLU B C 1
ATOM 5858 O O . GLU C 1 126 ? 27.734 -50.303 0.803 1.00 28.72 125 GLU B O 1
ATOM 5864 N N . GLN C 1 127 ? 26.106 -51.464 1.846 1.00 27.26 126 GLN B N 1
ATOM 5865 C CA . GLN C 1 127 ? 25.807 -50.390 2.794 1.00 26.96 126 GLN B CA 1
ATOM 5866 C C . GLN C 1 127 ? 26.966 -50.160 3.759 1.00 26.46 126 GLN B C 1
ATOM 5867 O O . GLN C 1 127 ? 27.252 -49.019 4.136 1.00 26.71 126 GLN B O 1
ATOM 5873 N N . LEU C 1 128 ? 27.624 -51.249 4.151 1.00 26.09 127 LEU B N 1
ATOM 5874 C CA . LEU C 1 128 ? 28.783 -51.191 5.031 1.00 26.08 127 LEU B CA 1
ATOM 5875 C C . LEU C 1 128 ? 29.917 -50.376 4.404 1.00 26.79 127 LEU B C 1
ATOM 5876 O O . LEU C 1 128 ? 30.512 -49.520 5.065 1.00 26.94 127 LEU B O 1
ATOM 5881 N N . HIS C 1 129 ? 30.193 -50.629 3.126 1.00 27.33 128 HIS B N 1
ATOM 5882 C CA . HIS C 1 129 ? 31.225 -49.881 2.396 1.00 28.68 128 HIS B CA 1
ATOM 5883 C C . HIS C 1 129 ? 30.831 -48.453 2.143 1.00 28.89 128 HIS B C 1
ATOM 5884 O O . HIS C 1 129 ? 31.693 -47.588 1.977 1.00 28.93 128 HIS B O 1
ATOM 5891 N N . ALA C 1 130 ? 29.524 -48.197 2.132 1.00 29.17 129 ALA B N 1
ATOM 5892 C CA . ALA C 1 130 ? 28.987 -46.842 2.011 1.00 29.64 129 ALA B CA 1
ATOM 5893 C C . ALA C 1 130 ? 28.955 -46.096 3.351 1.00 30.21 129 ALA B C 1
ATOM 5894 O O . ALA C 1 130 ? 28.522 -44.946 3.408 1.00 30.71 129 ALA B O 1
ATOM 5896 N N . GLY C 1 131 ? 29.407 -46.746 4.423 1.00 30.19 130 GLY B N 1
ATOM 5897 C CA . GLY C 1 131 ? 29.457 -46.120 5.753 1.00 29.96 130 GLY B CA 1
ATOM 5898 C C . GLY C 1 131 ? 28.241 -46.320 6.654 1.00 29.79 130 GLY B C 1
ATOM 5899 O O . GLY C 1 131 ? 28.089 -45.621 7.658 1.00 28.86 130 GLY B O 1
ATOM 5900 N N . HIS C 1 132 ? 27.378 -47.274 6.311 1.00 29.39 131 HIS B N 1
ATOM 5901 C CA . HIS C 1 132 ? 26.173 -47.528 7.096 1.00 29.44 131 HIS B CA 1
ATOM 5902 C C . HIS C 1 132 ? 26.234 -48.904 7.693 1.00 29.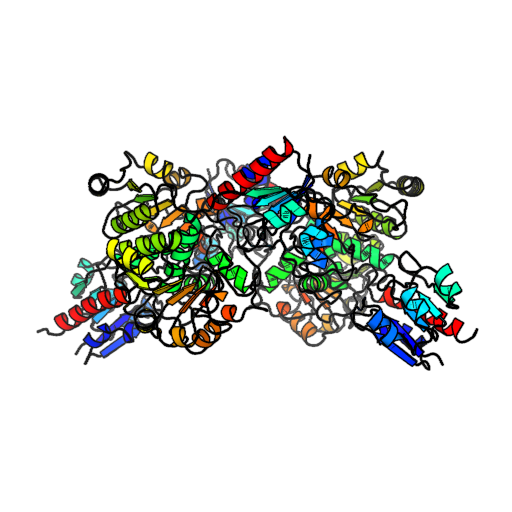29 131 HIS B C 1
ATOM 5903 O O . HIS C 1 132 ? 26.079 -49.908 6.988 1.00 28.81 131 HIS B O 1
ATOM 5910 N N . TRP C 1 133 ? 26.475 -48.952 9.003 1.00 28.02 132 TRP B N 1
ATOM 5911 C CA . TRP C 1 133 ? 26.677 -50.201 9.730 1.00 27.05 132 TRP B CA 1
ATOM 5912 C C . TRP C 1 133 ? 25.405 -50.989 9.845 1.00 25.88 132 TRP B C 1
ATOM 5913 O O . TRP C 1 133 ? 24.400 -50.489 10.356 1.00 26.45 132 TRP B O 1
ATOM 5924 N N . GLN C 1 134 ? 25.442 -52.231 9.372 1.00 25.18 133 GLN B N 1
ATOM 5925 C CA . GLN C 1 134 ? 24.324 -53.174 9.518 1.00 24.76 133 GLN B CA 1
ATOM 5926 C C . GLN C 1 134 ? 23.005 -52.638 8.928 1.00 23.82 133 GLN B C 1
ATOM 5927 O O . GLN C 1 134 ? 21.945 -52.739 9.542 1.00 23.74 133 GLN B O 1
ATOM 5933 N N . GLN C 1 135 ? 23.088 -52.064 7.731 1.00 23.58 134 GLN B N 1
ATOM 5934 C CA . GLN C 1 135 ? 21.902 -51.610 6.997 1.00 23.03 134 GLN B CA 1
ATOM 5935 C C . GLN C 1 135 ? 21.879 -52.358 5.675 1.00 22.77 134 GLN B C 1
ATOM 5936 O O . GLN C 1 135 ? 22.922 -52.804 5.190 1.00 21.52 134 GLN B O 1
ATOM 5942 N N . ASN C 1 136 ? 20.697 -52.490 5.087 1.00 23.22 135 ASN B N 1
ATOM 5943 C CA . ASN C 1 136 ? 20.560 -53.231 3.840 1.00 23.38 135 ASN B CA 1
ATOM 5944 C C . ASN C 1 136 ? 19.534 -52.619 2.877 1.00 24.07 135 ASN B C 1
ATOM 5945 O O . ASN C 1 136 ? 19.037 -53.297 1.977 1.00 24.47 135 ASN B O 1
ATOM 5950 N N . GLY C 1 137 ? 19.227 -51.338 3.074 1.00 24.51 136 GLY B N 1
ATOM 5951 C CA . GLY C 1 137 ? 18.252 -50.636 2.238 1.00 25.66 136 GLY B CA 1
ATOM 5952 C C . GLY C 1 137 ? 16.808 -50.919 2.612 1.00 26.10 136 GLY B C 1
ATOM 5953 O O . GLY C 1 137 ? 15.942 -50.969 1.746 1.00 26.63 136 GLY B O 1
ATOM 5954 N N . GLY C 1 138 ? 16.547 -51.108 3.904 1.00 25.96 137 GLY B N 1
ATOM 5955 C CA . GLY C 1 138 ? 15.190 -51.300 4.402 1.00 25.20 137 GLY B CA 1
ATOM 5956 C C . GLY C 1 138 ? 14.584 -52.665 4.109 1.00 25.57 137 GLY B C 1
ATOM 5957 O O . GLY C 1 138 ? 13.357 -52.815 4.090 1.00 25.07 137 GLY B O 1
ATOM 5958 N N . LEU C 1 139 ? 15.430 -53.667 3.894 1.00 24.93 138 LEU B N 1
ATOM 5959 C CA . LEU C 1 139 ? 14.943 -55.022 3.604 1.00 25.36 138 LEU B CA 1
ATOM 5960 C C . LEU C 1 139 ? 14.641 -55.829 4.879 1.00 25.66 138 LEU B C 1
ATOM 5961 O O . LEU C 1 139 ? 14.072 -56.926 4.811 1.00 25.17 138 LEU B O 1
ATOM 5966 N N . GLY C 1 140 ? 15.017 -55.277 6.032 1.00 24.51 139 GLY B N 1
ATOM 5967 C CA . GLY C 1 140 ? 14.805 -55.951 7.316 1.00 24.86 139 GLY B CA 1
ATOM 5968 C C . GLY C 1 140 ? 15.749 -57.116 7.563 1.00 24.25 139 GLY B C 1
ATOM 5969 O O . GLY C 1 140 ? 16.849 -57.176 6.991 1.00 24.55 139 GLY B O 1
ATOM 5970 N N . LEU C 1 141 ? 15.317 -58.032 8.428 1.00 23.33 140 LEU B N 1
ATOM 5971 C CA . LEU C 1 141 ? 16.101 -59.202 8.810 1.00 23.33 140 LEU B CA 1
ATOM 5972 C C . LEU C 1 141 ? 16.075 -60.293 7.745 1.00 23.68 140 LEU B C 1
ATOM 5973 O O . LEU C 1 141 ? 15.033 -60.563 7.151 1.00 23.78 140 LEU B O 1
ATOM 5978 N N . GLY C 1 142 ? 17.230 -60.916 7.523 1.00 24.72 141 GLY B N 1
ATOM 5979 C CA . GLY C 1 142 ? 17.318 -62.135 6.737 1.00 25.19 141 GLY B CA 1
ATOM 5980 C C . GLY C 1 142 ? 16.808 -63.340 7.526 1.00 26.09 141 GLY B C 1
ATOM 5981 O O . GLY C 1 142 ? 16.378 -63.204 8.681 1.00 25.85 141 GLY B O 1
ATOM 5982 N N . ARG C 1 143 ? 16.865 -64.517 6.904 1.00 26.63 142 ARG B N 1
ATOM 5983 C CA . ARG C 1 143 ? 16.216 -65.719 7.433 1.00 28.08 142 ARG B CA 1
ATOM 5984 C C . ARG C 1 143 ? 17.091 -66.953 7.269 1.00 27.73 142 ARG B C 1
ATOM 5985 O O . ARG C 1 143 ? 17.793 -67.092 6.259 1.00 26.84 142 ARG B O 1
ATOM 5993 N N . THR C 1 144 ? 17.052 -67.844 8.261 1.00 25.62 143 THR B N 1
ATOM 5994 C CA . THR C 1 144 ? 17.757 -69.117 8.166 1.00 25.21 143 THR B CA 1
ATOM 5995 C C . THR C 1 144 ? 17.038 -70.052 7.193 1.00 25.30 143 THR B C 1
ATOM 5996 O O . THR C 1 144 ? 15.821 -69.930 6.961 1.00 25.09 143 THR B O 1
ATOM 6000 N N . LEU C 1 145 ? 17.790 -70.986 6.626 1.00 25.03 144 LEU B N 1
ATOM 6001 C CA . LEU C 1 145 ? 17.206 -72.004 5.761 1.00 25.17 144 LEU B CA 1
ATOM 6002 C C . LEU C 1 145 ? 16.654 -73.174 6.572 1.00 25.29 144 LEU B C 1
ATOM 6003 O O . LEU C 1 145 ? 15.679 -73.804 6.173 1.00 23.79 144 LEU B O 1
ATOM 6008 N N . SER C 1 146 ? 17.304 -73.453 7.703 1.00 26.78 145 SER B N 1
ATOM 6009 C CA . SER C 1 146 ? 16.930 -74.530 8.619 1.00 27.00 145 SER B CA 1
ATOM 6010 C C . SER C 1 146 ? 15.443 -74.489 8.937 1.00 26.37 145 SER B C 1
ATOM 6011 O O . SER C 1 146 ? 14.939 -73.466 9.391 1.00 25.88 145 SER B O 1
ATOM 6014 N N . GLY C 1 147 ? 14.746 -75.594 8.677 1.00 26.23 146 GLY B N 1
ATOM 6015 C CA . GLY C 1 147 ? 13.294 -75.662 8.901 1.00 26.59 146 GLY B CA 1
ATOM 6016 C C . GLY C 1 147 ? 12.436 -75.346 7.682 1.00 27.68 146 GLY B C 1
ATOM 6017 O O . GLY C 1 147 ? 11.316 -75.846 7.562 1.00 28.30 146 GLY B O 1
ATOM 6018 N N . ARG C 1 148 ? 12.950 -74.515 6.775 1.00 26.56 147 ARG B N 1
ATOM 6019 C CA . ARG C 1 148 ? 12.211 -74.131 5.568 1.00 26.06 147 ARG B CA 1
ATOM 6020 C C . ARG C 1 148 ? 12.214 -75.256 4.529 1.00 24.86 147 ARG B C 1
ATOM 6021 O O . ARG C 1 148 ? 13.223 -75.940 4.355 1.00 23.81 147 ARG B O 1
ATOM 6029 N N . THR C 1 149 ? 11.090 -75.458 3.845 1.00 23.82 148 THR B N 1
ATOM 6030 C CA . THR C 1 149 ? 11.029 -76.490 2.804 1.00 23.04 148 THR B CA 1
ATOM 6031 C C . THR C 1 149 ? 11.720 -76.055 1.510 1.00 22.56 148 THR B C 1
ATOM 6032 O O . THR C 1 149 ? 11.400 -75.006 0.931 1.00 20.97 148 THR B O 1
ATOM 6036 N N . LEU C 1 150 ? 12.678 -76.871 1.075 1.00 21.33 149 LEU B N 1
ATOM 6037 C CA . LEU C 1 150 ? 13.375 -76.618 -0.165 1.00 20.65 149 LEU B CA 1
ATOM 6038 C C . LEU C 1 150 ? 12.690 -77.376 -1.284 1.00 20.94 149 LEU B C 1
ATOM 6039 O O . LEU C 1 150 ? 12.692 -78.611 -1.298 1.00 21.67 149 LEU B O 1
ATOM 6044 N N . GLY C 1 151 ? 12.121 -76.634 -2.230 1.00 19.99 150 GLY B N 1
ATOM 6045 C CA . GLY C 1 151 ? 11.501 -77.240 -3.404 1.00 20.69 150 GLY B CA 1
ATOM 6046 C C . GLY C 1 151 ? 12.441 -77.307 -4.589 1.00 20.88 150 GLY B C 1
ATOM 6047 O O . GLY C 1 151 ? 13.005 -76.297 -5.002 1.00 20.62 150 GLY B O 1
ATOM 6048 N N . ILE C 1 152 ? 12.612 -78.506 -5.136 1.00 21.20 151 ILE B N 1
ATOM 6049 C CA . ILE C 1 152 ? 13.496 -78.721 -6.267 1.00 21.57 151 ILE B CA 1
ATOM 6050 C C . ILE C 1 152 ? 12.685 -79.256 -7.439 1.00 22.11 151 ILE B C 1
ATOM 6051 O O . ILE C 1 152 ? 12.004 -80.282 -7.315 1.00 22.55 151 ILE B O 1
ATOM 6056 N N . TRP C 1 153 ? 12.707 -78.517 -8.549 1.00 21.46 152 TRP B N 1
ATOM 6057 C CA . TRP C 1 153 ? 12.122 -78.983 -9.797 1.00 21.03 152 TRP B CA 1
ATOM 6058 C C . TRP C 1 153 ? 13.240 -79.529 -10.632 1.00 20.92 152 TRP B C 1
ATOM 6059 O O . TRP C 1 153 ? 14.074 -78.771 -11.130 1.00 20.00 152 TRP B O 1
ATOM 6070 N N . GLY C 1 154 ? 13.284 -80.857 -10.760 1.00 21.03 153 GLY B N 1
ATOM 6071 C CA . GLY C 1 154 ? 14.338 -81.553 -11.515 1.00 21.63 153 GLY B CA 1
ATOM 6072 C C . GLY C 1 154 ? 15.457 -82.075 -10.632 1.00 22.28 153 GLY B C 1
ATOM 6073 O O . GLY C 1 154 ? 16.247 -81.296 -10.091 1.00 22.62 153 GLY B O 1
ATOM 6074 N N . LEU C 1 155 ? 15.544 -83.395 -10.495 1.00 23.28 154 LEU B N 1
ATOM 6075 C CA . LEU C 1 155 ? 16.535 -83.998 -9.599 1.00 24.09 154 LEU B CA 1
ATOM 6076 C C . LEU C 1 155 ? 17.691 -84.654 -10.352 1.00 25.25 154 LEU B C 1
ATOM 6077 O O . LEU C 1 155 ? 18.054 -85.799 -10.082 1.00 26.71 154 LEU B O 1
ATOM 6082 N N . GLY C 1 156 ? 18.280 -83.908 -11.287 1.00 26.40 155 GLY B N 1
ATOM 6083 C CA . GLY C 1 156 ? 19.423 -84.384 -12.060 1.00 25.42 155 GLY B CA 1
ATOM 6084 C C . GLY C 1 156 ? 20.719 -84.136 -11.318 1.00 26.02 155 GLY B C 1
ATOM 6085 O O . GLY C 1 156 ? 20.715 -83.928 -10.101 1.00 26.02 155 GLY B O 1
ATOM 6086 N N . LYS C 1 157 ? 21.828 -84.139 -12.057 1.00 26.89 156 LYS B N 1
ATOM 6087 C CA . LYS C 1 157 ? 23.167 -83.955 -11.481 1.00 28.14 156 LYS B CA 1
ATOM 6088 C C . LYS C 1 157 ? 23.281 -82.718 -10.574 1.00 27.94 156 LYS B C 1
ATOM 6089 O O . LYS C 1 157 ? 23.842 -82.802 -9.484 1.00 29.40 156 LYS B O 1
ATOM 6095 N N . ILE C 1 158 ? 22.732 -81.586 -11.012 1.00 26.13 157 ILE B N 1
ATOM 6096 C CA . ILE C 1 158 ? 22.745 -80.373 -10.189 1.00 25.06 157 ILE B CA 1
ATOM 6097 C C . ILE C 1 158 ? 21.692 -80.430 -9.080 1.00 24.54 157 ILE B C 1
ATOM 6098 O O . ILE C 1 158 ? 22.014 -80.206 -7.914 1.00 24.04 157 ILE B O 1
ATOM 6103 N N . GLY C 1 159 ? 20.449 -80.754 -9.439 1.00 24.20 158 GLY B N 1
ATOM 6104 C CA . GLY C 1 159 ? 19.355 -80.873 -8.466 1.00 24.03 158 GLY B CA 1
ATOM 6105 C C . GLY C 1 159 ? 19.689 -81.723 -7.246 1.00 24.67 158 GLY B C 1
ATOM 6106 O O . GLY C 1 159 ? 19.428 -81.310 -6.109 1.00 23.79 158 GLY B O 1
ATOM 6107 N N . GLN C 1 160 ? 20.282 -82.897 -7.476 1.00 24.01 159 GLN B N 1
ATOM 6108 C CA . GLN C 1 160 ? 20.629 -83.824 -6.389 1.00 24.45 159 GLN B CA 1
ATOM 6109 C C . GLN C 1 160 ? 21.606 -83.223 -5.388 1.00 24.11 159 GLN B C 1
ATOM 6110 O O . GLN C 1 160 ? 21.503 -83.469 -4.181 1.00 24.67 159 GLN B O 1
ATOM 6116 N N . ARG C 1 161 ? 22.552 -82.442 -5.898 1.00 23.08 160 ARG B N 1
ATOM 6117 C CA . ARG C 1 161 ? 23.514 -81.752 -5.057 1.00 23.39 160 ARG B CA 1
ATOM 6118 C C . ARG C 1 161 ? 22.865 -80.675 -4.200 1.00 22.91 160 ARG B C 1
ATOM 6119 O O . ARG C 1 161 ? 23.229 -80.515 -3.036 1.00 23.02 160 ARG B O 1
ATOM 6127 N N . ILE C 1 162 ? 21.903 -79.955 -4.780 1.00 22.71 161 ILE B N 1
ATOM 6128 C CA . ILE C 1 162 ? 21.139 -78.926 -4.062 1.00 23.17 161 ILE B CA 1
ATOM 6129 C C . ILE C 1 162 ? 20.339 -79.549 -2.914 1.00 23.12 161 ILE B C 1
ATOM 6130 O O . ILE C 1 162 ? 20.286 -78.994 -1.813 1.00 23.59 161 ILE B O 1
ATOM 6135 N N . ALA C 1 163 ? 19.726 -80.705 -3.181 1.00 22.98 162 ALA B N 1
ATOM 6136 C CA . ALA C 1 163 ? 19.008 -81.484 -2.160 1.00 22.83 162 ALA B CA 1
ATOM 6137 C C . ALA C 1 163 ? 19.905 -81.886 -0.997 1.00 23.36 162 ALA B C 1
ATOM 6138 O O . ALA C 1 163 ? 19.516 -81.743 0.154 1.00 24.07 162 ALA B O 1
ATOM 6140 N N . GLN C 1 164 ? 21.109 -82.377 -1.296 1.00 23.90 163 GLN B N 1
ATOM 6141 C CA . GLN C 1 164 ? 22.053 -82.753 -0.243 1.00 24.67 163 GLN B CA 1
ATOM 6142 C C . GLN C 1 164 ? 22.442 -81.537 0.588 1.00 23.83 163 GLN B C 1
ATOM 6143 O O . GLN C 1 164 ? 22.603 -81.649 1.805 1.00 22.86 163 GLN B O 1
ATOM 6149 N N . PHE C 1 165 ? 22.579 -80.382 -0.074 1.00 22.06 164 PHE B N 1
ATOM 6150 C CA . PHE C 1 165 ? 22.870 -79.131 0.621 1.00 21.36 164 PHE B CA 1
ATOM 6151 C C . PHE C 1 165 ? 21.721 -78.778 1.563 1.00 21.02 164 PHE B C 1
ATOM 6152 O O . PHE C 1 165 ? 21.943 -78.547 2.740 1.00 20.20 164 PHE B O 1
ATOM 6160 N N . GLY C 1 166 ? 20.495 -78.734 1.042 1.00 21.50 165 GLY B N 1
ATOM 6161 C CA . GLY C 1 166 ? 19.327 -78.396 1.868 1.00 21.66 165 GLY B CA 1
ATOM 6162 C C . GLY C 1 166 ? 19.213 -79.325 3.069 1.00 22.19 165 GLY B C 1
ATOM 6163 O O . GLY C 1 166 ? 18.971 -78.890 4.190 1.00 21.39 165 GLY B O 1
ATOM 6164 N N . HIS C 1 167 ? 19.423 -80.612 2.823 1.00 23.09 166 HIS B N 1
ATOM 6165 C CA . HIS C 1 167 ? 19.301 -81.615 3.869 1.00 23.98 166 HIS B CA 1
ATOM 6166 C C . HIS C 1 167 ? 20.249 -81.357 5.017 1.00 23.17 166 HIS B C 1
ATOM 6167 O O . HIS C 1 167 ? 19.827 -81.350 6.163 1.00 23.25 166 HIS B O 1
ATOM 6174 N N . VAL C 1 168 ? 21.524 -81.104 4.727 1.00 23.31 167 VAL B N 1
ATOM 6175 C CA . VAL C 1 168 ? 22.505 -80.848 5.790 1.00 23.56 167 VAL B CA 1
ATOM 6176 C C . VAL C 1 168 ? 22.247 -79.511 6.500 1.00 23.19 167 VAL B C 1
ATOM 6177 O O . VAL C 1 168 ? 22.601 -79.329 7.668 1.00 23.38 167 VAL B O 1
ATOM 6181 N N . PHE C 1 169 ? 21.609 -78.588 5.789 1.00 23.13 168 PHE B N 1
ATOM 6182 C CA . PHE C 1 169 ? 21.148 -77.335 6.379 1.00 23.03 168 PHE B CA 1
ATOM 6183 C C . PHE C 1 169 ? 19.817 -77.498 7.125 1.00 22.99 168 PHE B C 1
ATOM 6184 O O . PHE C 1 169 ? 19.301 -76.531 7.664 1.00 23.45 168 PHE B O 1
ATOM 6192 N N . GLY C 1 170 ? 19.264 -78.711 7.151 1.00 23.07 169 GLY B N 1
ATOM 6193 C CA . GLY C 1 170 ? 18.053 -78.989 7.944 1.00 23.47 169 GLY B CA 1
ATOM 6194 C C . GLY C 1 170 ? 16.758 -78.584 7.262 1.00 23.35 169 GLY B C 1
ATOM 6195 O O . GLY C 1 170 ? 15.784 -78.197 7.922 1.00 23.22 169 GLY B O 1
ATOM 6196 N N . MET C 1 171 ? 16.748 -78.671 5.936 1.00 22.10 170 MET B N 1
ATOM 6197 C CA . MET C 1 171 ? 15.567 -78.341 5.159 1.00 22.54 170 MET B CA 1
ATOM 6198 C C . MET C 1 171 ? 14.838 -79.613 4.721 1.00 22.25 170 MET B C 1
ATOM 6199 O O . MET C 1 171 ? 15.462 -80.520 4.174 1.00 21.26 170 MET B O 1
ATOM 6204 N N . PRO C 1 172 ? 13.509 -79.682 4.954 1.00 22.26 171 PRO B N 1
ATOM 6205 C CA . PRO C 1 172 ? 12.745 -80.724 4.251 1.00 22.29 171 PRO B CA 1
ATOM 6206 C C . PRO C 1 172 ? 12.948 -80.585 2.734 1.00 22.16 171 PRO B C 1
ATOM 6207 O O . PRO C 1 172 ? 13.066 -79.469 2.221 1.00 22.06 171 PRO B O 1
ATOM 6211 N N . ILE C 1 173 ? 13.000 -81.703 2.026 1.00 21.36 172 ILE B N 1
ATOM 6212 C CA . ILE C 1 173 ? 13.180 -81.661 0.582 1.00 21.47 172 ILE B CA 1
ATOM 6213 C C . ILE C 1 173 ? 11.905 -82.123 -0.102 1.00 21.55 172 ILE B C 1
ATOM 6214 O O . ILE C 1 173 ? 11.417 -83.221 0.170 1.00 21.74 172 ILE B O 1
ATOM 6219 N N . LEU C 1 174 ? 11.357 -81.255 -0.954 1.00 21.24 173 LEU B N 1
ATOM 6220 C CA . LEU C 1 174 ? 10.162 -81.559 -1.749 1.00 21.13 173 LEU B CA 1
ATOM 6221 C C . LEU C 1 174 ? 10.523 -81.481 -3.229 1.00 21.15 173 LEU B C 1
ATOM 6222 O O . LEU C 1 174 ? 11.091 -80.481 -3.691 1.00 19.64 173 LEU B O 1
ATOM 6227 N N . VAL C 1 175 ? 10.205 -82.540 -3.968 1.00 20.97 174 VAL B N 1
ATOM 6228 C CA . VAL C 1 175 ? 10.667 -82.662 -5.348 1.00 20.84 174 VAL B CA 1
ATOM 6229 C C . VAL C 1 175 ? 9.510 -82.714 -6.344 1.00 21.43 174 VAL B C 1
ATOM 6230 O O . VAL C 1 175 ? 8.522 -83.419 -6.135 1.00 21.33 174 VAL B O 1
ATOM 6234 N N . TRP C 1 176 ? 9.648 -81.946 -7.419 1.00 21.89 175 TRP B N 1
ATOM 6235 C CA . TRP C 1 176 ? 8.729 -82.006 -8.551 1.00 21.85 175 TRP B CA 1
ATOM 6236 C C . TRP C 1 176 ? 9.487 -82.211 -9.842 1.00 22.15 175 TRP B C 1
ATOM 6237 O O . TRP C 1 176 ? 10.674 -81.875 -9.950 1.00 21.52 175 TRP B O 1
ATOM 6248 N N . GLY C 1 177 ? 8.817 -82.803 -10.826 1.00 22.91 176 GLY B N 1
ATOM 6249 C CA . GLY C 1 177 ? 9.372 -82.929 -12.174 1.00 23.89 176 GLY B CA 1
ATOM 6250 C C . GLY C 1 177 ? 8.912 -84.212 -12.834 1.00 24.59 176 GLY B C 1
ATOM 6251 O O . GLY C 1 177 ? 7.808 -84.702 -12.567 1.00 24.41 176 GLY B O 1
ATOM 6252 N N . SER C 1 178 ? 9.765 -84.761 -13.690 1.00 24.70 177 SER B N 1
ATOM 6253 C CA . SER C 1 178 ? 9.506 -86.050 -14.330 1.00 25.06 177 SER B CA 1
ATOM 6254 C C . SER C 1 178 ? 9.266 -87.152 -13.289 1.00 25.27 177 SER B C 1
ATOM 6255 O O . SER C 1 178 ? 9.622 -87.006 -12.112 1.00 24.00 177 SER B O 1
ATOM 6258 N N . GLU C 1 179 ? 8.660 -88.251 -13.728 1.00 26.63 178 GLU B N 1
ATOM 6259 C CA . GLU C 1 179 ? 8.513 -89.432 -12.885 1.00 28.25 178 GLU B CA 1
ATOM 6260 C C . GLU C 1 179 ? 9.879 -89.894 -12.361 1.00 27.22 178 GLU B C 1
ATOM 6261 O O . GLU C 1 179 ? 10.012 -90.236 -11.183 1.00 27.03 178 GLU B O 1
ATOM 6267 N N . ALA C 1 180 ? 10.879 -89.901 -13.246 1.00 26.06 179 ALA B N 1
ATOM 6268 C CA . ALA C 1 180 ? 12.240 -90.309 -12.896 1.00 25.66 179 ALA B CA 1
ATOM 6269 C C . ALA C 1 180 ? 12.832 -89.449 -11.776 1.00 25.84 179 ALA B C 1
ATOM 6270 O O . ALA C 1 180 ? 13.477 -89.979 -10.868 1.00 25.82 179 ALA B O 1
ATOM 6272 N N . SER C 1 181 ? 12.587 -88.134 -11.829 1.00 24.66 180 SER B N 1
ATOM 6273 C CA . SER C 1 181 ? 13.050 -87.225 -10.784 1.00 24.72 180 SER B CA 1
ATOM 6274 C C . SER C 1 181 ? 12.386 -87.562 -9.465 1.00 23.84 180 SER B C 1
ATOM 6275 O O . SER C 1 181 ? 13.054 -87.650 -8.437 1.00 23.48 180 SER B O 1
ATOM 6278 N N . ARG C 1 182 ? 11.068 -87.744 -9.509 1.00 23.89 181 ARG B N 1
ATOM 6279 C CA . ARG C 1 182 ? 10.275 -88.055 -8.318 1.00 23.91 181 ARG B CA 1
ATOM 6280 C C . ARG C 1 182 ? 10.540 -89.457 -7.748 1.00 24.34 181 ARG B C 1
ATOM 6281 O O . ARG C 1 182 ? 10.433 -89.663 -6.535 1.00 25.95 181 ARG B O 1
ATOM 6289 N N . GLN C 1 183 ? 10.872 -90.412 -8.614 1.00 24.47 182 GLN B N 1
ATOM 6290 C CA . GLN C 1 183 ? 11.315 -91.742 -8.172 1.00 25.46 182 GLN B CA 1
ATOM 6291 C C . GLN C 1 183 ? 12.646 -91.661 -7.425 1.00 25.70 182 GLN B C 1
ATOM 6292 O O . GLN C 1 183 ? 12.801 -92.228 -6.337 1.00 26.12 182 GLN B O 1
ATOM 6298 N N . LYS C 1 184 ? 13.602 -90.953 -8.018 1.00 26.51 183 LYS B N 1
ATOM 6299 C CA . LYS C 1 184 ? 14.881 -90.668 -7.369 1.00 26.86 183 LYS B CA 1
ATOM 6300 C C . LYS C 1 184 ? 14.680 -90.037 -5.986 1.00 26.26 183 LYS B C 1
ATOM 6301 O O . LYS C 1 184 ? 15.324 -90.440 -5.007 1.00 25.76 183 LYS B O 1
ATOM 6307 N N . ALA C 1 185 ? 13.780 -89.054 -5.922 1.00 26.09 184 ALA B N 1
ATOM 6308 C CA . ALA C 1 185 ? 13.402 -88.391 -4.667 1.00 26.68 184 ALA B CA 1
ATOM 6309 C C . ALA C 1 185 ? 12.999 -89.396 -3.578 1.00 27.13 184 ALA B C 1
ATOM 6310 O O . ALA C 1 185 ? 13.549 -89.377 -2.470 1.00 27.38 184 ALA B O 1
ATOM 6312 N N . LEU C 1 186 ? 12.039 -90.264 -3.895 1.00 27.83 185 LEU B N 1
ATOM 6313 C CA . LEU C 1 186 ? 11.585 -91.285 -2.940 1.00 28.42 185 LEU B CA 1
ATOM 6314 C C . LEU C 1 186 ? 12.715 -92.243 -2.555 1.00 28.32 185 LEU B C 1
ATOM 6315 O O . LEU C 1 186 ? 12.901 -92.529 -1.381 1.00 29.23 185 LEU B O 1
ATOM 6320 N N . GLU C 1 187 ? 13.478 -92.713 -3.541 1.00 29.19 186 GLU B N 1
ATOM 6321 C CA . GLU C 1 187 ? 14.623 -93.599 -3.281 1.00 30.23 186 GLU B CA 1
ATOM 6322 C C . GLU C 1 187 ? 15.699 -92.970 -2.391 1.00 29.62 186 GLU B C 1
ATOM 6323 O O . GLU C 1 187 ? 16.408 -93.678 -1.677 1.00 29.78 186 GLU B O 1
ATOM 6329 N N . LEU C 1 188 ? 15.816 -91.646 -2.434 1.00 27.72 187 LEU B N 1
ATOM 6330 C CA . LEU C 1 188 ? 16.747 -90.943 -1.560 1.00 28.02 187 LEU B CA 1
ATOM 6331 C C . LEU C 1 188 ? 16.113 -90.549 -0.215 1.00 28.14 187 LEU B C 1
ATOM 6332 O O . LEU C 1 188 ? 16.802 -90.071 0.684 1.00 29.68 187 LEU B O 1
ATOM 6337 N N . GLY C 1 189 ? 14.804 -90.745 -0.084 1.00 27.52 188 GLY B N 1
ATOM 6338 C CA . GLY C 1 189 ? 14.100 -90.467 1.168 1.00 26.99 188 GLY B CA 1
ATOM 6339 C C . GLY C 1 189 ? 13.614 -89.033 1.304 1.00 27.20 188 GLY B C 1
ATOM 6340 O O . GLY C 1 189 ? 13.326 -88.578 2.414 1.00 26.26 188 GLY B O 1
ATOM 6341 N N . TYR C 1 190 ? 13.535 -88.327 0.172 1.00 26.05 189 TYR B N 1
ATOM 6342 C CA . TYR C 1 190 ? 12.935 -86.994 0.103 1.00 25.18 189 TYR B CA 1
ATOM 6343 C C . TYR C 1 190 ? 11.443 -87.116 -0.208 1.00 24.93 189 TYR B C 1
ATOM 6344 O O . TYR C 1 190 ? 10.935 -88.216 -0.421 1.00 25.34 189 TYR B O 1
ATOM 6353 N N . GLN C 1 191 ? 10.735 -85.993 -0.229 1.00 24.00 190 GLN B N 1
ATOM 6354 C CA . GLN C 1 191 ? 9.322 -86.024 -0.600 1.00 23.94 190 GLN B CA 1
ATOM 6355 C C . GLN C 1 191 ? 9.153 -85.798 -2.096 1.00 23.10 190 GLN B C 1
ATOM 6356 O O . GLN C 1 191 ? 9.931 -85.066 -2.711 1.00 22.40 190 GLN B O 1
ATOM 6362 N N . ALA C 1 192 ? 8.143 -86.449 -2.668 1.00 22.66 191 ALA B N 1
ATOM 6363 C CA . ALA C 1 192 ? 7.660 -86.120 -4.003 1.00 23.78 191 ALA B CA 1
ATOM 6364 C C . ALA C 1 192 ? 6.351 -85.354 -3.874 1.00 24.82 191 ALA B C 1
ATOM 6365 O O . ALA C 1 192 ? 5.430 -85.800 -3.181 1.00 24.42 191 ALA B O 1
ATOM 6367 N N . ALA C 1 193 ? 6.281 -84.193 -4.528 1.00 25.26 192 ALA B N 1
ATOM 6368 C CA . ALA C 1 193 ? 5.052 -83.412 -4.585 1.00 25.48 192 ALA B CA 1
ATOM 6369 C C . ALA C 1 193 ? 3.986 -84.186 -5.357 1.00 26.28 192 ALA B C 1
ATOM 6370 O O . ALA C 1 193 ? 4.296 -84.841 -6.356 1.00 27.26 192 ALA B O 1
ATOM 6372 N N . ALA C 1 194 ? 2.746 -84.113 -4.875 1.00 25.58 193 ALA B N 1
ATOM 6373 C CA . ALA C 1 194 ? 1.599 -84.769 -5.499 1.00 25.66 193 ALA B CA 1
ATOM 6374 C C . ALA C 1 194 ? 1.348 -84.220 -6.902 1.00 26.29 193 ALA B C 1
ATOM 6375 O O . ALA C 1 194 ? 1.040 -84.978 -7.821 1.00 25.89 193 ALA B O 1
ATOM 6377 N N . ASP C 1 195 ? 1.461 -82.900 -7.040 1.00 26.88 194 ASP B N 1
ATOM 6378 C CA . ASP C 1 195 ? 1.379 -82.219 -8.334 1.00 28.22 194 ASP B CA 1
ATOM 6379 C C . ASP C 1 195 ? 2.104 -80.873 -8.272 1.00 27.26 194 ASP B C 1
ATOM 6380 O O . ASP C 1 195 ? 2.622 -80.488 -7.216 1.00 27.00 194 ASP B O 1
ATOM 6385 N N . LYS C 1 196 ? 2.134 -80.174 -9.407 1.00 27.60 195 LYS B N 1
ATOM 6386 C CA . LYS C 1 196 ? 2.790 -78.871 -9.531 1.00 27.27 195 LYS B CA 1
ATOM 6387 C C . LYS C 1 196 ? 2.156 -77.850 -8.584 1.00 27.25 195 LYS B C 1
ATOM 6388 O O . LYS C 1 196 ? 2.869 -77.053 -7.957 1.00 26.42 195 LYS B O 1
ATOM 6394 N N . ALA C 1 197 ? 0.824 -77.884 -8.484 1.00 27.32 196 ALA B N 1
ATOM 6395 C CA . ALA C 1 197 ? 0.084 -76.992 -7.576 1.00 27.90 196 ALA B CA 1
ATOM 6396 C C . ALA C 1 197 ? 0.554 -77.124 -6.118 1.00 28.23 196 ALA B C 1
ATOM 6397 O O . ALA C 1 197 ? 0.841 -76.122 -5.467 1.00 28.57 196 ALA B O 1
ATOM 6399 N N . GLU C 1 198 ? 0.667 -78.354 -5.618 1.00 28.67 197 GLU B N 1
ATOM 6400 C CA . GLU C 1 198 ? 1.205 -78.579 -4.270 1.00 27.85 197 GLU B CA 1
ATOM 6401 C C . GLU C 1 198 ? 2.657 -78.082 -4.136 1.00 26.04 197 GLU B C 1
ATOM 6402 O O . GLU C 1 198 ? 3.037 -77.528 -3.106 1.00 26.21 197 GLU B O 1
ATOM 6408 N N . PHE C 1 199 ? 3.455 -78.288 -5.181 1.00 24.39 198 PHE B N 1
ATOM 6409 C CA . PHE C 1 199 ? 4.863 -77.912 -5.185 1.00 22.28 198 PHE B CA 1
ATOM 6410 C C . PHE C 1 199 ? 5.032 -76.408 -4.993 1.00 22.76 198 PHE B C 1
ATOM 6411 O O . PHE C 1 199 ? 5.782 -75.982 -4.124 1.00 22.15 198 PHE B O 1
ATOM 6419 N N . PHE C 1 200 ? 4.313 -75.603 -5.776 1.00 23.32 199 PHE B N 1
ATOM 6420 C CA . PHE C 1 200 ? 4.398 -74.148 -5.633 1.00 23.85 199 PHE B CA 1
ATOM 6421 C C . PHE C 1 200 ? 3.785 -73.620 -4.343 1.00 24.75 199 PHE B C 1
ATOM 6422 O O . PHE C 1 200 ? 4.266 -72.629 -3.790 1.00 24.35 199 PHE B O 1
ATOM 6430 N N . ALA C 1 201 ? 2.741 -74.291 -3.857 1.00 25.50 200 ALA B N 1
ATOM 6431 C CA . ALA C 1 201 ? 2.083 -73.880 -2.618 1.00 26.53 200 ALA B CA 1
ATOM 6432 C C . ALA C 1 201 ? 2.953 -74.102 -1.376 1.00 26.76 200 ALA B C 1
ATOM 6433 O O . ALA C 1 201 ? 2.944 -73.278 -0.460 1.00 27.31 200 ALA B O 1
ATOM 6435 N N . LYS C 1 202 ? 3.710 -75.200 -1.359 1.00 27.01 201 LYS B N 1
ATOM 6436 C CA . LYS C 1 202 ? 4.403 -75.652 -0.146 1.00 27.41 201 LYS B CA 1
ATOM 6437 C C . LYS C 1 202 ? 5.887 -75.273 -0.046 1.00 26.91 201 LYS B C 1
ATOM 6438 O O . LYS C 1 202 ? 6.453 -75.269 1.045 1.00 27.21 201 LYS B O 1
ATOM 6444 N N . ALA C 1 203 ? 6.522 -74.942 -1.164 1.00 26.31 202 ALA B N 1
ATOM 6445 C CA . ALA C 1 203 ? 7.960 -74.661 -1.131 1.00 25.62 202 ALA B CA 1
ATOM 6446 C C . ALA C 1 203 ? 8.227 -73.302 -0.495 1.00 25.30 202 ALA B C 1
ATOM 6447 O O . ALA C 1 203 ? 7.576 -72.324 -0.842 1.00 26.26 202 ALA B O 1
ATOM 6449 N N . ASP C 1 204 ? 9.151 -73.252 0.462 1.00 23.75 203 ASP B N 1
ATOM 6450 C CA . ASP C 1 204 ? 9.628 -71.973 0.992 1.00 23.95 203 ASP B CA 1
ATOM 6451 C C . ASP C 1 204 ? 10.715 -71.399 0.094 1.00 22.63 203 ASP B C 1
ATOM 6452 O O . ASP C 1 204 ? 10.735 -70.204 -0.197 1.00 22.25 203 ASP B O 1
ATOM 6457 N N . VAL C 1 205 ? 11.629 -72.271 -0.322 1.00 21.27 204 VAL B N 1
ATOM 6458 C CA . VAL C 1 205 ? 12.650 -71.941 -1.300 1.00 20.97 204 VAL B CA 1
ATOM 6459 C C . VAL C 1 205 ? 12.424 -72.894 -2.467 1.00 20.99 204 VAL B C 1
ATOM 6460 O O . VAL C 1 205 ? 12.400 -74.115 -2.284 1.00 21.14 204 VAL B O 1
ATOM 6464 N N . LEU C 1 206 ? 12.234 -72.334 -3.655 1.00 20.50 205 LEU B N 1
ATOM 6465 C CA . LEU C 1 206 ? 11.939 -73.128 -4.837 1.00 20.90 205 LEU B CA 1
ATOM 6466 C C . LEU C 1 206 ? 13.008 -72.908 -5.909 1.00 20.74 205 LEU B C 1
ATOM 6467 O O . LEU C 1 206 ? 13.193 -71.782 -6.385 1.00 19.40 205 LEU B O 1
ATOM 6472 N N . SER C 1 207 ? 13.695 -73.988 -6.290 1.00 21.15 206 SER B N 1
ATOM 6473 C CA . SER C 1 207 ? 14.809 -73.905 -7.236 1.00 21.80 206 SER B CA 1
ATOM 6474 C C . SER C 1 207 ? 14.574 -74.745 -8.491 1.00 22.40 206 SER B C 1
ATOM 6475 O O . SER C 1 207 ? 14.210 -75.923 -8.401 1.00 23.40 206 SER B O 1
ATOM 6478 N N . LEU C 1 208 ? 14.785 -74.135 -9.659 1.00 21.43 207 LEU B N 1
ATOM 6479 C CA . LEU C 1 208 ? 14.620 -74.822 -10.938 1.00 20.93 207 LEU B CA 1
ATOM 6480 C C . LEU C 1 208 ? 15.917 -75.451 -11.420 1.00 21.76 207 LEU B C 1
ATOM 6481 O O . LEU C 1 208 ? 16.954 -74.770 -11.510 1.00 20.67 207 LEU B O 1
ATOM 6486 N N . HIS C 1 209 ? 15.855 -76.747 -11.743 1.00 21.56 208 HIS B N 1
ATOM 6487 C CA . HIS C 1 209 ? 16.986 -77.439 -12.360 1.00 22.89 208 HIS B CA 1
ATOM 6488 C C . HIS C 1 209 ? 16.523 -78.277 -13.516 1.00 23.92 208 HIS B C 1
ATOM 6489 O O . HIS C 1 209 ? 16.451 -79.499 -13.428 1.00 24.30 208 HIS B O 1
ATOM 6496 N N . LEU C 1 210 ? 16.177 -77.594 -14.607 1.00 25.83 209 LEU B N 1
ATOM 6497 C CA . LEU C 1 210 ? 15.678 -78.227 -15.828 1.00 27.59 209 LEU B CA 1
ATOM 6498 C C . LEU C 1 210 ? 16.461 -77.733 -17.017 1.00 28.63 209 LEU B C 1
ATOM 6499 O O . LEU C 1 210 ? 16.927 -76.592 -17.026 1.00 28.92 209 LEU B O 1
ATOM 6504 N N . ARG C 1 211 ? 16.590 -78.595 -18.024 1.00 30.60 210 ARG B N 1
ATOM 6505 C CA . ARG C 1 211 ? 17.075 -78.183 -19.336 1.00 31.88 210 ARG B CA 1
ATOM 6506 C C . ARG C 1 211 ? 15.941 -77.487 -20.073 1.00 31.14 210 ARG B C 1
ATOM 6507 O O . ARG C 1 211 ? 14.775 -77.854 -19.910 1.00 28.43 210 ARG B O 1
ATOM 6515 N N . LEU C 1 212 ? 16.290 -76.486 -20.882 1.00 30.65 211 LEU B N 1
ATOM 6516 C CA . LEU C 1 212 ? 15.317 -75.754 -21.681 1.00 30.38 211 LEU B CA 1
ATOM 6517 C C . LEU C 1 212 ? 15.070 -76.442 -23.024 1.00 31.12 211 LEU B C 1
ATOM 6518 O O . LEU C 1 212 ? 16.005 -76.713 -23.779 1.00 29.05 211 LEU B O 1
ATOM 6523 N N . ASN C 1 213 ? 13.803 -76.724 -23.311 1.00 31.71 212 ASN B N 1
ATOM 6524 C CA . ASN C 1 213 ? 13.414 -77.236 -24.619 1.00 33.46 212 ASN B CA 1
ATOM 6525 C C . ASN C 1 213 ? 11.948 -76.928 -24.904 1.00 35.96 212 ASN B C 1
ATOM 6526 O O . ASN C 1 213 ? 11.281 -76.274 -24.098 1.00 35.84 212 ASN B O 1
ATOM 6531 N N . ASP C 1 214 ? 11.451 -77.399 -26.048 1.00 38.16 213 ASP B N 1
ATOM 6532 C CA . ASP C 1 214 ? 10.063 -77.160 -26.456 1.00 39.58 213 ASP B CA 1
ATOM 6533 C C . ASP C 1 214 ? 9.028 -77.628 -25.433 1.00 37.50 213 ASP B C 1
ATOM 6534 O O . ASP C 1 214 ? 7.978 -77.011 -25.289 1.00 38.07 213 ASP B O 1
ATOM 6539 N N . ALA C 1 215 ? 9.337 -78.702 -24.713 1.00 37.20 214 ALA B N 1
ATOM 6540 C CA . ALA C 1 215 ? 8.456 -79.180 -23.644 1.00 35.86 214 ALA B CA 1
ATOM 6541 C C . ALA C 1 215 ? 8.463 -78.275 -22.404 1.00 34.58 214 ALA B C 1
ATOM 6542 O O . ALA C 1 215 ? 7.419 -78.075 -21.779 1.00 33.03 214 ALA B O 1
ATOM 6544 N N . THR C 1 216 ? 9.629 -77.727 -22.056 1.00 32.96 215 THR B N 1
ATOM 6545 C CA . THR C 1 216 ? 9.784 -76.971 -20.804 1.00 31.57 215 THR B CA 1
ATOM 6546 C C . THR C 1 216 ? 9.817 -75.449 -20.973 1.00 31.91 215 THR B C 1
ATOM 6547 O O . THR C 1 216 ? 9.952 -74.716 -19.981 1.00 30.55 215 THR B O 1
ATOM 6551 N N . ARG C 1 217 ? 9.711 -74.972 -22.213 1.00 30.66 216 ARG B N 1
ATOM 6552 C CA . ARG C 1 217 ? 9.625 -73.534 -22.466 1.00 30.40 216 ARG B CA 1
ATOM 6553 C C . ARG C 1 217 ? 8.302 -72.998 -21.922 1.00 29.01 216 ARG B C 1
ATOM 6554 O O . ARG C 1 217 ? 7.233 -73.450 -22.320 1.00 28.71 216 ARG B O 1
ATOM 6562 N N . GLY C 1 218 ? 8.399 -72.050 -20.990 1.00 28.49 217 GLY B N 1
ATOM 6563 C CA . GLY C 1 218 ? 7.247 -71.469 -20.308 1.00 26.06 217 GLY B CA 1
ATOM 6564 C C . GLY C 1 218 ? 6.519 -72.418 -19.369 1.00 25.66 217 GLY B C 1
ATOM 6565 O O . GLY C 1 218 ? 5.326 -72.238 -19.101 1.00 23.94 217 GLY B O 1
ATOM 6566 N N . ILE C 1 219 ? 7.230 -73.426 -18.863 1.00 25.00 218 ILE B N 1
ATOM 6567 C CA . ILE C 1 219 ? 6.615 -74.409 -17.967 1.00 25.27 218 ILE B CA 1
ATOM 6568 C C . ILE C 1 219 ? 6.214 -73.825 -16.597 1.00 25.26 218 ILE B C 1
ATOM 6569 O O . ILE C 1 219 ? 5.244 -74.271 -15.990 1.00 25.97 218 ILE B O 1
ATOM 6574 N N . VAL C 1 220 ? 6.956 -72.830 -16.118 1.00 24.75 219 VAL B N 1
ATOM 6575 C CA . VAL C 1 220 ? 6.503 -72.043 -14.972 1.00 25.00 219 VAL B CA 1
ATOM 6576 C C . VAL C 1 220 ? 5.649 -70.882 -15.498 1.00 25.26 219 VAL B C 1
ATOM 6577 O O . VAL C 1 220 ? 6.121 -70.058 -16.278 1.00 24.84 219 VAL B O 1
ATOM 6581 N N . THR C 1 221 ? 4.383 -70.843 -15.086 1.00 26.42 220 THR B N 1
ATOM 6582 C CA . THR C 1 221 ? 3.465 -69.777 -15.494 1.00 25.97 220 THR B CA 1
ATOM 6583 C C . THR C 1 221 ? 3.415 -68.696 -14.424 1.00 27.17 220 THR B C 1
ATOM 6584 O O . THR C 1 221 ? 3.826 -68.940 -13.280 1.00 26.39 220 THR B O 1
ATOM 6588 N N . LYS C 1 222 ? 2.900 -67.517 -14.791 1.00 26.29 221 LYS B N 1
ATOM 6589 C CA . LYS C 1 222 ? 2.671 -66.440 -13.828 1.00 26.93 221 LYS B CA 1
ATOM 6590 C C . LYS C 1 222 ? 1.769 -66.919 -12.689 1.00 27.29 221 LYS B C 1
ATOM 6591 O O . LYS C 1 222 ? 1.980 -66.564 -11.528 1.00 27.42 221 LYS B O 1
ATOM 6597 N N . GLN C 1 223 ? 0.777 -67.734 -13.033 1.00 28.77 222 GLN B N 1
ATOM 6598 C CA . GLN C 1 223 ? -0.141 -68.318 -12.054 1.00 29.83 222 GLN B CA 1
ATOM 6599 C C . GLN C 1 223 ? 0.593 -69.213 -11.044 1.00 27.77 222 GLN B C 1
ATOM 6600 O O . GLN C 1 223 ? 0.285 -69.193 -9.858 1.00 27.90 222 GLN B O 1
ATOM 6606 N N . ASP C 1 224 ? 1.581 -69.972 -11.514 1.00 26.53 223 ASP B N 1
ATOM 6607 C CA . ASP C 1 224 ? 2.436 -70.773 -10.633 1.00 25.81 223 ASP B CA 1
ATOM 6608 C C . ASP C 1 224 ? 3.184 -69.896 -9.623 1.00 25.84 223 ASP B C 1
ATOM 6609 O O . ASP C 1 224 ? 3.209 -70.204 -8.435 1.00 24.48 223 ASP B O 1
ATOM 6614 N N . LEU C 1 225 ? 3.799 -68.811 -10.100 1.00 26.16 224 LEU B N 1
ATOM 6615 C CA . LEU C 1 225 ? 4.482 -67.873 -9.204 1.00 26.11 224 LEU B CA 1
ATOM 6616 C C . LEU C 1 225 ? 3.526 -67.271 -8.176 1.00 26.97 224 LEU B C 1
ATOM 6617 O O . LEU C 1 225 ? 3.878 -67.143 -6.999 1.00 27.28 224 LEU B O 1
ATOM 6622 N N . LEU C 1 226 ? 2.316 -66.924 -8.617 1.00 26.44 225 LEU B N 1
ATOM 6623 C CA . LEU C 1 226 ? 1.329 -66.268 -7.743 1.00 27.10 225 LEU B CA 1
ATOM 6624 C C . LEU C 1 226 ? 0.786 -67.188 -6.650 1.00 27.59 225 LEU B C 1
ATOM 6625 O O . LEU C 1 226 ? 0.298 -66.714 -5.620 1.00 29.37 225 LEU B O 1
ATOM 6630 N N . ALA C 1 227 ? 0.894 -68.496 -6.876 1.00 27.37 226 ALA B N 1
ATOM 6631 C CA . ALA C 1 227 ? 0.461 -69.498 -5.909 1.00 26.62 226 ALA B CA 1
ATOM 6632 C C . ALA C 1 227 ? 1.508 -69.757 -4.826 1.00 25.98 226 ALA B C 1
ATOM 6633 O O . ALA C 1 227 ? 1.299 -70.602 -3.956 1.00 24.73 226 ALA B O 1
ATOM 6635 N N . MET C 1 228 ? 2.627 -69.031 -4.875 1.00 25.13 227 MET B N 1
ATOM 6636 C CA . MET C 1 228 ? 3.713 -69.244 -3.913 1.00 24.58 227 MET B CA 1
ATOM 6637 C C . MET C 1 228 ? 3.451 -68.499 -2.603 1.00 24.66 227 MET B C 1
ATOM 6638 O O . MET C 1 228 ? 2.656 -67.559 -2.571 1.00 24.42 227 MET B O 1
ATOM 6643 N N . LYS C 1 229 ? 4.118 -68.924 -1.532 1.00 23.66 228 LYS B N 1
ATOM 6644 C CA . LYS C 1 229 ? 4.048 -68.231 -0.244 1.00 25.62 228 LYS B CA 1
ATOM 6645 C C . LYS C 1 229 ? 4.491 -66.759 -0.347 1.00 25.87 228 LYS B C 1
ATOM 6646 O O . LYS C 1 229 ? 5.391 -66.433 -1.129 1.00 26.27 228 LYS B O 1
ATOM 6652 N N . PRO C 1 230 ? 3.856 -65.862 0.436 1.00 26.50 229 PRO B N 1
ATOM 6653 C CA . PRO C 1 230 ? 4.171 -64.416 0.363 1.00 25.78 229 PRO B CA 1
ATOM 6654 C C . PRO C 1 230 ? 5.576 -64.019 0.851 1.00 25.59 229 PRO B C 1
ATOM 6655 O O . PRO C 1 230 ? 6.006 -62.881 0.616 1.00 24.86 229 PRO B O 1
ATOM 6659 N N . ASP C 1 231 ? 6.272 -64.941 1.519 1.00 23.96 230 ASP B N 1
ATOM 6660 C CA . ASP C 1 231 ? 7.659 -64.734 1.942 1.00 23.78 230 ASP B CA 1
ATOM 6661 C C . ASP C 1 231 ? 8.597 -65.786 1.326 1.00 23.70 230 ASP B C 1
ATOM 6662 O O . ASP C 1 231 ? 9.651 -66.086 1.890 1.00 23.71 230 ASP B O 1
ATOM 6667 N N . SER C 1 232 ? 8.204 -66.352 0.183 1.00 23.28 231 SER B N 1
ATOM 6668 C CA . SER C 1 232 ? 8.987 -67.411 -0.460 1.00 22.97 231 SER B CA 1
ATOM 6669 C C . SER C 1 232 ? 10.194 -66.855 -1.224 1.00 22.14 231 SER B C 1
ATOM 6670 O O . SER C 1 232 ? 10.275 -65.650 -1.507 1.00 21.23 231 SER B O 1
ATOM 6673 N N . LEU C 1 233 ? 11.131 -67.739 -1.538 1.00 21.20 232 LEU B N 1
ATOM 6674 C CA . LEU C 1 233 ? 12.269 -67.388 -2.386 1.00 20.86 232 LEU B CA 1
ATOM 6675 C C . LEU C 1 233 ? 12.322 -68.252 -3.645 1.00 20.56 232 LEU B C 1
ATOM 6676 O O . LEU C 1 233 ? 12.463 -69.471 -3.566 1.00 19.67 232 LEU B O 1
ATOM 6681 N N . PHE C 1 234 ? 12.215 -67.602 -4.800 1.00 20.08 233 PHE B N 1
ATOM 6682 C CA . PHE C 1 234 ? 12.250 -68.299 -6.076 1.00 20.47 233 PHE B CA 1
ATOM 6683 C C . PHE C 1 234 ? 13.645 -68.229 -6.681 1.00 20.53 233 PHE B C 1
ATOM 6684 O O . PHE C 1 234 ? 14.237 -67.160 -6.774 1.00 20.56 233 PHE B O 1
ATOM 6692 N N . VAL C 1 235 ? 14.161 -69.376 -7.098 1.00 21.11 234 VAL B N 1
ATOM 6693 C CA . VAL C 1 235 ? 15.539 -69.447 -7.584 1.00 21.40 234 VAL B CA 1
ATOM 6694 C C . VAL C 1 235 ? 15.591 -70.034 -8.990 1.00 22.30 234 VAL B C 1
ATOM 6695 O O . VAL C 1 235 ? 15.077 -71.129 -9.236 1.00 22.91 234 VAL B O 1
ATOM 6699 N N . ASN C 1 236 ? 16.217 -69.308 -9.911 1.00 21.84 235 ASN B N 1
ATOM 6700 C CA . ASN C 1 236 ? 16.448 -69.846 -11.247 1.00 21.28 235 ASN B CA 1
ATOM 6701 C C . ASN C 1 236 ? 17.911 -69.748 -11.663 1.00 20.97 235 ASN B C 1
ATOM 6702 O O . ASN C 1 236 ? 18.388 -68.661 -12.014 1.00 20.27 235 ASN B O 1
ATOM 6707 N N . THR C 1 237 ? 18.617 -70.883 -11.608 1.00 21.08 236 THR B N 1
ATOM 6708 C CA . THR C 1 237 ? 19.988 -70.996 -12.146 1.00 21.23 236 THR B CA 1
ATOM 6709 C C . THR C 1 237 ? 20.001 -71.901 -13.377 1.00 21.96 236 THR B C 1
ATOM 6710 O O . THR C 1 237 ? 21.036 -72.469 -13.753 1.00 21.18 236 THR B O 1
ATOM 6714 N N . SER C 1 238 ? 18.837 -72.045 -13.997 1.00 21.83 237 SER B N 1
ATOM 6715 C CA . SER C 1 238 ? 18.720 -72.859 -15.195 1.00 22.20 237 SER B CA 1
ATOM 6716 C C . SER C 1 238 ? 18.634 -72.055 -16.485 1.00 22.39 237 SER B C 1
ATOM 6717 O O . SER C 1 238 ? 19.649 -71.836 -17.150 1.00 22.42 237 SER B O 1
ATOM 6720 N N . ARG C 1 239 ? 17.428 -71.624 -16.837 1.00 23.33 238 ARG B N 1
ATOM 6721 C CA . ARG C 1 239 ? 17.205 -70.791 -18.017 1.00 23.96 238 ARG B CA 1
ATOM 6722 C C . ARG C 1 239 ? 15.965 -69.959 -17.755 1.00 24.49 238 ARG B C 1
ATOM 6723 O O . ARG C 1 239 ? 14.960 -70.478 -17.272 1.00 24.30 238 ARG B O 1
ATOM 6731 N N . ALA C 1 240 ? 16.044 -68.663 -18.059 1.00 24.95 239 ALA B N 1
ATOM 6732 C CA . ALA C 1 240 ? 14.934 -67.739 -17.822 1.00 25.65 239 ALA B CA 1
ATOM 6733 C C . ALA C 1 240 ? 13.677 -68.147 -18.584 1.00 25.25 239 ALA B C 1
ATOM 6734 O O . ALA C 1 240 ? 12.565 -68.006 -18.073 1.00 25.81 239 ALA B O 1
ATOM 6736 N N . GLU C 1 241 ? 13.870 -68.683 -19.786 1.00 25.74 240 GLU B N 1
ATOM 6737 C CA . GLU C 1 241 ? 12.773 -69.065 -20.687 1.00 26.71 240 GLU B CA 1
ATOM 6738 C C . GLU C 1 241 ? 11.910 -70.254 -20.195 1.00 26.65 240 GLU B C 1
ATOM 6739 O O . GLU C 1 241 ? 10.864 -70.564 -20.787 1.00 26.85 240 GLU B O 1
ATOM 6745 N N . LEU C 1 242 ? 12.346 -70.910 -19.118 1.00 25.42 241 LEU B N 1
ATOM 6746 C CA . LEU C 1 242 ? 11.512 -71.894 -18.407 1.00 24.78 241 LEU B CA 1
ATOM 6747 C C . LEU C 1 242 ? 10.291 -71.233 -17.785 1.00 24.94 241 LEU B C 1
ATOM 6748 O O . LEU C 1 242 ? 9.278 -71.886 -17.528 1.00 24.87 241 LEU B O 1
ATOM 6753 N N . VAL C 1 243 ? 10.411 -69.932 -17.539 1.00 24.76 242 VAL B N 1
ATOM 6754 C CA . VAL C 1 243 ? 9.389 -69.149 -16.865 1.00 25.02 242 VAL B CA 1
ATOM 6755 C C . VAL C 1 243 ? 8.729 -68.226 -17.883 1.00 25.48 242 VAL B C 1
ATOM 6756 O O . VAL C 1 243 ? 9.407 -67.552 -18.657 1.00 25.33 242 VAL B O 1
ATOM 6760 N N . GLU C 1 244 ? 7.401 -68.231 -17.885 1.00 26.60 243 GLU B N 1
ATOM 6761 C CA . GLU C 1 244 ? 6.597 -67.378 -18.754 1.00 28.32 243 GLU B CA 1
ATOM 6762 C C . GLU C 1 244 ? 7.173 -65.966 -18.858 1.00 27.80 243 GLU B C 1
ATOM 6763 O O . GLU C 1 244 ? 7.462 -65.333 -17.845 1.00 26.87 243 GLU B O 1
ATOM 6769 N N . SER C 1 245 ? 7.320 -65.483 -20.090 1.00 28.01 244 SER B N 1
ATOM 6770 C CA . SER C 1 245 ? 7.992 -64.214 -20.372 1.00 28.14 244 SER B CA 1
ATOM 6771 C C . SER C 1 245 ? 7.441 -63.037 -19.573 1.00 26.94 244 SER B C 1
ATOM 6772 O O . SER C 1 245 ? 6.245 -62.749 -19.627 1.00 27.73 244 SER B O 1
ATOM 6775 N N . GLY C 1 246 ? 8.325 -62.379 -18.826 1.00 25.43 245 GLY B N 1
ATOM 6776 C CA . GLY C 1 246 ? 7.975 -61.205 -18.027 1.00 23.85 245 GLY B CA 1
ATOM 6777 C C . GLY C 1 246 ? 7.338 -61.503 -16.676 1.00 22.97 245 GLY B C 1
ATOM 6778 O O . GLY C 1 246 ? 7.227 -60.616 -15.825 1.00 22.23 245 GLY B O 1
ATOM 6779 N N . ALA C 1 247 ? 6.912 -62.749 -16.478 1.00 21.81 246 ALA B N 1
ATOM 6780 C CA . ALA C 1 247 ? 6.110 -63.107 -15.307 1.00 20.45 246 ALA B CA 1
ATOM 6781 C C . ALA C 1 247 ? 6.863 -62.918 -13.992 1.00 20.35 246 ALA B C 1
ATOM 6782 O O . ALA C 1 247 ? 6.282 -62.430 -13.016 1.00 19.06 246 ALA B O 1
ATOM 6784 N N . LEU C 1 248 ? 8.146 -63.292 -13.964 1.00 19.07 247 LEU B N 1
ATOM 6785 C CA . LEU C 1 248 ? 8.940 -63.126 -12.749 1.00 20.01 247 LEU B CA 1
ATOM 6786 C C . LEU C 1 248 ? 9.050 -61.660 -12.334 1.00 20.26 247 LEU B C 1
ATOM 6787 O O . LEU C 1 248 ? 8.832 -61.323 -11.157 1.00 20.09 247 LEU B O 1
ATOM 6792 N N . TYR C 1 249 ? 9.397 -60.797 -13.289 1.00 19.78 248 TYR B N 1
ATOM 6793 C CA . TYR C 1 249 ? 9.509 -59.369 -12.976 1.00 21.03 248 TYR B CA 1
ATOM 6794 C C . TYR C 1 249 ? 8.184 -58.818 -12.455 1.00 20.87 248 TYR B C 1
ATOM 6795 O O . TYR C 1 249 ? 8.145 -58.154 -11.423 1.00 21.63 248 TYR B O 1
ATOM 6804 N N . SER C 1 250 ? 7.106 -59.087 -13.182 1.00 21.56 249 SER B N 1
ATOM 6805 C CA . SER C 1 250 ? 5.789 -58.565 -12.821 1.00 21.59 249 SER B CA 1
ATOM 6806 C C . SER C 1 250 ? 5.430 -58.942 -11.381 1.00 21.86 249 SER B C 1
ATOM 6807 O O . SER C 1 250 ? 4.955 -58.097 -10.619 1.00 22.25 249 SER B O 1
ATOM 6810 N N . VAL C 1 251 ? 5.700 -60.195 -11.007 1.00 21.52 250 VAL B N 1
ATOM 6811 C CA . VAL C 1 251 ? 5.338 -60.733 -9.682 1.00 21.63 250 VAL B CA 1
ATOM 6812 C C . VAL C 1 251 ? 6.229 -60.193 -8.557 1.00 22.35 250 VAL B C 1
ATOM 6813 O O . VAL C 1 251 ? 5.733 -59.801 -7.502 1.00 23.04 250 VAL B O 1
ATOM 6817 N N . MET C 1 252 ? 7.537 -60.147 -8.788 1.00 22.66 251 MET B N 1
ATOM 6818 C CA . MET C 1 252 ? 8.461 -59.616 -7.788 1.00 23.30 251 MET B CA 1
ATOM 6819 C C . MET C 1 252 ? 8.242 -58.123 -7.521 1.00 23.53 251 MET B C 1
ATOM 6820 O O . MET C 1 252 ? 8.299 -57.671 -6.369 1.00 23.46 251 MET B O 1
ATOM 6825 N N . GLN C 1 253 ? 7.982 -57.362 -8.581 1.00 23.35 252 GLN B N 1
ATOM 6826 C CA . GLN C 1 253 ? 7.713 -55.934 -8.437 1.00 24.28 252 GLN B CA 1
ATOM 6827 C C . GLN C 1 253 ? 6.469 -55.724 -7.578 1.00 23.36 252 GLN B C 1
ATOM 6828 O O . GLN C 1 253 ? 6.454 -54.853 -6.715 1.00 24.34 252 GLN B O 1
ATOM 6834 N N . ALA C 1 254 ? 5.450 -56.547 -7.806 1.00 23.16 253 ALA B N 1
ATOM 6835 C CA . ALA C 1 254 ? 4.175 -56.461 -7.083 1.00 23.82 253 ALA B CA 1
ATOM 6836 C C . ALA C 1 254 ? 4.247 -56.897 -5.610 1.00 24.28 253 ALA B C 1
ATOM 6837 O O . ALA C 1 254 ? 3.381 -56.537 -4.802 1.00 24.26 253 ALA B O 1
ATOM 6839 N N . ASN C 1 255 ? 5.269 -57.678 -5.266 1.00 24.76 254 ASN B N 1
ATOM 6840 C CA . ASN C 1 255 ? 5.344 -58.297 -3.943 1.00 25.13 254 ASN B CA 1
ATOM 6841 C C . ASN C 1 255 ? 6.713 -58.153 -3.288 1.00 26.16 254 ASN B C 1
ATOM 6842 O O . ASN C 1 255 ? 7.515 -59.087 -3.323 1.00 26.41 254 ASN B O 1
ATOM 6847 N N . PRO C 1 256 ? 6.993 -56.976 -2.693 1.00 27.16 255 PRO B N 1
ATOM 6848 C CA . PRO C 1 256 ? 8.312 -56.709 -2.105 1.00 28.63 255 PRO B CA 1
ATOM 6849 C C . PRO C 1 256 ? 8.673 -57.594 -0.908 1.00 30.26 255 PRO B C 1
ATOM 6850 O O . PRO C 1 256 ? 9.836 -57.652 -0.525 1.00 31.58 255 PRO B O 1
ATOM 6854 N N . MET C 1 257 ? 7.699 -58.293 -0.337 1.00 31.79 256 MET B N 1
ATOM 6855 C CA . MET C 1 257 ? 7.998 -59.229 0.739 1.00 33.80 256 MET B CA 1
ATOM 6856 C C . MET C 1 257 ? 8.476 -60.583 0.222 1.00 32.46 256 MET B C 1
ATOM 6857 O O . MET C 1 257 ? 9.096 -61.343 0.961 1.00 30.87 256 MET B O 1
ATOM 6862 N N . ARG C 1 258 ? 8.183 -60.874 -1.044 1.00 30.30 257 ARG B N 1
ATOM 6863 C CA . ARG C 1 258 ? 8.716 -62.054 -1.710 1.00 29.69 257 ARG B CA 1
ATOM 6864 C C . ARG C 1 258 ? 10.121 -61.779 -2.226 1.00 29.24 257 ARG B C 1
ATOM 6865 O O . ARG C 1 258 ? 10.509 -60.626 -2.419 1.00 29.31 257 ARG B O 1
ATOM 6873 N N . GLN C 1 259 ? 10.870 -62.847 -2.472 1.00 27.67 258 GLN B N 1
ATOM 6874 C CA . GLN C 1 259 ? 12.228 -62.732 -2.968 1.00 26.76 258 GLN B CA 1
ATOM 6875 C C . GLN C 1 259 ? 12.504 -63.644 -4.163 1.00 25.76 258 GLN B C 1
ATOM 6876 O O . GLN C 1 259 ? 11.797 -64.624 -4.401 1.00 24.06 258 GLN B O 1
ATOM 6882 N N . ALA C 1 260 ? 13.539 -63.301 -4.921 1.00 24.65 259 ALA B N 1
ATOM 6883 C CA . ALA C 1 260 ? 13.990 -64.136 -6.018 1.00 23.67 259 ALA B CA 1
ATOM 6884 C C . ALA C 1 260 ? 15.504 -64.046 -6.127 1.00 23.58 259 ALA B C 1
ATOM 6885 O O . ALA C 1 260 ? 16.110 -63.089 -5.650 1.00 23.60 259 ALA B O 1
ATOM 6887 N N . ALA C 1 261 ? 16.110 -65.073 -6.714 1.00 22.41 260 ALA B N 1
ATOM 6888 C CA . ALA C 1 261 ? 17.522 -65.060 -7.032 1.00 21.99 260 ALA B CA 1
ATOM 6889 C C . ALA C 1 261 ? 17.672 -65.706 -8.408 1.00 21.89 260 ALA B C 1
ATOM 6890 O O . ALA C 1 261 ? 17.164 -66.806 -8.633 1.00 22.15 260 ALA B O 1
ATOM 6892 N N . VAL C 1 262 ? 18.328 -65.007 -9.332 1.00 20.89 261 VAL B N 1
ATOM 6893 C CA . VAL C 1 262 ? 18.517 -65.514 -10.694 1.00 20.61 261 VAL B CA 1
ATOM 6894 C C . VAL C 1 262 ? 19.969 -65.407 -11.168 1.00 20.28 261 VAL B C 1
ATOM 6895 O O . VAL C 1 262 ? 20.685 -64.465 -10.814 1.00 20.94 261 VAL B O 1
ATOM 6899 N N . ASP C 1 263 ? 20.391 -66.384 -11.963 1.00 20.85 262 ASP B N 1
ATOM 6900 C CA . ASP C 1 263 ? 21.730 -66.422 -12.548 1.00 20.24 262 ASP B CA 1
ATOM 6901 C C . ASP C 1 263 ? 21.625 -66.208 -14.051 1.00 20.36 262 ASP B C 1
ATOM 6902 O O . ASP C 1 263 ? 22.624 -66.004 -14.742 1.00 20.12 262 ASP B O 1
ATOM 6907 N N . VAL C 1 264 ? 20.393 -66.256 -14.543 1.00 20.71 263 VAL B N 1
ATOM 6908 C CA . VAL C 1 264 ? 20.107 -66.413 -15.961 1.00 20.95 263 VAL B CA 1
ATOM 6909 C C . VAL C 1 264 ? 18.971 -65.485 -16.404 1.00 21.29 263 VAL B C 1
ATOM 6910 O O . VAL C 1 264 ? 18.113 -65.113 -15.598 1.00 20.87 263 VAL B O 1
ATOM 6914 N N . TYR C 1 265 ? 18.988 -65.105 -17.684 1.00 21.68 264 TYR B N 1
ATOM 6915 C CA . TYR C 1 265 ? 18.115 -64.054 -18.221 1.00 22.46 264 TYR B CA 1
ATOM 6916 C C . TYR C 1 265 ? 17.744 -64.351 -19.671 1.00 23.75 264 TYR B C 1
ATOM 6917 O O . TYR C 1 265 ? 18.437 -65.112 -20.356 1.00 22.58 264 TYR B O 1
ATOM 6926 N N . GLU C 1 266 ? 16.654 -63.754 -20.137 1.00 25.81 265 GLU B N 1
ATOM 6927 C CA . GLU C 1 266 ? 16.201 -63.956 -21.519 1.00 29.02 265 GLU B CA 1
ATOM 6928 C C . GLU C 1 266 ? 17.230 -63.511 -22.550 1.00 29.47 265 GLU B C 1
ATOM 6929 O O . GLU C 1 266 ? 17.431 -64.178 -23.567 1.00 30.96 265 GLU B O 1
ATOM 6935 N N . ASN C 1 267 ? 17.884 -62.389 -22.274 1.00 28.89 266 ASN B N 1
ATOM 6936 C CA . ASN C 1 267 ? 18.992 -61.926 -23.089 1.00 29.86 266 ASN B CA 1
ATOM 6937 C C . ASN C 1 267 ? 20.218 -61.671 -22.229 1.00 28.67 266 ASN B C 1
ATOM 6938 O O . ASN C 1 267 ? 20.177 -60.893 -21.271 1.00 27.75 266 ASN B O 1
ATOM 6943 N N . GLU C 1 268 ? 21.297 -62.357 -22.570 1.00 26.96 267 GLU B N 1
ATOM 6944 C CA . GLU C 1 268 ? 22.561 -62.207 -21.872 1.00 27.27 267 GLU B CA 1
ATOM 6945 C C . GLU C 1 268 ? 23.619 -61.737 -22.864 1.00 26.34 267 GLU B C 1
ATOM 6946 O O . GLU C 1 268 ? 23.657 -62.226 -23.984 1.00 25.59 267 GLU B O 1
ATOM 6952 N N . PRO C 1 269 ? 24.452 -60.751 -22.478 1.00 27.17 268 PRO B N 1
ATOM 6953 C CA . PRO C 1 269 ? 24.461 -59.941 -21.252 1.00 26.56 268 PRO B CA 1
ATOM 6954 C C . PRO C 1 269 ? 23.122 -59.270 -20.952 1.00 26.77 268 PRO B C 1
ATOM 6955 O O . PRO C 1 269 ? 22.476 -58.759 -21.861 1.00 28.03 268 PRO B O 1
ATOM 6959 N N . ALA C 1 270 ? 22.714 -59.285 -19.687 1.00 26.83 269 ALA B N 1
ATOM 6960 C CA . ALA C 1 270 ? 21.533 -58.544 -19.245 1.00 26.23 269 ALA B CA 1
ATOM 6961 C C . ALA C 1 270 ? 21.995 -57.215 -18.658 1.00 26.36 269 ALA B C 1
ATOM 6962 O O . ALA C 1 270 ? 22.880 -57.183 -17.810 1.00 27.37 269 ALA B O 1
ATOM 6964 N N . LEU C 1 271 ? 21.395 -56.124 -19.119 1.00 27.48 270 LEU B N 1
ATOM 6965 C CA . LEU C 1 271 ? 21.858 -54.781 -18.776 1.00 27.42 270 LEU B CA 1
ATOM 6966 C C . LEU C 1 271 ? 20.816 -53.977 -18.010 1.00 26.55 270 LEU B C 1
ATOM 6967 O O . LEU C 1 271 ? 19.614 -54.161 -18.216 1.00 26.45 270 LEU B O 1
ATOM 6972 N N . PRO C 1 272 ? 21.273 -53.072 -17.124 1.00 26.56 271 PRO B N 1
ATOM 6973 C CA . PRO C 1 272 ? 20.359 -52.175 -16.416 1.00 25.81 271 PRO B CA 1
ATOM 6974 C C . PRO C 1 272 ? 19.573 -51.319 -17.390 1.00 24.97 271 PRO B C 1
ATOM 6975 O O . PRO C 1 272 ? 20.059 -51.024 -18.483 1.00 24.07 271 PRO B O 1
ATOM 6979 N N . ASN C 1 273 ? 18.362 -50.931 -16.993 1.00 25.65 272 ASN B N 1
ATOM 6980 C CA . ASN C 1 273 ? 17.457 -50.146 -17.850 1.00 25.92 272 ASN B CA 1
ATOM 6981 C C . ASN C 1 273 ? 16.972 -50.857 -19.104 1.00 26.01 272 ASN B C 1
ATOM 6982 O O . ASN C 1 273 ? 16.356 -50.257 -19.993 1.00 27.17 272 ASN B O 1
ATOM 6987 N N . ASN C 1 274 ? 17.252 -52.155 -19.136 1.00 25.68 273 ASN B N 1
ATOM 6988 C CA . ASN C 1 274 ? 16.884 -53.044 -20.218 1.00 26.69 273 ASN B CA 1
ATOM 6989 C C . ASN C 1 274 ? 16.232 -54.287 -19.608 1.00 26.51 273 ASN B C 1
ATOM 6990 O O . ASN C 1 274 ? 15.026 -54.496 -19.762 1.00 27.46 273 ASN B O 1
ATOM 6995 N N . GLU C 1 275 ? 17.031 -55.080 -18.890 1.00 25.20 274 GLU B N 1
ATOM 6996 C CA . GLU C 1 275 ? 16.530 -56.166 -18.050 1.00 24.52 274 GLU B CA 1
ATOM 6997 C C . GLU C 1 275 ? 15.800 -55.585 -16.827 1.00 23.91 274 GLU B C 1
ATOM 6998 O O . GLU C 1 275 ? 16.435 -55.027 -15.938 1.00 23.69 274 GLU B O 1
ATOM 7004 N N . PRO C 1 276 ? 14.464 -55.725 -16.771 1.00 23.25 275 PRO B N 1
ATOM 7005 C CA . PRO C 1 276 ? 13.737 -55.113 -15.647 1.00 23.17 275 PRO B CA 1
ATOM 7006 C C . PRO C 1 276 ? 14.076 -55.710 -14.271 1.00 23.40 275 PRO B C 1
ATOM 7007 O O . PRO C 1 276 ? 13.981 -55.012 -13.262 1.00 23.17 275 PRO B O 1
ATOM 7011 N N . LEU C 1 277 ? 14.489 -56.977 -14.235 1.00 23.07 276 LEU B N 1
ATOM 7012 C CA . LEU C 1 277 ? 14.851 -57.625 -12.972 1.00 23.59 276 LEU B CA 1
ATOM 7013 C C . LEU C 1 277 ? 15.989 -56.941 -12.220 1.00 23.31 276 LEU B C 1
ATOM 7014 O O . LEU C 1 277 ? 16.060 -57.043 -10.999 1.00 24.43 276 LEU B O 1
ATOM 7019 N N . LEU C 1 278 ? 16.850 -56.226 -12.940 1.00 23.23 277 LEU B N 1
ATOM 7020 C CA . LEU C 1 278 ? 17.985 -55.527 -12.334 1.00 23.48 277 LEU B CA 1
ATOM 7021 C C . LEU C 1 278 ? 17.608 -54.294 -11.502 1.00 23.83 277 LEU B C 1
ATOM 7022 O O . LEU C 1 278 ? 18.460 -53.709 -10.835 1.00 24.50 277 LEU B O 1
ATOM 7027 N N . SER C 1 279 ? 16.339 -53.907 -11.534 1.00 23.13 278 SER B N 1
ATOM 7028 C CA . SER C 1 279 ? 15.883 -52.742 -10.781 1.00 23.75 278 SER B CA 1
ATOM 7029 C C . SER C 1 279 ? 15.019 -53.068 -9.563 1.00 22.96 278 SER B C 1
ATOM 7030 O O . SER C 1 279 ? 14.322 -52.193 -9.061 1.00 22.61 278 SER B O 1
ATOM 7033 N N . LEU C 1 280 ? 15.067 -54.307 -9.079 1.00 22.54 279 LEU B N 1
ATOM 7034 C CA . LEU C 1 280 ? 14.281 -54.686 -7.898 1.00 22.34 279 LEU B CA 1
ATOM 7035 C C . LEU C 1 280 ? 15.177 -55.062 -6.725 1.00 22.73 279 LEU B C 1
ATOM 7036 O O . LEU C 1 280 ? 16.015 -55.957 -6.852 1.00 23.85 279 LEU B O 1
ATOM 7041 N N . PRO C 1 281 ? 15.018 -54.374 -5.575 1.00 23.30 280 PRO B N 1
ATOM 7042 C CA . PRO C 1 281 ? 15.800 -54.744 -4.393 1.00 22.85 280 PRO B CA 1
ATOM 7043 C C . PRO C 1 281 ? 15.550 -56.178 -3.923 1.00 22.76 280 PRO B C 1
ATOM 7044 O O . PRO C 1 281 ? 16.444 -56.779 -3.321 1.00 22.37 280 PRO B O 1
ATOM 7048 N N . ASN C 1 282 ? 14.362 -56.715 -4.203 1.00 21.56 281 ASN B N 1
ATOM 7049 C CA . ASN C 1 282 ? 14.006 -58.071 -3.763 1.00 22.25 281 ASN B CA 1
ATOM 7050 C C . ASN C 1 282 ? 14.406 -59.212 -4.713 1.00 21.72 281 ASN B C 1
ATOM 7051 O O . ASN C 1 282 ? 14.033 -60.369 -4.495 1.00 22.33 281 ASN B O 1
ATOM 7056 N N . VAL C 1 283 ? 15.155 -58.892 -5.766 1.00 21.83 282 VAL B N 1
ATOM 7057 C CA . VAL C 1 283 ? 15.703 -59.921 -6.659 1.00 21.16 282 VAL B CA 1
ATOM 7058 C C . VAL C 1 283 ? 17.226 -59.846 -6.665 1.00 21.30 282 VAL B C 1
ATOM 7059 O O . VAL C 1 283 ? 17.809 -58.812 -7.004 1.00 21.86 282 VAL B O 1
ATOM 7063 N N . LEU C 1 284 ? 17.867 -60.939 -6.275 1.00 20.24 283 LEU B N 1
ATOM 7064 C CA . LEU C 1 284 ? 19.305 -61.047 -6.392 1.00 20.79 283 LEU B CA 1
ATOM 7065 C C . LEU C 1 284 ? 19.622 -61.467 -7.824 1.00 20.48 283 LEU B C 1
ATOM 7066 O O . LEU C 1 284 ? 19.112 -62.479 -8.308 1.00 20.07 283 LEU B O 1
ATOM 7071 N N . CYS C 1 285 ? 20.444 -60.667 -8.502 1.00 20.55 284 CYS B N 1
ATOM 7072 C CA . CYS C 1 285 ? 20.807 -60.915 -9.903 1.00 21.09 284 CYS B CA 1
ATOM 7073 C C . CYS C 1 285 ? 22.313 -61.153 -10.037 1.00 21.08 284 CYS B C 1
ATOM 7074 O O . CYS C 1 285 ? 23.121 -60.270 -9.723 1.00 20.99 284 CYS B O 1
ATOM 7077 N N . ALA C 1 286 ? 22.684 -62.348 -10.494 1.00 20.89 285 ALA B N 1
ATOM 7078 C CA . ALA C 1 286 ? 24.087 -62.684 -10.742 1.00 20.12 285 ALA B CA 1
ATOM 7079 C C . ALA C 1 286 ? 24.310 -62.884 -12.241 1.00 20.38 285 ALA B C 1
ATOM 7080 O O . ALA C 1 286 ? 23.391 -63.324 -12.937 1.00 20.72 285 ALA B O 1
ATOM 7082 N N . PRO C 1 287 ? 25.528 -62.577 -12.742 1.00 19.93 286 PRO B N 1
ATOM 7083 C CA . PRO C 1 287 ? 25.822 -62.617 -14.179 1.00 19.80 286 PRO B CA 1
ATOM 7084 C C . PRO C 1 287 ? 26.227 -63.995 -14.745 1.00 19.74 286 PRO B C 1
ATOM 7085 O O . PRO C 1 287 ? 27.370 -64.194 -15.169 1.00 20.29 286 PRO B O 1
ATOM 7089 N N . HIS C 1 288 ? 25.274 -64.917 -14.768 1.00 19.86 287 HIS B N 1
ATOM 7090 C CA . HIS C 1 288 ? 25.478 -66.296 -15.224 1.00 19.21 287 HIS B CA 1
ATOM 7091 C C . HIS C 1 288 ? 26.762 -66.907 -14.733 1.00 19.40 287 HIS B C 1
ATOM 7092 O O . HIS C 1 288 ? 27.609 -67.329 -15.517 1.00 20.22 287 HIS B O 1
ATOM 7099 N N . LEU C 1 289 ? 26.901 -66.965 -13.413 1.00 19.94 288 LEU B N 1
ATOM 7100 C CA . LEU C 1 289 ? 28.123 -67.451 -12.774 1.00 20.11 288 LEU B CA 1
ATOM 7101 C C . LEU C 1 289 ? 28.218 -68.969 -12.582 1.00 20.57 288 LEU B C 1
ATOM 7102 O O . LEU C 1 289 ? 29.317 -69.487 -12.397 1.00 20.65 288 LEU B O 1
ATOM 7107 N N . GLY C 1 290 ? 27.084 -69.673 -12.620 1.00 20.71 289 GLY B N 1
ATOM 7108 C CA . GLY C 1 290 ? 27.050 -71.118 -12.335 1.00 20.73 289 GLY B CA 1
ATOM 7109 C C . GLY C 1 290 ? 28.326 -71.847 -12.738 1.00 21.29 289 GLY B C 1
ATOM 7110 O O . GLY C 1 290 ? 29.030 -72.415 -11.889 1.00 20.90 289 GLY B O 1
ATOM 7111 N N . TYR C 1 291 ? 28.642 -71.799 -14.029 1.00 20.61 290 TYR B N 1
ATOM 7112 C CA . TYR C 1 291 ? 29.776 -72.544 -14.570 1.00 21.92 290 TYR B CA 1
ATOM 7113 C C . TYR C 1 291 ? 31.096 -71.759 -14.591 1.00 21.99 290 TYR B C 1
ATOM 7114 O O . TYR C 1 291 ? 32.139 -72.296 -14.962 1.00 22.10 290 TYR B O 1
ATOM 7123 N N . VAL C 1 292 ? 31.044 -70.498 -14.179 1.00 22.34 291 VAL B N 1
ATOM 7124 C CA . VAL C 1 292 ? 32.193 -69.597 -14.267 1.00 22.14 291 VAL B CA 1
ATOM 7125 C C . VAL C 1 292 ? 33.029 -69.746 -12.995 1.00 22.34 291 VAL B C 1
ATOM 7126 O O . VAL C 1 292 ? 32.751 -69.115 -11.980 1.00 20.86 291 VAL B O 1
ATOM 7130 N N . GLU C 1 293 ? 34.054 -70.590 -13.074 1.00 22.43 292 GLU B N 1
ATOM 7131 C CA . GLU C 1 293 ? 34.804 -71.029 -11.902 1.00 23.93 292 GLU B CA 1
ATOM 7132 C C . GLU C 1 293 ? 36.120 -71.665 -12.366 1.00 24.76 292 GLU B C 1
ATOM 7133 O O . GLU C 1 293 ? 36.183 -72.217 -13.470 1.00 24.51 292 GLU B O 1
ATOM 7139 N N . LYS C 1 294 ? 37.169 -71.557 -11.545 1.00 25.37 293 LYS B N 1
ATOM 7140 C CA . LYS C 1 294 ? 38.516 -72.048 -11.910 1.00 25.72 293 LYS B CA 1
ATOM 7141 C C . LYS C 1 294 ? 38.528 -73.496 -12.418 1.00 23.92 293 LYS B C 1
ATOM 7142 O O . LYS C 1 294 ? 38.821 -73.739 -13.599 1.00 21.96 293 LYS B O 1
ATOM 7148 N N . ASN C 1 295 ? 38.198 -74.441 -11.532 1.00 24.12 294 ASN B N 1
ATOM 7149 C CA . ASN C 1 295 ? 38.153 -75.871 -11.865 1.00 24.86 294 ASN B CA 1
ATOM 7150 C C . ASN C 1 295 ? 37.227 -76.196 -13.034 1.00 23.33 294 ASN B C 1
ATOM 7151 O O . ASN C 1 295 ? 37.604 -76.929 -13.945 1.00 22.73 294 ASN B O 1
ATOM 7156 N N . SER C 1 296 ? 36.015 -75.648 -12.993 1.00 23.11 295 SER B N 1
ATOM 7157 C CA . SER C 1 296 ? 35.057 -75.763 -14.100 1.00 22.62 295 SER B CA 1
ATOM 7158 C C . SER C 1 296 ? 35.639 -75.326 -15.466 1.00 21.59 295 SER B C 1
ATOM 7159 O O . SER C 1 296 ? 35.530 -76.057 -16.456 1.00 20.70 295 SER B O 1
ATOM 7162 N N . TYR C 1 297 ? 36.259 -74.148 -15.503 1.00 20.73 296 TYR B N 1
ATOM 7163 C CA . TYR C 1 297 ? 36.947 -73.657 -16.709 1.00 21.23 296 TYR B CA 1
ATOM 7164 C C . TYR C 1 297 ? 38.115 -74.545 -17.151 1.00 21.44 296 TYR B C 1
ATOM 7165 O O . TYR C 1 297 ? 38.338 -74.714 -18.354 1.00 21.33 296 TYR B O 1
ATOM 7174 N N . GLU C 1 298 ? 38.863 -75.108 -16.200 1.00 21.27 297 GLU B N 1
ATOM 7175 C CA . GLU C 1 298 ? 39.956 -76.008 -16.582 1.00 21.94 297 GLU B CA 1
ATOM 7176 C C . GLU C 1 298 ? 39.396 -77.239 -17.303 1.00 22.88 297 GLU B C 1
ATOM 7177 O O . GLU C 1 298 ? 39.944 -77.662 -18.330 1.00 23.57 297 GLU B O 1
ATOM 7183 N N . ILE C 1 299 ? 38.292 -77.781 -16.779 1.00 22.71 298 ILE B N 1
ATOM 7184 C CA . ILE C 1 299 ? 37.616 -78.935 -17.377 1.00 22.80 298 ILE B CA 1
ATOM 7185 C C . ILE C 1 299 ? 37.088 -78.591 -18.774 1.00 23.20 298 ILE B C 1
ATOM 7186 O O . ILE C 1 299 ? 37.366 -79.304 -19.744 1.00 22.98 298 ILE B O 1
ATOM 7191 N N . TYR C 1 300 ? 36.339 -77.493 -18.873 1.00 23.11 299 TYR B N 1
ATOM 7192 C CA . TYR C 1 300 ? 35.764 -77.059 -20.148 1.00 23.98 299 TYR B CA 1
ATOM 7193 C C . TYR C 1 300 ? 36.802 -76.934 -21.249 1.00 23.89 299 TYR B C 1
ATOM 7194 O O . TYR C 1 300 ? 36.628 -77.452 -22.352 1.00 23.52 299 TYR B O 1
ATOM 7203 N N . PHE C 1 301 ? 37.877 -76.230 -20.935 1.00 23.41 300 PHE B N 1
ATOM 7204 C CA . PHE C 1 301 ? 38.850 -75.895 -21.941 1.00 24.27 300 PHE B CA 1
ATOM 7205 C C . PHE C 1 301 ? 39.848 -77.024 -22.206 1.00 24.47 300 PHE B C 1
ATOM 7206 O O . PHE C 1 301 ? 40.296 -77.173 -23.335 1.00 25.43 300 PHE B O 1
ATOM 7214 N N . GLN C 1 302 ? 40.151 -77.854 -21.205 1.00 24.66 301 GLN B N 1
ATOM 7215 C CA . GLN C 1 302 ? 41.012 -79.014 -21.466 1.00 24.54 301 GLN B CA 1
ATOM 7216 C C . GLN C 1 302 ? 40.371 -79.918 -22.510 1.00 23.88 301 GLN B C 1
ATOM 7217 O O . GLN C 1 302 ? 41.044 -80.378 -23.426 1.00 24.06 301 GLN B O 1
ATOM 7223 N N . ALA C 1 303 ? 39.062 -80.117 -22.396 1.00 24.08 302 ALA B N 1
ATOM 7224 C CA . ALA C 1 303 ? 38.323 -80.990 -23.306 1.00 24.56 302 ALA B CA 1
ATOM 7225 C C . ALA C 1 303 ? 38.097 -80.324 -24.667 1.00 25.46 302 ALA B C 1
ATOM 7226 O O . ALA C 1 303 ? 38.267 -80.963 -25.709 1.00 24.90 302 ALA B O 1
ATOM 7228 N N . ALA C 1 304 ? 37.742 -79.039 -24.648 1.00 26.25 303 ALA B N 1
ATOM 7229 C CA . ALA C 1 304 ? 37.578 -78.265 -25.879 1.00 26.64 303 ALA B CA 1
ATOM 7230 C C . ALA C 1 304 ? 38.888 -78.174 -26.664 1.00 27.19 303 ALA B C 1
ATOM 7231 O O . ALA C 1 304 ? 38.891 -78.352 -27.883 1.00 26.89 303 ALA B O 1
ATOM 7233 N N . PHE C 1 305 ? 39.995 -77.913 -25.965 1.00 27.26 304 PHE B N 1
ATOM 7234 C CA . PHE C 1 305 ? 41.307 -77.818 -26.621 1.00 28.07 304 PHE B CA 1
ATOM 7235 C C . PHE C 1 305 ? 41.824 -79.179 -27.079 1.00 28.77 304 PHE B C 1
ATOM 7236 O O . PHE C 1 305 ? 42.586 -79.269 -28.046 1.00 29.15 304 PHE B O 1
ATOM 7244 N N . GLU C 1 306 ? 41.407 -80.229 -26.371 1.00 29.03 305 GLU B N 1
ATOM 7245 C CA . GLU C 1 306 ? 41.718 -81.612 -26.733 1.00 29.69 305 GLU B CA 1
ATOM 7246 C C . GLU C 1 306 ? 41.084 -81.943 -28.082 1.00 29.68 305 GLU B C 1
ATOM 7247 O O . GLU C 1 306 ? 41.709 -82.576 -28.935 1.00 30.23 305 GLU B O 1
ATOM 7253 N N . ASN C 1 307 ? 39.844 -81.499 -28.276 1.00 29.48 306 ASN B N 1
ATOM 7254 C CA . ASN C 1 307 ? 39.136 -81.738 -29.530 1.00 28.82 306 ASN B CA 1
ATOM 7255 C C . ASN C 1 307 ? 39.716 -80.929 -30.693 1.00 28.64 306 ASN B C 1
ATOM 7256 O O . ASN C 1 307 ? 39.729 -81.390 -31.833 1.00 27.33 306 ASN B O 1
ATOM 7261 N N . VAL C 1 308 ? 40.213 -79.736 -30.385 1.00 29.18 307 VAL B N 1
ATOM 7262 C CA . VAL C 1 308 ? 40.920 -78.916 -31.358 1.00 32.22 307 VAL B CA 1
ATOM 7263 C C . VAL C 1 308 ? 42.144 -79.666 -31.895 1.00 33.50 307 VAL B C 1
ATOM 7264 O O . VAL C 1 308 ? 42.314 -79.778 -33.112 1.00 36.23 307 VAL B O 1
ATOM 7268 N N . VAL C 1 309 ? 42.974 -80.192 -30.994 1.00 34.54 308 VAL B N 1
ATOM 7269 C CA . VAL C 1 309 ? 44.198 -80.914 -31.394 1.00 36.34 308 VAL B CA 1
ATOM 7270 C C . VAL C 1 309 ? 43.921 -82.293 -32.019 1.00 36.89 308 VAL B C 1
ATOM 7271 O O . VAL C 1 309 ? 44.721 -82.789 -32.824 1.00 37.49 308 VAL B O 1
ATOM 7275 N N . LYS C 1 310 ? 42.789 -82.896 -31.654 1.00 36.28 309 LYS B N 1
ATOM 7276 C CA . LYS C 1 310 ? 42.291 -84.092 -32.334 1.00 36.90 309 LYS B CA 1
ATOM 7277 C C . LYS C 1 310 ? 41.879 -83.780 -33.775 1.00 38.99 309 LYS B C 1
ATOM 7278 O O . LYS C 1 310 ? 42.121 -84.583 -34.684 1.00 41.23 309 LYS B O 1
ATOM 7284 N N . PHE C 1 311 ? 41.255 -82.621 -33.980 1.00 38.45 310 PHE B N 1
ATOM 7285 C CA . PHE C 1 311 ? 40.857 -82.189 -35.321 1.00 39.80 310 PHE B CA 1
ATOM 7286 C C . PHE C 1 311 ? 42.085 -81.856 -36.164 1.00 41.69 310 PHE B C 1
ATOM 7287 O O . PHE C 1 311 ? 42.126 -82.182 -37.346 1.00 42.17 310 PHE B O 1
ATOM 7295 N N . ALA C 1 312 ? 43.078 -81.210 -35.552 1.00 44.21 311 ALA B N 1
ATOM 7296 C CA . ALA C 1 312 ? 44.317 -80.857 -36.249 1.00 49.41 311 ALA B CA 1
ATOM 7297 C C . ALA C 1 312 ? 44.956 -82.067 -36.946 1.00 52.95 311 ALA B C 1
ATOM 7298 O O . ALA C 1 312 ? 45.435 -81.958 -38.077 1.00 55.56 311 ALA B O 1
ATOM 7300 N N . HIS C 1 313 ? 44.887 -83.207 -36.284 1.00 58.59 312 HIS B N 1
ATOM 7301 C CA . HIS C 1 313 ? 45.418 -84.489 -36.712 1.00 64.10 312 HIS B CA 1
ATOM 7302 C C . HIS C 1 313 ? 44.385 -85.392 -37.340 1.00 63.99 312 HIS B C 1
ATOM 7303 O O . HIS C 1 313 ? 44.345 -86.547 -37.009 1.00 63.92 312 HIS B O 1
ATOM 7310 N N . SER C 1 314 ? 43.534 -84.889 -38.198 1.00 65.14 313 SER B N 1
ATOM 7311 C CA . SER C 1 314 ? 42.369 -85.659 -38.674 1.00 65.89 313 SER B CA 1
ATOM 7312 C C . SER C 1 314 ? 42.032 -85.618 -40.187 1.00 66.35 313 SER B C 1
ATOM 7313 O O . SER C 1 314 ? 41.508 -86.606 -40.704 1.00 65.36 313 SER B O 1
ATOM 7316 N N . ALA C 1 315 ? 42.299 -84.521 -40.909 1.00 69.05 314 ALA B N 1
ATOM 7317 C CA . ALA C 1 315 ? 42.896 -83.279 -40.406 1.00 70.17 314 ALA B CA 1
ATOM 7318 C C . ALA C 1 315 ? 41.958 -82.091 -40.625 1.00 71.31 314 ALA B C 1
ATOM 7319 O O . ALA C 1 315 ? 41.427 -81.894 -41.721 1.00 72.58 314 ALA B O 1
ATOM 7321 N N . MET D 1 1 ? 39.340 1.239 22.832 1.00 57.06 0 MET C N 1
ATOM 7322 C CA . MET D 1 1 ? 38.719 1.566 24.151 1.00 56.82 0 MET C CA 1
ATOM 7323 C C . MET D 1 1 ? 38.463 0.314 24.998 1.00 54.77 0 MET C C 1
ATOM 7324 O O . MET D 1 1 ? 39.084 0.146 26.050 1.00 56.06 0 MET C O 1
ATOM 7329 N N . MET D 1 2 ? 37.561 -0.557 24.545 1.00 49.32 1 MET C N 1
ATOM 7330 C CA . MET D 1 2 ? 37.226 -1.768 25.291 1.00 45.09 1 MET C CA 1
ATOM 7331 C C . MET D 1 2 ? 37.784 -3.019 24.629 1.00 42.27 1 MET C C 1
ATOM 7332 O O . MET D 1 2 ? 37.812 -3.117 23.402 1.00 42.56 1 MET C O 1
ATOM 7337 N N . LYS D 1 3 ? 38.206 -3.982 25.446 1.00 38.84 2 LYS C N 1
ATOM 7338 C CA . LYS D 1 3 ? 38.539 -5.312 24.942 1.00 35.36 2 LYS C CA 1
ATOM 7339 C C . LYS D 1 3 ? 37.255 -6.147 24.922 1.00 32.13 2 LYS C C 1
ATOM 7340 O O . LYS D 1 3 ? 36.648 -6.391 25.972 1.00 32.62 2 LYS C O 1
ATOM 7346 N N . ILE D 1 4 ? 36.849 -6.560 23.721 1.00 28.87 3 ILE C N 1
ATOM 7347 C CA . ILE D 1 4 ? 35.533 -7.160 23.472 1.00 27.61 3 ILE C CA 1
ATOM 7348 C C . ILE D 1 4 ? 35.634 -8.588 22.931 1.00 26.62 3 ILE C C 1
ATOM 7349 O O . ILE D 1 4 ? 36.390 -8.842 21.993 1.00 27.37 3 ILE C O 1
ATOM 7354 N N . ALA D 1 5 ? 34.877 -9.514 23.521 1.00 25.13 4 ALA C N 1
ATOM 7355 C CA . ALA D 1 5 ? 34.782 -10.882 22.998 1.00 24.57 4 ALA C CA 1
ATOM 7356 C C . ALA D 1 5 ? 33.392 -11.208 22.470 1.00 24.30 4 ALA C C 1
ATOM 7357 O O . ALA D 1 5 ? 32.381 -10.813 23.046 1.00 24.37 4 ALA C O 1
ATOM 7359 N N . ILE D 1 6 ? 33.365 -11.914 21.350 1.00 24.10 5 ILE C N 1
ATOM 7360 C CA . ILE D 1 6 ? 32.147 -12.468 20.793 1.00 24.17 5 ILE C CA 1
ATOM 7361 C C . ILE D 1 6 ? 32.296 -13.983 20.754 1.00 23.58 5 ILE C C 1
ATOM 7362 O O . ILE D 1 6 ? 33.216 -14.504 20.129 1.00 24.22 5 ILE C O 1
ATOM 7367 N N . LEU D 1 7 ? 31.380 -14.683 21.413 1.00 22.78 6 LEU C N 1
ATOM 7368 C CA . LEU D 1 7 ? 31.440 -16.140 21.484 1.00 22.09 6 LEU C CA 1
ATOM 7369 C C . LEU D 1 7 ? 30.607 -16.796 20.399 1.00 21.81 6 LEU C C 1
ATOM 7370 O O . LEU D 1 7 ? 29.678 -16.181 19.872 1.00 22.27 6 LEU C O 1
ATOM 7375 N N . ASP D 1 8 ? 30.962 -18.036 20.062 1.00 21.16 7 ASP C N 1
ATOM 7376 C CA . ASP D 1 8 ? 30.044 -18.977 19.390 1.00 22.00 7 ASP C CA 1
ATOM 7377 C C . ASP D 1 8 ? 29.694 -18.703 17.912 1.00 22.18 7 ASP C C 1
ATOM 7378 O O . ASP D 1 8 ? 28.663 -19.176 17.418 1.00 22.20 7 ASP C O 1
ATOM 7383 N N . ASP D 1 9 ? 30.549 -17.953 17.214 1.00 21.88 8 ASP C N 1
ATOM 7384 C CA . ASP D 1 9 ? 30.346 -17.669 15.791 1.00 22.26 8 ASP C CA 1
ATOM 7385 C C . ASP D 1 9 ? 30.866 -18.830 14.961 1.00 22.42 8 ASP C C 1
ATOM 7386 O O . ASP D 1 9 ? 31.943 -18.735 14.367 1.00 21.88 8 ASP C O 1
ATOM 7391 N N . TYR D 1 10 ? 30.094 -19.917 14.910 1.00 22.20 9 TYR C N 1
ATOM 7392 C CA . TYR D 1 10 ? 30.573 -21.169 14.323 1.00 23.00 9 TYR C CA 1
ATOM 7393 C C . TYR D 1 10 ? 31.084 -21.045 12.899 1.00 22.73 9 TYR C C 1
ATOM 7394 O O . TYR D 1 10 ? 32.084 -21.664 12.544 1.00 22.58 9 TYR C O 1
ATOM 7403 N N . GLN D 1 11 ? 30.394 -20.261 12.079 1.00 22.68 10 GLN C N 1
ATOM 7404 C CA . GLN D 1 11 ? 30.800 -20.124 10.688 1.00 22.20 10 GLN C CA 1
ATOM 7405 C C . GLN D 1 11 ? 31.809 -19.006 10.407 1.00 22.24 10 GLN C C 1
ATOM 7406 O O . GLN D 1 11 ? 32.238 -18.861 9.265 1.00 22.28 10 GLN C O 1
ATOM 7412 N N . ASN D 1 12 ? 32.174 -18.229 11.431 1.00 22.08 11 ASN C N 1
ATOM 7413 C CA . ASN D 1 12 ? 33.145 -17.123 11.296 1.00 23.01 11 ASN C CA 1
ATOM 7414 C C . ASN D 1 12 ? 32.651 -16.070 10.297 1.00 23.08 11 ASN C C 1
ATOM 7415 O O . ASN D 1 12 ? 33.372 -15.673 9.380 1.00 24.23 11 ASN C O 1
ATOM 7420 N N . VAL D 1 13 ? 31.416 -15.619 10.503 1.00 22.63 12 VAL C N 1
ATOM 7421 C CA . VAL D 1 13 ? 30.726 -14.713 9.586 1.00 22.94 12 VAL C CA 1
ATOM 7422 C C . VAL D 1 13 ? 30.470 -13.333 10.190 1.00 22.79 12 VAL C C 1
ATOM 7423 O O . VAL D 1 13 ? 30.139 -12.392 9.469 1.00 22.03 12 VAL C O 1
ATOM 7427 N N . VAL D 1 14 ? 30.638 -13.214 11.507 1.00 23.00 13 VAL C N 1
ATOM 7428 C CA . VAL D 1 14 ? 30.404 -11.943 12.191 1.00 24.19 13 VAL C CA 1
ATOM 7429 C C . VAL D 1 14 ? 31.362 -10.856 11.704 1.00 25.58 13 VAL C C 1
ATOM 7430 O O . VAL D 1 14 ? 30.921 -9.740 11.417 1.00 26.57 13 VAL C O 1
ATOM 7434 N N . ARG D 1 15 ? 32.649 -11.185 11.571 1.00 27.43 14 ARG C N 1
ATOM 7435 C CA . ARG D 1 15 ? 33.654 -10.203 11.129 1.00 29.32 14 ARG C CA 1
ATOM 7436 C C . ARG D 1 15 ? 33.318 -9.576 9.771 1.00 29.18 14 ARG C C 1
ATOM 7437 O O . ARG D 1 15 ? 33.652 -8.424 9.522 1.00 30.48 14 ARG C O 1
ATOM 7445 N N . GLY D 1 16 ? 32.634 -10.329 8.914 1.00 28.22 15 GLY C N 1
ATOM 7446 C CA . GLY D 1 16 ? 32.270 -9.858 7.583 1.00 26.71 15 GLY C CA 1
ATOM 7447 C C . GLY D 1 16 ? 30.968 -9.079 7.493 1.00 25.96 15 GLY C C 1
ATOM 7448 O O . GLY D 1 16 ? 30.633 -8.582 6.432 1.00 26.08 15 GLY C O 1
ATOM 7449 N N . LEU D 1 17 ? 30.227 -8.970 8.595 1.00 25.76 16 LEU C N 1
ATOM 7450 C CA . LEU D 1 17 ? 28.977 -8.192 8.611 1.00 25.82 16 LEU C CA 1
ATOM 7451 C C . LEU D 1 17 ? 29.216 -6.675 8.529 1.00 26.03 16 LEU C C 1
ATOM 7452 O O . LEU D 1 17 ? 30.184 -6.169 9.105 1.00 25.52 16 LEU C O 1
ATOM 7457 N N . ASN D 1 18 ? 28.326 -5.963 7.831 1.00 26.25 17 ASN C N 1
ATOM 7458 C CA . ASN D 1 18 ? 28.327 -4.497 7.825 1.00 27.49 17 ASN C CA 1
ATOM 7459 C C . ASN D 1 18 ? 28.329 -3.944 9.252 1.00 27.60 17 ASN C C 1
ATOM 7460 O O . ASN D 1 18 ? 29.009 -2.961 9.545 1.00 27.09 17 ASN C O 1
ATOM 7465 N N . ALA D 1 19 ? 27.565 -4.592 10.133 1.00 27.52 18 ALA C N 1
ATOM 7466 C CA . ALA D 1 19 ? 27.480 -4.212 11.549 1.00 28.44 18 ALA C CA 1
ATOM 7467 C C . ALA D 1 19 ? 28.832 -4.201 12.277 1.00 28.28 18 ALA C C 1
ATOM 7468 O O . ALA D 1 19 ? 29.030 -3.410 13.202 1.00 28.12 18 ALA C O 1
ATOM 7470 N N . PHE D 1 20 ? 29.756 -5.063 11.858 1.00 28.25 19 PHE C N 1
ATOM 7471 C CA . PHE D 1 20 ? 31.089 -5.138 12.474 1.00 30.15 19 PHE C CA 1
ATOM 7472 C C . PHE D 1 20 ? 31.845 -3.805 12.412 1.00 32.47 19 PHE C C 1
ATOM 7473 O O . PHE D 1 20 ? 32.750 -3.556 13.218 1.00 33.88 19 PHE C O 1
ATOM 7481 N N . GLN D 1 21 ? 31.446 -2.952 11.469 1.00 34.00 20 GLN C N 1
ATOM 7482 C CA . GLN D 1 21 ? 31.978 -1.594 11.326 1.00 37.26 20 GLN C CA 1
ATOM 7483 C C . GLN D 1 21 ? 31.787 -0.755 12.594 1.00 38.38 20 GLN C C 1
ATOM 7484 O O . GLN D 1 21 ? 32.632 0.080 12.915 1.00 39.27 20 GLN C O 1
ATOM 7490 N N . CYS D 1 22 ? 30.684 -0.983 13.309 1.00 39.99 21 CYS C N 1
ATOM 7491 C CA . CYS D 1 22 ? 30.387 -0.254 14.545 1.00 41.46 21 CYS C CA 1
ATOM 7492 C C . CYS D 1 22 ? 31.483 -0.391 15.596 1.00 40.90 21 CYS C C 1
ATOM 7493 O O . CYS D 1 22 ? 31.620 0.468 16.467 1.00 40.42 21 CYS C O 1
ATOM 7496 N N . LEU D 1 23 ? 32.256 -1.472 15.505 1.00 40.14 22 LEU C N 1
ATOM 7497 C CA . LEU D 1 23 ? 33.311 -1.759 16.467 1.00 39.72 22 LEU C CA 1
ATOM 7498 C C . LEU D 1 23 ? 34.676 -1.193 16.067 1.00 42.49 22 LEU C C 1
ATOM 7499 O O . LEU D 1 23 ? 35.693 -1.568 16.654 1.00 41.52 22 LEU C O 1
ATOM 7504 N N . GLN D 1 24 ? 34.691 -0.284 15.087 1.00 44.64 23 GLN C N 1
ATOM 7505 C CA . GLN D 1 24 ? 35.923 0.402 14.661 1.00 46.23 23 GLN C CA 1
ATOM 7506 C C . GLN D 1 24 ? 36.636 1.044 15.852 1.00 46.33 23 GLN C C 1
ATOM 7507 O O . GLN D 1 24 ? 35.991 1.654 16.712 1.00 46.77 23 GLN C O 1
ATOM 7513 N N . GLY D 1 25 ? 37.955 0.877 15.911 1.00 45.61 24 GLY C N 1
ATOM 7514 C CA . GLY D 1 25 ? 38.760 1.425 17.004 1.00 46.32 24 GLY C CA 1
ATOM 7515 C C . GLY D 1 25 ? 38.527 0.773 18.361 1.00 47.91 24 GLY C C 1
ATOM 7516 O O . GLY D 1 25 ? 38.628 1.433 19.402 1.00 48.97 24 GLY C O 1
ATOM 7517 N N . HIS D 1 26 ? 38.202 -0.521 18.343 1.00 46.53 25 HIS C N 1
ATOM 7518 C CA . HIS D 1 26 ? 38.073 -1.337 19.553 1.00 44.23 25 HIS C CA 1
ATOM 7519 C C . HIS D 1 26 ? 38.847 -2.613 19.385 1.00 40.31 25 HIS C C 1
ATOM 7520 O O . HIS D 1 26 ? 39.055 -3.073 18.268 1.00 39.27 25 HIS C O 1
ATOM 7527 N N . ASP D 1 27 ? 39.271 -3.204 20.495 1.00 39.65 26 ASP C N 1
ATOM 7528 C CA . ASP D 1 27 ? 40.000 -4.474 20.470 1.00 36.87 26 ASP C CA 1
ATOM 7529 C C . ASP D 1 27 ? 39.006 -5.641 20.519 1.00 34.49 26 ASP C C 1
ATOM 7530 O O . ASP D 1 27 ? 38.482 -5.978 21.588 1.00 33.82 26 ASP C O 1
ATOM 7535 N N . VAL D 1 28 ? 38.738 -6.246 19.359 1.00 31.89 27 VAL C N 1
ATOM 7536 C CA . VAL D 1 28 ? 37.681 -7.272 19.238 1.00 30.79 27 VAL C CA 1
ATOM 7537 C C . VAL D 1 28 ? 38.222 -8.643 18.855 1.00 29.76 27 VAL C C 1
ATOM 7538 O O . VAL D 1 28 ? 39.012 -8.763 17.918 1.00 28.94 27 VAL C O 1
ATOM 7542 N N . THR D 1 29 ? 37.778 -9.668 19.581 1.00 28.41 28 THR C N 1
ATOM 7543 C CA . THR D 1 29 ? 38.062 -11.057 19.232 1.00 26.82 28 THR C CA 1
ATOM 7544 C C . THR D 1 29 ? 36.762 -11.849 19.104 1.00 26.64 28 THR C C 1
ATOM 7545 O O . THR D 1 29 ? 35.926 -11.867 20.019 1.00 25.31 28 THR C O 1
ATOM 7549 N N . VAL D 1 30 ? 36.606 -12.489 17.952 1.00 26.18 29 VAL C N 1
ATOM 7550 C CA . VAL D 1 30 ? 35.463 -13.335 17.655 1.00 25.57 29 VAL C CA 1
ATOM 7551 C C . VAL D 1 30 ? 35.925 -14.789 17.698 1.00 25.89 29 VAL C C 1
ATOM 7552 O O . VAL D 1 30 ? 36.799 -15.192 16.928 1.00 25.20 29 VAL C O 1
ATOM 7556 N N . PHE D 1 31 ? 35.348 -15.561 18.617 1.00 25.01 30 PHE C N 1
ATOM 7557 C CA . PHE D 1 31 ? 35.648 -16.982 18.735 1.00 24.82 30 PHE C CA 1
ATOM 7558 C C . PHE D 1 31 ? 34.677 -17.751 17.857 1.00 25.94 30 PHE C C 1
ATOM 7559 O O . PHE D 1 31 ? 33.516 -17.351 17.712 1.00 25.84 30 PHE C O 1
ATOM 7567 N N . ASN D 1 32 ? 35.156 -18.839 17.262 1.00 26.09 31 ASN C N 1
ATOM 7568 C CA . ASN D 1 32 ? 34.389 -19.548 16.238 1.00 27.59 31 ASN C CA 1
ATOM 7569 C C . ASN D 1 32 ? 34.085 -21.012 16.563 1.00 29.00 31 ASN C C 1
ATOM 7570 O O . ASN D 1 32 ? 33.525 -21.728 15.734 1.00 29.53 31 ASN C O 1
ATOM 7575 N N . ASP D 1 33 ? 34.437 -21.443 17.772 1.00 29.81 32 ASP C N 1
ATOM 7576 C CA . ASP D 1 33 ? 34.166 -22.808 18.221 1.00 31.11 32 ASP C CA 1
ATOM 7577 C C . ASP D 1 33 ? 33.027 -22.854 19.247 1.00 32.03 32 ASP C C 1
ATOM 7578 O O . ASP D 1 33 ? 32.473 -21.817 19.639 1.00 31.31 32 ASP C O 1
ATOM 7583 N N . SER D 1 34 ? 32.680 -24.066 19.665 1.00 31.67 33 SER C N 1
ATOM 7584 C CA . SER D 1 34 ? 31.674 -24.274 20.686 1.00 33.87 33 SER C CA 1
ATOM 7585 C C . SER D 1 34 ? 32.357 -24.797 21.946 1.00 34.65 33 SER C C 1
ATOM 7586 O O . SER D 1 34 ? 32.756 -25.965 22.012 1.00 34.91 33 SER C O 1
ATOM 7589 N N . VAL D 1 35 ? 32.507 -23.919 22.932 1.00 34.15 34 VAL C N 1
ATOM 7590 C CA . VAL D 1 35 ? 33.089 -24.292 24.216 1.00 33.33 34 VAL C CA 1
ATOM 7591 C C . VAL D 1 35 ? 32.025 -24.216 25.321 1.00 33.68 34 VAL C C 1
ATOM 7592 O O . VAL D 1 35 ? 31.505 -23.136 25.617 1.00 33.69 34 VAL C O 1
ATOM 7596 N N . SER D 1 36 ? 31.705 -25.367 25.911 1.00 32.83 35 SER C N 1
ATOM 7597 C CA . SER D 1 36 ? 30.799 -25.439 27.061 1.00 33.09 35 SER C CA 1
ATOM 7598 C C . SER D 1 36 ? 31.575 -25.596 28.369 1.00 33.65 35 SER C C 1
ATOM 7599 O O . SER D 1 36 ? 31.058 -25.285 29.445 1.00 34.70 35 SER C O 1
ATOM 7602 N N . ASP D 1 37 ? 32.806 -26.092 28.269 1.00 33.67 36 ASP C N 1
ATOM 7603 C CA . ASP D 1 37 ? 33.669 -26.284 29.428 1.00 35.00 36 ASP C CA 1
ATOM 7604 C C . ASP D 1 37 ? 33.921 -24.945 30.121 1.00 34.20 36 ASP C C 1
ATOM 7605 O O . ASP D 1 37 ? 34.505 -24.036 29.536 1.00 34.47 36 ASP C O 1
ATOM 7610 N N . GLU D 1 38 ? 33.485 -24.836 31.370 1.00 33.65 37 GLU C N 1
ATOM 7611 C CA . GLU D 1 38 ? 33.519 -23.555 32.076 1.00 34.25 37 GLU C CA 1
ATOM 7612 C C . GLU D 1 38 ? 34.899 -23.045 32.489 1.00 34.25 37 GLU C C 1
ATOM 7613 O O . GLU D 1 38 ? 35.092 -21.833 32.545 1.00 32.52 37 GLU C O 1
ATOM 7619 N N . THR D 1 39 ? 35.844 -23.945 32.785 1.00 34.29 38 THR C N 1
ATOM 7620 C CA . THR D 1 39 ? 37.213 -23.504 33.093 1.00 35.12 38 THR C CA 1
ATOM 7621 C C . THR D 1 39 ? 37.924 -23.014 31.831 1.00 33.51 38 THR C C 1
ATOM 7622 O O . THR D 1 39 ? 38.676 -22.036 31.877 1.00 33.29 38 THR C O 1
ATOM 7626 N N . VAL D 1 40 ? 37.670 -23.685 30.708 1.00 31.77 39 VAL C N 1
ATOM 7627 C CA . VAL D 1 40 ? 38.166 -23.222 29.413 1.00 29.43 39 VAL C CA 1
ATOM 7628 C C . VAL D 1 40 ? 37.601 -21.825 29.136 1.00 28.45 39 VAL C C 1
ATOM 7629 O O . VAL D 1 40 ? 38.334 -20.918 28.729 1.00 26.50 39 VAL C O 1
ATOM 7633 N N . LEU D 1 41 ? 36.300 -21.666 29.388 1.00 27.27 40 LEU C N 1
ATOM 7634 C CA . LEU D 1 41 ? 35.609 -20.389 29.230 1.00 27.83 40 LEU C CA 1
ATOM 7635 C C . LEU D 1 41 ? 36.178 -19.304 30.123 1.00 27.95 40 LEU C C 1
ATOM 7636 O O . LEU D 1 41 ? 36.363 -18.164 29.675 1.00 27.56 40 LEU C O 1
ATOM 7641 N N . ILE D 1 42 ? 36.458 -19.659 31.377 1.00 28.44 41 ILE C N 1
ATOM 7642 C CA . ILE D 1 42 ? 37.005 -18.713 32.346 1.00 30.10 41 ILE C CA 1
ATOM 7643 C C . ILE D 1 42 ? 38.370 -18.208 31.889 1.00 31.29 41 ILE C C 1
ATOM 7644 O O . ILE D 1 42 ? 38.628 -17.004 31.933 1.00 32.81 41 ILE C O 1
ATOM 7649 N N . GLU D 1 43 ? 39.224 -19.126 31.436 1.00 32.59 42 GLU C N 1
ATOM 7650 C CA . GLU D 1 43 ? 40.538 -18.767 30.928 1.00 34.50 42 GLU C CA 1
ATOM 7651 C C . GLU D 1 43 ? 40.416 -17.885 29.690 1.00 34.10 42 GLU C C 1
ATOM 7652 O O . GLU D 1 43 ? 41.073 -16.848 29.595 1.00 33.90 42 GLU C O 1
ATOM 7658 N N . ARG D 1 44 ? 39.546 -18.287 28.763 1.00 33.31 43 ARG C N 1
ATOM 7659 C CA . ARG D 1 44 ? 39.275 -17.518 27.544 1.00 31.71 43 ARG C CA 1
ATOM 7660 C C . ARG D 1 44 ? 38.820 -16.080 27.825 1.00 31.07 43 ARG C C 1
ATOM 7661 O O . ARG D 1 44 ? 39.264 -15.135 27.162 1.00 30.99 43 ARG C O 1
ATOM 7669 N N . LEU D 1 45 ? 37.944 -15.913 28.812 1.00 30.17 44 LEU C N 1
ATOM 7670 C CA . LEU D 1 45 ? 37.267 -14.631 28.991 1.00 29.05 44 LEU C CA 1
ATOM 7671 C C . LEU D 1 45 ? 37.901 -13.693 30.013 1.00 29.12 44 LEU C C 1
ATOM 7672 O O . LEU D 1 45 ? 37.529 -12.519 30.074 1.00 28.71 44 LEU C O 1
ATOM 7677 N N . LYS D 1 46 ? 38.868 -14.191 30.787 1.00 29.16 45 LYS C N 1
ATOM 7678 C CA . LYS D 1 46 ? 39.513 -13.393 31.847 1.00 30.60 45 LYS C CA 1
ATOM 7679 C C . LYS D 1 46 ? 39.968 -11.990 31.424 1.00 29.95 45 LYS C C 1
ATOM 7680 O O . LYS D 1 46 ? 39.660 -11.027 32.115 1.00 29.66 45 LYS C O 1
ATOM 7686 N N . PRO D 1 47 ? 40.692 -11.859 30.287 1.00 30.77 46 PRO C N 1
ATOM 7687 C CA . PRO D 1 47 ? 41.196 -10.521 29.938 1.00 29.77 46 PRO C CA 1
ATOM 7688 C C . PRO D 1 47 ? 40.156 -9.551 29.351 1.00 30.00 46 PRO C C 1
ATOM 7689 O O . PRO D 1 47 ? 40.497 -8.409 29.038 1.00 30.45 46 PRO C O 1
ATOM 7693 N N . PHE D 1 48 ? 38.906 -9.990 29.211 1.00 28.36 47 PHE C N 1
ATOM 7694 C CA . PHE D 1 48 ? 37.890 -9.180 28.539 1.00 27.58 47 PHE C CA 1
ATOM 7695 C C . PHE D 1 48 ? 37.060 -8.275 29.442 1.00 27.43 47 PHE C C 1
ATOM 7696 O O . PHE D 1 48 ? 36.774 -8.608 30.595 1.00 28.54 47 PHE C O 1
ATOM 7704 N N . GLU D 1 49 ? 36.670 -7.135 28.883 1.00 28.53 48 GLU C N 1
ATOM 7705 C CA . GLU D 1 49 ? 35.829 -6.144 29.557 1.00 29.05 48 GLU C CA 1
ATOM 7706 C C . GLU D 1 49 ? 34.378 -6.198 29.084 1.00 27.36 48 GLU C C 1
ATOM 7707 O O . GLU D 1 49 ? 33.472 -5.852 29.831 1.00 27.62 48 GLU C O 1
ATOM 7713 N N . ALA D 1 50 ? 34.174 -6.611 27.837 1.00 26.20 49 ALA C N 1
ATOM 7714 C CA . ALA D 1 50 ? 32.839 -6.713 27.263 1.00 26.12 49 ALA C CA 1
ATOM 7715 C C . ALA D 1 50 ? 32.642 -8.050 26.570 1.00 26.05 49 ALA C C 1
ATOM 7716 O O . ALA D 1 50 ? 33.531 -8.544 25.877 1.00 26.30 49 ALA C O 1
ATOM 7718 N N . LEU D 1 51 ? 31.461 -8.619 26.759 1.00 26.19 50 LEU C N 1
ATOM 7719 C CA . LEU D 1 51 ? 31.099 -9.887 26.157 1.00 25.42 50 LEU C CA 1
ATOM 7720 C C . LEU D 1 51 ? 29.871 -9.726 25.258 1.00 25.06 50 LEU C C 1
ATOM 7721 O O . LEU D 1 51 ? 28.827 -9.238 25.694 1.00 25.03 50 LEU C O 1
ATOM 7726 N N . VAL D 1 52 ? 30.009 -10.124 23.996 1.00 24.22 51 VAL C N 1
ATOM 7727 C CA . VAL D 1 52 ? 28.869 -10.184 23.083 1.00 23.85 51 VAL C CA 1
ATOM 7728 C C . VAL D 1 52 ? 28.399 -11.628 22.952 1.00 23.25 51 VAL C C 1
ATOM 7729 O O . VAL D 1 52 ? 29.166 -12.521 22.569 1.00 23.61 51 VAL C O 1
ATOM 7733 N N . LEU D 1 53 ? 27.142 -11.856 23.304 1.00 22.56 52 LEU C N 1
ATOM 7734 C CA . LEU D 1 53 ? 26.586 -13.198 23.263 1.00 22.07 52 LEU C CA 1
ATOM 7735 C C . LEU D 1 53 ? 25.669 -13.368 22.066 1.00 21.76 52 LEU C C 1
ATOM 7736 O O . LEU D 1 53 ? 24.957 -12.429 21.682 1.00 20.42 52 LEU C O 1
ATOM 7741 N N . ILE D 1 54 ? 25.696 -14.564 21.481 1.00 20.60 53 ILE C N 1
ATOM 7742 C CA . ILE D 1 54 ? 24.829 -14.883 20.355 1.00 21.20 53 ILE C CA 1
ATOM 7743 C C . ILE D 1 54 ? 23.629 -15.695 20.847 1.00 22.32 53 ILE C C 1
ATOM 7744 O O . ILE D 1 54 ? 23.734 -16.904 21.074 1.00 22.52 53 ILE C O 1
ATOM 7749 N N . ARG D 1 55 ? 22.493 -15.015 21.013 1.00 22.44 54 ARG C N 1
ATOM 7750 C CA A ARG D 1 55 ? 21.289 -15.633 21.567 0.50 21.97 54 ARG C CA 1
ATOM 7751 C CA B ARG D 1 55 ? 21.295 -15.657 21.550 0.50 22.79 54 ARG C CA 1
ATOM 7752 C C . ARG D 1 55 ? 21.651 -16.511 22.775 1.00 22.46 54 ARG C C 1
ATOM 7753 O O . ARG D 1 55 ? 22.258 -16.014 23.730 1.00 21.81 54 ARG C O 1
ATOM 7768 N N . GLU D 1 56 ? 21.311 -17.803 22.736 1.00 22.84 55 GLU C N 1
ATOM 7769 C CA . GLU D 1 56 ? 21.467 -18.679 23.911 1.00 23.74 55 GLU C CA 1
ATOM 7770 C C . GLU D 1 56 ? 22.568 -19.731 23.803 1.00 24.38 55 GLU C C 1
ATOM 7771 O O . GLU D 1 56 ? 22.488 -20.786 24.434 1.00 23.59 55 GLU C O 1
ATOM 7777 N N . ARG D 1 57 ? 23.593 -19.450 23.012 1.00 23.81 56 ARG C N 1
ATOM 7778 C CA . ARG D 1 57 ? 24.602 -20.464 22.722 1.00 23.83 56 ARG C CA 1
ATOM 7779 C C . ARG D 1 57 ? 25.528 -20.770 23.898 1.00 23.74 56 ARG C C 1
ATOM 7780 O O . ARG D 1 57 ? 25.989 -21.896 24.038 1.00 23.46 56 ARG C O 1
ATOM 7788 N N . THR D 1 58 ? 25.778 -19.777 24.743 1.00 23.54 57 THR C N 1
ATOM 7789 C CA . THR D 1 58 ? 26.522 -19.995 25.974 1.00 23.75 57 THR C CA 1
ATOM 7790 C C . THR D 1 58 ? 25.731 -19.454 27.172 1.00 24.62 57 THR C C 1
ATOM 7791 O O . THR D 1 58 ? 25.260 -18.312 27.136 1.00 23.42 57 THR C O 1
ATOM 7795 N N . PRO D 1 59 ? 25.580 -20.281 28.235 1.00 25.30 58 PRO C N 1
ATOM 7796 C CA . PRO D 1 59 ? 24.918 -19.843 29.453 1.00 25.28 58 PRO C CA 1
ATOM 7797 C C . PRO D 1 59 ? 25.881 -19.057 30.349 1.00 25.73 58 PRO C C 1
ATOM 7798 O O . PRO D 1 59 ? 27.089 -19.328 30.357 1.00 25.41 58 PRO C O 1
ATOM 7802 N N . ILE D 1 60 ? 25.347 -18.068 31.060 1.00 26.13 59 ILE C N 1
ATOM 7803 C CA . ILE D 1 60 ? 26.141 -17.248 31.970 1.00 27.04 59 ILE C CA 1
ATOM 7804 C C . ILE D 1 60 ? 25.796 -17.625 33.406 1.00 27.51 59 ILE C C 1
ATOM 7805 O O . ILE D 1 60 ? 24.743 -17.238 33.932 1.00 27.42 59 ILE C O 1
ATOM 7810 N N . THR D 1 61 ? 26.689 -18.391 34.020 1.00 28.71 60 THR C N 1
ATOM 7811 C CA . THR D 1 61 ? 26.459 -18.948 35.352 1.00 29.70 60 THR C CA 1
ATOM 7812 C C . THR D 1 61 ? 27.202 -18.161 36.430 1.00 29.61 60 THR C C 1
ATOM 7813 O O . THR D 1 61 ? 28.062 -17.322 36.122 1.00 29.00 60 THR C O 1
ATOM 7817 N N . GLU D 1 62 ? 26.875 -18.457 37.687 1.00 29.53 61 GLU C N 1
ATOM 7818 C CA . GLU D 1 62 ? 27.543 -17.859 38.837 1.00 30.63 61 GLU C CA 1
ATOM 7819 C C . GLU D 1 62 ? 29.028 -18.186 38.823 1.00 30.36 61 GLU C C 1
ATOM 7820 O O . GLU D 1 62 ? 29.857 -17.326 39.109 1.00 31.31 61 GLU C O 1
ATOM 7826 N N . ASN D 1 63 ? 29.356 -19.427 38.477 1.00 30.60 62 ASN C N 1
ATOM 7827 C CA . ASN D 1 63 ? 30.746 -19.835 38.332 1.00 29.96 62 ASN C CA 1
ATOM 7828 C C . ASN D 1 63 ? 31.530 -18.969 37.340 1.00 29.96 62 ASN C C 1
ATOM 7829 O O . ASN D 1 63 ? 32.690 -18.630 37.576 1.00 28.94 62 ASN C O 1
ATOM 7834 N N . LEU D 1 64 ? 30.888 -18.613 36.235 1.00 29.17 63 LEU C N 1
ATOM 7835 C CA . LEU D 1 64 ? 31.517 -17.786 35.216 1.00 28.34 63 LEU C CA 1
ATOM 7836 C C . LEU D 1 64 ? 31.716 -16.357 35.724 1.00 28.41 63 LEU C C 1
ATOM 7837 O O . LEU D 1 64 ? 32.822 -15.819 35.666 1.00 27.83 63 LEU C O 1
ATOM 7842 N N . LEU D 1 65 ? 30.647 -15.766 36.256 1.00 27.60 64 LEU C N 1
ATOM 7843 C CA . LEU D 1 65 ? 30.660 -14.386 36.736 1.00 27.15 64 LEU C CA 1
ATOM 7844 C C . LEU D 1 65 ? 31.621 -14.158 37.907 1.00 27.84 64 LEU C C 1
ATOM 7845 O O . LEU D 1 65 ? 32.274 -13.119 37.985 1.00 26.60 64 LEU C O 1
ATOM 7850 N N . ALA D 1 66 ? 31.701 -15.131 38.814 1.00 28.79 65 ALA C N 1
ATOM 7851 C CA . ALA D 1 66 ? 32.538 -15.001 40.005 1.00 30.45 65 ALA C CA 1
ATOM 7852 C C . ALA D 1 66 ? 34.039 -15.074 39.685 1.00 31.37 65 ALA C C 1
ATOM 7853 O O . ALA D 1 66 ? 34.865 -14.697 40.515 1.00 31.46 65 ALA C O 1
ATOM 7855 N N . HIS D 1 67 ? 34.380 -15.536 38.482 1.00 32.18 66 HIS C N 1
ATOM 7856 C CA . HIS D 1 67 ? 35.790 -15.691 38.092 1.00 35.42 66 HIS C CA 1
ATOM 7857 C C . HIS D 1 67 ? 36.208 -14.787 36.957 1.00 34.56 66 HIS C C 1
ATOM 7858 O O . HIS D 1 67 ? 37.260 -14.995 36.342 1.00 34.77 66 HIS C O 1
ATOM 7865 N N . LEU D 1 68 ? 35.397 -13.766 36.688 1.00 33.82 67 LEU C N 1
ATOM 7866 C CA . LEU D 1 68 ? 35.668 -12.815 35.609 1.00 34.22 67 LEU C CA 1
ATOM 7867 C C . LEU D 1 68 ? 35.620 -11.359 36.097 1.00 34.17 67 LEU C C 1
ATOM 7868 O O . LEU D 1 68 ? 34.745 -10.593 35.688 1.00 33.62 67 LEU C O 1
ATOM 7873 N N . PRO D 1 69 ? 36.582 -10.966 36.954 1.00 35.15 68 PRO C N 1
ATOM 7874 C CA . PRO D 1 69 ? 36.489 -9.661 37.623 1.00 35.58 68 PRO C CA 1
ATOM 7875 C C . PRO D 1 69 ? 36.659 -8.451 36.702 1.00 34.44 68 PRO C C 1
ATOM 7876 O O . PRO D 1 69 ? 36.283 -7.344 37.090 1.00 34.95 68 PRO C O 1
ATOM 7880 N N . ASN D 1 70 ? 37.207 -8.665 35.505 1.00 32.76 69 ASN C N 1
ATOM 7881 C CA . ASN D 1 70 ? 37.361 -7.605 34.505 1.00 32.18 69 ASN C CA 1
ATOM 7882 C C . ASN D 1 70 ? 36.123 -7.356 33.653 1.00 30.37 69 ASN C C 1
ATOM 7883 O O . ASN D 1 70 ? 36.023 -6.327 32.991 1.00 30.27 69 ASN C O 1
ATOM 7888 N N . LEU D 1 71 ? 35.187 -8.300 33.658 1.00 29.17 70 LEU C N 1
ATOM 7889 C CA . LEU D 1 71 ? 33.960 -8.148 32.873 1.00 28.20 70 LEU C CA 1
ATOM 7890 C C . LEU D 1 71 ? 33.094 -7.015 33.399 1.00 26.92 70 LEU C C 1
ATOM 7891 O O . LEU D 1 71 ? 32.800 -6.958 34.585 1.00 26.59 70 LEU C O 1
ATOM 7896 N N . LYS D 1 72 ? 32.689 -6.118 32.505 1.00 28.00 71 LYS C N 1
ATOM 7897 C CA . LYS D 1 72 ? 31.851 -4.967 32.865 1.00 28.05 71 LYS C CA 1
ATOM 7898 C C . LYS D 1 72 ? 30.541 -4.946 32.084 1.00 27.44 71 LYS C C 1
ATOM 7899 O O . LYS D 1 72 ? 29.547 -4.397 32.547 1.00 26.97 71 LYS C O 1
ATOM 7905 N N . LEU D 1 73 ? 30.545 -5.530 30.889 1.00 26.47 72 LEU C N 1
ATOM 7906 C CA . LEU D 1 73 ? 29.365 -5.486 30.029 1.00 26.10 72 LEU C CA 1
ATOM 7907 C C . LEU D 1 73 ? 29.092 -6.797 29.307 1.00 25.32 72 LEU C C 1
ATOM 7908 O O . LEU D 1 73 ? 29.978 -7.371 28.674 1.00 24.96 72 LEU C O 1
ATOM 7913 N N . ILE D 1 74 ? 27.857 -7.266 29.415 1.00 25.01 73 ILE C N 1
ATOM 7914 C CA . ILE D 1 74 ? 27.372 -8.299 28.516 1.00 24.75 73 ILE C CA 1
ATOM 7915 C C . ILE D 1 74 ? 26.353 -7.640 27.576 1.00 25.42 73 ILE C C 1
ATOM 7916 O O . ILE D 1 74 ? 25.353 -7.059 28.019 1.00 24.75 73 ILE C O 1
ATOM 7921 N N . SER D 1 75 ? 26.640 -7.693 26.280 1.00 25.16 74 SER C N 1
ATOM 7922 C CA . SER D 1 75 ? 25.717 -7.187 25.270 1.00 24.23 74 SER C CA 1
ATOM 7923 C C . SER D 1 75 ? 25.051 -8.365 24.565 1.00 24.69 74 SER C C 1
ATOM 7924 O O . SER D 1 75 ? 25.687 -9.052 23.761 1.00 24.24 74 SER C O 1
ATOM 7927 N N . GLN D 1 76 ? 23.775 -8.585 24.890 1.00 24.16 75 GLN C N 1
ATOM 7928 C CA . GLN D 1 76 ? 22.966 -9.681 24.356 1.00 24.55 75 GLN C CA 1
ATOM 7929 C C . GLN D 1 76 ? 22.409 -9.341 22.967 1.00 24.58 75 GLN C C 1
ATOM 7930 O O . GLN D 1 76 ? 21.883 -8.248 22.761 1.00 24.84 75 GLN C O 1
ATOM 7936 N N . THR D 1 77 ? 22.553 -10.262 22.016 1.00 24.47 76 THR C N 1
ATOM 7937 C CA . THR D 1 77 ? 21.838 -10.165 20.739 1.00 24.57 76 THR C CA 1
ATOM 7938 C C . THR D 1 77 ? 20.408 -10.649 20.967 1.00 24.62 76 THR C C 1
ATOM 7939 O O . THR D 1 77 ? 20.190 -11.730 21.525 1.00 25.03 76 THR C O 1
ATOM 7943 N N . GLY D 1 78 ? 19.435 -9.850 20.547 1.00 25.31 77 GLY C N 1
ATOM 7944 C CA . GLY D 1 78 ? 18.029 -10.123 20.877 1.00 26.34 77 GLY C CA 1
ATOM 7945 C C . GLY D 1 78 ? 17.804 -9.950 22.374 1.00 27.33 77 GLY C C 1
ATOM 7946 O O . GLY D 1 78 ? 18.593 -9.279 23.048 1.00 26.70 77 GLY C O 1
ATOM 7947 N N . LYS D 1 79 ? 16.739 -10.560 22.892 1.00 28.96 78 LYS C N 1
ATOM 7948 C CA . LYS D 1 79 ? 16.354 -10.399 24.298 1.00 30.21 78 LYS C CA 1
ATOM 7949 C C . LYS D 1 79 ? 17.176 -11.308 25.201 1.00 29.21 78 LYS C C 1
ATOM 7950 O O . LYS D 1 79 ? 17.661 -12.361 24.761 1.00 28.11 78 LYS C O 1
ATOM 7956 N N . VAL D 1 80 ? 17.321 -10.904 26.465 1.00 27.96 79 VAL C N 1
ATOM 7957 C CA . VAL D 1 80 ? 17.781 -11.827 27.515 1.00 27.14 79 VAL C CA 1
ATOM 7958 C C . VAL D 1 80 ? 16.825 -13.020 27.600 1.00 27.41 79 VAL C C 1
ATOM 7959 O O . VAL D 1 80 ? 15.643 -12.910 27.247 1.00 27.32 79 VAL C O 1
ATOM 7963 N N . SER D 1 81 ? 17.333 -14.159 28.052 1.00 27.09 80 SER C N 1
ATOM 7964 C CA . SER D 1 81 ? 16.530 -15.372 28.099 1.00 27.79 80 SER C CA 1
ATOM 7965 C C . SER D 1 81 ? 17.030 -16.304 29.195 1.00 27.55 80 SER C C 1
ATOM 7966 O O . SER D 1 81 ? 17.792 -15.892 30.058 1.00 28.71 80 SER C O 1
ATOM 7969 N N . ASN D 1 82 ? 16.609 -17.563 29.127 1.00 27.76 81 ASN C N 1
ATOM 7970 C CA . ASN D 1 82 ? 16.936 -18.601 30.109 1.00 26.90 81 ASN C CA 1
ATOM 7971 C C . ASN D 1 82 ? 18.421 -18.868 30.333 1.00 26.72 81 ASN C C 1
ATOM 7972 O O . ASN D 1 82 ? 18.792 -19.507 31.327 1.00 25.70 81 ASN C O 1
ATOM 7977 N N . HIS D 1 83 ? 19.256 -18.380 29.414 1.00 24.68 82 HIS C N 1
ATOM 7978 C CA . HIS D 1 83 ? 20.693 -18.650 29.432 1.00 24.43 82 HIS C CA 1
ATOM 7979 C C . HIS D 1 83 ? 21.454 -17.670 30.280 1.00 24.90 82 HIS C C 1
ATOM 7980 O O . HIS D 1 83 ? 22.638 -17.870 30.562 1.00 25.06 82 HIS C O 1
ATOM 7987 N N . ILE D 1 84 ? 20.786 -16.595 30.689 1.00 25.42 83 ILE C N 1
ATOM 7988 C CA . ILE D 1 84 ? 21.428 -15.513 31.432 1.00 25.26 83 ILE C CA 1
ATOM 7989 C C . ILE D 1 84 ? 20.553 -15.052 32.599 1.00 25.99 83 ILE C C 1
ATOM 7990 O O . ILE D 1 84 ? 19.328 -15.012 32.491 1.00 26.11 83 ILE C O 1
ATOM 7995 N N . ASP D 1 85 ? 21.202 -14.710 33.707 1.00 26.84 84 ASP C N 1
ATOM 7996 C CA . ASP D 1 85 ? 20.537 -14.268 34.925 1.00 28.48 84 ASP C CA 1
ATOM 7997 C C . ASP D 1 85 ? 20.920 -12.812 35.199 1.00 28.76 84 ASP C C 1
ATOM 7998 O O . ASP D 1 85 ? 21.947 -12.541 35.825 1.00 29.52 84 ASP C O 1
ATOM 8003 N N . VAL D 1 86 ? 20.092 -11.882 34.728 1.00 28.12 85 VAL C N 1
ATOM 8004 C CA . VAL D 1 86 ? 20.405 -10.452 34.833 1.00 27.92 85 VAL C CA 1
ATOM 8005 C C . VAL D 1 86 ? 20.650 -9.988 36.279 1.00 27.34 85 VAL C C 1
ATOM 8006 O O . VAL D 1 86 ? 21.690 -9.390 36.546 1.00 26.58 85 VAL C O 1
ATOM 8010 N N . PRO D 1 87 ? 19.717 -10.279 37.217 1.00 27.25 86 PRO C N 1
ATOM 8011 C CA . PRO D 1 87 ? 20.008 -9.824 38.588 1.00 27.23 86 PRO C CA 1
ATOM 8012 C C . PRO D 1 87 ? 21.358 -10.340 39.111 1.00 26.70 86 PRO C C 1
ATOM 8013 O O . PRO D 1 87 ? 22.070 -9.590 39.774 1.00 25.60 86 PRO C O 1
ATOM 8017 N N . LEU D 1 88 ? 21.708 -11.590 38.791 1.00 26.55 87 LEU C N 1
ATOM 8018 C CA . LEU D 1 88 ? 22.999 -12.166 39.197 1.00 26.73 87 LEU C CA 1
ATOM 8019 C C . LEU D 1 88 ? 24.209 -11.487 38.530 1.00 26.65 87 LEU C C 1
ATOM 8020 O O . LEU D 1 88 ? 25.238 -11.275 39.177 1.00 26.33 87 LEU C O 1
ATOM 8025 N N . CYS D 1 89 ? 24.095 -11.157 37.246 1.00 25.91 88 CYS C N 1
ATOM 8026 C CA . CYS D 1 89 ? 25.138 -10.373 36.567 1.00 26.49 88 CYS C CA 1
ATOM 8027 C C . CYS D 1 89 ? 25.421 -9.030 37.256 1.00 27.90 88 CYS C C 1
ATOM 8028 O O . CYS D 1 89 ? 26.582 -8.643 37.420 1.00 27.15 88 CYS C O 1
ATOM 8031 N N . GLU D 1 90 ? 24.358 -8.324 37.646 1.00 28.38 89 GLU C N 1
ATOM 8032 C CA . GLU D 1 90 ? 24.502 -6.996 38.245 1.00 31.23 89 GLU C CA 1
ATOM 8033 C C . GLU D 1 90 ? 25.088 -7.100 39.652 1.00 30.77 89 GLU C C 1
ATOM 8034 O O . GLU D 1 90 ? 25.793 -6.201 40.103 1.00 30.68 89 GLU C O 1
ATOM 8040 N N . ARG D 1 91 ? 24.790 -8.211 40.323 1.00 31.41 90 ARG C N 1
ATOM 8041 C CA . ARG D 1 91 ? 25.37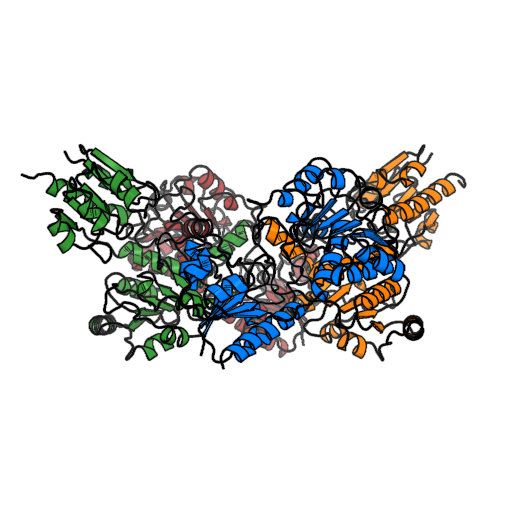4 -8.554 41.621 1.00 31.68 90 ARG C CA 1
ATOM 8042 C C . ARG D 1 91 ? 26.902 -8.675 41.525 1.00 31.84 90 ARG C C 1
ATOM 8043 O O . ARG D 1 91 ? 27.615 -8.346 42.479 1.00 31.58 90 ARG C O 1
ATOM 8051 N N . TYR D 1 92 ? 27.399 -9.126 40.370 1.00 30.51 91 TYR C N 1
ATOM 8052 C CA . TYR D 1 92 ? 28.841 -9.191 40.131 1.00 30.58 91 TYR C CA 1
ATOM 8053 C C . TYR D 1 92 ? 29.351 -7.994 39.330 1.00 30.72 91 TYR C C 1
ATOM 8054 O O . TYR D 1 92 ? 30.424 -8.049 38.726 1.00 32.01 91 TYR C O 1
ATOM 8063 N N . GLY D 1 93 ? 28.574 -6.914 39.337 1.00 29.21 92 GLY C N 1
ATOM 8064 C CA . GLY D 1 93 ? 28.987 -5.644 38.741 1.00 30.46 92 GLY C CA 1
ATOM 8065 C C . GLY D 1 93 ? 28.967 -5.592 37.224 1.00 29.60 92 GLY C C 1
ATOM 8066 O O . GLY D 1 93 ? 29.513 -4.666 36.639 1.00 29.79 92 GLY C O 1
ATOM 8067 N N . VAL D 1 94 ? 28.338 -6.578 36.591 1.00 28.92 93 VAL C N 1
ATOM 8068 C CA . VAL D 1 94 ? 28.283 -6.659 35.128 1.00 29.39 93 VAL C CA 1
ATOM 8069 C C . VAL D 1 94 ? 26.978 -6.065 34.590 1.00 29.15 93 VAL C C 1
ATOM 8070 O O . VAL D 1 94 ? 25.891 -6.537 34.924 1.00 28.44 93 VAL C O 1
ATOM 8074 N N . THR D 1 95 ? 27.097 -5.028 33.763 1.00 29.45 94 THR C N 1
ATOM 8075 C CA . THR D 1 95 ? 25.934 -4.442 33.086 1.00 29.91 94 THR C CA 1
ATOM 8076 C C . THR D 1 95 ? 25.494 -5.336 31.926 1.00 28.51 94 THR C C 1
ATOM 8077 O O . THR D 1 95 ? 26.315 -5.770 31.123 1.00 29.70 94 THR C O 1
ATOM 8081 N N . VAL D 1 96 ? 24.198 -5.623 31.863 1.00 27.70 95 VAL C N 1
ATOM 8082 C CA . VAL D 1 96 ? 23.625 -6.382 30.762 1.00 26.64 95 VAL C CA 1
ATOM 8083 C C . VAL D 1 96 ? 22.746 -5.465 29.913 1.00 26.76 95 VAL C C 1
ATOM 8084 O O . VAL D 1 96 ? 21.759 -4.906 30.404 1.00 26.92 95 VAL C O 1
ATOM 8088 N N . LEU D 1 97 ? 23.130 -5.293 28.654 1.00 25.80 96 LEU C N 1
ATOM 8089 C CA . LEU D 1 97 ? 22.312 -4.564 27.682 1.00 26.32 96 LEU C CA 1
ATOM 8090 C C . LEU D 1 97 ? 21.776 -5.551 26.645 1.00 26.84 96 LEU C C 1
ATOM 8091 O O . LEU D 1 97 ? 22.470 -6.497 26.270 1.00 25.57 96 LEU C O 1
ATOM 8096 N N . GLU D 1 98 ? 20.544 -5.331 26.191 1.00 28.29 97 GLU C N 1
ATOM 8097 C CA . GLU D 1 98 ? 19.927 -6.215 25.208 1.00 29.98 97 GLU C CA 1
ATOM 8098 C C . GLU D 1 98 ? 19.497 -5.494 23.933 1.00 31.42 97 GLU C C 1
ATOM 8099 O O . GLU D 1 98 ? 19.392 -4.262 23.893 1.00 30.86 97 GLU C O 1
ATOM 8105 N N . GLY D 1 99 ? 19.266 -6.277 22.887 1.00 32.04 98 GLY C N 1
ATOM 8106 C CA . GLY D 1 99 ? 18.831 -5.731 21.618 1.00 34.59 98 GLY C CA 1
ATOM 8107 C C . GLY D 1 99 ? 17.421 -6.158 21.296 1.00 36.90 98 GLY C C 1
ATOM 8108 O O . GLY D 1 99 ? 16.673 -6.620 22.165 1.00 36.58 98 GLY C O 1
ATOM 8109 N N . ILE D 1 100 ? 17.065 -5.998 20.030 1.00 40.12 99 ILE C N 1
ATOM 8110 C CA . ILE D 1 100 ? 15.762 -6.406 19.529 1.00 40.46 99 ILE C CA 1
ATOM 8111 C C . ILE D 1 100 ? 15.954 -7.539 18.525 1.00 39.44 99 ILE C C 1
ATOM 8112 O O . ILE D 1 100 ? 16.883 -7.500 17.714 1.00 42.49 99 ILE C O 1
ATOM 8117 N N . GLY D 1 101 ? 15.103 -8.559 18.614 1.00 37.37 100 GLY C N 1
ATOM 8118 C CA . GLY D 1 101 ? 15.083 -9.654 17.631 1.00 36.60 100 GLY C CA 1
ATOM 8119 C C . GLY D 1 101 ? 14.197 -9.353 16.428 1.00 34.44 100 GLY C C 1
ATOM 8120 O O . GLY D 1 101 ? 13.458 -8.367 16.425 1.00 36.59 100 GLY C O 1
ATOM 8121 N N . SER D 1 102 ? 14.287 -10.187 15.396 1.00 31.03 101 SER C N 1
ATOM 8122 C CA . SER D 1 102 ? 13.407 -10.083 14.230 1.00 27.88 101 SER C CA 1
ATOM 8123 C C . SER D 1 102 ? 12.775 -11.457 14.003 1.00 26.70 101 SER C C 1
ATOM 8124 O O . SER D 1 102 ? 13.473 -12.464 14.106 1.00 26.02 101 SER C O 1
ATOM 8127 N N . PRO D 1 103 ? 11.451 -11.510 13.726 1.00 26.21 102 PRO C N 1
ATOM 8128 C CA . PRO D 1 103 ? 10.818 -12.817 13.531 1.00 25.40 102 PRO C CA 1
ATOM 8129 C C . PRO D 1 103 ? 10.858 -13.299 12.080 1.00 24.96 102 PRO C C 1
ATOM 8130 O O . PRO D 1 103 ? 10.457 -14.429 11.808 1.00 24.76 102 PRO C O 1
ATOM 8134 N N . VAL D 1 104 ? 11.348 -12.458 11.168 1.00 24.63 103 VAL C N 1
ATOM 8135 C CA . VAL D 1 104 ? 11.284 -12.736 9.722 1.00 24.14 103 VAL C CA 1
ATOM 8136 C C . VAL D 1 104 ? 12.045 -14.012 9.317 1.00 23.40 103 VAL C C 1
ATOM 8137 O O . VAL D 1 104 ? 11.459 -14.933 8.730 1.00 23.25 103 VAL C O 1
ATOM 8141 N N . ALA D 1 105 ? 13.337 -14.055 9.635 1.00 21.78 104 ALA C N 1
ATOM 8142 C CA . ALA D 1 105 ? 14.180 -15.207 9.307 1.00 21.84 104 ALA C CA 1
ATOM 8143 C C . ALA D 1 105 ? 13.698 -16.525 9.933 1.00 21.00 104 ALA C C 1
ATOM 8144 O O . ALA D 1 105 ? 13.603 -17.520 9.222 1.00 20.83 104 ALA C O 1
ATOM 8146 N N . PRO D 1 106 ? 13.385 -16.530 11.251 1.00 20.98 105 PRO C N 1
ATOM 8147 C CA . PRO D 1 106 ? 12.888 -17.761 11.904 1.00 21.30 105 PRO C CA 1
ATOM 8148 C C . PRO D 1 106 ? 11.560 -18.258 11.326 1.00 21.04 105 PRO C C 1
ATOM 8149 O O . PRO D 1 106 ? 11.329 -19.458 11.262 1.00 21.92 105 PRO C O 1
ATOM 8153 N N . ALA D 1 107 ? 10.694 -17.338 10.915 1.00 21.77 106 ALA C N 1
ATOM 8154 C CA . ALA D 1 107 ? 9.419 -17.712 10.294 1.00 21.07 106 ALA C CA 1
ATOM 8155 C C . ALA D 1 107 ? 9.650 -18.368 8.931 1.00 20.79 106 ALA C C 1
ATOM 8156 O O . ALA D 1 107 ? 9.083 -19.424 8.650 1.00 20.05 106 ALA C O 1
ATOM 8158 N N . GLU D 1 108 ? 10.487 -17.747 8.095 1.00 21.10 107 GLU C N 1
ATOM 8159 C CA . GLU D 1 108 ? 10.864 -18.332 6.809 1.00 21.79 107 GLU C CA 1
ATOM 8160 C C . GLU D 1 108 ? 11.570 -19.685 6.970 1.00 22.14 107 GLU C C 1
ATOM 8161 O O . GLU D 1 108 ? 11.321 -20.604 6.193 1.00 21.30 107 GLU C O 1
ATOM 8167 N N . LEU D 1 109 ? 12.438 -19.801 7.977 1.00 22.04 108 LEU C N 1
ATOM 8168 C CA . LEU D 1 109 ? 13.158 -21.052 8.223 1.00 22.07 108 LEU C CA 1
ATOM 8169 C C . LEU D 1 109 ? 12.185 -22.158 8.643 1.00 22.25 108 LEU C C 1
ATOM 8170 O O . LEU D 1 109 ? 12.281 -23.286 8.164 1.00 22.67 108 LEU C O 1
ATOM 8175 N N . CYS D 1 110 ? 11.250 -21.828 9.531 1.00 22.87 109 CYS C N 1
ATOM 8176 C CA . CYS D 1 110 ? 10.241 -22.795 9.967 1.00 23.38 109 CYS C CA 1
ATOM 8177 C C . CYS D 1 110 ? 9.411 -23.306 8.791 1.00 24.05 109 CYS C C 1
ATOM 8178 O O . CYS D 1 110 ? 9.098 -24.500 8.715 1.00 23.86 109 CYS C O 1
ATOM 8181 N N . TRP D 1 111 ? 9.064 -22.405 7.874 1.00 23.83 110 TRP C N 1
ATOM 8182 C CA . TRP D 1 111 ? 8.343 -22.796 6.667 1.00 24.26 110 TRP C CA 1
ATOM 8183 C C . TRP D 1 111 ? 9.168 -23.672 5.766 1.00 25.04 110 TRP C C 1
ATOM 8184 O O . TRP D 1 111 ? 8.653 -24.623 5.166 1.00 25.48 110 TRP C O 1
ATOM 8195 N N . SER D 1 112 ? 10.459 -23.352 5.657 1.00 25.34 111 SER C N 1
ATOM 8196 C CA . SER D 1 112 ? 11.395 -24.151 4.876 1.00 24.93 111 SER C CA 1
ATOM 8197 C C . SER D 1 112 ? 11.452 -25.593 5.379 1.00 24.49 111 SER C C 1
ATOM 8198 O O . SER D 1 112 ? 11.463 -26.530 4.578 1.00 23.11 111 SER C O 1
ATOM 8201 N N . LEU D 1 113 ? 11.492 -25.757 6.704 1.00 23.82 112 LEU C N 1
ATOM 8202 C CA . LEU D 1 113 ? 11.481 -27.085 7.338 1.00 23.14 112 LEU C CA 1
ATOM 8203 C C . LEU D 1 113 ? 10.174 -27.844 7.101 1.00 23.08 112 LEU C C 1
ATOM 8204 O O . LEU D 1 113 ? 10.190 -29.046 6.817 1.00 23.00 112 LEU C O 1
ATOM 8209 N N . ILE D 1 114 ? 9.050 -27.142 7.238 1.00 22.42 113 ILE C N 1
ATOM 8210 C CA . ILE D 1 114 ? 7.724 -27.736 7.004 1.00 22.26 113 ILE C CA 1
ATOM 8211 C C . ILE D 1 114 ? 7.588 -28.291 5.570 1.00 22.14 113 ILE C C 1
ATOM 8212 O O . ILE D 1 114 ? 7.154 -29.430 5.382 1.00 21.90 113 ILE C O 1
ATOM 8217 N N . LEU D 1 115 ? 8.003 -27.505 4.578 1.00 21.30 114 LEU C N 1
ATOM 8218 C CA . LEU D 1 115 ? 7.957 -27.933 3.176 1.00 21.12 114 LEU C CA 1
ATOM 8219 C C . LEU D 1 115 ? 8.990 -29.002 2.834 1.00 21.30 114 LEU C C 1
ATOM 8220 O O . LEU D 1 115 ? 8.680 -29.958 2.107 1.00 21.07 114 LEU C O 1
ATOM 8225 N N . ALA D 1 116 ? 10.213 -28.832 3.336 1.00 20.55 115 ALA C N 1
ATOM 8226 C CA . ALA D 1 116 ? 11.262 -29.832 3.127 1.00 20.99 115 ALA C CA 1
ATOM 8227 C C . ALA D 1 116 ? 10.888 -31.203 3.687 1.00 20.84 115 ALA C C 1
ATOM 8228 O O . ALA D 1 116 ? 11.127 -32.225 3.034 1.00 21.43 115 ALA C O 1
ATOM 8230 N N . ALA D 1 117 ? 10.309 -31.223 4.883 1.00 20.67 116 ALA C N 1
ATOM 8231 C CA . ALA D 1 117 ? 9.919 -32.482 5.529 1.00 21.96 116 ALA C CA 1
ATOM 8232 C C . ALA D 1 117 ? 8.709 -33.092 4.834 1.00 22.00 116 ALA C C 1
ATOM 8233 O O . ALA D 1 117 ? 8.677 -34.298 4.590 1.00 22.83 116 ALA C O 1
ATOM 8235 N N . SER D 1 118 ? 7.734 -32.249 4.503 1.00 22.36 117 SER C N 1
ATOM 8236 C CA . SER D 1 118 ? 6.516 -32.683 3.817 1.00 22.77 117 SER C CA 1
ATOM 8237 C C . SER D 1 118 ? 6.831 -33.353 2.488 1.00 22.73 117 SER C C 1
ATOM 8238 O O . SER D 1 118 ? 6.165 -34.321 2.120 1.00 23.24 117 SER C O 1
ATOM 8241 N N . ARG D 1 119 ? 7.845 -32.839 1.787 1.00 22.63 118 ARG C N 1
ATOM 8242 C CA . ARG D 1 119 ? 8.245 -33.359 0.469 1.00 22.32 118 ARG C CA 1
ATOM 8243 C C . ARG D 1 119 ? 9.495 -34.246 0.491 1.00 22.74 118 ARG C C 1
ATOM 8244 O O . ARG D 1 119 ? 9.985 -34.648 -0.574 1.00 21.80 118 ARG C O 1
ATOM 8252 N N . HIS D 1 120 ? 10.007 -34.544 1.691 1.00 22.54 119 HIS C N 1
ATOM 8253 C CA . HIS D 1 120 ? 11.228 -35.362 1.861 1.00 22.85 119 HIS C CA 1
ATOM 8254 C C . HIS D 1 120 ? 12.358 -34.875 0.975 1.00 23.60 119 HIS C C 1
ATOM 8255 O O . HIS D 1 120 ? 13.060 -35.659 0.319 1.00 22.31 119 HIS C O 1
ATOM 8262 N N . LEU D 1 121 ? 12.523 -33.556 0.941 1.00 24.34 120 LEU C N 1
ATOM 8263 C CA . LEU D 1 121 ? 13.465 -32.914 0.032 1.00 25.14 120 LEU C CA 1
ATOM 8264 C C . LEU D 1 121 ? 14.934 -33.313 0.248 1.00 24.99 120 LEU C C 1
ATOM 8265 O O . LEU D 1 121 ? 15.593 -33.708 -0.713 1.00 25.49 120 LEU C O 1
ATOM 8270 N N . PRO D 1 122 ? 15.452 -33.219 1.495 1.00 24.69 121 PRO C N 1
ATOM 8271 C CA . PRO D 1 122 ? 16.858 -33.584 1.681 1.00 25.84 121 PRO C CA 1
ATOM 8272 C C . PRO D 1 122 ? 17.164 -35.024 1.263 1.00 25.35 121 PRO C C 1
ATOM 8273 O O . PRO D 1 122 ? 18.194 -35.268 0.634 1.00 25.22 121 PRO C O 1
ATOM 8277 N N . SER D 1 123 ? 16.254 -35.947 1.574 1.00 25.60 122 SER C N 1
ATOM 8278 C CA . SER D 1 123 ? 16.424 -37.365 1.230 1.00 26.01 122 SER C CA 1
ATOM 8279 C C . SER D 1 123 ? 16.490 -37.571 -0.267 1.00 24.61 122 SER C C 1
ATOM 8280 O O . SER D 1 123 ? 17.376 -38.254 -0.768 1.00 24.16 122 SER C O 1
ATOM 8283 N N . TYR D 1 124 ? 15.535 -36.986 -0.981 1.00 23.96 123 TYR C N 1
ATOM 8284 C CA . TYR D 1 124 ? 15.521 -37.077 -2.435 1.00 23.22 123 TYR C CA 1
ATOM 8285 C C . TYR D 1 124 ? 16.824 -36.532 -3.051 1.00 23.79 123 TYR C C 1
ATOM 8286 O O . TYR D 1 124 ? 17.388 -37.151 -3.945 1.00 24.76 123 TYR C O 1
ATOM 8295 N N . ILE D 1 125 ? 17.299 -35.388 -2.556 1.00 24.28 124 ILE C N 1
ATOM 8296 C CA . ILE D 1 125 ? 18.499 -34.726 -3.090 1.00 25.15 124 ILE C CA 1
ATOM 8297 C C . ILE D 1 125 ? 19.756 -35.559 -2.824 1.00 26.09 124 ILE C C 1
ATOM 8298 O O . ILE D 1 125 ? 20.572 -35.775 -3.722 1.00 26.15 124 ILE C O 1
ATOM 8303 N N . GLU D 1 126 ? 19.889 -36.014 -1.582 1.00 28.39 125 GLU C N 1
ATOM 8304 C CA . GLU D 1 126 ? 20.950 -36.932 -1.171 1.00 30.27 125 GLU C CA 1
ATOM 8305 C C . GLU D 1 126 ? 21.009 -38.176 -2.063 1.00 29.23 125 GLU C C 1
ATOM 8306 O O . GLU D 1 126 ? 22.073 -38.521 -2.566 1.00 29.28 125 GLU C O 1
ATOM 8312 N N . GLN D 1 127 ? 19.868 -38.842 -2.246 1.00 28.62 126 GLN C N 1
ATOM 8313 C CA . GLN D 1 127 ? 19.799 -40.061 -3.060 1.00 29.17 126 GLN C CA 1
ATOM 8314 C C . GLN D 1 127 ? 20.132 -39.800 -4.530 1.00 28.68 126 GLN C C 1
ATOM 8315 O O . GLN D 1 127 ? 20.762 -40.637 -5.185 1.00 28.36 126 GLN C O 1
ATOM 8321 N N . LEU D 1 128 ? 19.707 -38.641 -5.037 1.00 28.40 127 LEU C N 1
ATOM 8322 C CA . LEU D 1 128 ? 20.067 -38.207 -6.386 1.00 28.10 127 LEU C CA 1
ATOM 8323 C C . LEU D 1 128 ? 21.589 -38.142 -6.575 1.00 28.11 127 LEU C C 1
ATOM 8324 O O . LEU D 1 128 ? 22.116 -38.653 -7.566 1.00 28.20 127 LEU C O 1
ATOM 8329 N N . HIS D 1 129 ? 22.287 -37.523 -5.624 1.00 28.20 128 HIS C N 1
ATOM 8330 C CA . HIS D 1 129 ? 23.752 -37.399 -5.692 1.00 28.64 128 HIS C CA 1
ATOM 8331 C C . HIS D 1 129 ? 24.459 -38.714 -5.521 1.00 28.59 128 HIS C C 1
ATOM 8332 O O . HIS D 1 129 ? 25.626 -38.844 -5.890 1.00 28.55 128 HIS C O 1
ATOM 8339 N N . ALA D 1 130 ? 23.762 -39.691 -4.943 1.00 28.75 129 ALA C N 1
ATOM 8340 C CA . ALA D 1 130 ? 24.277 -41.055 -4.830 1.00 29.47 129 ALA C CA 1
ATOM 8341 C C . ALA D 1 130 ? 23.950 -41.901 -6.065 1.00 29.47 129 ALA C C 1
ATOM 8342 O O . ALA D 1 130 ? 24.316 -43.071 -6.129 1.00 30.36 129 ALA C O 1
ATOM 8344 N N . GLY D 1 131 ? 23.260 -41.310 -7.042 1.00 28.84 130 GLY C N 1
ATOM 8345 C CA . GLY D 1 131 ? 22.995 -41.984 -8.316 1.00 27.98 130 GLY C CA 1
ATOM 8346 C C . GLY D 1 131 ? 21.638 -42.662 -8.453 1.00 27.45 130 GLY C C 1
ATOM 8347 O O . GLY D 1 131 ? 21.425 -43.449 -9.378 1.00 26.47 130 GLY C O 1
ATOM 8348 N N . HIS D 1 132 ? 20.716 -42.348 -7.549 1.00 26.48 131 HIS C N 1
ATOM 8349 C CA . HIS D 1 132 ? 19.391 -42.959 -7.559 1.00 26.07 131 HIS C CA 1
ATOM 8350 C C . HIS D 1 132 ? 18.344 -41.921 -7.859 1.00 25.71 131 HIS C C 1
ATOM 8351 O O . HIS D 1 132 ? 18.128 -40.991 -7.074 1.00 24.97 131 HIS C O 1
ATOM 8358 N N . TRP D 1 133 ? 17.684 -42.077 -9.004 1.00 24.69 132 TRP C N 1
ATOM 8359 C CA . TRP D 1 133 ? 16.687 -41.118 -9.463 1.00 23.79 132 TRP C CA 1
ATOM 8360 C C . TRP D 1 133 ? 15.396 -41.281 -8.726 1.00 24.07 132 TRP C C 1
ATOM 8361 O O . TRP D 1 133 ? 14.773 -42.344 -8.760 1.00 23.74 132 TRP C O 1
ATOM 8372 N N . GLN D 1 134 ? 14.994 -40.212 -8.047 1.00 24.38 133 GLN C N 1
ATOM 8373 C CA . GLN D 1 134 ? 13.683 -40.108 -7.437 1.00 24.79 133 GLN C CA 1
ATOM 8374 C C . GLN D 1 134 ? 13.492 -41.167 -6.363 1.00 24.94 133 GLN C C 1
ATOM 8375 O O . GLN D 1 134 ? 12.471 -41.843 -6.326 1.00 26.21 133 GLN C O 1
ATOM 8381 N N . GLN D 1 135 ? 14.495 -41.310 -5.504 1.00 25.15 134 GLN C N 1
ATOM 8382 C CA . GLN D 1 135 ? 14.427 -42.199 -4.349 1.00 25.96 134 GLN C CA 1
ATOM 8383 C C . GLN D 1 135 ? 14.732 -41.364 -3.120 1.00 24.98 134 GLN C C 1
ATOM 8384 O O . GLN D 1 135 ? 15.382 -40.325 -3.224 1.00 24.56 134 GLN C O 1
ATOM 8390 N N . ASN D 1 136 ? 14.271 -41.816 -1.957 1.00 24.30 135 ASN C N 1
ATOM 8391 C CA . ASN D 1 136 ? 14.467 -41.050 -0.732 1.00 24.74 135 ASN C CA 1
ATOM 8392 C C . ASN D 1 136 ? 14.722 -41.915 0.506 1.00 25.87 135 ASN C C 1
ATOM 8393 O O . ASN D 1 136 ? 14.501 -41.475 1.638 1.00 26.68 135 ASN C O 1
ATOM 8398 N N . GLY D 1 137 ? 15.179 -43.146 0.287 1.00 26.46 136 GLY C N 1
ATOM 8399 C CA . GLY D 1 137 ? 15.451 -44.072 1.389 1.00 27.39 136 GLY C CA 1
ATOM 8400 C C . GLY D 1 137 ? 14.216 -44.757 1.947 1.00 27.36 136 GLY C C 1
ATOM 8401 O O . GLY D 1 137 ? 14.150 -45.055 3.143 1.00 26.98 136 GLY C O 1
ATOM 8402 N N . GLY D 1 138 ? 13.233 -45.003 1.087 1.00 27.47 137 GLY C N 1
ATOM 8403 C CA . GLY D 1 138 ? 12.037 -45.753 1.481 1.00 28.37 137 GLY C CA 1
ATOM 8404 C C . GLY D 1 138 ? 10.988 -44.979 2.264 1.00 28.26 137 GLY C C 1
ATOM 8405 O O . GLY D 1 138 ? 10.176 -45.576 2.970 1.00 28.01 137 GLY C O 1
ATOM 8406 N N . LEU D 1 139 ? 10.988 -43.655 2.132 1.00 28.55 138 LEU C N 1
ATOM 8407 C CA . LEU D 1 139 ? 10.036 -42.811 2.865 1.00 28.36 138 LEU C CA 1
ATOM 8408 C C . LEU D 1 139 ? 8.722 -42.599 2.106 1.00 27.91 138 LEU C C 1
ATOM 8409 O O . LEU D 1 139 ? 7.767 -42.041 2.650 1.00 28.95 138 LEU C O 1
ATOM 8414 N N . GLY D 1 140 ? 8.675 -43.039 0.854 1.00 27.09 139 GLY C N 1
ATOM 8415 C CA . GLY D 1 140 ? 7.455 -42.942 0.064 1.00 25.69 139 GLY C CA 1
ATOM 8416 C C . GLY D 1 140 ? 7.174 -41.531 -0.421 1.00 25.48 139 GLY C C 1
ATOM 8417 O O . GLY D 1 140 ? 8.023 -40.637 -0.314 1.00 24.85 139 GLY C O 1
ATOM 8418 N N . LEU D 1 141 ? 5.974 -41.330 -0.957 1.00 24.54 140 LEU C N 1
ATOM 8419 C CA . LEU D 1 141 ? 5.607 -40.038 -1.518 1.00 24.53 140 LEU C CA 1
ATOM 8420 C C . LEU D 1 141 ? 5.530 -38.959 -0.451 1.00 25.23 140 LEU C C 1
ATOM 8421 O O . LEU D 1 141 ? 5.086 -39.208 0.674 1.00 24.82 140 LEU C O 1
ATOM 8426 N N . GLY D 1 142 ? 6.011 -37.769 -0.808 1.00 26.18 141 GLY C N 1
ATOM 8427 C CA . GLY D 1 142 ? 5.807 -36.580 0.004 1.00 26.74 141 GLY C CA 1
ATOM 8428 C C . GLY D 1 142 ? 4.352 -36.161 -0.092 1.00 28.12 141 GLY C C 1
ATOM 8429 O O . GLY D 1 142 ? 3.577 -36.743 -0.862 1.00 26.92 141 GLY C O 1
ATOM 8430 N N . ARG D 1 143 ? 3.969 -35.158 0.689 1.00 29.78 142 ARG C N 1
ATOM 8431 C CA . ARG D 1 143 ? 2.585 -34.701 0.664 1.00 31.76 142 ARG C CA 1
ATOM 8432 C C . ARG D 1 143 ? 2.449 -33.182 0.639 1.00 31.39 142 ARG C C 1
ATOM 8433 O O . ARG D 1 143 ? 3.310 -32.452 1.138 1.00 30.59 142 ARG C O 1
ATOM 8441 N N . THR D 1 144 ? 1.372 -32.718 0.017 1.00 30.54 143 THR C N 1
ATOM 8442 C CA . THR D 1 144 ? 1.132 -31.294 -0.135 1.00 29.52 143 THR C CA 1
ATOM 8443 C C . THR D 1 144 ? 0.534 -30.703 1.140 1.00 29.19 143 THR C C 1
ATOM 8444 O O . THR D 1 144 ? -0.014 -31.424 1.977 1.00 28.92 143 THR C O 1
ATOM 8448 N N . LEU D 1 145 ? 0.641 -29.390 1.287 1.00 28.58 144 LEU C N 1
ATOM 8449 C CA . LEU D 1 145 ? 0.099 -28.736 2.463 1.00 27.85 144 LEU C CA 1
ATOM 8450 C C . LEU D 1 145 ? -1.326 -28.262 2.204 1.00 28.92 144 LEU C C 1
ATOM 8451 O O . LEU D 1 145 ? -2.142 -28.162 3.128 1.00 27.32 144 LEU C O 1
ATOM 8456 N N . SER D 1 146 ? -1.613 -27.988 0.933 1.00 29.79 145 SER C N 1
ATOM 8457 C CA . SER D 1 146 ? -2.913 -27.479 0.505 1.00 30.65 145 SER C CA 1
ATOM 8458 C C . SER D 1 146 ? -4.070 -28.282 1.087 1.00 29.69 145 SER C C 1
ATOM 8459 O O . SER D 1 146 ? -4.161 -29.493 0.880 1.00 29.33 145 SER C O 1
ATOM 8462 N N . GLY D 1 147 ? -4.933 -27.601 1.839 1.00 30.26 146 GLY C N 1
ATOM 8463 C CA . GLY D 1 147 ? -6.150 -28.213 2.374 1.00 30.67 146 GLY C CA 1
ATOM 8464 C C . GLY D 1 147 ? -5.962 -28.962 3.683 1.00 31.23 146 GLY C C 1
ATOM 8465 O O . GLY D 1 147 ? -6.933 -29.400 4.300 1.00 31.44 146 GLY C O 1
ATOM 8466 N N . ARG D 1 148 ? -4.711 -29.119 4.103 1.00 31.73 147 ARG C N 1
ATOM 8467 C CA . ARG D 1 148 ? -4.408 -29.700 5.406 1.00 31.47 147 ARG C CA 1
ATOM 8468 C C . ARG D 1 148 ? -4.404 -28.599 6.467 1.00 29.99 147 ARG C C 1
ATOM 8469 O O . ARG D 1 148 ? -4.013 -27.469 6.179 1.00 28.46 147 ARG C O 1
ATOM 8477 N N . THR D 1 149 ? -4.855 -28.931 7.678 1.00 27.89 148 THR C N 1
ATOM 8478 C CA . THR D 1 149 ? -4.959 -27.957 8.770 1.00 27.35 148 THR C CA 1
ATOM 8479 C C . THR D 1 149 ? -3.617 -27.656 9.438 1.00 26.68 148 THR C C 1
ATOM 8480 O O . THR D 1 149 ? -2.960 -28.547 9.970 1.00 25.70 148 THR C O 1
ATOM 8484 N N . LEU D 1 150 ? -3.228 -26.388 9.413 1.00 26.59 149 LEU C N 1
ATOM 8485 C CA . LEU D 1 150 ? -2.051 -25.943 10.129 1.00 25.86 149 LEU C CA 1
ATOM 8486 C C . LEU D 1 150 ? -2.438 -25.558 11.554 1.00 25.60 149 LEU C C 1
ATOM 8487 O O . LEU D 1 150 ? -3.062 -24.520 11.793 1.00 24.52 149 LEU C O 1
ATOM 8492 N N . GLY D 1 151 ? -2.090 -26.429 12.491 1.00 24.69 150 GLY C N 1
ATOM 8493 C CA . GLY D 1 151 ? -2.220 -26.128 13.903 1.00 25.03 150 GLY C CA 1
ATOM 8494 C C . GLY D 1 151 ? -1.046 -25.295 14.383 1.00 25.38 150 GLY C C 1
ATOM 8495 O O . GLY D 1 151 ? 0.112 -25.711 14.272 1.00 25.23 150 GLY C O 1
ATOM 8496 N N . ILE D 1 152 ? -1.343 -24.115 14.911 1.00 24.79 151 ILE C N 1
ATOM 8497 C CA . ILE D 1 152 ? -0.307 -23.228 15.412 1.00 26.29 151 ILE C CA 1
ATOM 8498 C C . ILE D 1 152 ? -0.505 -23.010 16.906 1.00 27.22 151 ILE C C 1
ATOM 8499 O O . ILE D 1 152 ? -1.568 -22.556 17.335 1.00 27.50 151 ILE C O 1
ATOM 8504 N N . TRP D 1 153 ? 0.511 -23.345 17.698 1.00 27.83 152 TRP C N 1
ATOM 8505 C CA . TRP D 1 153 ? 0.468 -23.057 19.134 1.00 27.84 152 TRP C CA 1
ATOM 8506 C C . TRP D 1 153 ? 1.259 -21.813 19.438 1.00 27.55 152 TRP C C 1
ATOM 8507 O O . TRP D 1 153 ? 2.492 -21.852 19.510 1.00 27.61 152 TRP C O 1
ATOM 8518 N N . GLY D 1 154 ? 0.542 -20.701 19.609 1.00 26.93 153 GLY C N 1
ATOM 8519 C CA . GLY D 1 154 ? 1.142 -19.388 19.853 1.00 26.97 153 GLY C CA 1
ATOM 8520 C C . GLY D 1 154 ? 1.159 -18.516 18.612 1.00 27.46 153 GLY C C 1
ATOM 8521 O O . GLY D 1 154 ? 1.891 -18.805 17.666 1.00 28.05 153 GLY C O 1
ATOM 8522 N N . LEU D 1 155 ? 0.360 -17.447 18.611 1.00 27.66 154 LEU C N 1
ATOM 8523 C CA . LEU D 1 155 ? 0.272 -16.553 17.450 1.00 27.08 154 LEU C CA 1
ATOM 8524 C C . LEU D 1 155 ? 1.007 -15.223 17.657 1.00 27.78 154 LEU C C 1
ATOM 8525 O O . LEU D 1 155 ? 0.484 -14.142 17.330 1.00 28.63 154 LEU C O 1
ATOM 8530 N N . GLY D 1 156 ? 2.228 -15.308 18.183 1.00 27.13 155 GLY C N 1
ATOM 8531 C CA . GLY D 1 156 ? 3.070 -14.140 18.395 1.00 26.23 155 GLY C CA 1
ATOM 8532 C C . GLY D 1 156 ? 3.777 -13.687 17.131 1.00 26.41 155 GLY C C 1
ATOM 8533 O O . GLY D 1 156 ? 3.292 -13.919 16.024 1.00 27.09 155 GLY C O 1
ATOM 8534 N N . LYS D 1 157 ? 4.930 -13.046 17.306 1.00 26.49 156 LYS C N 1
ATOM 8535 C CA . LYS D 1 157 ? 5.745 -12.527 16.202 1.00 27.30 156 LYS C CA 1
ATOM 8536 C C . LYS D 1 157 ? 5.934 -13.549 15.077 1.00 25.94 156 LYS C C 1
ATOM 8537 O O . LYS D 1 157 ? 5.739 -13.240 13.901 1.00 25.08 156 LYS C O 1
ATOM 8543 N N . ILE D 1 158 ? 6.302 -14.771 15.450 1.00 24.65 157 ILE C N 1
ATOM 8544 C CA . ILE D 1 158 ? 6.576 -15.813 14.467 1.00 24.63 157 ILE C CA 1
ATOM 8545 C C . ILE D 1 158 ? 5.305 -16.542 14.030 1.00 23.81 157 ILE C C 1
ATOM 8546 O O . ILE D 1 158 ? 5.071 -16.711 12.833 1.00 23.58 157 ILE C O 1
ATOM 8551 N N . GLY D 1 159 ? 4.486 -16.950 14.996 1.00 24.19 158 GLY C N 1
ATOM 8552 C CA . GLY D 1 159 ? 3.252 -17.701 14.726 1.00 25.69 158 GLY C CA 1
ATOM 8553 C C . GLY D 1 159 ? 2.294 -17.031 13.751 1.00 25.91 158 GLY C C 1
ATOM 8554 O O . GLY D 1 159 ? 1.733 -17.694 12.877 1.00 26.11 158 GLY C O 1
ATOM 8555 N N . GLN D 1 160 ? 2.108 -15.720 13.903 1.00 26.32 159 GLN C N 1
ATOM 8556 C CA . GLN D 1 160 ? 1.252 -14.939 13.003 1.00 27.65 159 GLN C CA 1
ATOM 8557 C C . GLN D 1 160 ? 1.742 -14.947 11.549 1.00 27.47 159 GLN C C 1
ATOM 8558 O O . GLN D 1 160 ? 0.934 -14.921 10.612 1.00 26.00 159 GLN C O 1
ATOM 8564 N N . ARG D 1 161 ? 3.063 -14.966 11.370 1.00 26.71 160 ARG C N 1
ATOM 8565 C CA . ARG D 1 161 ? 3.657 -15.034 10.041 1.00 27.55 160 ARG C CA 1
ATOM 8566 C C . ARG D 1 161 ? 3.476 -16.415 9.420 1.00 26.84 160 ARG C C 1
ATOM 8567 O O . ARG D 1 161 ? 3.183 -16.528 8.227 1.00 25.53 160 ARG C O 1
ATOM 8575 N N . ILE D 1 162 ? 3.645 -17.448 10.246 1.00 26.37 161 ILE C N 1
ATOM 8576 C CA . ILE D 1 162 ? 3.414 -18.839 9.855 1.00 26.83 161 ILE C CA 1
ATOM 8577 C C . ILE D 1 162 ? 1.963 -19.050 9.407 1.00 26.42 161 ILE C C 1
ATOM 8578 O O . ILE D 1 162 ? 1.712 -19.803 8.469 1.00 27.53 161 ILE C O 1
ATOM 8583 N N . ALA D 1 163 ? 1.025 -18.357 10.053 1.00 26.14 162 ALA C N 1
ATOM 8584 C CA . ALA D 1 163 ? -0.393 -18.439 9.686 1.00 26.69 162 ALA C CA 1
ATOM 8585 C C . ALA D 1 163 ? -0.629 -17.838 8.305 1.00 27.25 162 ALA C C 1
ATOM 8586 O O . ALA D 1 163 ? -1.366 -18.405 7.500 1.00 28.32 162 ALA C O 1
ATOM 8588 N N . GLN D 1 164 ? 0.002 -16.693 8.045 1.00 26.31 163 GLN C N 1
ATOM 8589 C CA . GLN D 1 164 ? -0.042 -16.056 6.728 1.00 27.67 163 GLN C CA 1
ATOM 8590 C C . GLN D 1 164 ? 0.461 -17.013 5.646 1.00 26.11 163 GLN C C 1
ATOM 8591 O O . GLN D 1 164 ? -0.174 -17.161 4.598 1.00 26.46 163 GLN C O 1
ATOM 8597 N N . PHE D 1 165 ? 1.584 -17.675 5.929 1.00 24.14 164 PHE C N 1
ATOM 8598 C CA . PHE D 1 165 ? 2.158 -18.675 5.030 1.00 23.49 164 PHE C CA 1
ATOM 8599 C C . PHE D 1 165 ? 1.168 -19.821 4.803 1.00 23.03 164 PHE C C 1
ATOM 8600 O O . PHE D 1 165 ? 0.836 -20.145 3.667 1.00 22.36 164 PHE C O 1
ATOM 8608 N N . GLY D 1 166 ? 0.698 -20.439 5.885 1.00 24.16 165 GLY C N 1
ATOM 8609 C CA . GLY D 1 166 ? -0.301 -21.508 5.775 1.00 25.18 165 GLY C CA 1
ATOM 8610 C C . GLY D 1 166 ? -1.528 -21.085 4.983 1.00 25.22 165 GLY C C 1
ATOM 8611 O O . GLY D 1 166 ? -2.041 -21.836 4.150 1.00 25.86 165 GLY C O 1
ATOM 8612 N N . HIS D 1 167 ? -1.993 -19.870 5.222 1.00 26.49 166 HIS C N 1
ATOM 8613 C CA . HIS D 1 167 ? -3.171 -19.376 4.525 1.00 28.31 166 HIS C CA 1
ATOM 8614 C C . HIS D 1 167 ? -2.975 -19.368 3.029 1.00 28.31 166 HIS C C 1
ATOM 8615 O O . HIS D 1 167 ? -3.783 -19.942 2.295 1.00 27.54 166 HIS C O 1
ATOM 8622 N N . VAL D 1 168 ? -1.890 -18.746 2.566 1.00 28.70 167 VAL C N 1
ATOM 8623 C CA . VAL D 1 168 ? -1.642 -18.621 1.125 1.00 28.13 167 VAL C CA 1
ATOM 8624 C C . VAL D 1 168 ? -1.362 -19.992 0.482 1.00 28.21 167 VAL C C 1
ATOM 8625 O O . VAL D 1 168 ? -1.616 -20.189 -0.710 1.00 27.74 167 VAL C O 1
ATOM 8629 N N . PHE D 1 169 ? -0.870 -20.937 1.281 1.00 26.82 168 PHE C N 1
ATOM 8630 C CA . PHE D 1 169 ? -0.687 -22.312 0.819 1.00 27.10 168 PHE C CA 1
ATOM 8631 C C . PHE D 1 169 ? -2.007 -23.091 0.857 1.00 27.46 168 PHE C C 1
ATOM 8632 O O . PHE D 1 169 ? -2.037 -24.283 0.581 1.00 27.76 168 PHE C O 1
ATOM 8640 N N . GLY D 1 170 ? -3.097 -22.398 1.188 1.00 28.83 169 GLY C N 1
ATOM 8641 C CA . GLY D 1 170 ? -4.430 -22.998 1.187 1.00 29.30 169 GLY C CA 1
ATOM 8642 C C . GLY D 1 170 ? -4.628 -23.965 2.336 1.00 29.86 169 GLY C C 1
ATOM 8643 O O . GLY D 1 170 ? -5.294 -24.989 2.184 1.00 30.25 169 GLY C O 1
ATOM 8644 N N . MET D 1 171 ? -4.040 -23.638 3.484 1.00 29.05 170 MET C N 1
ATOM 8645 C CA . MET D 1 171 ? -4.219 -24.431 4.698 1.00 29.18 170 MET C CA 1
ATOM 8646 C C . MET D 1 171 ? -5.209 -23.718 5.605 1.00 29.16 170 MET C C 1
ATOM 8647 O O . MET D 1 171 ? -5.099 -22.499 5.795 1.00 28.78 170 MET C O 1
ATOM 8652 N N . PRO D 1 172 ? -6.178 -24.465 6.171 1.00 28.58 171 PRO C N 1
ATOM 8653 C CA . PRO D 1 172 ? -6.948 -23.889 7.269 1.00 28.63 171 PRO C CA 1
ATOM 8654 C C . PRO D 1 172 ? -6.021 -23.665 8.454 1.00 28.39 171 PRO C C 1
ATOM 8655 O O . PRO D 1 172 ? -5.083 -24.439 8.656 1.00 27.38 171 PRO C O 1
ATOM 8659 N N . ILE D 1 173 ? -6.272 -22.603 9.214 1.00 28.23 172 ILE C N 1
ATOM 8660 C CA . ILE D 1 173 ? -5.438 -22.271 10.360 1.00 28.30 172 ILE C CA 1
ATOM 8661 C C . ILE D 1 173 ? -6.223 -22.507 11.644 1.00 28.46 172 ILE C C 1
ATOM 8662 O O . ILE D 1 173 ? -7.291 -21.930 11.841 1.00 29.66 172 ILE C O 1
ATOM 8667 N N . LEU D 1 174 ? -5.692 -23.373 12.498 1.00 28.28 173 LEU C N 1
ATOM 8668 C CA . LEU D 1 174 ? -6.271 -23.644 13.805 1.00 27.66 173 LEU C CA 1
ATOM 8669 C C . LEU D 1 174 ? -5.263 -23.257 14.874 1.00 28.63 173 LEU C C 1
ATOM 8670 O O . LEU D 1 174 ? -4.148 -23.799 14.919 1.00 28.81 173 LEU C O 1
ATOM 8675 N N . VAL D 1 175 ? -5.653 -22.325 15.737 1.00 28.86 174 VAL C N 1
ATOM 8676 C CA . VAL D 1 175 ? -4.731 -21.782 16.737 1.00 29.23 174 VAL C CA 1
ATOM 8677 C C . VAL D 1 175 ? -5.076 -22.234 18.168 1.00 30.10 174 VAL C C 1
ATOM 8678 O O . VAL D 1 175 ? -6.253 -22.246 18.575 1.00 27.73 174 VAL C O 1
ATOM 8682 N N . TRP D 1 176 ? -4.032 -22.615 18.903 1.00 29.56 175 TRP C N 1
ATOM 8683 C CA . TRP D 1 176 ? -4.104 -22.858 20.343 1.00 30.22 175 TRP C CA 1
ATOM 8684 C C . TRP D 1 176 ? -3.103 -21.992 21.082 1.00 31.11 175 TRP C C 1
ATOM 8685 O O . TRP D 1 176 ? -2.226 -21.373 20.466 1.00 29.91 175 TRP C O 1
ATOM 8696 N N . GLY D 1 177 ? -3.239 -21.932 22.408 1.00 31.07 176 GLY C N 1
ATOM 8697 C CA . GLY D 1 177 ? -2.338 -21.164 23.267 1.00 30.70 176 GLY C CA 1
ATOM 8698 C C . GLY D 1 177 ? -3.098 -20.326 24.276 1.00 31.28 176 GLY C C 1
ATOM 8699 O O . GLY D 1 177 ? -4.174 -20.722 24.741 1.00 31.27 176 GLY C O 1
ATOM 8700 N N . SER D 1 178 ? -2.537 -19.168 24.620 1.00 30.51 177 SER C N 1
ATOM 8701 C CA . SER D 1 178 ? -3.189 -18.239 25.536 1.00 31.76 177 SER C CA 1
ATOM 8702 C C . SER D 1 178 ? -4.508 -17.762 24.940 1.00 32.74 177 SER C C 1
ATOM 8703 O O . SER D 1 178 ? -4.750 -17.926 23.736 1.00 31.74 177 SER C O 1
ATOM 8706 N N . GLU D 1 179 ? -5.352 -17.165 25.782 1.00 33.35 178 GLU C N 1
ATOM 8707 C CA . GLU D 1 179 ? -6.603 -16.575 25.316 1.00 34.78 178 GLU C CA 1
ATOM 8708 C C . GLU D 1 179 ? -6.331 -15.489 24.278 1.00 34.56 178 GLU C C 1
ATOM 8709 O O . GLU D 1 179 ? -7.075 -15.366 23.299 1.00 34.71 178 GLU C O 1
ATOM 8715 N N . ALA D 1 180 ? -5.249 -14.732 24.481 1.00 33.61 179 ALA C N 1
ATOM 8716 C CA . ALA D 1 180 ? -4.872 -13.639 23.581 1.00 32.88 179 ALA C CA 1
ATOM 8717 C C . ALA D 1 180 ? -4.546 -14.120 22.168 1.00 32.82 179 ALA C C 1
ATOM 8718 O O . ALA D 1 180 ? -4.899 -13.460 21.183 1.00 32.57 179 ALA C O 1
ATOM 8720 N N . SER D 1 181 ? -3.878 -15.268 22.077 1.00 32.30 180 SER C N 1
ATOM 8721 C CA . SER D 1 181 ? -3.571 -15.894 20.793 1.00 31.51 180 SER C CA 1
ATOM 8722 C C . SER D 1 181 ? -4.837 -16.350 20.058 1.00 31.82 180 SER C C 1
ATOM 8723 O O . SER D 1 181 ? -4.964 -16.141 18.849 1.00 31.45 180 SER C O 1
ATOM 8726 N N . ARG D 1 182 ? -5.769 -16.966 20.788 1.00 31.99 181 ARG C N 1
ATOM 8727 C CA . ARG D 1 182 ? -7.034 -17.423 20.197 1.00 31.18 181 ARG C CA 1
ATOM 8728 C C . ARG D 1 182 ? -7.939 -16.273 19.716 1.00 30.80 181 ARG C C 1
ATOM 8729 O O . ARG D 1 182 ? -8.545 -16.370 18.641 1.00 29.26 181 ARG C O 1
ATOM 8737 N N . GLN D 1 183 ? -8.020 -15.194 20.502 1.00 30.07 182 GLN C N 1
ATOM 8738 C CA . GLN D 1 183 ? -8.791 -14.002 20.117 1.00 30.05 182 GLN C CA 1
ATOM 8739 C C . GLN D 1 183 ? -8.231 -13.402 18.829 1.00 30.70 182 GLN C C 1
ATOM 8740 O O . GLN D 1 183 ? -8.976 -13.112 17.893 1.00 31.10 182 GLN C O 1
ATOM 8746 N N . LYS D 1 184 ? -6.910 -13.230 18.802 1.00 30.65 183 LYS C N 1
ATOM 8747 C CA . LYS D 1 184 ? -6.194 -12.696 17.651 1.00 31.77 183 LYS C CA 1
ATOM 8748 C C . LYS D 1 184 ? -6.462 -13.541 16.399 1.00 30.16 183 LYS C C 1
ATOM 8749 O O . LYS D 1 184 ? -6.708 -12.993 15.322 1.00 30.92 183 LYS C O 1
ATOM 8755 N N . ALA D 1 185 ? -6.431 -14.864 16.560 1.00 28.33 184 ALA C N 1
ATOM 8756 C CA . ALA D 1 185 ? -6.708 -15.802 15.470 1.00 28.60 184 ALA C CA 1
ATOM 8757 C C . ALA D 1 185 ? -8.083 -15.573 14.831 1.00 29.41 184 ALA C C 1
ATOM 8758 O O . ALA D 1 185 ? -8.206 -15.536 13.605 1.00 29.37 184 ALA C O 1
ATOM 8760 N N . LEU D 1 186 ? -9.107 -15.424 15.669 1.00 29.39 185 LEU C N 1
ATOM 8761 C CA . LEU D 1 186 ? -10.469 -15.194 15.196 1.00 29.39 185 LEU C CA 1
ATOM 8762 C C . LEU D 1 186 ? -10.602 -13.832 14.531 1.00 30.41 185 LEU C C 1
ATOM 8763 O O . LEU D 1 186 ? -11.260 -13.698 13.500 1.00 31.38 185 LEU C O 1
ATOM 8768 N N . GLU D 1 187 ? -9.962 -12.830 15.127 1.00 31.39 186 GLU C N 1
ATOM 8769 C CA . GLU D 1 187 ? -9.974 -11.467 14.612 1.00 33.27 186 GLU C CA 1
ATOM 8770 C C . GLU D 1 187 ? -9.309 -11.401 13.244 1.00 33.14 186 GLU C C 1
ATOM 8771 O O . GLU D 1 187 ? -9.722 -10.620 12.392 1.00 35.16 186 GLU C O 1
ATOM 8777 N N . LEU D 1 188 ? -8.304 -12.247 13.030 1.00 32.07 187 LEU C N 1
ATOM 8778 C CA . LEU D 1 188 ? -7.650 -12.353 11.726 1.00 32.45 187 LEU C CA 1
ATOM 8779 C C . LEU D 1 188 ? -8.419 -13.246 10.752 1.00 32.10 187 LEU C C 1
ATOM 8780 O O . LEU D 1 188 ? -8.052 -13.353 9.580 1.00 31.95 187 LEU C O 1
ATOM 8785 N N . GLY D 1 189 ? -9.481 -13.883 11.240 1.00 32.02 188 GLY C N 1
ATOM 8786 C CA . GLY D 1 189 ? -10.341 -14.716 10.398 1.00 32.33 188 GLY C CA 1
ATOM 8787 C C . GLY D 1 189 ? -10.051 -16.205 10.438 1.00 31.31 188 GLY C C 1
ATOM 8788 O O . GLY D 1 189 ? -10.726 -16.986 9.764 1.00 31.43 188 GLY C O 1
ATOM 8789 N N . TYR D 1 190 ? -9.057 -16.603 11.233 1.00 30.39 189 TYR C N 1
ATOM 8790 C CA . TYR D 1 190 ? -8.703 -18.022 11.382 1.00 29.91 189 TYR C CA 1
ATOM 8791 C C . TYR D 1 190 ? -9.620 -18.738 12.370 1.00 30.12 189 TYR C C 1
ATOM 8792 O O . TYR D 1 190 ? -10.542 -18.136 12.918 1.00 29.54 189 TYR C O 1
ATOM 8801 N N . GLN D 1 191 ? -9.370 -20.028 12.583 1.00 30.72 190 GLN C N 1
ATOM 8802 C CA . GLN D 1 191 ? -10.087 -20.808 13.596 1.00 30.85 190 GLN C CA 1
ATOM 8803 C C . GLN D 1 191 ? -9.306 -20.807 14.900 1.00 31.28 190 GLN C C 1
ATOM 8804 O O . GLN D 1 191 ? -8.076 -20.713 14.898 1.00 30.93 190 GLN C O 1
ATOM 8810 N N . ALA D 1 192 ? -10.026 -20.916 16.009 1.00 30.36 191 ALA C N 1
ATOM 8811 C CA . ALA D 1 192 ? -9.411 -21.115 17.317 1.00 31.22 191 ALA C CA 1
ATOM 8812 C C . ALA D 1 192 ? -9.961 -22.408 17.902 1.00 31.29 191 ALA C C 1
ATOM 8813 O O . ALA D 1 192 ? -11.167 -22.650 17.849 1.00 31.56 191 ALA C O 1
ATOM 8815 N N . ALA D 1 193 ? -9.076 -23.252 18.425 1.00 32.29 192 ALA C N 1
ATOM 8816 C CA . ALA D 1 193 ? -9.493 -24.511 19.037 1.00 32.85 192 ALA C CA 1
ATOM 8817 C C . ALA D 1 193 ? -10.068 -24.232 20.416 1.00 33.15 192 ALA C C 1
ATOM 8818 O O . ALA D 1 193 ? -9.569 -23.363 21.131 1.00 34.43 192 ALA C O 1
ATOM 8820 N N . ALA D 1 194 ? -11.125 -24.955 20.777 1.00 35.63 193 ALA C N 1
ATOM 8821 C CA . ALA D 1 194 ? -11.775 -24.771 22.082 1.00 36.23 193 ALA C CA 1
ATOM 8822 C C . ALA D 1 194 ? -10.899 -25.294 23.219 1.00 36.35 193 ALA C C 1
ATOM 8823 O O . ALA D 1 194 ? -10.839 -24.690 24.295 1.00 35.90 193 ALA C O 1
ATOM 8825 N N . ASP D 1 195 ? -10.228 -26.417 22.973 1.00 35.69 194 ASP C N 1
ATOM 8826 C CA . ASP D 1 195 ? -9.309 -26.990 23.955 1.00 37.33 194 ASP C CA 1
ATOM 8827 C C . ASP D 1 195 ? -8.068 -27.613 23.316 1.00 36.46 194 ASP C C 1
ATOM 8828 O O . ASP D 1 195 ? -7.920 -27.623 22.089 1.00 35.33 194 ASP C O 1
ATOM 8833 N N . LYS D 1 196 ? -7.192 -28.136 24.168 1.00 35.87 195 LYS C N 1
ATOM 8834 C CA . LYS D 1 196 ? -5.896 -28.648 23.753 1.00 36.54 195 LYS C CA 1
ATOM 8835 C C . LYS D 1 196 ? -6.054 -29.952 22.987 1.00 35.90 195 LYS C C 1
ATOM 8836 O O . LYS D 1 196 ? -5.365 -30.184 21.989 1.00 34.51 195 LYS C O 1
ATOM 8842 N N . ALA D 1 197 ? -6.977 -30.789 23.463 1.00 35.82 196 ALA C N 1
ATOM 8843 C CA . ALA D 1 197 ? -7.277 -32.078 22.849 1.00 35.27 196 ALA C CA 1
ATOM 8844 C C . ALA D 1 197 ? -7.781 -31.936 21.408 1.00 34.19 196 ALA C C 1
ATOM 8845 O O . ALA D 1 197 ? -7.353 -32.669 20.520 1.00 33.73 196 ALA C O 1
ATOM 8847 N N . GLU D 1 198 ? -8.688 -30.987 21.189 1.00 34.49 197 GLU C N 1
ATOM 8848 C CA . GLU D 1 198 ? -9.218 -30.698 19.859 1.00 34.30 197 GLU C CA 1
ATOM 8849 C C . GLU D 1 198 ? -8.094 -30.230 18.931 1.00 33.29 197 GLU C C 1
ATOM 8850 O O . GLU D 1 198 ? -8.027 -30.632 17.768 1.00 33.33 197 GLU C O 1
ATOM 8856 N N . PHE D 1 199 ? -7.208 -29.393 19.461 1.00 31.10 198 PHE C N 1
ATOM 8857 C CA . PHE D 1 199 ? -6.091 -28.852 18.691 1.00 30.54 198 PHE C CA 1
ATOM 8858 C C . PHE D 1 199 ? -5.120 -29.965 18.272 1.00 31.53 198 PHE C C 1
ATOM 8859 O O . PHE D 1 199 ? -4.721 -30.032 17.108 1.00 30.66 198 PHE C O 1
ATOM 8867 N N . PHE D 1 200 ? -4.781 -30.858 19.204 1.00 32.41 199 PHE C N 1
ATOM 8868 C CA . PHE D 1 200 ? -3.879 -31.978 18.898 1.00 32.99 199 PHE C CA 1
ATOM 8869 C C . PHE D 1 200 ? -4.533 -33.062 18.037 1.00 34.26 199 PHE C C 1
ATOM 8870 O O . PHE D 1 200 ? -3.845 -33.799 17.329 1.00 33.83 199 PHE C O 1
ATOM 8878 N N . ALA D 1 201 ? -5.860 -33.139 18.084 1.00 35.53 200 ALA C N 1
ATOM 8879 C CA . ALA D 1 201 ? -6.601 -34.106 17.280 1.00 36.12 200 ALA C CA 1
ATOM 8880 C C . ALA D 1 201 ? -6.732 -33.685 15.808 1.00 36.28 200 ALA C C 1
ATOM 8881 O O . ALA D 1 201 ? -6.580 -34.508 14.911 1.00 37.29 200 ALA C O 1
ATOM 8883 N N . LYS D 1 202 ? -7.009 -32.405 15.571 1.00 37.55 201 LYS C N 1
ATOM 8884 C CA . LYS D 1 202 ? -7.311 -31.909 14.223 1.00 37.44 201 LYS C CA 1
ATOM 8885 C C . LYS D 1 202 ? -6.094 -31.527 13.365 1.00 36.80 201 LYS C C 1
ATOM 8886 O O . LYS D 1 202 ? -6.159 -31.608 12.138 1.00 36.44 201 LYS C O 1
ATOM 8892 N N . ALA D 1 203 ? -5.001 -31.109 14.004 1.00 35.77 202 ALA C N 1
ATOM 8893 C CA . ALA D 1 203 ? -3.825 -30.601 13.278 1.00 35.42 202 ALA C CA 1
ATOM 8894 C C . ALA D 1 203 ? -3.155 -31.658 12.400 1.00 34.12 202 ALA C C 1
ATOM 8895 O O . ALA D 1 203 ? -2.845 -32.754 12.869 1.00 36.79 202 ALA C O 1
ATOM 8897 N N . ASP D 1 204 ? -2.943 -31.326 11.127 1.00 31.02 203 ASP C N 1
ATOM 8898 C CA . ASP D 1 204 ? -2.170 -32.177 10.214 1.00 29.99 203 ASP C CA 1
ATOM 8899 C C . ASP D 1 204 ? -0.692 -31.837 10.334 1.00 28.55 203 ASP C C 1
ATOM 8900 O O . ASP D 1 204 ? 0.172 -32.717 10.330 1.00 28.57 203 ASP C O 1
ATOM 8905 N N . VAL D 1 205 ? -0.421 -30.541 10.412 1.00 28.06 204 VAL C N 1
ATOM 8906 C CA . VAL D 1 205 ? 0.909 -30.017 10.667 1.00 27.33 204 VAL C CA 1
ATOM 8907 C C . VAL D 1 205 ? 0.753 -29.148 11.907 1.00 26.18 204 VAL C C 1
ATOM 8908 O O . VAL D 1 205 ? -0.079 -28.238 11.936 1.00 26.79 204 VAL C O 1
ATOM 8912 N N . LEU D 1 206 ? 1.527 -29.464 12.936 1.00 25.04 205 LEU C N 1
ATOM 8913 C CA . LEU D 1 206 ? 1.430 -28.787 14.227 1.00 24.24 205 LEU C CA 1
ATOM 8914 C C . LEU D 1 206 ? 2.786 -28.187 14.592 1.00 23.09 205 LEU C C 1
ATOM 8915 O O . LEU D 1 206 ? 3.769 -28.914 14.745 1.00 22.62 205 LEU C O 1
ATOM 8920 N N . SER D 1 207 ? 2.822 -26.862 14.727 1.00 22.42 206 SER C N 1
ATOM 8921 C CA . SER D 1 207 ? 4.066 -26.101 14.878 1.00 21.71 206 SER C CA 1
ATOM 8922 C C . SER D 1 207 ? 4.022 -25.262 16.143 1.00 22.17 206 SER C C 1
ATOM 8923 O O . SER D 1 207 ? 3.064 -24.513 16.359 1.00 21.90 206 SER C O 1
ATOM 8926 N N . LEU D 1 208 ? 5.047 -25.416 16.985 1.00 22.70 207 LEU C N 1
ATOM 8927 C CA . LEU D 1 208 ? 5.161 -24.689 18.261 1.00 22.78 207 LEU C CA 1
ATOM 8928 C C . LEU D 1 208 ? 5.842 -23.341 18.135 1.00 23.15 207 LEU C C 1
ATOM 8929 O O . LEU D 1 208 ? 6.937 -23.235 17.573 1.00 23.66 207 LEU C O 1
ATOM 8934 N N . HIS D 1 209 ? 5.195 -22.315 18.684 1.00 24.25 208 HIS C N 1
ATOM 8935 C CA . HIS D 1 209 ? 5.730 -20.965 18.694 1.00 24.79 208 HIS C CA 1
ATOM 8936 C C . HIS D 1 209 ? 5.483 -20.324 20.036 1.00 26.72 208 HIS C C 1
ATOM 8937 O O . HIS D 1 209 ? 4.594 -19.467 20.204 1.00 26.01 208 HIS C O 1
ATOM 8944 N N . LEU D 1 210 ? 6.275 -20.777 21.008 1.00 27.21 209 LEU C N 1
ATOM 8945 C CA . LEU D 1 210 ? 6.138 -20.371 22.403 1.00 28.79 209 LEU C CA 1
ATOM 8946 C C . LEU D 1 210 ? 7.480 -20.037 23.035 1.00 29.53 209 LEU C C 1
ATOM 8947 O O . LEU D 1 210 ? 8.515 -20.596 22.663 1.00 28.66 209 LEU C O 1
ATOM 8952 N N . ARG D 1 211 ? 7.436 -19.134 24.009 1.00 30.26 210 ARG C N 1
ATOM 8953 C CA . ARG D 1 211 ? 8.570 -18.804 24.848 1.00 32.23 210 ARG C CA 1
ATOM 8954 C C . ARG D 1 211 ? 8.724 -19.928 25.865 1.00 31.50 210 ARG C C 1
ATOM 8955 O O . ARG D 1 211 ? 7.727 -20.492 26.324 1.00 30.96 210 ARG C O 1
ATOM 8963 N N . LEU D 1 212 ? 9.961 -20.257 26.218 1.00 30.38 211 LEU C N 1
ATOM 8964 C CA . LEU D 1 212 ? 10.195 -21.261 27.249 1.00 31.74 211 LEU C CA 1
ATOM 8965 C C . LEU D 1 212 ? 10.375 -20.624 28.622 1.00 32.35 211 LEU C C 1
ATOM 8966 O O . LEU D 1 212 ? 11.283 -19.815 28.831 1.00 31.03 211 LEU C O 1
ATOM 8971 N N . ASN D 1 213 ? 9.489 -20.990 29.542 1.00 34.78 212 ASN C N 1
ATOM 8972 C CA . ASN D 1 213 ? 9.615 -20.627 30.949 1.00 36.89 212 ASN C CA 1
ATOM 8973 C C . ASN D 1 213 ? 9.073 -21.740 31.845 1.00 39.12 212 ASN C C 1
ATOM 8974 O O . ASN D 1 213 ? 8.723 -22.830 31.362 1.00 37.65 212 ASN C O 1
ATOM 8979 N N . ASP D 1 214 ? 8.999 -21.458 33.143 1.00 40.85 213 ASP C N 1
ATOM 8980 C CA . ASP D 1 214 ? 8.563 -22.444 34.129 1.00 42.19 213 ASP C CA 1
ATOM 8981 C C . ASP D 1 214 ? 7.128 -22.920 33.918 1.00 40.77 213 ASP C C 1
ATOM 8982 O O . ASP D 1 214 ? 6.810 -24.068 34.221 1.00 40.65 213 ASP C O 1
ATOM 8987 N N . ALA D 1 215 ? 6.278 -22.047 33.379 1.00 39.90 214 ALA C N 1
ATOM 8988 C CA . ALA D 1 215 ? 4.914 -22.420 33.012 1.00 39.00 214 ALA C CA 1
ATOM 8989 C C . ALA D 1 215 ? 4.858 -23.319 31.765 1.00 39.20 214 ALA C C 1
ATOM 8990 O O . ALA D 1 215 ? 4.083 -24.279 31.723 1.00 39.67 214 ALA C O 1
ATOM 8992 N N . THR D 1 216 ? 5.680 -23.013 30.758 1.00 38.14 215 THR C N 1
ATOM 8993 C CA . THR D 1 216 ? 5.642 -23.735 29.475 1.00 35.47 215 THR C CA 1
ATOM 8994 C C . THR D 1 216 ? 6.608 -24.923 29.384 1.00 35.08 215 THR C C 1
ATOM 8995 O O . THR D 1 216 ? 6.569 -25.681 28.409 1.00 34.43 215 THR C O 1
ATOM 8999 N N . ARG D 1 217 ? 7.471 -25.087 30.386 1.00 34.43 216 ARG C N 1
ATOM 9000 C CA . ARG D 1 217 ? 8.374 -26.240 30.441 1.00 34.55 216 ARG C CA 1
ATOM 9001 C C . ARG D 1 217 ? 7.561 -27.536 30.479 1.00 33.57 216 ARG C C 1
ATOM 9002 O O . ARG D 1 217 ? 6.742 -27.728 31.369 1.00 33.75 216 ARG C O 1
ATOM 9010 N N . GLY D 1 218 ? 7.773 -28.402 29.492 1.00 33.71 217 GLY C N 1
ATOM 9011 C CA . GLY D 1 218 ? 7.053 -29.673 29.388 1.00 34.64 217 GLY C CA 1
ATOM 9012 C C . GLY D 1 218 ? 5.553 -29.564 29.144 1.00 35.25 217 GLY C C 1
ATOM 9013 O O . GLY D 1 218 ? 4.814 -30.526 29.368 1.00 35.52 217 GLY C O 1
ATOM 9014 N N . ILE D 1 219 ? 5.103 -28.407 28.664 1.00 35.09 218 ILE C N 1
ATOM 9015 C CA . ILE D 1 219 ? 3.676 -28.169 28.415 1.00 35.47 218 ILE C CA 1
ATOM 9016 C C . ILE D 1 219 ? 3.106 -29.103 27.329 1.00 35.93 218 ILE C C 1
ATOM 9017 O O . ILE D 1 219 ? 1.893 -29.277 27.226 1.00 35.86 218 ILE C O 1
ATOM 9022 N N . VAL D 1 220 ? 3.989 -29.704 26.534 1.00 36.04 219 VAL C N 1
ATOM 9023 C CA . VAL D 1 220 ? 3.589 -30.673 25.517 1.00 36.16 219 VAL C CA 1
ATOM 9024 C C . VAL D 1 220 ? 3.981 -32.080 25.979 1.00 36.39 219 VAL C C 1
ATOM 9025 O O . VAL D 1 220 ? 5.162 -32.444 25.961 1.00 36.11 219 VAL C O 1
ATOM 9029 N N . THR D 1 221 ? 2.984 -32.858 26.400 1.00 37.13 220 THR C N 1
ATOM 9030 C CA . THR D 1 221 ? 3.221 -34.194 26.967 1.00 38.41 220 THR C CA 1
ATOM 9031 C C . THR D 1 221 ? 3.267 -35.290 25.907 1.00 39.41 220 THR C C 1
ATOM 9032 O O . THR D 1 221 ? 2.843 -35.086 24.759 1.00 38.73 220 THR C O 1
ATOM 9036 N N . LYS D 1 222 ? 3.769 -36.457 26.305 1.00 40.38 221 LYS C N 1
ATOM 9037 C CA . LYS D 1 222 ? 3.767 -37.631 25.443 1.00 42.87 221 LYS C CA 1
ATOM 9038 C C . LYS D 1 222 ? 2.329 -38.009 25.085 1.00 43.28 221 LYS C C 1
ATOM 9039 O O . LYS D 1 222 ? 2.058 -38.448 23.966 1.00 43.39 221 LYS C O 1
ATOM 9045 N N . GLN D 1 223 ? 1.423 -37.809 26.044 1.00 44.06 222 GLN C N 1
ATOM 9046 C CA . GLN D 1 223 ? -0.017 -37.993 25.861 1.00 44.78 222 GLN C CA 1
ATOM 9047 C C . GLN D 1 223 ? -0.546 -37.178 24.672 1.00 43.26 222 GLN C C 1
ATOM 9048 O O . GLN D 1 223 ? -1.319 -37.688 23.853 1.00 43.55 222 GLN C O 1
ATOM 9054 N N . ASP D 1 224 ? -0.123 -35.919 24.578 1.00 41.31 223 ASP C N 1
ATOM 9055 C CA . ASP D 1 224 ? -0.584 -35.022 23.513 1.00 40.67 223 ASP C CA 1
ATOM 9056 C C . ASP D 1 224 ? -0.045 -35.449 22.154 1.00 39.49 223 ASP C C 1
ATOM 9057 O O . ASP D 1 224 ? -0.740 -35.339 21.143 1.00 38.20 223 ASP C O 1
ATOM 9062 N N . LEU D 1 225 ? 1.196 -35.932 22.151 1.00 38.56 224 LEU C N 1
ATOM 9063 C CA . LEU D 1 225 ? 1.847 -36.434 20.946 1.00 39.96 224 LEU C CA 1
ATOM 9064 C C . LEU D 1 225 ? 1.168 -37.682 20.395 1.00 40.91 224 LEU C C 1
ATOM 9065 O O . LEU D 1 225 ? 1.065 -37.845 19.182 1.00 39.60 224 LEU C O 1
ATOM 9070 N N . LEU D 1 226 ? 0.707 -38.555 21.290 1.00 41.71 225 LEU C N 1
ATOM 9071 C CA . LEU D 1 226 ? 0.076 -39.809 20.889 1.00 41.09 225 LEU C CA 1
ATOM 9072 C C . LEU D 1 226 ? -1.355 -39.577 20.421 1.00 40.04 225 LEU C C 1
ATOM 9073 O O . LEU D 1 226 ? -1.938 -40.420 19.734 1.00 39.05 225 LEU C O 1
ATOM 9078 N N . ALA D 1 227 ? -1.909 -38.426 20.791 1.00 40.96 226 ALA C N 1
ATOM 9079 C CA . ALA D 1 227 ? -3.260 -38.055 20.394 1.00 40.23 226 ALA C CA 1
ATOM 9080 C C . ALA D 1 227 ? -3.300 -37.526 18.961 1.00 40.76 226 ALA C C 1
ATOM 9081 O O . ALA D 1 227 ? -4.377 -37.334 18.404 1.00 41.05 226 ALA C O 1
ATOM 9083 N N . MET D 1 228 ? -2.128 -37.302 18.368 1.00 39.28 227 MET C N 1
ATOM 9084 C CA . MET D 1 228 ? -2.033 -36.704 17.034 1.00 38.02 227 MET C CA 1
ATOM 9085 C C . MET D 1 228 ? -2.302 -37.719 15.925 1.00 38.17 227 MET C C 1
ATOM 9086 O O . MET D 1 228 ? -2.045 -38.913 16.100 1.00 38.61 227 MET C O 1
ATOM 9091 N N . LYS D 1 229 ? -2.806 -37.235 14.787 1.00 37.05 228 LYS C N 1
ATOM 9092 C CA . LYS D 1 229 ? -3.041 -38.075 13.605 1.00 36.68 228 LYS C CA 1
ATOM 9093 C C . LYS D 1 229 ? -1.828 -38.962 13.296 1.00 36.51 228 LYS C C 1
ATOM 9094 O O . LYS D 1 229 ? -0.687 -38.515 13.425 1.00 35.89 228 LYS C O 1
ATOM 9100 N N . PRO D 1 230 ? -2.073 -40.228 12.903 1.00 36.75 229 PRO C N 1
ATOM 9101 C CA . PRO D 1 230 ? -0.971 -41.153 12.617 1.00 35.98 229 PRO C CA 1
ATOM 9102 C C . PRO D 1 230 ? -0.069 -40.746 11.437 1.00 35.82 229 PRO C C 1
ATOM 9103 O O . PRO D 1 230 ? 1.014 -41.318 11.274 1.00 34.13 229 PRO C O 1
ATOM 9107 N N . ASP D 1 231 ? -0.495 -39.767 10.639 1.00 34.67 230 ASP C N 1
ATOM 9108 C CA . ASP D 1 231 ? 0.342 -39.250 9.549 1.00 33.75 230 ASP C CA 1
ATOM 9109 C C . ASP D 1 231 ? 0.666 -37.751 9.698 1.00 32.44 230 ASP C C 1
ATOM 9110 O O . ASP D 1 231 ? 1.045 -37.087 8.730 1.00 31.52 230 ASP C O 1
ATOM 9115 N N . SER D 1 232 ? 0.519 -37.230 10.912 1.00 31.04 231 SER C N 1
ATOM 9116 C CA . SER D 1 232 ? 0.767 -35.813 11.184 1.00 29.89 231 SER C CA 1
ATOM 9117 C C . SER D 1 232 ? 2.251 -35.428 11.110 1.00 28.01 231 SER C C 1
ATOM 9118 O O . SER D 1 232 ? 3.132 -36.285 11.187 1.00 27.72 231 SER C O 1
ATOM 9121 N N . LEU D 1 233 ? 2.508 -34.130 10.940 1.00 26.90 232 LEU C N 1
ATOM 9122 C CA . LEU D 1 233 ? 3.857 -33.574 11.062 1.00 25.60 232 LEU C CA 1
ATOM 9123 C C . LEU D 1 233 ? 3.952 -32.685 12.294 1.00 25.05 232 LEU C C 1
ATOM 9124 O O . LEU D 1 233 ? 3.232 -31.683 12.406 1.00 24.79 232 LEU C O 1
ATOM 9129 N N . PHE D 1 234 ? 4.852 -33.050 13.207 1.00 24.29 233 PHE C N 1
ATOM 9130 C CA . PHE D 1 234 ? 5.121 -32.248 14.402 1.00 23.69 233 PHE C CA 1
ATOM 9131 C C . PHE D 1 234 ? 6.326 -31.348 14.171 1.00 23.03 233 PHE C C 1
ATOM 9132 O O . PHE D 1 234 ? 7.378 -31.804 13.735 1.00 23.22 233 PHE C O 1
ATOM 9140 N N . VAL D 1 235 ? 6.171 -30.065 14.476 1.00 23.49 234 VAL C N 1
ATOM 9141 C CA . VAL D 1 235 ? 7.199 -29.077 14.154 1.00 22.94 234 VAL C CA 1
ATOM 9142 C C . VAL D 1 235 ? 7.578 -28.286 15.401 1.00 23.60 234 VAL C C 1
ATOM 9143 O O . VAL D 1 235 ? 6.718 -27.706 16.072 1.00 23.30 234 VAL C O 1
ATOM 9147 N N . ASN D 1 236 ? 8.867 -28.280 15.721 1.00 23.33 235 ASN C N 1
ATOM 9148 C CA . ASN D 1 236 ? 9.349 -27.488 16.846 1.00 23.88 235 ASN C CA 1
ATOM 9149 C C . ASN D 1 236 ? 10.565 -26.644 16.466 1.00 24.12 235 ASN C C 1
ATOM 9150 O O . ASN D 1 236 ? 11.697 -27.147 16.373 1.00 23.46 235 ASN C O 1
ATOM 9155 N N . THR D 1 237 ? 10.318 -25.355 16.247 1.00 23.70 236 THR C N 1
ATOM 9156 C CA . THR D 1 237 ? 11.387 -24.404 15.998 1.00 24.35 236 THR C CA 1
ATOM 9157 C C . THR D 1 237 ? 11.526 -23.439 17.166 1.00 25.46 236 THR C C 1
ATOM 9158 O O . THR D 1 237 ? 12.160 -22.390 17.037 1.00 26.44 236 THR C O 1
ATOM 9162 N N . SER D 1 238 ? 10.934 -23.791 18.306 1.00 24.74 237 SER C N 1
ATOM 9163 C CA . SER D 1 238 ? 11.039 -22.952 19.496 1.00 24.37 237 SER C CA 1
ATOM 9164 C C . SER D 1 238 ? 12.092 -23.387 20.516 1.00 24.70 237 SER C C 1
ATOM 9165 O O . SER D 1 238 ? 13.176 -22.806 20.575 1.00 24.60 237 SER C O 1
ATOM 9168 N N . ARG D 1 239 ? 11.765 -24.406 21.312 1.00 23.87 238 ARG C N 1
ATOM 9169 C CA . ARG D 1 239 ? 12.663 -24.923 22.342 1.00 23.78 238 ARG C CA 1
ATOM 9170 C C . ARG D 1 239 ? 12.284 -26.373 22.575 1.00 23.54 238 ARG C C 1
ATOM 9171 O O . ARG D 1 239 ? 11.096 -26.701 22.626 1.00 24.37 238 ARG C O 1
ATOM 9179 N N . ALA D 1 240 ? 13.286 -27.238 22.706 1.00 23.45 239 ALA C N 1
ATOM 9180 C CA . ALA D 1 240 ? 13.050 -28.668 22.944 1.00 24.78 239 ALA C CA 1
ATOM 9181 C C . ALA D 1 240 ? 12.369 -28.941 24.289 1.00 25.22 239 ALA C C 1
ATOM 9182 O O . ALA D 1 240 ? 11.631 -29.918 24.438 1.00 26.30 239 ALA C O 1
ATOM 9184 N N . GLU D 1 241 ? 12.633 -28.069 25.260 1.00 26.84 240 GLU C N 1
ATOM 9185 C CA . GLU D 1 241 ? 12.185 -28.245 26.637 1.00 27.82 240 GLU C CA 1
ATOM 9186 C C . GLU D 1 241 ? 10.687 -27.956 26.812 1.00 28.35 240 GLU C C 1
ATOM 9187 O O . GLU D 1 241 ? 10.147 -28.134 27.905 1.00 28.08 240 GLU C O 1
ATOM 9193 N N . LEU D 1 242 ? 10.026 -27.504 25.742 1.00 28.72 241 LEU C N 1
ATOM 9194 C CA . LEU D 1 242 ? 8.573 -27.284 25.750 1.00 28.61 241 LEU C CA 1
ATOM 9195 C C . LEU D 1 242 ? 7.837 -28.622 25.763 1.00 30.87 241 LEU C C 1
ATOM 9196 O O . LEU D 1 242 ? 6.686 -28.724 26.220 1.00 31.40 241 LEU C O 1
ATOM 9201 N N . VAL D 1 243 ? 8.520 -29.639 25.248 1.00 31.57 242 VAL C N 1
ATOM 9202 C CA . VAL D 1 243 ? 7.998 -30.985 25.153 1.00 33.43 242 VAL C CA 1
ATOM 9203 C C . VAL D 1 243 ? 8.602 -31.801 26.288 1.00 35.86 242 VAL C C 1
ATOM 9204 O O . VAL D 1 243 ? 9.810 -31.720 26.538 1.00 35.67 242 VAL C O 1
ATOM 9208 N N . GLU D 1 244 ? 7.751 -32.571 26.970 1.00 36.87 243 GLU C N 1
ATOM 9209 C CA . GLU D 1 244 ? 8.186 -33.564 27.950 1.00 38.42 243 GLU C CA 1
ATOM 9210 C C . GLU D 1 244 ? 9.449 -34.286 27.462 1.00 38.32 243 GLU C C 1
ATOM 9211 O O . GLU D 1 244 ? 9.510 -34.743 26.320 1.00 36.74 243 GLU C O 1
ATOM 9217 N N . SER D 1 245 ? 10.453 -34.366 28.334 1.00 39.61 244 SER C N 1
ATOM 9218 C CA . SER D 1 245 ? 11.771 -34.894 27.983 1.00 40.38 244 SER C CA 1
ATOM 9219 C C . SER D 1 245 ? 11.725 -36.329 27.453 1.00 41.51 244 SER C C 1
ATOM 9220 O O . SER D 1 245 ? 11.065 -37.193 28.034 1.00 42.44 244 SER C O 1
ATOM 9223 N N . GLY D 1 246 ? 12.412 -36.561 26.334 1.00 39.83 245 GLY C N 1
ATOM 9224 C CA . GLY D 1 246 ? 12.463 -37.875 25.687 1.00 39.93 245 GLY C CA 1
ATOM 9225 C C . GLY D 1 246 ? 11.203 -38.356 24.980 1.00 39.10 245 GLY C C 1
ATOM 9226 O O . GLY D 1 246 ? 11.219 -39.405 24.342 1.00 40.10 245 GLY C O 1
ATOM 9227 N N . ALA D 1 247 ? 10.115 -37.596 25.087 1.00 38.45 246 ALA C N 1
ATOM 9228 C CA . ALA D 1 247 ? 8.811 -38.024 24.571 1.00 37.92 246 ALA C CA 1
ATOM 9229 C C . ALA D 1 247 ? 8.680 -37.974 23.043 1.00 37.87 246 ALA C C 1
ATOM 9230 O O . ALA D 1 247 ? 7.981 -38.805 22.450 1.00 38.27 246 ALA C O 1
ATOM 9232 N N . LEU D 1 248 ? 9.336 -37.001 22.408 1.00 35.83 247 LEU C N 1
ATOM 9233 C CA . LEU D 1 248 ? 9.296 -36.898 20.949 1.00 33.71 247 LEU C CA 1
ATOM 9234 C C . LEU D 1 248 ? 10.085 -38.031 20.311 1.00 33.52 247 LEU C C 1
ATOM 9235 O O . LEU D 1 248 ? 9.614 -38.648 19.349 1.00 32.86 247 LEU C O 1
ATOM 9240 N N . TYR D 1 249 ? 11.276 -38.313 20.844 1.00 32.29 248 TYR C N 1
ATOM 9241 C CA . TYR D 1 249 ? 12.054 -39.436 20.338 1.00 32.92 248 TYR C CA 1
ATOM 9242 C C . TYR D 1 249 ? 11.278 -40.745 20.474 1.00 34.65 248 TYR C C 1
ATOM 9243 O O . TYR D 1 249 ? 11.246 -41.547 19.545 1.00 36.11 248 TYR C O 1
ATOM 9252 N N . SER D 1 250 ? 10.658 -40.947 21.632 1.00 37.40 249 SER C N 1
ATOM 9253 C CA . SER D 1 250 ? 9.908 -42.172 21.909 1.00 39.98 249 SER C CA 1
ATOM 9254 C C . SER D 1 250 ? 8.817 -42.427 20.876 1.00 38.74 249 SER C C 1
ATOM 9255 O O . SER D 1 250 ? 8.730 -43.525 20.324 1.00 39.71 249 SER C O 1
ATOM 9258 N N . VAL D 1 251 ? 8.000 -41.406 20.622 1.00 37.34 250 VAL C N 1
ATOM 9259 C CA . VAL D 1 251 ? 6.873 -41.508 19.700 1.00 36.95 250 VAL C CA 1
ATOM 9260 C C . VAL D 1 251 ? 7.351 -41.733 18.255 1.00 36.46 250 VAL C C 1
ATOM 9261 O O . VAL D 1 251 ? 6.910 -42.674 17.592 1.00 35.73 250 VAL C O 1
ATOM 9265 N N . MET D 1 252 ? 8.263 -40.883 17.784 1.00 35.40 251 MET C N 1
ATOM 9266 C CA . MET D 1 252 ? 8.734 -40.938 16.395 1.00 33.93 251 MET C CA 1
ATOM 9267 C C . MET D 1 252 ? 9.452 -42.248 16.073 1.00 34.53 251 MET C C 1
ATOM 9268 O O . MET D 1 252 ? 9.266 -42.817 14.991 1.00 34.17 251 MET C O 1
ATOM 9273 N N . GLN D 1 253 ? 10.268 -42.712 17.020 1.00 32.88 252 GLN C N 1
ATOM 9274 C CA . GLN D 1 253 ? 10.973 -43.981 16.908 1.00 32.41 252 GLN C CA 1
ATOM 9275 C C . GLN D 1 253 ? 9.967 -45.127 16.760 1.00 32.48 252 GLN C C 1
ATOM 9276 O O . GLN D 1 253 ? 10.126 -45.984 15.894 1.00 31.78 252 GLN C O 1
ATOM 9282 N N . ALA D 1 254 ? 8.932 -45.128 17.601 1.00 32.68 253 ALA C N 1
ATOM 9283 C CA . ALA D 1 254 ? 7.942 -46.215 17.620 1.00 34.21 253 ALA C CA 1
ATOM 9284 C C . ALA D 1 254 ? 6.927 -46.161 16.472 1.00 34.74 253 ALA C C 1
ATOM 9285 O O . ALA D 1 254 ? 6.309 -47.176 16.159 1.00 33.30 253 ALA C O 1
ATOM 9287 N N . ASN D 1 255 ? 6.769 -44.987 15.854 1.00 35.21 254 ASN C N 1
ATOM 9288 C CA . ASN D 1 255 ? 5.773 -44.783 14.786 1.00 37.39 254 ASN C CA 1
ATOM 9289 C C . ASN D 1 255 ? 6.357 -44.158 13.512 1.00 38.04 254 ASN C C 1
ATOM 9290 O O . ASN D 1 255 ? 6.296 -42.940 13.333 1.00 36.31 254 ASN C O 1
ATOM 9295 N N . PRO D 1 256 ? 6.913 -44.995 12.616 1.00 39.22 255 PRO C N 1
ATOM 9296 C CA . PRO D 1 256 ? 7.593 -44.502 11.412 1.00 40.10 255 PRO C CA 1
ATOM 9297 C C . PRO D 1 256 ? 6.676 -43.785 10.414 1.00 41.09 255 PRO C C 1
ATOM 9298 O O . PRO D 1 256 ? 7.167 -43.045 9.560 1.00 41.29 255 PRO C O 1
ATOM 9302 N N . MET D 1 257 ? 5.365 -43.996 10.531 1.00 42.93 256 MET C N 1
ATOM 9303 C CA . MET D 1 257 ? 4.380 -43.309 9.687 1.00 43.89 256 MET C CA 1
ATOM 9304 C C . MET D 1 257 ? 4.342 -41.817 10.033 1.00 42.78 256 MET C C 1
ATOM 9305 O O . MET D 1 257 ? 4.151 -40.965 9.166 1.00 43.43 256 MET C O 1
ATOM 9310 N N . ARG D 1 258 ? 4.536 -41.517 11.311 1.00 41.41 257 ARG C N 1
ATOM 9311 C CA . ARG D 1 258 ? 4.522 -40.145 11.811 1.00 40.14 257 ARG C CA 1
ATOM 9312 C C . ARG D 1 258 ? 5.804 -39.404 11.453 1.00 37.25 257 ARG C C 1
ATOM 9313 O O . ARG D 1 258 ? 6.838 -40.028 11.222 1.00 37.03 257 ARG C O 1
ATOM 9321 N N . GLN D 1 259 ? 5.728 -38.075 11.414 1.00 35.02 258 GLN C N 1
ATOM 9322 C CA . GLN D 1 259 ? 6.882 -37.253 11.062 1.00 33.54 258 GLN C CA 1
ATOM 9323 C C . GLN D 1 259 ? 7.084 -36.051 11.972 1.00 30.72 258 GLN C C 1
ATOM 9324 O O . GLN D 1 259 ? 6.140 -35.542 12.565 1.00 31.72 258 GLN C O 1
ATOM 9330 N N . ALA D 1 260 ? 8.334 -35.612 12.081 1.00 28.66 259 ALA C N 1
ATOM 9331 C CA . ALA D 1 260 ? 8.675 -34.407 12.830 1.00 26.37 259 ALA C CA 1
ATOM 9332 C C . ALA D 1 260 ? 9.723 -33.579 12.090 1.00 25.20 259 ALA C C 1
ATOM 9333 O O . ALA D 1 260 ? 10.426 -34.083 11.206 1.00 25.32 259 ALA C O 1
ATOM 9335 N N . ALA D 1 261 ? 9.792 -32.300 12.440 1.00 23.22 260 ALA C N 1
ATOM 9336 C CA . ALA D 1 261 ? 10.821 -31.411 11.949 1.00 22.10 260 ALA C CA 1
ATOM 9337 C C . ALA D 1 261 ? 11.218 -30.542 13.116 1.00 21.75 260 ALA C C 1
ATOM 9338 O O . ALA D 1 261 ? 10.376 -29.886 13.723 1.00 21.58 260 ALA C O 1
ATOM 9340 N N . VAL D 1 262 ? 12.500 -30.564 13.448 1.00 21.83 261 VAL C N 1
ATOM 9341 C CA . VAL D 1 262 ? 13.006 -29.815 14.596 1.00 22.30 261 VAL C CA 1
ATOM 9342 C C . VAL D 1 262 ? 14.209 -28.981 14.204 1.00 22.11 261 VAL C C 1
ATOM 9343 O O . VAL D 1 262 ? 15.006 -29.380 13.356 1.00 22.48 261 VAL C O 1
ATOM 9347 N N . ASP D 1 263 ? 14.324 -27.825 14.845 1.00 22.79 262 ASP C N 1
ATOM 9348 C CA . ASP D 1 263 ? 15.441 -26.915 14.660 1.00 22.96 262 ASP C CA 1
ATOM 9349 C C . ASP D 1 263 ? 16.189 -26.762 15.979 1.00 22.68 262 ASP C C 1
ATOM 9350 O O . ASP D 1 263 ? 17.252 -26.143 16.033 1.00 21.94 262 ASP C O 1
ATOM 9355 N N . VAL D 1 264 ? 15.628 -27.343 17.043 1.00 23.34 263 VAL C N 1
ATOM 9356 C CA . VAL D 1 264 ? 16.130 -27.148 18.407 1.00 23.49 263 VAL C CA 1
ATOM 9357 C C . VAL D 1 264 ? 16.203 -28.452 19.186 1.00 23.96 263 VAL C C 1
ATOM 9358 O O . VAL D 1 264 ? 15.516 -29.409 18.846 1.00 24.81 263 VAL C O 1
ATOM 9362 N N . TYR D 1 265 ? 17.061 -28.491 20.208 1.00 24.23 264 TYR C N 1
ATOM 9363 C CA . TYR D 1 265 ? 17.430 -29.744 20.897 1.00 25.02 264 TYR C CA 1
ATOM 9364 C C . TYR D 1 265 ? 17.661 -29.475 22.374 1.00 25.76 264 TYR C C 1
ATOM 9365 O O . TYR D 1 265 ? 17.850 -28.317 22.771 1.00 25.21 264 TYR C O 1
ATOM 9374 N N . GLU D 1 266 ? 17.622 -30.531 23.185 1.00 27.09 265 GLU C N 1
ATOM 9375 C CA . GLU D 1 266 ? 17.829 -30.400 24.630 1.00 30.03 265 GLU C CA 1
ATOM 9376 C C . GLU D 1 266 ? 19.229 -29.896 24.942 1.00 30.14 265 GLU C C 1
ATOM 9377 O O . GLU D 1 266 ? 19.434 -29.132 25.891 1.00 30.91 265 GLU C O 1
ATOM 9383 N N . ASN D 1 267 ? 20.186 -30.331 24.133 1.00 29.57 266 ASN C N 1
ATOM 9384 C CA . ASN D 1 267 ? 21.546 -29.831 24.215 1.00 29.75 266 ASN C CA 1
ATOM 9385 C C . ASN D 1 267 ? 22.020 -29.419 22.840 1.00 27.43 266 ASN C C 1
ATOM 9386 O O . ASN D 1 267 ? 21.846 -30.155 21.868 1.00 27.35 266 ASN C O 1
ATOM 9391 N N . GLU D 1 268 ? 22.579 -28.218 22.756 1.00 26.21 267 GLU C N 1
ATOM 9392 C CA . GLU D 1 268 ? 23.110 -27.708 21.496 1.00 26.87 267 GLU C CA 1
ATOM 9393 C C . GLU D 1 268 ? 24.563 -27.271 21.685 1.00 27.39 267 GLU C C 1
ATOM 9394 O O . GLU D 1 268 ? 24.883 -26.654 22.691 1.00 27.84 267 GLU C O 1
ATOM 9400 N N . PRO D 1 269 ? 25.458 -27.613 20.736 1.00 27.71 268 PRO C N 1
ATOM 9401 C CA . PRO D 1 269 ? 25.284 -28.369 19.491 1.00 28.02 268 PRO C CA 1
ATOM 9402 C C . PRO D 1 269 ? 24.765 -29.779 19.738 1.00 28.32 268 PRO C C 1
ATOM 9403 O O . PRO D 1 269 ? 25.158 -30.413 20.714 1.00 29.04 268 PRO C O 1
ATOM 9407 N N . ALA D 1 270 ? 23.879 -30.253 18.869 1.00 28.31 269 ALA C N 1
ATOM 9408 C CA . ALA D 1 270 ? 23.432 -31.642 18.914 1.00 29.16 269 ALA C CA 1
ATOM 9409 C C . ALA D 1 270 ? 24.226 -32.455 17.901 1.00 29.80 269 ALA C C 1
ATOM 9410 O O . ALA D 1 270 ? 24.284 -32.099 16.722 1.00 31.63 269 ALA C O 1
ATOM 9412 N N . LEU D 1 271 ? 24.852 -33.534 18.368 1.00 29.36 270 LEU C N 1
ATOM 9413 C CA . LEU D 1 271 ? 25.734 -34.351 17.539 1.00 29.88 270 LEU C CA 1
ATOM 9414 C C . LEU D 1 271 ? 25.158 -35.753 17.276 1.00 30.67 270 LEU C C 1
ATOM 9415 O O . LEU D 1 271 ? 24.463 -36.304 18.133 1.00 29.70 270 LEU C O 1
ATOM 9420 N N . PRO D 1 272 ? 25.450 -36.335 16.089 1.00 31.37 271 PRO C N 1
ATOM 9421 C CA . PRO D 1 272 ? 25.056 -37.717 15.795 1.00 31.46 271 PRO C CA 1
ATOM 9422 C C . PRO D 1 272 ? 25.689 -38.673 16.803 1.00 32.90 271 PRO C C 1
ATOM 9423 O O . PRO D 1 272 ? 26.768 -38.380 17.331 1.00 32.20 271 PRO C O 1
ATOM 9427 N N . ASN D 1 273 ? 25.016 -39.7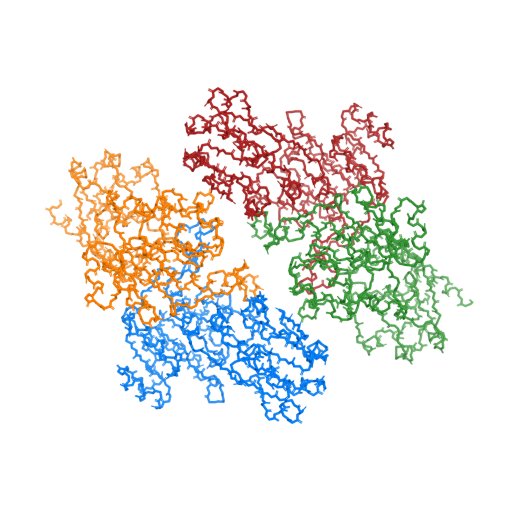97 17.067 1.00 35.53 272 ASN C N 1
ATOM 9428 C CA . ASN D 1 273 ? 25.450 -40.773 18.081 1.00 35.05 272 ASN C CA 1
ATOM 9429 C C . ASN D 1 273 ? 25.237 -40.339 19.529 1.00 35.11 272 ASN C C 1
ATOM 9430 O O . ASN D 1 273 ? 25.605 -41.029 20.478 1.00 34.79 272 ASN C O 1
ATOM 9435 N N . ASN D 1 274 ? 24.625 -39.169 19.666 1.00 34.99 273 ASN C N 1
ATOM 9436 C CA . ASN D 1 274 ? 24.461 -38.499 20.934 1.00 32.90 273 ASN C CA 1
ATOM 9437 C C . ASN D 1 274 ? 23.037 -37.976 21.046 1.00 32.67 273 ASN C C 1
ATOM 9438 O O . ASN D 1 274 ? 22.320 -38.309 21.997 1.00 31.78 273 ASN C O 1
ATOM 9443 N N . GLU D 1 275 ? 22.623 -37.189 20.052 1.00 30.34 274 GLU C N 1
ATOM 9444 C CA . GLU D 1 275 ? 21.237 -36.757 19.938 1.00 28.31 274 GLU C CA 1
ATOM 9445 C C . GLU D 1 275 ? 20.576 -37.932 19.217 1.00 26.83 274 GLU C C 1
ATOM 9446 O O . GLU D 1 275 ? 21.002 -38.291 18.122 1.00 26.01 274 GLU C O 1
ATOM 9452 N N . PRO D 1 276 ? 19.539 -38.534 19.829 1.00 26.53 275 PRO C N 1
ATOM 9453 C CA . PRO D 1 276 ? 18.926 -39.736 19.248 1.00 26.75 275 PRO C CA 1
ATOM 9454 C C . PRO D 1 276 ? 18.011 -39.349 18.084 1.00 27.13 275 PRO C C 1
ATOM 9455 O O . PRO D 1 276 ? 17.851 -40.136 17.148 1.00 27.01 275 PRO C O 1
ATOM 9459 N N . LEU D 1 277 ? 17.434 -38.145 18.132 1.00 26.58 276 LEU C N 1
ATOM 9460 C CA . LEU D 1 277 ? 16.579 -37.665 17.049 1.00 25.77 276 LEU C CA 1
ATOM 9461 C C . LEU D 1 277 ? 17.277 -37.704 15.691 1.00 26.24 276 LEU C C 1
ATOM 9462 O O . LEU D 1 277 ? 16.622 -37.900 14.669 1.00 26.75 276 LEU C O 1
ATOM 9467 N N . LEU D 1 278 ? 18.600 -37.542 15.691 1.00 25.44 277 LEU C N 1
ATOM 9468 C CA . LEU D 1 278 ? 19.390 -37.545 14.458 1.00 26.20 277 LEU C CA 1
ATOM 9469 C C . LEU D 1 278 ? 19.484 -38.905 13.774 1.00 26.97 277 LEU C C 1
ATOM 9470 O O . LEU D 1 278 ? 19.917 -38.992 12.617 1.00 27.34 277 LEU C O 1
ATOM 9475 N N . SER D 1 279 ? 19.082 -39.959 14.483 1.00 27.19 278 SER C N 1
ATOM 9476 C CA . SER D 1 279 ? 19.147 -41.321 13.944 1.00 28.38 278 SER C CA 1
ATOM 9477 C C . SER D 1 279 ? 17.811 -41.790 13.373 1.00 28.57 278 SER C C 1
ATOM 9478 O O . SER D 1 279 ? 17.715 -42.909 12.875 1.00 28.80 278 SER C O 1
ATOM 9481 N N . LEU D 1 280 ? 16.786 -40.937 13.453 1.00 29.09 279 LEU C N 1
ATOM 9482 C CA . LEU D 1 280 ? 15.440 -41.289 12.996 1.00 28.99 279 LEU C CA 1
ATOM 9483 C C . LEU D 1 280 ? 15.140 -40.741 11.597 1.00 30.01 279 LEU C C 1
ATOM 9484 O O . LEU D 1 280 ? 15.203 -39.531 11.372 1.00 31.33 279 LEU C O 1
ATOM 9489 N N . PRO D 1 281 ? 14.821 -41.635 10.644 1.00 30.21 280 PRO C N 1
ATOM 9490 C CA . PRO D 1 281 ? 14.618 -41.194 9.269 1.00 29.61 280 PRO C CA 1
ATOM 9491 C C . PRO D 1 281 ? 13.362 -40.344 9.106 1.00 28.91 280 PRO C C 1
ATOM 9492 O O . PRO D 1 281 ? 13.279 -39.565 8.161 1.00 27.94 280 PRO C O 1
ATOM 9496 N N . ASN D 1 282 ? 12.411 -40.488 10.031 1.00 27.46 281 ASN C N 1
ATOM 9497 C CA . ASN D 1 282 ? 11.158 -39.745 9.973 1.00 26.89 281 ASN C CA 1
ATOM 9498 C C . ASN D 1 282 ? 11.185 -38.402 10.708 1.00 26.63 281 ASN C C 1
ATOM 9499 O O . ASN D 1 282 ? 10.137 -37.793 10.943 1.00 26.31 281 ASN C O 1
ATOM 9504 N N . VAL D 1 283 ? 12.385 -37.946 11.066 1.00 24.99 282 VAL C N 1
ATOM 9505 C CA . VAL D 1 283 ? 12.540 -36.665 11.754 1.00 23.04 282 VAL C CA 1
ATOM 9506 C C . VAL D 1 283 ? 13.567 -35.830 11.009 1.00 22.50 282 VAL C C 1
ATOM 9507 O O . VAL D 1 283 ? 14.721 -36.212 10.893 1.00 20.86 282 VAL C O 1
ATOM 9511 N N . LEU D 1 284 ? 13.129 -34.694 10.477 1.00 21.90 283 LEU C N 1
ATOM 9512 C CA . LEU D 1 284 ? 14.044 -33.780 9.818 1.00 21.67 283 LEU C CA 1
ATOM 9513 C C . LEU D 1 284 ? 14.697 -32.896 10.884 1.00 21.07 283 LEU C C 1
ATOM 9514 O O . LEU D 1 284 ? 14.005 -32.265 11.683 1.00 21.57 283 LEU C O 1
ATOM 9519 N N . CYS D 1 285 ? 16.025 -32.863 10.890 1.00 20.09 284 CYS C N 1
ATOM 9520 C CA . CYS D 1 285 ? 16.770 -32.107 11.879 1.00 20.29 284 CYS C CA 1
ATOM 9521 C C . CYS D 1 285 ? 17.616 -31.005 11.243 1.00 20.14 284 CYS C C 1
ATOM 9522 O O . CYS D 1 285 ? 18.455 -31.277 10.376 1.00 19.74 284 CYS C O 1
ATOM 9525 N N . ALA D 1 286 ? 17.403 -29.762 11.683 1.00 19.89 285 ALA C N 1
ATOM 9526 C CA . ALA D 1 286 ? 18.242 -28.635 11.251 1.00 19.62 285 ALA C CA 1
ATOM 9527 C C . ALA D 1 286 ? 19.046 -28.101 12.441 1.00 19.40 285 ALA C C 1
ATOM 9528 O O . ALA D 1 286 ? 18.599 -28.234 13.576 1.00 20.08 285 ALA C O 1
ATOM 9530 N N . PRO D 1 287 ? 20.228 -27.503 12.189 1.00 18.62 286 PRO C N 1
ATOM 9531 C CA . PRO D 1 287 ? 21.073 -27.074 13.309 1.00 18.97 286 PRO C CA 1
ATOM 9532 C C . PRO D 1 287 ? 20.760 -25.663 13.831 1.00 19.16 286 PRO C C 1
ATOM 9533 O O . PRO D 1 287 ? 21.600 -24.759 13.729 1.00 19.30 286 PRO C O 1
ATOM 9537 N N . HIS D 1 288 ? 19.564 -25.498 14.398 1.00 19.42 287 HIS C N 1
ATOM 9538 C CA . HIS D 1 288 ? 19.103 -24.224 14.968 1.00 19.24 287 HIS C CA 1
ATOM 9539 C C . HIS D 1 288 ? 19.313 -23.051 14.052 1.00 19.14 287 HIS C C 1
ATOM 9540 O O . HIS D 1 288 ? 19.888 -22.032 14.440 1.00 19.00 287 HIS C O 1
ATOM 9547 N N . LEU D 1 289 ? 18.822 -23.188 12.828 1.00 19.55 288 LEU C N 1
ATOM 9548 C CA . LEU D 1 289 ? 19.045 -22.202 11.772 1.00 20.16 288 LEU C CA 1
ATOM 9549 C C . LEU D 1 289 ? 18.125 -20.989 11.815 1.00 20.72 288 LEU C C 1
ATOM 9550 O O . LEU D 1 289 ? 18.415 -19.977 11.165 1.00 20.93 288 LEU C O 1
ATOM 9555 N N . GLY D 1 290 ? 17.022 -21.088 12.560 1.00 20.67 289 GLY C N 1
ATOM 9556 C CA . GLY D 1 290 ? 15.984 -20.053 12.554 1.00 19.93 289 GLY C CA 1
ATOM 9557 C C . GLY D 1 290 ? 16.511 -18.638 12.409 1.00 20.22 289 GLY C C 1
ATOM 9558 O O . GLY D 1 290 ? 16.229 -17.953 11.421 1.00 19.99 289 GLY C O 1
ATOM 9559 N N . TYR D 1 291 ? 17.297 -18.206 13.387 1.00 20.64 290 TYR C N 1
ATOM 9560 C CA . TYR D 1 291 ? 17.820 -16.841 13.395 1.00 21.01 290 TYR C CA 1
ATOM 9561 C C . TYR D 1 291 ? 19.154 -16.660 12.677 1.00 21.25 290 TYR C C 1
ATOM 9562 O O . TYR D 1 291 ? 19.711 -15.557 12.676 1.00 21.99 290 TYR C O 1
ATOM 9571 N N . VAL D 1 292 ? 19.666 -17.730 12.073 1.00 21.20 291 VAL C N 1
ATOM 9572 C CA . VAL D 1 292 ? 20.993 -17.719 11.455 1.00 20.69 291 VAL C CA 1
ATOM 9573 C C . VAL D 1 292 ? 20.863 -17.379 9.964 1.00 21.08 291 VAL C C 1
ATOM 9574 O O . VAL D 1 292 ? 20.640 -18.251 9.117 1.00 21.14 291 VAL C O 1
ATOM 9578 N N . GLU D 1 293 ? 21.006 -16.094 9.668 1.00 20.53 292 GLU C N 1
ATOM 9579 C CA . GLU D 1 293 ? 20.613 -15.530 8.388 1.00 21.26 292 GLU C CA 1
ATOM 9580 C C . GLU D 1 293 ? 21.240 -14.129 8.279 1.00 21.35 292 GLU C C 1
ATOM 9581 O O . GLU D 1 293 ? 21.451 -13.470 9.299 1.00 21.34 292 GLU C O 1
ATOM 9587 N N . LYS D 1 294 ? 21.546 -13.690 7.056 1.00 22.33 293 LYS C N 1
ATOM 9588 C CA . LYS D 1 294 ? 22.262 -12.414 6.818 1.00 23.47 293 LYS C CA 1
ATOM 9589 C C . LYS D 1 294 ? 21.590 -11.170 7.430 1.00 23.92 293 LYS C C 1
ATOM 9590 O O . LYS D 1 294 ? 22.194 -10.505 8.278 1.00 24.37 293 LYS C O 1
ATOM 9596 N N . ASN D 1 295 ? 20.362 -10.858 7.014 1.00 24.70 294 ASN C N 1
ATOM 9597 C CA . ASN D 1 295 ? 19.633 -9.701 7.565 1.00 25.90 294 ASN C CA 1
ATOM 9598 C C . ASN D 1 295 ? 19.403 -9.775 9.073 1.00 26.17 294 ASN C C 1
ATOM 9599 O O . ASN D 1 295 ? 19.496 -8.759 9.766 1.00 25.87 294 ASN C O 1
ATOM 9604 N N . SER D 1 296 ? 19.090 -10.975 9.561 1.00 25.50 295 SER C N 1
ATOM 9605 C CA . SER D 1 296 ? 18.892 -11.2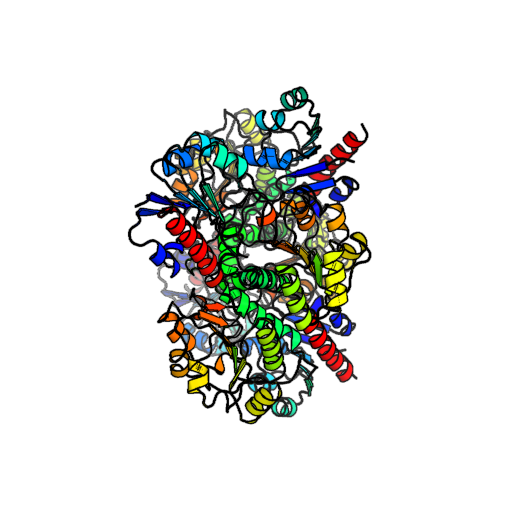27 10.989 1.00 26.05 295 SER C CA 1
ATOM 9606 C C . SER D 1 296 ? 20.160 -10.960 11.791 1.00 25.28 295 SER C C 1
ATOM 9607 O O . SER D 1 296 ? 20.104 -10.359 12.870 1.00 26.24 295 SER C O 1
ATOM 9610 N N . TYR D 1 297 ? 21.296 -11.411 11.269 1.00 24.17 296 TYR C N 1
ATOM 9611 C CA . TYR D 1 297 ? 22.571 -11.154 11.917 1.00 24.45 296 TYR C CA 1
ATOM 9612 C C . TYR D 1 297 ? 22.888 -9.660 11.923 1.00 25.00 296 TYR C C 1
ATOM 9613 O O . TYR D 1 297 ? 23.332 -9.130 12.944 1.00 25.87 296 TYR C O 1
ATOM 9622 N N . GLU D 1 298 ? 22.633 -8.984 10.803 1.00 24.51 297 GLU C N 1
ATOM 9623 C CA . GLU D 1 298 ? 22.926 -7.550 10.699 1.00 24.79 297 GLU C CA 1
ATOM 9624 C C . GLU D 1 298 ? 22.147 -6.770 11.749 1.00 24.07 297 GLU C C 1
ATOM 9625 O O . GLU D 1 298 ? 22.680 -5.871 12.396 1.00 22.96 297 GLU C O 1
ATOM 9631 N N . ILE D 1 299 ? 20.886 -7.151 11.921 1.00 24.11 298 ILE C N 1
ATOM 9632 C CA . ILE D 1 299 ? 19.991 -6.538 12.886 1.00 23.39 298 ILE C CA 1
ATOM 9633 C C . ILE D 1 299 ? 20.466 -6.814 14.322 1.00 23.89 298 ILE C C 1
ATOM 9634 O O . ILE D 1 299 ? 20.654 -5.876 15.109 1.00 22.47 298 ILE C O 1
ATOM 9639 N N . TYR D 1 300 ? 20.654 -8.094 14.653 1.00 23.78 299 TYR C N 1
ATOM 9640 C CA . TYR D 1 300 ? 21.130 -8.490 15.981 1.00 24.71 299 TYR C CA 1
ATOM 9641 C C . TYR D 1 300 ? 22.391 -7.735 16.364 1.00 24.40 299 TYR C C 1
ATOM 9642 O O . TYR D 1 300 ? 22.465 -7.159 17.445 1.00 23.66 299 TYR C O 1
ATOM 9651 N N . PHE D 1 301 ? 23.382 -7.764 15.475 1.00 25.03 300 PHE C N 1
ATOM 9652 C CA . PHE D 1 301 ? 24.718 -7.272 15.805 1.00 26.20 300 PHE C CA 1
ATOM 9653 C C . PHE D 1 301 ? 24.848 -5.759 15.693 1.00 27.12 300 PHE C C 1
ATOM 9654 O O . PHE D 1 301 ? 25.629 -5.150 16.417 1.00 26.93 300 PHE C O 1
ATOM 9662 N N . GLN D 1 302 ? 24.074 -5.156 14.794 1.00 28.73 301 GLN C N 1
ATOM 9663 C CA . GLN D 1 302 ? 23.974 -3.699 14.738 1.00 30.42 301 GLN C CA 1
ATOM 9664 C C . GLN D 1 302 ? 23.562 -3.125 16.104 1.00 29.18 301 GLN C C 1
ATOM 9665 O O . GLN D 1 302 ? 24.231 -2.242 16.638 1.00 28.87 301 GLN C O 1
ATOM 9671 N N . ALA D 1 303 ? 22.466 -3.641 16.657 1.00 28.11 302 ALA C N 1
ATOM 9672 C CA . ALA D 1 303 ? 21.954 -3.186 17.947 1.00 28.46 302 ALA C CA 1
ATOM 9673 C C . ALA D 1 303 ? 22.913 -3.562 19.090 1.00 28.26 302 ALA C C 1
ATOM 9674 O O . ALA D 1 303 ? 23.207 -2.732 19.957 1.00 28.55 302 ALA C O 1
ATOM 9676 N N . ALA D 1 304 ? 23.425 -4.793 19.064 1.00 28.42 303 ALA C N 1
ATOM 9677 C CA . ALA D 1 304 ? 24.346 -5.268 20.107 1.00 28.97 303 ALA C CA 1
ATOM 9678 C C . ALA D 1 304 ? 25.675 -4.508 20.094 1.00 28.76 303 ALA C C 1
ATOM 9679 O O . ALA D 1 304 ? 26.254 -4.241 21.147 1.00 27.79 303 ALA C O 1
ATOM 9681 N N . PHE D 1 305 ? 26.148 -4.148 18.906 1.00 29.05 304 PHE C N 1
ATOM 9682 C CA . PHE D 1 305 ? 27.421 -3.441 18.801 1.00 29.74 304 PHE C CA 1
ATOM 9683 C C . PHE D 1 305 ? 27.270 -1.965 19.183 1.00 30.84 304 PHE C C 1
ATOM 9684 O O . PHE D 1 305 ? 28.177 -1.377 19.788 1.00 29.65 304 PHE C O 1
ATOM 9692 N N . GLU D 1 306 ? 26.116 -1.385 18.853 1.00 32.44 305 GLU C N 1
ATOM 9693 C CA . GLU D 1 306 ? 25.806 -0.004 19.231 1.00 34.98 305 GLU C CA 1
ATOM 9694 C C . GLU D 1 306 ? 25.644 0.134 20.740 1.00 34.07 305 GLU C C 1
ATOM 9695 O O . GLU D 1 306 ? 25.987 1.173 21.307 1.00 34.53 305 GLU C O 1
ATOM 9701 N N . ASN D 1 307 ? 25.108 -0.906 21.379 1.00 33.77 306 ASN C N 1
ATOM 9702 C CA . ASN D 1 307 ? 25.004 -0.936 22.838 1.00 32.88 306 ASN C CA 1
ATOM 9703 C C . ASN D 1 307 ? 26.370 -0.955 23.503 1.00 33.00 306 ASN C C 1
ATOM 9704 O O . ASN D 1 307 ? 26.574 -0.295 24.524 1.00 32.81 306 ASN C O 1
ATOM 9709 N N . VAL D 1 308 ? 27.303 -1.706 22.914 1.00 33.92 307 VAL C N 1
ATOM 9710 C CA . VAL D 1 308 ? 28.689 -1.733 23.374 1.00 34.29 307 VAL C CA 1
ATOM 9711 C C . VAL D 1 308 ? 29.308 -0.338 23.258 1.00 36.40 307 VAL C C 1
ATOM 9712 O O . VAL D 1 308 ? 29.876 0.169 24.229 1.00 35.99 307 VAL C O 1
ATOM 9716 N N . VAL D 1 309 ? 29.177 0.271 22.075 1.00 37.28 308 VAL C N 1
ATOM 9717 C CA . VAL D 1 309 ? 29.680 1.624 21.807 1.00 39.26 308 VAL C CA 1
ATOM 9718 C C . VAL D 1 309 ? 29.114 2.647 22.797 1.00 39.41 308 VAL C C 1
ATOM 9719 O O . VAL D 1 309 ? 29.865 3.432 23.373 1.00 39.57 308 VAL C O 1
ATOM 9723 N N . LYS D 1 310 ? 27.799 2.598 23.007 1.00 41.25 309 LYS C N 1
ATOM 9724 C CA . LYS D 1 310 ? 27.107 3.466 23.968 1.00 42.88 309 LYS C CA 1
ATOM 9725 C C . LYS D 1 310 ? 27.601 3.275 25.406 1.00 43.85 309 LYS C C 1
ATOM 9726 O O . LYS D 1 310 ? 27.854 4.258 26.106 1.00 44.84 309 LYS C O 1
ATOM 9732 N N . PHE D 1 311 ? 27.736 2.019 25.838 1.00 42.25 310 PHE C N 1
ATOM 9733 C CA . PHE D 1 311 ? 28.311 1.709 27.155 1.00 41.66 310 PHE C CA 1
ATOM 9734 C C . PHE D 1 311 ? 29.761 2.183 27.266 1.00 42.27 310 PHE C C 1
ATOM 9735 O O . PHE D 1 311 ? 30.175 2.654 28.325 1.00 40.92 310 PHE C O 1
ATOM 9743 N N . ALA D 1 312 ? 30.518 2.062 26.174 1.00 43.68 311 ALA C N 1
ATOM 9744 C CA . ALA D 1 312 ? 31.941 2.421 26.158 1.00 48.12 311 ALA C CA 1
ATOM 9745 C C . ALA D 1 312 ? 32.208 3.901 26.441 1.00 50.50 311 ALA C C 1
ATOM 9746 O O . ALA D 1 312 ? 33.267 4.249 26.969 1.00 52.12 311 ALA C O 1
ATOM 9748 N N . HIS D 1 313 ? 31.257 4.763 26.088 1.00 54.68 312 HIS C N 1
ATOM 9749 C CA . HIS D 1 313 ? 31.371 6.197 26.367 1.00 59.39 312 HIS C CA 1
ATOM 9750 C C . HIS D 1 313 ? 30.901 6.513 27.761 1.00 60.80 312 HIS C C 1
ATOM 9751 O O . HIS D 1 313 ? 29.862 7.149 27.949 1.00 61.19 312 HIS C O 1
ATOM 9758 N N . SER D 1 314 ? 31.663 6.055 28.752 1.00 63.08 313 SER C N 1
ATOM 9759 C CA . SER D 1 314 ? 31.347 6.271 30.164 1.00 63.43 313 SER C CA 1
ATOM 9760 C C . SER D 1 314 ? 32.600 6.074 31.018 1.00 64.03 313 SER C C 1
ATOM 9761 O O . SER D 1 314 ? 33.299 5.077 30.848 1.00 65.17 313 SER C O 1
ATOM 9764 N N . ALA D 1 315 ? 32.904 7.011 31.923 1.00 65.28 314 ALA C N 1
ATOM 9765 C CA . ALA D 1 315 ? 32.126 8.237 32.140 1.00 64.13 314 ALA C CA 1
ATOM 9766 C C . ALA D 1 315 ? 32.923 9.471 31.726 1.00 62.93 314 ALA C C 1
ATOM 9767 O O . ALA D 1 315 ? 33.551 9.489 30.667 1.00 60.62 314 ALA C O 1
#

Radius of gyration: 34.51 Å; Cα contacts (8 Å, |Δi|>4): 2699; chains: 4; bounding box: 70×102×89 Å

CATH classification: 3.40.50.720 (+1 more: 3.40.50.720)

Nearest PDB structures (foldseek):
  4s1v-assembly1_B  TM=9.975E-01  e=1.403E-63  Vibrio cholerae O395
  3gg9-assembly2_B  TM=9.673E-01  e=1.027E-42  Ralstonia solanacearum
  3gg9-assembly2_C  TM=9.745E-01  e=3.246E-41  Ralstonia solanacearum
  4nu5-assembly1_B  TM=8.066E-01  e=8.655E-24  Stutzerimonas stutzeri
  4e5k-assembly2_C-2  TM=7.904E-01  e=2.114E-23  Stutzerimonas stutzeri

Secondary structure (DSSP, 8-state):
--EEEE---TTS-GGGSGGGGGGTTSEEEE--S----HHHHHHHHTT-SEEEE-TTSS-B-HHHHTT-TT--EEEESSS--TTB-HHHHHHTT-EEEE----SHHHHHHHHHHHHHHHHTHHHHHHHHHTT-TT--SS-------TTS-EEEE--SHHHHHHHHHHHHTT--EEEESSHHHHHHHHHTT-EE-SSHHHHHHH-SEEEE----STTTTT-B-HHHHHTS-TT-EEEE-S-GGGB-TTHHHHHHHH-TTSEEEES--SSSS--TTT-GGGG-TTEEE--S-SS-SHHHHHHHHHHHHHHHHHHT-/--EEEE---TT--GGGSGGGGGGTTSEEEE--S----HHHHHHHHTT-SEEEE-TTSS---HHHHHT-TT--EEEESS---TT--HHHHHHTT-EEEE----SHHHHHHHHHHHHHHHHTHHHHHHHHHTT-TT--SS------STTS-EEEE--SHHHHHHHHHHHHTT--EEEESSHHHHHHHHHHT-EE-SSHHHHHHH-SEEEE----STTTTT-B-HHHHHTS-TT-EEEESS-GGGB-TTHHHHHHHH-TTSEEEES--SSSS--TTTSGGGG-TTEEE--S-TT-SHHHHHHHHHHHHHHHHHHHTT-/--EEEE---TTS-STTSGGGGGGTTSEEEE--S----HHHHHHHHTT-SEEEE-TTSS-B-HHHHTT-TT--EEEESSS--TTB-HHHHHHTT-EEEE----SHHHHHHHHHHHHHHHTTHHHHHHHHHTT-TT--SS-------TTS-EEEE--STTHHHHHHHHHHTT--EEEESSHHHHHHHHHTT-EE-SSHHHHHHH-SEEEE----STTTTT-B-HHHHHTS-TT-EEEE-S-GGGB-TTHHHHHHHH-TTSEEEES--SSSS--TTTSGGGG-TTEEE--S-TT-SHHHHHHHHHHHHHHHHHHHS--/--EEEE---TTS-GGGSGGGGGGTTSEEEE--S----HHHHHHHHTT-SEEEE-TTSS---HHHHHT-TT--EEEESSS--TT--HHHHHHTT-EEEE-----HHHHHHHHHHHHHHHTTHHHHHHHHHHT-TT--SS------STTS-EEES--SHHHHHHHHHHHHTT--EEE-S-HHHHHHHHHTT-EE-SSHHHHHHH-SEEEE----STTTTT-B-HHHHHTS-TT-EEEE-S-GGGB-TTHHHHHHHH-TTSEEEES--SSSS--TTT-GGGG-TTEEE--S-SS-SHHHHHHHHHHHHHHHHHHHH-

Solvent-accessible surface area: 48386 Å² total; per-residue (Å²): 160,11,57,0,0,0,4,11,1,20,18,59,22,0,64,64,7,112,0,33,148,36,4,159,53,27,53,14,5,0,11,11,9,27,29,119,70,52,89,35,18,15,117,33,1,81,64,9,53,0,1,0,2,2,42,61,42,12,75,10,51,88,64,1,6,45,83,5,108,73,9,105,0,0,0,0,0,0,121,50,36,116,16,13,69,37,83,28,1,105,176,88,59,4,55,19,50,78,8,126,37,35,23,32,5,25,0,3,0,0,0,2,0,0,1,1,4,1,4,24,1,30,29,2,13,95,35,1,81,58,29,94,22,3,58,4,65,79,52,23,26,0,27,4,0,35,60,62,25,0,0,0,15,4,18,36,160,55,1,59,78,0,0,89,3,0,119,50,6,38,5,57,6,9,0,39,11,65,132,79,31,48,95,84,0,95,125,78,67,33,88,34,2,79,67,58,67,50,0,1,47,105,0,7,0,0,0,0,20,32,204,14,71,138,84,15,135,27,50,0,40,67,124,16,0,102,52,10,67,90,64,1,0,0,0,4,28,26,70,19,42,0,12,69,83,48,3,17,70,37,2,1,99,79,34,84,139,7,24,0,0,3,1,4,9,90,105,67,27,0,43,61,140,77,19,72,16,10,82,20,106,11,6,17,0,0,0,44,2,8,20,2,1,71,46,8,2,28,90,11,0,69,33,0,0,78,19,0,42,139,44,23,144,120,140,10,69,0,0,0,5,9,2,23,29,54,24,0,63,62,5,97,0,35,110,38,6,144,70,30,54,16,7,0,12,15,14,26,20,108,78,46,96,28,10,17,111,33,1,70,73,8,41,0,0,0,2,3,40,52,38,9,69,7,52,86,69,1,5,46,84,5,110,73,8,98,0,0,0,0,0,2,103,56,36,81,14,15,69,37,86,30,0,107,170,85,61,3,52,20,51,85,4,108,33,22,34,32,1,22,0,3,0,0,0,2,0,0,1,0,3,1,4,22,1,20,35,2,12,97,40,0,71,68,27,97,22,3,57,3,62,75,52,23,25,2,20,5,0,45,57,59,29,0,0,0,8,6,10,42,161,56,0,48,84,0,0,90,7,0,117,51,5,38,3,66,9,13,0,37,12,66,120,77,22,45,100,87,0,93,155,81,65,34,120,28,1,82,73,65,68,47,0,1,48,111,0,7,0,0,0,0,20,39,211,10,70,145,81,17,136,28,54,0,40,67,113,16,1,81,54,6,69,84,68,1,0,0,0,4,26,22,56,18,37,0,8,67,84,50,2,17,69,42,0,4,96,70,32,100,143,20,26,1,0,2,1,2,5,75,109,66,34,0,46,66,137,79,18,67,16,10,86,21,101,15,6,22,0,0,0,34,1,8,17,2,0,60,70,2,2,29,61,12,0,72,16,0,0,75,19,0,48,148,63,22,167,169,6,66,0,0,0,4,7,1,20,32,47,29,0,147,66,8,120,5,43,131,69,3,150,66,37,79,37,50,22,40,53,70,54,24,99,77,43,96,65,5,16,116,56,2,82,63,6,50,0,1,0,3,3,35,46,36,7,73,9,49,76,61,2,8,50,87,6,108,75,10,87,0,0,0,0,0,4,142,52,36,88,13,17,71,38,102,41,0,101,176,80,57,3,53,20,55,84,9,105,36,24,24,30,1,20,0,3,0,0,0,1,0,0,1,1,5,6,4,17,1,25,34,2,14,94,43,0,78,65,28,94,23,3,58,3,59,78,41,22,25,2,78,3,0,38,57,25,24,0,0,0,9,4,6,39,121,43,0,53,88,0,0,94,9,0,122,31,6,41,5,56,7,5,0,40,10,68,109,68,16,67,87,78,0,116,119,83,67,33,95,34,3,79,68,59,72,48,0,2,49,110,0,18,0,0,0,0,21,35,205,21,64,138,85,20,130,29,54,0,42,21,127,16,0,100,55,12,70,104,53,1,4,0,0,3,26,12,52,20,43,0,10,66,83,50,3,16,7,5,2,1,14,32,50,89,141,8,34,1,0,2,1,2,8,82,117,62,38,3,76,42,67,61,24,27,15,9,40,9,96,10,5,17,0,0,0,20,1,5,17,2,1,78,55,2,2,23,47,12,0,87,7,0,0,77,18,0,45,120,23,13,155,88,95,144,3,65,0,0,0,2,6,1,21,29,87,27,0,107,67,7,116,0,40,114,26,6,128,75,37,77,24,41,9,42,54,69,54,23,99,78,46,92,69,3,16,120,50,3,85,72,6,41,0,0,0,2,2,33,46,39,4,67,7,51,89,60,0,6,50,84,7,115,76,11,88,0,0,0,0,0,2,107,49,31,86,13,16,68,37,102,37,0,107,155,58,57,3,52,22,52,76,11,96,20,21,23,36,2,18,0,3,0,0,0,2,0,0,0,1,4,6,4,15,1,28,30,2,10,112,42,0,79,65,28,89,20,2,56,5,62,80,52,25,26,1,40,4,0,32,57,37,25,0,0,0,7,6,2,40,126,51,0,48,90,0,0,74,9,0,118,33,6,40,5,54,5,8,0,36,9,67,108,68,15,36,98,68,0,105,140,83,66,35,89,28,2,81,71,56,72,46,0,2,50,111,0,20,0,0,0,0,19,39,199,19,66,130,87,20,125,25,56,0,42,56,142,19,0,105,58,7,76,86,69,1,4,0,0,4,26,14,50,20,45,0,10,72,86,45,2,16,11,10,2,1,7,35,52,105,124,10,39,1,0,2,1,3,8,90,118,66,38,3,72,37,78,54,23,26,17,12,37,9,100,10,7,20,0,0,0,21,1,7,16,2,1,70,65,3,3,26,73,13,0,70,30,0,0,80,23,0,32,144,51,7,146,74,157

Organism: Vibrio cholerae serotype O1 (strain ATCC 39541 / Classical Ogawa 395 / O395) (NCBI:txid345073)

B-factor: mean 30.43, std 8.06, range [13.1, 74.8]

Sequence (1257 aa):
MMKIAILDDYQNVVRGLNAFQCLQGHDVTVFNDSVSDETVLIERLKPFEALVLIRERTPITENLLAHLPNLKLISQTGKVSNHIDVPLCERYGVTVLEGIGSPVAPAELCWSLILAASRHLPSYIEQLHAGHWQQNGGLGLGRTLSGRTLGIWGLGKIGQRIAQFGHVFGMPILVWGSEASRQKALELGYQAAADKAEFFAKADVLSLHLRLNDATRGIVTKQDLLAMKPDSLFVNTSRAELVESGALYSVMQANPMRQAAVDVYENEPALPNNEPLLSLPNVLCAPHLGYVEKNSYEIYFQAAFENVVKFAHSMMKIAILDDYQNVVRGLNAFQCLQGHDVTVFNDSVSDETVLIERLKPFEALVLIRRERTPITENLLAHLPNLKLISQTGKVSNHIDVPLCERYGVTVLEGIGSPVAPAELCWSLILAASRHLPSYIEQLHAGHWQQNGGLGLGRTLSGRTLGIWGLGKIGQRIAQFGHVFGMPILVWGSEASRQKALELGYQAAADKAEFFAKADVLSLHLRLNDATRGIVTKQDLLAMKPDSLFVNTSRAELVESGALYSVMQANPMRQAAVDVYENEPALPNNEPLLSLPNVLCAPHLGYVEKNSYEIYFQAAFENVVKFAHMMKIAILDDYQNVVRGLNAFQCLQGHDVTVFNDSVSDETVLIERLKPFEALVLIRRERTPITENLLAHLPNLKLISQTGKVSNHIDVPLCERYGVTVLEGIGSPVAPAELCWSLILAASRHLPSYIEQLHAGHWQQNGGLGLGRTLSGRTLGIWGLGKIGQRIAQFGHVFGMPILVWGSEASRQKALELGYQAAADKAEFFAKADVLSLHLRLNDATRGIVTKQDLLAMKPDSLFVNTSRAELVESGALYSVMQANPMRQAAVDVYENEPALPNNEPLLSLPNVLCAPHLGYVEKNSYEIYFQAAFENVVKFAHSAMMKIAILDDYQNVVRGLNAFQCLQGHDVTVFNDSVSDETVLIERLKPFEALVLIRRERTPITENLLAHLPNLKLISQTGKVSNHIDVPLCERYGVTVLEGIGSPVAPAELCWSLILAASRHLPSYIEQLHAGHWQQNGGLGLGRTLSGRTLGIWGLGKIGQRIAQFGHVFGMPILVWGSEASRQKALELGYQAAADKAEFFAKADVLSLHLRLNDATRGIVTKQDLLAMKPDSLFVNTSRAELVESGALYSVMQANPMRQAAVDVYENEPALPNNEPLLSLPNVLCAPHLGYVEKNSYEIYFQAAFENVVKFAHSA

InterPro domains:
  IPR006139 D-isomer specific 2-hydroxyacid dehydrogenase, catalytic domain [PF00389] (20-316)
  IPR006140 D-isomer specific 2-hydroxyacid dehydrogenase, NAD-binding domain [PF02826] (112-290)
  IPR036291 NAD(P)-binding domain superfamily [SSF51735] (107-290)
  IPR050857 D-isomer specific 2-hydroxyacid dehydrogenases [PTHR42789] (1-317)